Protein AF-0000000085043118 (afdb_homodimer)

Sequence (1194 aa):
MKPLWRLNKYLFKYKLYLLLGIVFTFISNFFVIIPARLVGIAIDYVVESFSYYQLYDEGEVVRKIARSEFLMYIFIFGILILAMALLRGLFLFLIRQTIIAMSRLIEYDIKNEIYAHYQSLPLSFFRQNSTGDLMARITEDVSKVRMYLGPALMYGINLIVLFPMVIGYMLTVNVPLTLYSLLPLPVLSISIYLVNNMINKRSEKIQRSLSGLSTFVQEAFSGIRVIKSFVREKDSANQFQKASEDYKTKSISLTKVQSLFFPLIMALIGLSTIITVYVGGIQVIEGAIGYGVIAEFILYVNMLTWPVTSLGWVTSIVQRAAASQARINEFLDEKNDILSTENLVKDIEGHIKVENLTFVYPDSGIKALNHISFEIKAGKSLAIIGTTGSGKSTVANLLMRLYDADEGQILLDGLNIKRYDIACLREQIGYVPQDVFLFSDSISNNIGFGLGKSLDMEQIKQAAKDADVYENIIEFPQGFETRLGERGITLSGGQKQRVSIARAIVKSPKILLLDDCLSAVDTKTENAILNALEKIMKNRTSIIISHRVSSAKLADQILVLDDGEIVEQGKHADLMASKGTYAALYEKQTQQAGEVEMKPLWRLNKYLFKYKLYLLLGIVFTFISNFFVIIPARLVGIAIDYVVESFSYYQLYDEGEVVRKIARSEFLMYIFIFGILILAMALLRGLFLFLIRQTIIAMSRLIEYDIKNEIYAHYQSLPLSFFRQNSTGDLMARITEDVSKVRMYLGPALMYGINLIVLFPMVIGYMLTVNVPLTLYSLLPLPVLSISIYLVNNMINKRSEKIQRSLSGLST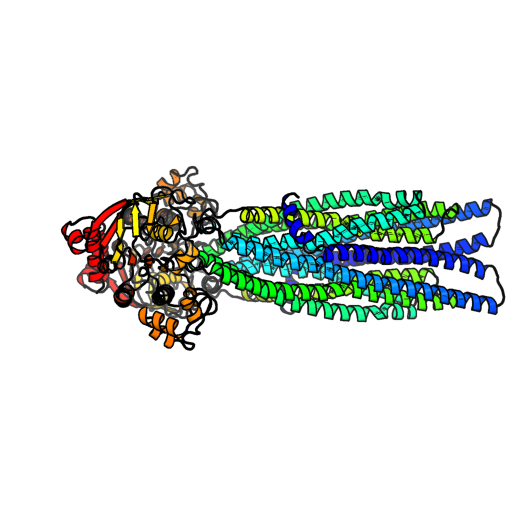FVQEAFSGIRVIKSFVREKDSANQFQKASEDYKTKSISLTKVQSLFFPLIMALIGLSTIITVYVGGIQVIEGAIGYGVIAEFILYVNMLTWPVTSLGWVTSIVQRAAASQARINEFLDEKNDILSTENLVKDIEGHIKVENLTFVYPDSGIKALNHISFEIKAGKSLAIIGTTGSGKSTVANLLMRLYDADEGQILLDGLNIKRYDIACLREQIGYVPQDVFLFSDSISNNIGFGLGKSLDMEQIKQAAKDADVYENIIEFPQGFETRLGERGITLSGGQKQRVSIARAIVKSPKILLLDDCLSAVDTKTENAILNALEKIMKNRTSIIISHRVSSAKLADQILVLDDGEIVEQGKHADLMASKGTYAALYEK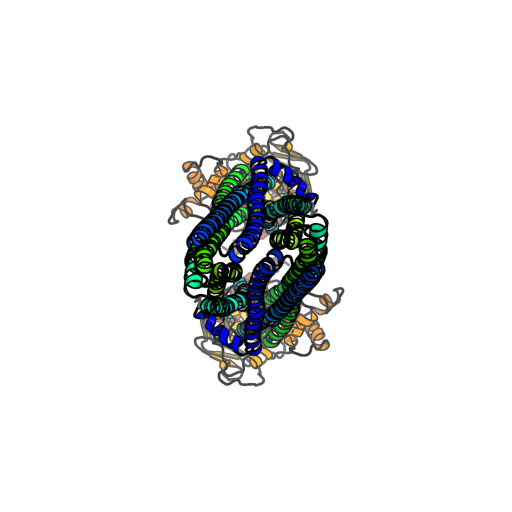QTQQAGEVE

Radius of gyration: 40.59 Å; Cα contacts (8 Å, |Δi|>4): 1882; chains: 2; bounding box: 84×132×80 Å

Nearest PDB structures (foldseek):
  6rak-assembly1_B  TM=8.593E-01  e=6.960E-42  Thermus thermophilus
  6bl6-assembly1_A  TM=7.418E-01  e=2.899E-33  Salmonella enterica subsp. enterica serovar Typhimurium str. LT2
  8tsr-assembly1_B  TM=7.140E-01  e=2.659E-34  Escherichia coli
  3b5z-assembly2_C  TM=7.440E-01  e=5.712E-31  Salmonella enterica subsp. enterica serovar Typhimurium
  7mew-assembly1_B  TM=7.785E-01  e=5.426E-30  Escherichia coli

Secondary structure (DSSP, 8-state):
-GGGGGGHHHHHHTHHHHHHHHHHHHHHHHHHHHHHHHHHHHHHHHHHHHHHHHH----HHHHHHHHHHHHHHHHHHHHHHHHHHHHHHHHHHHHIIIIIHHHHHHHHHHHHHHHHHHHHS-HHHHHHS-HHHHHHIIIIIHHHHHHIIIIIHHHHHHHHHHHHHHHHHHHHH-HHHHHHHHTHHHHHHHHHHHHHHHHHHHHHHHHHHHHHHHHHHHHHHHTHHHHHHTT-HHHHHHHHHHHHHHHHHHHHHHHHHHTTHHHHHHHHHHHHHHHHHHHHHHHHHTTSS-HHHHHHHHHHHHHHHHHHHHHHHHHHHHHHHHHHHHHHHHHHT-------SS-B-------EEEEEEEEE-TTT--EEEEEEEEEE-TT-EEEEEE-TTSSHHHHHHHHTTSS--SEEEEEETTEEGGGB-HHHHHHTEEEE-SS----SSBHHHHHHTTT-SS--HHHHHHHHHHTT-HHHHHHSTTGGG-BBSTTSBPPPHHHHHHHHHHHHHTT--SEEEEESTTTTS-HHHHHHHHHHHHHHTTTSEEEEEES-HHHHTTSSEEEEEETTEEEEEE-HHHHHHHTSHHHHHHHHHHHHHTTT-/-GGGGGGHHHHHHTHHHHHHHHHHHHHHHHHHHHHHHHHHHHHHHHHHHHHHHHH----HHHHHHHHHHHHHHHHHHHHHHHHHHHHHHHHHHHHIIIIIHHHHHHHHHHHHHHHHHHHHS-HHHHHHS-HHHHHHIIIIIHHHHHHIIIIIHHHHHHHHHHHHHHHHHHHHH-HHHHHHHHTHHHHHHHHHHHHHHHHHHHHHHHHHHHHHHHHHHHHHHHTHHHHHHTT-HHHHHHHHHHHHHHHHHHHHHHHHHHTTHHHHHHHHHHHHHHHHHHHHHHHHHTTSS-HHHHHHHHHHHHHHHHHHHHHHHHHHHHHHHHHHHHHHHHHHT-------SS-B-------EEEEEEEEE-TTT--EEEEEEEEEE-TT-EEEEEE-TTSSHHHHHHHHTTSS--SEEEEEETTEEGGGB-HHHHHHTEEEE-SS----SSBHHHHHHTTT-S---HHHHHHHHHHTT-HHHHHHSTTGGG-BBSTTSB---HHHHHHHHHHHHHTT--SEEEEESTTTT--HHHHHHHHHHHHHHTTTSEEEEEES-HHHHTTSSEEEEEETTEEEEEE-HHHHHHHTSHHHHHHHHHHHHHTTT-

pLDDT: mean 86.97, std 10.79, range [31.03, 97.75]

Foldseek 3Di:
DVLCVVLVVLCVVLVVLVVLLLVLLLLLLVLLQVLLVLQLVLVLVVVVLVVVPVPPPPDPVVNVVSVVVNVVSVVVSVVSNVVSVVSSVVSVVSSCVRQLVSLVVSLVVLLVLLVVLVVQAFPLVPVLDDPVLSVCLSPVLSVLLSCLSHVLSSLVSNLVNNVCVLLVVLCVAPPVLSCQLCVLLVVLLVVLQVLLVVLVVLVVVLVVLVVVLVVLVVVCVVCVVVCVVVVPPVVSVVVSVVSVVVSVVSVVVSVVSVVVNVVSLVVSLVSSLVRLCVVVVVCVVVVNHPPSSSSSSSSSSVVNSVSSNCVNVSVVSVVSSSVSSVSSVVSSVDDHPQAAPAADQDDFQAKKWWAQFWAASPSPRAGLAGGATDIDGFQFEEEEAEDPSLNLVVVVCCQLPSDDTDDTFMDTVRHTPSNHRNVNSNLQEFEQAPDQDADQFFLQCRLCVSVPPDRDVVLLLVLLVLLVLQVVQCPDPVRRRFTDDPVGDDDDLLNSLSSSSSSRPSSPHQEYEAAASCVRPDPVSSVVNLVSCLVSSGSHYYYHYHNDVVNRLSGQKYFYGGNNYTDDIDHPVVVCVVCPPSVVSHVVVVVVVVVVD/DVLCVVLVVLCVVLVVLVVLLLVLLLLLLVLLQVLLVLQLVLVLVVVVLVVVCVPPPPDPVVNVVSVVVNVVSVVVSVVSNVVSVVSSVVSVVSSCVRQLVSLVVSLVVLLVLLVVLVVQAFPLVPVLDDPVLSVCLSPVLSVLLSCLSHVLSSLVSNLVNNVCVLLVVLCVAPPVLSCQLCVLLVVLLVVLQVLLVVLVVLVVVLVVLVVVLVVLVVVCVVCVVVCVVVVPPVVSVVVSVVSVVVSVVSVVVSVVSVVVNVVSLVVSLVSSLVRLCVVVVVCVVVVNHGPSSSSSSSSSSVVNSVSSNCVNVSVVSVVSSSVSSVSSVVSSVDDHPQAAPAADQDDFQAKKWWAQFWAASPSPRATLAGGATDIDGFQFEEEEAEDPSLNLVVVVCCQLPSDDTDDTFMDTVRHTPSNHRNVNSNLQEFEQAPDQDADQFFLQCRLCVSVPPDRDVVLLLVLLVLLPLQVVQCPDPVRRRFTDDPPGDDDQLLNSLSSSSSSRPSSPHQEYEAAASCVRPDPVSSVVRLVSCLVSSGSHYYYHYHNDVVNRLSGQKYFYGGNNYTDDIDHPVVVCVVCPPSVVSHVVVVVVVVVVD

Organism: Cyclobacterium marinum (strain ATCC 25205 / DSM 745 / LMG 13164 / NCIMB 1802) (NCBI:txid880070)

Structure (mmCIF, N/CA/C/O backbone):
data_AF-0000000085043118-model_v1
#
loop_
_entity.id
_entity.type
_entity.pdbx_description
1 polymer 'ABC transporter related protein'
#
loop_
_atom_site.group_PDB
_atom_site.id
_atom_site.type_symbol
_atom_site.label_atom_id
_atom_site.label_alt_id
_atom_site.label_comp_id
_atom_site.label_asym_id
_atom_site.label_entity_id
_atom_site.label_seq_id
_atom_site.pdbx_PDB_ins_code
_atom_site.Cartn_x
_atom_site.Cartn_y
_atom_site.Cartn_z
_atom_site.occupancy
_atom_site.B_iso_or_equiv
_atom_site.auth_seq_id
_atom_site.auth_comp_id
_atom_site.auth_asym_id
_atom_site.auth_atom_id
_atom_site.pdbx_PDB_model_num
ATOM 1 N N . MET A 1 1 ? 13.156 -1.758 -23.672 1 65.5 1 MET A N 1
ATOM 2 C CA . MET A 1 1 ? 13.984 -2.547 -22.766 1 65.5 1 MET A CA 1
ATOM 3 C C . MET A 1 1 ? 15.305 -1.846 -22.5 1 65.5 1 MET A C 1
ATOM 5 O O . MET A 1 1 ? 16.156 -2.375 -21.781 1 65.5 1 MET A O 1
ATOM 9 N N . LYS A 1 2 ? 15.32 -0.708 -22.969 1 75.12 2 LYS A N 1
ATOM 10 C CA . LYS A 1 2 ? 16.516 0.133 -22.969 1 75.12 2 LYS A CA 1
ATOM 11 C C . LYS A 1 2 ? 16.906 0.528 -21.531 1 75.12 2 LYS A C 1
ATOM 13 O O . LYS A 1 2 ? 18.062 0.435 -21.156 1 75.12 2 LYS A O 1
ATOM 18 N N . PRO A 1 3 ? 15.883 0.703 -20.75 1 85.56 3 PRO A N 1
ATOM 19 C CA . PRO A 1 3 ? 16.281 1.128 -19.406 1 85.56 3 PRO A CA 1
ATOM 20 C C . PRO A 1 3 ? 16.938 0.008 -18.609 1 85.56 3 PRO A C 1
ATOM 22 O O . PRO A 1 3 ? 17.672 0.278 -17.656 1 85.56 3 PRO A O 1
ATOM 25 N N . LEU A 1 4 ? 16.766 -1.176 -19.094 1 91.88 4 LEU A N 1
ATOM 26 C CA . LEU A 1 4 ? 17.266 -2.311 -18.312 1 91.88 4 LEU A CA 1
ATOM 27 C C . LEU A 1 4 ? 18.75 -2.543 -18.578 1 91.88 4 LEU A C 1
ATOM 29 O O . LEU A 1 4 ? 19.406 -3.297 -17.859 1 91.88 4 LEU A O 1
ATOM 33 N N . TRP A 1 5 ? 19.312 -1.858 -19.516 1 90.75 5 TRP A N 1
ATOM 34 C CA . TRP A 1 5 ? 20.703 -2.039 -19.891 1 90.75 5 TRP A CA 1
ATOM 35 C C . TRP A 1 5 ? 21.625 -1.582 -18.766 1 90.75 5 TRP A C 1
ATOM 37 O O . TRP A 1 5 ? 22.75 -2.07 -18.641 1 90.75 5 TRP A O 1
ATOM 47 N N . ARG A 1 6 ? 21.203 -0.679 -17.969 1 91.69 6 ARG A N 1
ATOM 48 C CA . ARG A 1 6 ? 22 -0.165 -16.859 1 91.69 6 ARG A CA 1
ATOM 49 C C . ARG A 1 6 ? 22.25 -1.25 -15.82 1 91.69 6 ARG A C 1
ATOM 51 O O . ARG A 1 6 ? 23.188 -1.144 -15.016 1 91.69 6 ARG A O 1
ATOM 58 N N . LEU A 1 7 ? 21.453 -2.283 -15.898 1 94.12 7 LEU A N 1
ATOM 59 C CA . LEU A 1 7 ? 21.562 -3.357 -14.914 1 94.12 7 LEU A CA 1
ATOM 60 C C . LEU A 1 7 ? 22.688 -4.324 -15.289 1 94.12 7 LEU A C 1
ATOM 62 O O . LEU A 1 7 ? 23.094 -5.152 -14.469 1 94.12 7 LEU A O 1
ATOM 66 N N . ASN A 1 8 ? 23.234 -4.188 -16.5 1 93.81 8 ASN A N 1
ATOM 67 C CA . ASN A 1 8 ? 24.266 -5.098 -16.984 1 93.81 8 ASN A CA 1
ATOM 68 C C . ASN A 1 8 ? 25.531 -5.016 -16.141 1 93.81 8 ASN A C 1
ATOM 70 O O . ASN A 1 8 ? 26.266 -6 -16 1 93.81 8 ASN A O 1
ATOM 74 N N . LYS A 1 9 ? 25.797 -3.836 -15.547 1 93.94 9 LYS A N 1
ATOM 75 C CA . LYS A 1 9 ? 26.969 -3.688 -14.695 1 93.94 9 LYS A CA 1
ATOM 76 C C . LYS A 1 9 ? 26.891 -4.605 -13.477 1 93.94 9 LYS A C 1
ATOM 78 O O . LYS A 1 9 ? 27.906 -5.168 -13.047 1 93.94 9 LYS A O 1
ATOM 83 N N . TYR A 1 10 ? 25.703 -4.828 -13 1 95.31 10 TYR A N 1
ATOM 84 C CA . TYR A 1 10 ? 25.531 -5.695 -11.844 1 95.31 10 TYR A CA 1
ATOM 85 C C . TYR A 1 10 ? 25.594 -7.164 -12.242 1 95.31 10 TYR A C 1
ATOM 87 O O . TYR A 1 10 ? 26.141 -7.992 -11.508 1 95.31 10 TYR A O 1
ATOM 95 N N . LEU A 1 11 ? 25.016 -7.484 -13.406 1 95 11 LEU A N 1
ATOM 96 C CA . LEU A 1 11 ? 25.078 -8.852 -13.906 1 95 11 LEU A CA 1
ATOM 97 C C . LEU A 1 11 ? 26.516 -9.281 -14.148 1 95 11 LEU A C 1
ATOM 99 O O . LEU A 1 11 ? 26.875 -10.445 -13.93 1 95 11 LEU A O 1
ATOM 103 N N . PHE A 1 12 ? 27.328 -8.297 -14.539 1 94.56 12 PHE A N 1
ATOM 104 C CA . PHE A 1 12 ? 28.734 -8.578 -14.766 1 94.56 12 PHE A CA 1
ATOM 105 C C . PHE A 1 12 ? 29.469 -8.766 -13.438 1 94.56 12 PHE A C 1
ATOM 107 O O . PHE A 1 12 ? 30.375 -9.586 -13.336 1 94.56 12 PHE A O 1
ATOM 114 N N . LYS A 1 13 ? 29.094 -8.023 -12.484 1 95.75 13 LYS A N 1
ATOM 115 C CA . LYS A 1 13 ? 29.703 -8.156 -11.156 1 95.75 13 LYS A CA 1
ATOM 116 C C . LYS A 1 13 ? 29.453 -9.547 -10.578 1 95.75 13 LYS A C 1
ATOM 118 O O . LYS A 1 13 ? 30.344 -10.148 -9.977 1 95.75 13 LYS A O 1
ATOM 123 N N . TYR A 1 14 ? 28.266 -10.031 -10.828 1 96.81 14 TYR A N 1
ATOM 124 C CA . TYR A 1 14 ? 27.891 -11.344 -10.312 1 96.81 14 TYR A CA 1
ATOM 125 C C . TYR A 1 14 ? 27.812 -12.367 -11.438 1 96.81 14 TYR A C 1
ATOM 127 O O . TYR A 1 14 ? 26.922 -13.219 -11.445 1 96.81 14 TYR A O 1
ATOM 135 N N . LYS A 1 15 ? 28.703 -12.336 -12.352 1 96.19 15 LYS A N 1
ATOM 136 C CA . LYS A 1 15 ? 28.703 -13.18 -13.539 1 96.19 15 LYS A CA 1
ATOM 137 C C . LYS A 1 15 ? 28.859 -14.648 -13.164 1 96.19 15 LYS A C 1
ATOM 139 O O . LYS A 1 15 ? 28.312 -15.531 -13.836 1 96.19 15 LYS A O 1
ATOM 144 N N . LEU A 1 16 ? 29.547 -14.891 -12.07 1 96.38 16 LEU A N 1
ATOM 145 C CA . LEU A 1 16 ? 29.75 -16.281 -11.656 1 96.38 16 LEU A CA 1
ATOM 146 C C . LEU A 1 16 ? 28.422 -16.922 -11.242 1 96.38 16 LEU A C 1
ATOM 148 O O . LEU A 1 16 ? 28.156 -18.078 -11.57 1 96.38 16 LEU A O 1
ATOM 152 N N . TYR A 1 17 ? 27.625 -16.141 -10.523 1 96.81 17 TYR A N 1
ATOM 153 C CA . TYR A 1 17 ? 26.297 -16.625 -10.133 1 96.81 17 TYR A CA 1
ATOM 154 C C . TYR A 1 17 ? 25.438 -16.922 -11.359 1 96.81 17 TYR A C 1
ATOM 156 O O . TYR A 1 17 ? 24.766 -17.953 -11.422 1 96.81 17 TYR A O 1
ATOM 164 N N . LEU A 1 18 ? 25.516 -16.016 -12.258 1 96.5 18 LEU A N 1
ATOM 165 C CA . LEU A 1 18 ? 24.719 -16.156 -13.477 1 96.5 18 LEU A CA 1
ATOM 166 C C . LEU A 1 18 ? 25.188 -17.344 -14.305 1 96.5 18 LEU A C 1
ATOM 168 O O . LEU A 1 18 ? 24.375 -18.141 -14.766 1 96.5 18 LEU A O 1
ATOM 172 N N . LEU A 1 19 ? 26.453 -17.5 -14.469 1 97 19 LEU A N 1
ATOM 173 C CA . LEU A 1 19 ? 27.016 -18.609 -15.258 1 97 19 LEU A CA 1
ATOM 174 C C . LEU A 1 19 ? 26.719 -19.953 -14.602 1 97 19 LEU A C 1
ATOM 176 O O . LEU A 1 19 ? 26.328 -20.906 -15.273 1 97 19 LEU A O 1
ATOM 180 N N . LEU A 1 20 ? 26.906 -19.953 -13.328 1 97.06 20 LEU A N 1
ATOM 181 C CA . LEU A 1 20 ? 26.594 -21.188 -12.609 1 97.06 20 LEU A CA 1
ATOM 182 C C . LEU A 1 20 ? 25.109 -21.516 -12.727 1 97.06 20 LEU A C 1
ATOM 184 O O . LEU A 1 20 ? 24.75 -22.688 -12.859 1 97.06 20 LEU A O 1
ATOM 188 N N . GLY A 1 21 ? 24.344 -20.484 -12.617 1 96.69 21 GLY A N 1
ATOM 189 C CA . GLY A 1 21 ? 22.922 -20.703 -12.781 1 96.69 21 GLY A CA 1
ATOM 190 C C . GLY A 1 21 ? 22.547 -21.281 -14.133 1 96.69 21 GLY A C 1
ATOM 191 O O . GLY A 1 21 ? 21.719 -22.172 -14.234 1 96.69 21 GLY A O 1
ATOM 192 N N . ILE A 1 22 ? 23.156 -20.812 -15.141 1 96.75 22 ILE A N 1
ATOM 193 C CA . ILE A 1 22 ? 22.906 -21.297 -16.5 1 96.75 22 ILE A CA 1
ATOM 194 C C . ILE A 1 22 ? 23.359 -22.75 -16.625 1 96.75 22 ILE A C 1
ATOM 196 O O . ILE A 1 22 ? 22.641 -23.578 -17.172 1 96.75 22 ILE A O 1
ATOM 200 N N . VAL A 1 23 ? 24.484 -23.062 -16.047 1 97.38 23 VAL A N 1
ATOM 201 C CA . VAL A 1 23 ? 25.016 -24.406 -16.094 1 97.38 23 VAL A CA 1
ATOM 202 C C . VAL A 1 23 ? 24.109 -25.359 -15.328 1 97.38 23 VAL A C 1
ATOM 204 O O . VAL A 1 23 ? 23.781 -26.453 -15.82 1 97.38 23 VAL A O 1
ATOM 207 N N . PHE A 1 24 ? 23.719 -24.922 -14.172 1 97.25 24 PHE A N 1
ATOM 208 C CA . PHE A 1 24 ? 22.828 -25.766 -13.375 1 97.25 24 PHE A CA 1
ATOM 209 C C . PHE A 1 24 ? 21.5 -25.969 -14.086 1 97.25 24 PHE A C 1
ATOM 211 O O . PHE A 1 24 ? 20.891 -27.031 -13.969 1 97.25 24 PHE A O 1
ATOM 218 N N . THR A 1 25 ? 21.078 -24.922 -14.805 1 95.81 25 THR A N 1
ATOM 219 C CA . THR A 1 25 ? 19.844 -25.062 -15.555 1 95.81 25 THR A CA 1
ATOM 220 C C . THR A 1 25 ? 20 -26.094 -16.672 1 95.81 25 THR A C 1
ATOM 222 O O . THR A 1 25 ? 19.109 -26.922 -16.891 1 95.81 25 THR A O 1
ATOM 225 N N . PHE A 1 26 ? 21.078 -26.141 -17.312 1 95.81 26 PHE A N 1
ATOM 226 C CA . PHE A 1 26 ? 21.375 -27.109 -18.359 1 95.81 26 PHE A CA 1
ATOM 227 C C . PHE A 1 26 ? 21.375 -28.531 -17.797 1 95.81 26 PHE A C 1
ATOM 229 O O . PHE A 1 26 ? 20.766 -29.438 -18.375 1 95.81 26 PHE A O 1
ATOM 236 N N . ILE A 1 27 ? 21.969 -28.656 -16.719 1 96.25 27 ILE A N 1
ATOM 237 C CA . ILE A 1 27 ? 22.094 -29.969 -16.094 1 96.25 27 ILE A CA 1
ATOM 238 C C . ILE A 1 27 ? 20.734 -30.438 -15.602 1 96.25 27 ILE A C 1
ATOM 240 O O . ILE A 1 27 ? 20.375 -31.609 -15.781 1 96.25 27 ILE A O 1
ATOM 244 N N . SER A 1 28 ? 20.094 -29.5 -15 1 93.44 28 SER A N 1
ATOM 245 C CA . SER A 1 28 ? 18.766 -29.859 -14.484 1 93.44 28 SER A CA 1
ATOM 246 C C . SER A 1 28 ? 17.844 -30.312 -15.609 1 93.44 28 SER A C 1
ATOM 248 O O . SER A 1 28 ? 17.094 -31.281 -15.445 1 93.44 28 SER A O 1
ATOM 250 N N . ASN A 1 29 ? 17.875 -29.578 -16.703 1 93.38 29 ASN A N 1
ATOM 251 C CA . ASN A 1 29 ? 17.031 -29.938 -17.828 1 93.38 29 ASN A CA 1
ATOM 252 C C . ASN A 1 29 ? 17.438 -31.281 -18.453 1 93.38 29 ASN A C 1
ATOM 254 O O . ASN A 1 29 ? 16.594 -32.031 -18.953 1 93.38 29 ASN A O 1
ATOM 258 N N . PHE A 1 30 ? 18.656 -31.609 -18.359 1 92.5 30 PHE A N 1
ATOM 259 C CA . PHE A 1 30 ? 19.125 -32.906 -18.812 1 92.5 30 PHE A CA 1
ATOM 260 C C . PHE A 1 30 ? 18.484 -34.031 -18.016 1 92.5 30 PHE A C 1
ATOM 262 O O . PHE A 1 30 ? 18.078 -35.062 -18.578 1 92.5 30 PHE A O 1
ATOM 269 N N . PHE A 1 31 ? 18.328 -33.812 -16.781 1 90.25 31 PHE A N 1
ATOM 270 C CA . PHE A 1 31 ? 17.812 -34.844 -15.883 1 90.25 31 PHE A CA 1
ATOM 271 C C . PHE A 1 31 ? 16.297 -34.938 -15.992 1 90.25 31 PHE A C 1
ATOM 273 O O . PHE A 1 31 ? 15.68 -35.875 -15.469 1 90.25 31 PHE A O 1
ATOM 280 N N . VAL A 1 32 ? 15.719 -34.062 -16.672 1 85.19 32 VAL A N 1
ATOM 281 C CA . VAL A 1 32 ? 14.273 -34.188 -16.875 1 85.19 32 VAL A CA 1
ATOM 282 C C . VAL A 1 32 ? 13.992 -34.812 -18.234 1 85.19 32 VAL A C 1
ATOM 284 O O . VAL A 1 32 ? 12.961 -35.438 -18.422 1 85.19 32 VAL A O 1
ATOM 287 N N . ILE A 1 33 ? 14.883 -34.719 -19.141 1 88.25 33 ILE A N 1
ATOM 288 C CA . ILE A 1 33 ? 14.703 -35.219 -20.5 1 88.25 33 ILE A CA 1
ATOM 289 C C . ILE A 1 33 ? 15.008 -36.719 -20.547 1 88.25 33 ILE A C 1
ATOM 291 O O . ILE A 1 33 ? 14.266 -37.469 -21.172 1 88.25 33 ILE A O 1
ATOM 295 N N . ILE A 1 34 ? 15.938 -37.188 -19.781 1 86.44 34 ILE A N 1
ATOM 296 C CA . ILE A 1 34 ? 16.438 -38.562 -19.844 1 86.44 34 ILE A CA 1
ATOM 297 C C . ILE A 1 34 ? 15.359 -39.531 -19.344 1 86.44 34 ILE A C 1
ATOM 299 O O . ILE A 1 34 ? 15.141 -40.562 -19.953 1 86.44 34 ILE A O 1
ATOM 303 N N . PRO A 1 35 ? 14.742 -39.125 -18.312 1 81.62 35 PRO A N 1
ATOM 304 C CA . PRO A 1 35 ? 13.703 -40.031 -17.828 1 81.62 35 PRO A CA 1
ATOM 305 C C . PRO A 1 35 ? 12.625 -40.312 -18.891 1 81.62 35 PRO A C 1
ATOM 307 O O . PRO A 1 35 ? 12.078 -41.406 -18.938 1 81.62 35 PRO A O 1
ATOM 310 N N . ALA A 1 36 ? 12.297 -39.344 -19.672 1 79.88 36 ALA A N 1
ATOM 311 C CA . ALA A 1 36 ? 11.328 -39.531 -20.734 1 79.88 36 ALA A CA 1
ATOM 312 C C . ALA A 1 36 ? 11.812 -40.625 -21.703 1 79.88 36 ALA A C 1
ATOM 314 O O . ALA A 1 36 ? 11.023 -41.469 -22.156 1 79.88 36 ALA A O 1
ATOM 315 N N . ARG A 1 37 ? 13.039 -40.656 -21.938 1 81 37 ARG A N 1
ATOM 316 C CA . ARG A 1 37 ? 13.625 -41.688 -22.812 1 81 37 ARG A CA 1
ATOM 317 C C . ARG A 1 37 ? 13.609 -43.062 -22.141 1 81 37 ARG A C 1
ATOM 319 O O . ARG A 1 37 ? 13.328 -44.062 -22.781 1 81 37 ARG A O 1
ATOM 326 N N . LEU A 1 38 ? 13.93 -43 -20.906 1 77.75 38 LEU A N 1
ATOM 327 C CA . LEU A 1 38 ? 13.953 -44.25 -20.156 1 77.75 38 LEU A CA 1
ATOM 328 C C . LEU A 1 38 ? 12.57 -44.906 -20.109 1 77.75 38 LEU A C 1
ATOM 330 O O . LEU A 1 38 ? 12.438 -46.125 -20.172 1 77.75 38 LEU A O 1
ATOM 334 N N . VAL A 1 39 ? 11.625 -44.062 -19.984 1 73.25 39 VAL A N 1
ATOM 335 C CA . VAL A 1 39 ? 10.25 -44.531 -20 1 73.25 39 VAL A CA 1
ATOM 336 C C . VAL A 1 39 ? 9.938 -45.188 -21.344 1 73.25 39 VAL A C 1
ATOM 338 O O . VAL A 1 39 ? 9.312 -46.25 -21.406 1 73.25 39 VAL A O 1
ATOM 341 N N . GLY A 1 40 ? 10.375 -44.594 -22.422 1 72.5 40 GLY A N 1
ATOM 342 C CA . GLY A 1 40 ? 10.203 -45.188 -23.75 1 72.5 40 GLY A CA 1
ATOM 343 C C . GLY A 1 40 ? 10.859 -46.531 -23.906 1 72.5 40 GLY A C 1
ATOM 344 O O . GLY A 1 40 ? 10.242 -47.469 -24.406 1 72.5 40 GLY A O 1
ATOM 345 N N . ILE A 1 41 ? 12 -46.656 -23.375 1 74.62 41 ILE A N 1
ATOM 346 C CA . ILE A 1 41 ? 12.758 -47.906 -23.469 1 74.62 41 ILE A CA 1
ATOM 347 C C . ILE A 1 41 ? 12.078 -48.969 -22.625 1 74.62 41 ILE A C 1
ATOM 349 O O . ILE A 1 41 ? 11.984 -50.125 -23.047 1 74.62 41 ILE A O 1
ATOM 353 N N . ALA A 1 42 ? 11.672 -48.531 -21.5 1 70.62 42 ALA A N 1
ATOM 354 C CA . ALA A 1 42 ? 11 -49.469 -20.625 1 70.62 42 ALA A CA 1
ATOM 355 C C . ALA A 1 42 ? 9.742 -50.031 -21.281 1 70.62 42 ALA A C 1
ATOM 357 O O . ALA A 1 42 ? 9.477 -51.25 -21.203 1 70.62 42 ALA A O 1
ATOM 358 N N . ILE A 1 43 ? 9.039 -49.219 -21.922 1 68.12 43 ILE A N 1
ATOM 359 C CA . ILE A 1 43 ? 7.816 -49.625 -22.594 1 68.12 43 ILE A CA 1
ATOM 360 C C . ILE A 1 43 ? 8.148 -50.594 -23.734 1 68.12 43 ILE A C 1
ATOM 362 O O . ILE A 1 43 ? 7.504 -51.625 -23.906 1 68.12 43 ILE A O 1
ATOM 366 N N . ASP A 1 44 ? 9.188 -50.312 -24.453 1 70.19 44 ASP A N 1
ATOM 367 C CA . ASP A 1 44 ? 9.609 -51.188 -25.547 1 70.19 44 ASP A CA 1
ATOM 368 C C . ASP A 1 44 ? 10.047 -52.562 -25.031 1 70.19 44 ASP A C 1
ATOM 370 O O . ASP A 1 44 ? 9.734 -53.594 -25.641 1 70.19 44 ASP A O 1
ATOM 374 N N . TYR A 1 45 ? 10.742 -52.469 -23.906 1 67.44 45 TYR A N 1
ATOM 375 C CA . TYR A 1 45 ? 11.234 -53.719 -23.328 1 67.44 45 TYR A CA 1
ATOM 376 C C . TYR A 1 45 ? 10.078 -54.562 -22.812 1 67.44 45 TYR A C 1
ATOM 378 O O . TYR A 1 45 ? 10.102 -55.781 -22.953 1 67.44 45 TYR A O 1
ATOM 386 N N . VAL A 1 46 ? 9.18 -54 -22.234 1 64.56 46 VAL A N 1
ATOM 387 C CA . VAL A 1 46 ? 8.016 -54.719 -21.703 1 64.56 46 VAL A CA 1
ATOM 388 C C . VAL A 1 46 ? 7.246 -55.344 -22.859 1 64.56 46 VAL A C 1
ATOM 390 O O . VAL A 1 46 ? 6.836 -56.5 -22.781 1 64.56 46 VAL A O 1
ATOM 393 N N . VAL A 1 47 ? 7.129 -54.656 -23.891 1 62.97 47 VAL A N 1
ATOM 394 C CA . VAL A 1 47 ? 6.383 -55.156 -25.047 1 62.97 47 VAL A CA 1
ATOM 395 C C . VAL A 1 47 ? 7.133 -56.312 -25.688 1 62.97 47 VAL A C 1
ATOM 397 O O . VAL A 1 47 ? 6.527 -57.312 -26.047 1 62.97 47 VAL A O 1
ATOM 400 N N . GLU A 1 48 ? 8.398 -56.156 -25.75 1 64.38 48 GLU A N 1
ATOM 401 C CA . GLU A 1 48 ? 9.203 -57.188 -26.375 1 64.38 48 GLU A CA 1
ATOM 402 C C . GLU A 1 48 ? 9.242 -58.469 -25.516 1 64.38 48 GLU A C 1
ATOM 404 O O . GLU A 1 48 ? 9.18 -59.562 -26.047 1 64.38 48 GLU A O 1
ATOM 409 N N . SER A 1 49 ? 9.406 -58.219 -24.234 1 63.06 49 SER A N 1
ATOM 410 C CA . SER A 1 49 ? 9.484 -59.375 -23.328 1 63.06 49 SER A CA 1
ATOM 411 C C . SER A 1 49 ? 8.164 -60.125 -23.297 1 63.06 49 SER A C 1
ATOM 413 O O . SER A 1 49 ? 8.156 -61.375 -23.203 1 63.06 49 SER A O 1
ATOM 415 N N . PHE A 1 50 ? 7.188 -59.438 -23.297 1 58.38 50 PHE A N 1
ATOM 416 C CA . PHE A 1 50 ? 5.879 -60.094 -23.312 1 58.38 50 PHE A CA 1
ATOM 417 C C . PHE A 1 50 ? 5.688 -60.906 -24.578 1 58.38 50 PHE A C 1
ATOM 419 O O . PHE A 1 50 ? 5.109 -62 -24.547 1 58.38 50 PHE A O 1
ATOM 426 N N . SER A 1 51 ? 6.156 -60.344 -25.562 1 56.5 51 SER A N 1
ATOM 427 C CA . SER A 1 51 ? 6.059 -61.062 -26.828 1 56.5 51 SER A CA 1
ATOM 428 C C . SER A 1 51 ? 6.867 -62.344 -26.781 1 56.5 51 SER A C 1
ATOM 430 O O . SER A 1 51 ? 6.434 -63.375 -27.312 1 56.5 51 SER A O 1
ATOM 432 N N . TYR A 1 52 ? 7.914 -62.188 -26.203 1 54.28 52 TYR A N 1
ATOM 433 C CA . TYR A 1 52 ? 8.789 -63.344 -26.141 1 54.28 52 TYR A CA 1
ATOM 434 C C . TYR A 1 52 ? 8.219 -64.375 -25.203 1 54.28 52 TYR A C 1
ATOM 436 O O . TYR A 1 52 ? 8.234 -65.625 -25.531 1 54.28 52 TYR A O 1
ATOM 444 N N . TYR A 1 53 ? 7.727 -64 -24.094 1 53.97 53 TYR A N 1
ATOM 445 C CA . TYR A 1 53 ? 7.328 -65 -23.094 1 53.97 53 TYR A CA 1
ATOM 446 C C . TYR A 1 53 ? 5.98 -65.625 -23.438 1 53.97 53 TYR A C 1
ATOM 448 O O . TYR A 1 53 ? 5.707 -66.75 -23.062 1 53.97 53 TYR A O 1
ATOM 456 N N . GLN A 1 54 ? 5.102 -64.938 -23.875 1 50.72 54 GLN A N 1
ATOM 457 C CA . GLN A 1 54 ? 3.846 -65.562 -24.266 1 50.72 54 GLN A CA 1
ATOM 458 C C . GLN A 1 54 ? 4.059 -66.562 -25.422 1 50.72 54 GLN A C 1
ATOM 460 O O . GLN A 1 54 ? 3.338 -67.562 -25.531 1 50.72 54 GLN A O 1
ATOM 465 N N . LEU A 1 55 ? 4.953 -66.312 -26.297 1 47.78 55 LEU A N 1
ATOM 466 C CA . LEU A 1 55 ? 5.145 -67.188 -27.453 1 47.78 55 LEU A CA 1
ATOM 467 C C . LEU A 1 55 ? 5.883 -68.438 -27.062 1 47.78 55 LEU A C 1
ATOM 469 O O . LEU A 1 55 ? 5.645 -69.5 -27.641 1 47.78 55 LEU A O 1
ATOM 473 N N . TYR A 1 56 ? 6.898 -68.312 -26.234 1 47.16 56 TYR A N 1
ATOM 474 C CA . TYR A 1 56 ? 7.645 -69.562 -25.984 1 47.16 56 TYR A CA 1
ATOM 475 C C . TYR A 1 56 ? 7.195 -70.188 -24.688 1 47.16 56 TYR A C 1
ATOM 477 O O . TYR A 1 56 ? 7.285 -69.562 -23.609 1 47.16 56 TYR A O 1
ATOM 485 N N . ASP A 1 57 ? 6.066 -70.812 -24.703 1 46.94 57 ASP A N 1
ATOM 486 C CA . ASP A 1 57 ? 5.641 -71.75 -23.672 1 46.94 57 ASP A CA 1
ATOM 487 C C . ASP A 1 57 ? 6.84 -72.438 -23.031 1 46.94 57 ASP A C 1
ATOM 489 O O . ASP A 1 57 ? 7.066 -73.625 -23.25 1 46.94 57 ASP A O 1
ATOM 493 N N . GLU A 1 58 ? 7.992 -71.812 -23.109 1 51.22 58 GLU A N 1
ATOM 494 C CA . GLU A 1 58 ? 9.031 -72.688 -22.547 1 51.22 58 GLU A CA 1
ATOM 495 C C . GLU A 1 58 ? 8.953 -72.688 -21.031 1 51.22 58 GLU A C 1
ATOM 497 O O . GLU A 1 58 ? 8.555 -71.75 -20.391 1 51.22 58 GLU A O 1
ATOM 502 N N . GLY A 1 59 ? 9.109 -74 -20.453 1 57.59 59 GLY A N 1
ATOM 503 C CA . GLY A 1 59 ? 9.07 -74.625 -19.141 1 57.59 59 GLY A CA 1
ATOM 504 C C . GLY A 1 59 ? 8.977 -73.562 -18.016 1 57.59 59 GLY A C 1
ATOM 505 O O . GLY A 1 59 ? 9.266 -72.375 -18.203 1 57.59 59 GLY A O 1
ATOM 506 N N . GLU A 1 60 ? 8.102 -73.875 -17.062 1 57.56 60 GLU A N 1
ATOM 507 C CA . GLU A 1 60 ? 7.836 -73.062 -15.836 1 57.56 60 GLU A CA 1
ATOM 508 C C . GLU A 1 60 ? 9.086 -72.375 -15.359 1 57.56 60 GLU A C 1
ATOM 510 O O . GLU A 1 60 ? 9.016 -71.25 -14.891 1 57.56 60 GLU A O 1
ATOM 515 N N . VAL A 1 61 ? 10.195 -73 -15.547 1 55.91 61 VAL A N 1
ATOM 516 C CA . VAL A 1 61 ? 11.445 -72.5 -15.008 1 55.91 61 VAL A CA 1
ATOM 517 C C . VAL A 1 61 ? 11.891 -71.25 -15.828 1 55.91 61 VAL A C 1
ATOM 519 O O . VAL A 1 61 ? 12.328 -70.25 -15.266 1 55.91 61 VAL A O 1
ATOM 522 N N . VAL A 1 62 ? 11.727 -71.312 -17.125 1 55.91 62 VAL A N 1
ATOM 523 C CA . VAL A 1 62 ? 12.18 -70.25 -18.016 1 55.91 62 VAL A CA 1
ATOM 524 C C . VAL A 1 62 ? 11.305 -69 -17.828 1 55.91 62 VAL A C 1
ATOM 526 O O . VAL A 1 62 ? 11.805 -67.875 -17.844 1 55.91 62 VAL A O 1
ATOM 529 N N . ARG A 1 63 ? 10.133 -69.25 -17.547 1 63.66 63 ARG A N 1
ATOM 530 C CA . ARG A 1 63 ? 9.188 -68.188 -17.266 1 63.66 63 ARG A CA 1
ATOM 531 C C . ARG A 1 63 ? 9.578 -67.438 -16 1 63.66 63 ARG A C 1
ATOM 533 O O . ARG A 1 63 ? 9.477 -66.188 -15.938 1 63.66 63 ARG A O 1
ATOM 540 N N . LYS A 1 64 ? 9.93 -68.25 -15.07 1 61.47 64 LYS A N 1
ATOM 541 C CA . LYS A 1 64 ? 10.297 -67.625 -13.797 1 61.47 64 LYS A CA 1
ATOM 542 C C . LYS A 1 64 ? 11.562 -66.812 -13.93 1 61.47 64 LYS A C 1
ATOM 544 O O . LYS A 1 64 ? 11.656 -65.75 -13.352 1 61.47 64 LYS A O 1
ATOM 549 N N . ILE A 1 65 ? 12.539 -67.188 -14.672 1 57.78 65 ILE A N 1
ATOM 550 C CA . ILE A 1 65 ? 13.797 -66.5 -14.867 1 57.78 65 ILE A CA 1
ATOM 551 C C . ILE A 1 65 ? 13.547 -65.25 -15.688 1 57.78 65 ILE A C 1
ATOM 553 O O . ILE A 1 65 ? 14.078 -64.188 -15.367 1 57.78 65 ILE A O 1
ATOM 557 N N . ALA A 1 66 ? 12.781 -65.375 -16.656 1 61.78 66 ALA A N 1
ATOM 558 C CA . ALA A 1 66 ? 12.453 -64.25 -17.516 1 61.78 66 ALA A CA 1
ATOM 559 C C . ALA A 1 66 ? 11.695 -63.156 -16.734 1 61.78 66 ALA A C 1
ATOM 561 O O . ALA A 1 66 ? 11.938 -61.969 -16.906 1 61.78 66 ALA A O 1
ATOM 562 N N . ARG A 1 67 ? 10.953 -63.719 -15.906 1 64.69 67 ARG A N 1
ATOM 563 C CA . ARG A 1 67 ? 10.188 -62.812 -15.07 1 64.69 67 ARG A CA 1
ATOM 564 C C . ARG A 1 67 ? 11.094 -62.062 -14.086 1 64.69 67 ARG A C 1
ATOM 566 O O . ARG A 1 67 ? 10.906 -60.875 -13.836 1 64.69 67 ARG A O 1
ATOM 573 N N . SER A 1 68 ? 11.969 -62.875 -13.578 1 65 68 SER A N 1
ATOM 574 C CA . SER A 1 68 ? 12.898 -62.281 -12.633 1 65 68 SER A CA 1
ATOM 575 C C . SER A 1 68 ? 13.789 -61.25 -13.305 1 65 68 SER A C 1
ATOM 577 O O . SER A 1 68 ? 14.07 -60.188 -12.727 1 65 68 SER A O 1
ATOM 579 N N . GLU A 1 69 ? 14.203 -61.469 -14.469 1 67.88 69 GLU A N 1
ATOM 580 C CA . GLU A 1 69 ? 15.031 -60.531 -15.211 1 67.88 69 GLU A CA 1
ATOM 581 C C . GLU A 1 69 ? 14.242 -59.281 -15.586 1 67.88 69 GLU A C 1
ATOM 583 O O . GLU A 1 69 ? 14.766 -58.188 -15.523 1 67.88 69 GLU A O 1
ATOM 588 N N . PHE A 1 70 ? 13.07 -59.5 -15.852 1 67.06 70 PHE A N 1
ATOM 589 C CA . PHE A 1 70 ? 12.18 -58.406 -16.172 1 67.06 70 PHE A CA 1
ATOM 590 C C . PHE A 1 70 ? 12 -57.469 -14.969 1 67.06 70 PHE A C 1
ATOM 592 O O . PHE A 1 70 ? 12.094 -56.25 -15.094 1 67.06 70 PHE A O 1
ATOM 599 N N . LEU A 1 71 ? 11.82 -58.062 -13.898 1 67.69 71 LEU A N 1
ATOM 600 C CA . LEU A 1 71 ? 11.625 -57.281 -12.68 1 67.69 71 LEU A CA 1
ATOM 601 C C . LEU A 1 71 ? 12.891 -56.531 -12.297 1 67.69 71 LEU A C 1
ATOM 603 O O . LEU A 1 71 ? 12.82 -55.406 -11.812 1 67.69 71 LEU A O 1
ATOM 607 N N . MET A 1 72 ? 13.922 -57.219 -12.57 1 73.88 72 MET A N 1
ATOM 608 C CA . MET A 1 72 ? 15.188 -56.562 -12.258 1 73.88 72 MET A CA 1
ATOM 609 C C . MET A 1 72 ? 15.414 -55.344 -13.164 1 73.88 72 MET A C 1
ATOM 611 O O . MET A 1 72 ? 15.875 -54.312 -12.711 1 73.88 72 MET A O 1
ATOM 615 N N . TYR A 1 73 ? 15.016 -55.406 -14.367 1 71.94 73 TYR A N 1
ATOM 616 C CA . TYR A 1 73 ? 15.18 -54.281 -15.305 1 71.94 73 TYR A CA 1
ATOM 617 C C . TYR A 1 73 ? 14.25 -53.125 -14.953 1 71.94 73 TYR A C 1
ATOM 619 O O . TYR A 1 73 ? 14.664 -51.969 -14.969 1 71.94 73 TYR A O 1
ATOM 627 N N . ILE A 1 74 ? 13.164 -53.469 -14.625 1 70.81 74 ILE A N 1
ATOM 628 C CA . ILE A 1 74 ? 12.195 -52.438 -14.273 1 70.81 74 ILE A CA 1
ATOM 629 C C . ILE A 1 74 ? 12.633 -51.75 -12.992 1 70.81 74 ILE A C 1
ATOM 631 O O . ILE A 1 74 ? 12.492 -50.531 -12.859 1 70.81 74 ILE A O 1
ATOM 635 N N . PHE A 1 75 ? 13.133 -52.562 -12.141 1 73.19 75 PHE A N 1
ATOM 636 C CA . PHE A 1 75 ? 13.617 -52.031 -10.883 1 73.19 75 PHE A CA 1
ATOM 637 C C . PHE A 1 75 ? 14.797 -51.094 -11.109 1 73.19 75 PHE A C 1
ATOM 639 O O . PHE A 1 75 ? 14.867 -50 -10.531 1 73.19 75 PHE A O 1
ATOM 646 N N . ILE A 1 76 ? 15.625 -51.5 -12 1 78.06 76 ILE A N 1
ATOM 647 C CA . ILE A 1 76 ? 16.812 -50.688 -12.289 1 78.06 76 ILE A CA 1
ATOM 648 C C . ILE A 1 76 ? 16.391 -49.406 -12.977 1 78.06 76 ILE A C 1
ATOM 650 O O . ILE A 1 76 ? 16.906 -48.312 -12.648 1 78.06 76 ILE A O 1
ATOM 654 N N . PHE A 1 77 ? 15.445 -49.438 -13.844 1 75.62 77 PHE A N 1
ATOM 655 C CA . PHE A 1 77 ? 14.953 -48.219 -14.523 1 75.62 77 PHE A CA 1
ATOM 656 C C . PHE A 1 77 ? 14.234 -47.312 -13.555 1 75.62 77 PHE A C 1
ATOM 658 O O . PHE A 1 77 ? 14.359 -46.094 -13.633 1 75.62 77 PHE A O 1
ATOM 665 N N . GLY A 1 78 ? 13.516 -47.906 -12.648 1 74.12 78 GLY A N 1
ATOM 666 C CA . GLY A 1 78 ? 12.844 -47.125 -11.625 1 74.12 78 GLY A CA 1
ATOM 667 C C . GLY A 1 78 ? 13.805 -46.375 -10.727 1 74.12 78 GLY A C 1
ATOM 668 O O . GLY A 1 78 ? 13.602 -45.188 -10.445 1 74.12 78 GLY A O 1
ATOM 669 N N . ILE A 1 79 ? 14.812 -47.031 -10.352 1 80.12 79 ILE A N 1
ATOM 670 C CA . ILE A 1 79 ? 15.82 -46.406 -9.484 1 80.12 79 ILE A CA 1
ATOM 671 C C . ILE A 1 79 ? 16.547 -45.312 -10.242 1 80.12 79 ILE A C 1
ATOM 673 O O . ILE A 1 79 ? 16.891 -44.281 -9.672 1 80.12 79 ILE A O 1
ATOM 677 N N . LEU A 1 80 ? 16.766 -45.594 -11.492 1 83.5 80 LEU A N 1
ATOM 678 C CA . LEU A 1 80 ? 17.453 -44.625 -12.312 1 83.5 80 LEU A CA 1
ATOM 679 C C . LEU A 1 80 ? 16.609 -43.375 -12.484 1 83.5 80 LEU A C 1
ATOM 681 O O . LEU A 1 80 ? 17.125 -42.25 -12.43 1 83.5 80 LEU A O 1
ATOM 685 N N . ILE A 1 81 ? 15.352 -43.531 -12.703 1 80.12 81 ILE A N 1
ATOM 686 C CA . ILE A 1 81 ? 14.438 -42.406 -12.859 1 80.12 81 ILE A CA 1
ATOM 687 C C . ILE A 1 81 ? 14.367 -41.625 -11.555 1 80.12 81 ILE A C 1
ATOM 689 O O . ILE A 1 81 ? 14.383 -40.375 -11.57 1 80.12 81 ILE A O 1
ATOM 693 N N . LEU A 1 82 ? 14.328 -42.312 -10.461 1 80.94 82 LEU A N 1
ATOM 694 C CA . LEU A 1 82 ? 14.289 -41.656 -9.156 1 80.94 82 LEU A CA 1
ATOM 695 C C . LEU A 1 82 ? 15.578 -40.875 -8.898 1 80.94 82 LEU A C 1
ATOM 697 O O . LEU A 1 82 ? 15.539 -39.75 -8.375 1 80.94 82 LEU A O 1
ATOM 701 N N . ALA A 1 83 ? 16.656 -41.531 -9.18 1 86.31 83 ALA A N 1
ATOM 702 C CA . ALA A 1 83 ? 17.938 -40.875 -9.008 1 86.31 83 ALA A CA 1
ATOM 703 C C . ALA A 1 83 ? 18.016 -39.594 -9.844 1 86.31 83 ALA A C 1
ATOM 705 O O . ALA A 1 83 ? 18.516 -38.562 -9.383 1 86.31 83 ALA A O 1
ATOM 706 N N . MET A 1 84 ? 17.484 -39.656 -11.016 1 87.25 84 MET A N 1
ATOM 707 C CA . MET A 1 84 ? 17.5 -38.5 -11.898 1 87.25 84 MET A CA 1
ATOM 708 C C . MET A 1 84 ? 16.562 -37.406 -11.383 1 87.25 84 MET A C 1
ATOM 710 O O . MET A 1 84 ? 16.859 -36.219 -11.5 1 87.25 84 MET A O 1
ATOM 714 N N . ALA A 1 85 ? 15.5 -37.844 -10.883 1 84 85 ALA A N 1
ATOM 715 C CA . ALA A 1 85 ? 14.562 -36.875 -10.297 1 84 85 ALA A CA 1
ATOM 716 C C . ALA A 1 85 ? 15.188 -36.156 -9.109 1 84 85 ALA A C 1
ATOM 718 O O . ALA A 1 85 ? 15.039 -34.969 -8.953 1 84 85 ALA A O 1
ATOM 719 N N . LEU A 1 86 ? 15.844 -36.906 -8.266 1 87.62 86 LEU A N 1
ATOM 720 C CA . LEU A 1 86 ? 16.5 -36.312 -7.102 1 87.62 86 LEU A CA 1
ATOM 721 C C . LEU A 1 86 ? 17.625 -35.375 -7.523 1 87.62 86 LEU A C 1
ATOM 723 O O . LEU A 1 86 ? 17.797 -34.312 -6.922 1 87.62 86 LEU A O 1
ATOM 727 N N . LEU A 1 87 ? 18.328 -35.844 -8.523 1 91.06 87 LEU A N 1
ATOM 728 C CA . LEU A 1 87 ? 19.391 -34.969 -9.031 1 91.06 87 LEU A CA 1
ATOM 729 C C . LEU A 1 87 ? 18.797 -33.719 -9.641 1 91.06 87 LEU A C 1
ATOM 731 O O . LEU A 1 87 ? 19.359 -32.625 -9.477 1 91.06 87 LEU A O 1
ATOM 735 N N . ARG A 1 88 ? 17.734 -33.844 -10.312 1 90.44 88 ARG A N 1
ATOM 736 C CA . ARG A 1 88 ? 17.062 -32.688 -10.852 1 90.44 88 ARG A CA 1
ATOM 737 C C . ARG A 1 88 ? 16.641 -31.719 -9.734 1 90.44 88 ARG A C 1
ATOM 739 O O . ARG A 1 88 ? 16.812 -30.5 -9.852 1 90.44 88 ARG A O 1
ATOM 746 N N . GLY A 1 89 ? 16.094 -32.312 -8.688 1 89.19 89 GLY A N 1
ATOM 747 C CA . GLY A 1 89 ? 15.711 -31.516 -7.539 1 89.19 89 GLY A CA 1
ATOM 748 C C . GLY A 1 89 ? 16.875 -30.766 -6.922 1 89.19 89 GLY A C 1
ATOM 749 O O . GLY A 1 89 ? 16.734 -29.594 -6.555 1 89.19 89 GLY A O 1
ATOM 750 N N . LEU A 1 90 ? 17.922 -31.406 -6.84 1 91.88 90 LEU A N 1
ATOM 751 C CA . LEU A 1 90 ? 19.125 -30.781 -6.297 1 91.88 90 LEU A CA 1
ATOM 752 C C . LEU A 1 90 ? 19.562 -29.609 -7.156 1 91.88 90 LEU A C 1
ATOM 754 O O . LEU A 1 90 ? 19.875 -28.531 -6.637 1 91.88 90 LEU A O 1
ATOM 758 N N . PHE A 1 91 ? 19.531 -29.797 -8.406 1 94.06 91 PHE A N 1
ATOM 759 C CA . PHE A 1 91 ? 20 -28.734 -9.289 1 94.06 91 PHE A CA 1
ATOM 760 C C . PHE A 1 91 ? 18.984 -27.609 -9.367 1 94.06 91 PHE A C 1
ATOM 762 O O . PHE A 1 91 ? 19.359 -26.453 -9.531 1 94.06 91 PHE A O 1
ATOM 769 N N . LEU A 1 92 ? 17.75 -27.938 -9.219 1 92.38 92 LEU A N 1
ATOM 770 C CA . LEU A 1 92 ? 16.75 -26.891 -9.125 1 92.38 92 LEU A CA 1
ATOM 771 C C . LEU A 1 92 ? 16.984 -26.016 -7.891 1 92.38 92 LEU A C 1
ATOM 773 O O . LEU A 1 92 ? 16.828 -24.797 -7.949 1 92.38 92 LEU A O 1
ATOM 777 N N . PHE A 1 93 ? 17.344 -26.719 -6.883 1 92.5 93 PHE A N 1
ATOM 778 C CA . PHE A 1 93 ? 17.703 -26.016 -5.656 1 92.5 93 PHE A CA 1
ATOM 779 C C . PHE A 1 93 ? 18.906 -25.094 -5.891 1 92.5 93 PHE A C 1
ATOM 781 O O . PHE A 1 93 ? 18.891 -23.938 -5.477 1 92.5 93 PHE A O 1
ATOM 788 N N . LEU A 1 94 ? 19.797 -25.594 -6.566 1 95.31 94 LEU A N 1
ATOM 789 C CA . LEU A 1 94 ? 21.016 -24.844 -6.809 1 95.31 94 LEU A CA 1
ATOM 790 C C . LEU A 1 94 ? 20.75 -23.672 -7.75 1 95.31 94 LEU A C 1
ATOM 792 O O . LEU A 1 94 ? 21.375 -22.609 -7.625 1 95.31 94 LEU A O 1
ATOM 796 N N . ILE A 1 95 ? 19.891 -23.828 -8.656 1 95.31 95 ILE A N 1
ATOM 797 C CA . ILE A 1 95 ? 19.531 -22.734 -9.555 1 95.31 95 ILE A CA 1
ATOM 798 C C . ILE A 1 95 ? 18.984 -21.562 -8.75 1 95.31 95 ILE A C 1
ATOM 800 O O . ILE A 1 95 ? 19.359 -20.422 -8.977 1 95.31 95 ILE A O 1
ATOM 804 N N . ARG A 1 96 ? 18.188 -21.875 -7.812 1 93.75 96 ARG A N 1
ATOM 805 C CA . ARG A 1 96 ? 17.594 -20.812 -6.996 1 93.75 96 ARG A CA 1
ATOM 806 C C . ARG A 1 96 ? 18.641 -20.172 -6.098 1 93.75 96 ARG A C 1
ATOM 808 O O . ARG A 1 96 ? 18.594 -18.953 -5.84 1 93.75 96 ARG A O 1
ATOM 815 N N . GLN A 1 97 ? 19.609 -21.016 -5.691 1 94.12 97 GLN A N 1
ATOM 816 C CA . GLN A 1 97 ? 20.656 -20.5 -4.816 1 94.12 97 GLN A CA 1
ATOM 817 C C . GLN A 1 97 ? 21.656 -19.656 -5.598 1 94.12 97 GLN A C 1
ATOM 819 O O . GLN A 1 97 ? 22.484 -18.953 -5.004 1 94.12 97 GLN A O 1
ATOM 824 N N . THR A 1 98 ? 21.531 -19.703 -6.844 1 96.31 98 THR A N 1
ATOM 825 C CA . THR A 1 98 ? 22.453 -18.891 -7.648 1 96.31 98 THR A CA 1
ATOM 826 C C . THR A 1 98 ? 21.719 -17.719 -8.281 1 96.31 98 THR A C 1
ATOM 828 O O . THR A 1 98 ? 21.906 -16.562 -7.863 1 96.31 98 THR A O 1
ATOM 831 N N . ILE A 1 99 ? 20.672 -18.031 -9.047 1 96.31 99 ILE A N 1
ATOM 832 C CA . ILE A 1 99 ? 20 -16.984 -9.812 1 96.31 99 ILE A CA 1
ATOM 833 C C . ILE A 1 99 ? 19.172 -16.109 -8.875 1 96.31 99 ILE A C 1
ATOM 835 O O . ILE A 1 99 ? 19.25 -14.875 -8.93 1 96.31 99 ILE A O 1
ATOM 839 N N . ILE A 1 100 ? 18.422 -16.641 -7.992 1 95.62 100 ILE A N 1
ATOM 840 C CA . ILE A 1 100 ? 17.562 -15.867 -7.09 1 95.62 100 ILE A CA 1
ATOM 841 C C . ILE A 1 100 ? 18.422 -15.156 -6.051 1 95.62 100 ILE A C 1
ATOM 843 O O . ILE A 1 100 ? 18.156 -14.008 -5.695 1 95.62 100 ILE A O 1
ATOM 847 N N . ALA A 1 101 ? 19.438 -15.875 -5.609 1 94.69 101 ALA A N 1
ATOM 848 C CA . ALA A 1 101 ? 20.359 -15.234 -4.672 1 94.69 101 ALA A CA 1
ATOM 849 C C . ALA A 1 101 ? 21.047 -14.047 -5.32 1 94.69 101 ALA A C 1
ATOM 851 O O . ALA A 1 101 ? 21.25 -13.008 -4.684 1 94.69 101 ALA A O 1
ATOM 852 N N . MET A 1 102 ? 21.422 -14.266 -6.516 1 96.38 102 MET A N 1
ATOM 853 C CA . MET A 1 102 ? 22.047 -13.172 -7.262 1 96.38 102 MET A CA 1
ATOM 854 C C . MET A 1 102 ? 21.109 -11.961 -7.316 1 96.38 102 MET A C 1
ATOM 856 O O . MET A 1 102 ? 21.562 -10.82 -7.133 1 96.38 102 MET A O 1
ATOM 860 N N . SER A 1 103 ? 19.812 -12.188 -7.566 1 96.81 103 SER A N 1
ATOM 861 C CA . SER A 1 103 ? 18.844 -11.094 -7.652 1 96.81 103 SER A CA 1
ATOM 862 C C . SER A 1 103 ? 18.766 -10.336 -6.332 1 96.81 103 SER A C 1
ATOM 864 O O . SER A 1 103 ? 18.609 -9.109 -6.328 1 96.81 103 SER A O 1
ATOM 866 N N . ARG A 1 104 ? 18.969 -11.047 -5.25 1 95.25 104 ARG A N 1
ATOM 867 C CA . ARG A 1 104 ? 18.922 -10.406 -3.938 1 95.25 104 ARG A CA 1
ATOM 868 C C . ARG A 1 104 ? 20.188 -9.586 -3.682 1 95.25 104 ARG A C 1
ATOM 870 O O . ARG A 1 104 ? 20.109 -8.516 -3.078 1 95.25 104 ARG A O 1
ATOM 877 N N . LEU A 1 105 ? 21.25 -10.094 -4.102 1 96.5 105 LEU A N 1
ATOM 878 C CA . LEU A 1 105 ? 22.5 -9.359 -3.971 1 96.5 105 LEU A CA 1
ATOM 879 C C . LEU A 1 105 ? 22.469 -8.078 -4.797 1 96.5 105 LEU A C 1
ATOM 881 O O . LEU A 1 105 ? 22.906 -7.023 -4.332 1 96.5 105 LEU A O 1
ATOM 885 N N . ILE A 1 106 ? 21.938 -8.211 -5.91 1 97.25 106 ILE A N 1
ATOM 886 C CA . ILE A 1 106 ? 21.844 -7.043 -6.781 1 97.25 106 ILE A CA 1
ATOM 887 C C . ILE A 1 106 ? 20.859 -6.035 -6.195 1 97.25 106 ILE A C 1
ATOM 889 O O . ILE A 1 106 ? 21.078 -4.824 -6.281 1 97.25 106 ILE A O 1
ATOM 893 N N . GLU A 1 107 ? 19.75 -6.574 -5.699 1 96.38 107 GLU A N 1
ATOM 894 C CA . GLU A 1 107 ? 18.797 -5.703 -5.02 1 96.38 107 GLU A CA 1
ATOM 895 C C . GLU A 1 107 ? 19.484 -4.875 -3.934 1 96.38 107 GLU A C 1
ATOM 897 O O . GLU A 1 107 ? 19.219 -3.68 -3.799 1 96.38 107 GLU A O 1
ATOM 902 N N . TYR A 1 108 ? 20.328 -5.477 -3.207 1 95.56 108 TYR A N 1
ATOM 903 C CA . TYR A 1 108 ? 21.109 -4.828 -2.162 1 95.56 108 TYR A CA 1
ATOM 904 C C . TYR A 1 108 ? 21.984 -3.732 -2.744 1 95.56 108 TYR A C 1
ATOM 906 O O . TYR A 1 108 ? 22.031 -2.615 -2.221 1 95.56 108 TYR A O 1
ATOM 914 N N . ASP A 1 109 ? 22.609 -4.023 -3.785 1 96.25 109 ASP A N 1
ATOM 915 C CA . ASP A 1 109 ? 23.516 -3.066 -4.414 1 96.25 109 ASP A CA 1
ATOM 916 C C . ASP A 1 109 ? 22.734 -1.873 -4.977 1 96.25 109 ASP A C 1
ATOM 918 O O . ASP A 1 109 ? 23.172 -0.727 -4.836 1 96.25 109 ASP A O 1
ATOM 922 N N . ILE A 1 110 ? 21.656 -2.168 -5.57 1 96.38 110 ILE A N 1
ATOM 923 C CA . ILE A 1 110 ? 20.859 -1.111 -6.195 1 96.38 110 ILE A CA 1
ATOM 924 C C . ILE A 1 110 ? 20.328 -0.168 -5.121 1 96.38 110 ILE A C 1
ATOM 926 O O . ILE A 1 110 ? 20.375 1.055 -5.273 1 96.38 110 ILE A O 1
ATOM 930 N N . LYS A 1 111 ? 19.797 -0.748 -4.086 1 95.69 111 LYS A N 1
ATOM 931 C CA . LYS A 1 111 ? 19.281 0.079 -3.002 1 95.69 111 LYS A CA 1
ATOM 932 C C . LYS A 1 111 ? 20.359 0.985 -2.428 1 95.69 111 LYS A C 1
ATOM 934 O O . LYS A 1 111 ? 20.125 2.174 -2.203 1 95.69 111 LYS A O 1
ATOM 939 N N . ASN A 1 112 ? 21.531 0.459 -2.242 1 94.88 112 ASN A N 1
ATOM 940 C CA . ASN A 1 112 ? 22.625 1.235 -1.688 1 94.88 112 ASN A CA 1
ATOM 941 C C . ASN A 1 112 ? 23.109 2.314 -2.658 1 94.88 112 ASN A C 1
ATOM 943 O O . ASN A 1 112 ? 23.422 3.428 -2.244 1 94.88 112 ASN A O 1
ATOM 947 N N . GLU A 1 113 ? 23.125 1.954 -3.855 1 94.69 113 GLU A N 1
ATOM 948 C CA . GLU A 1 113 ? 23.547 2.92 -4.867 1 94.69 113 GLU A CA 1
ATOM 949 C C . GLU A 1 113 ? 22.562 4.082 -4.961 1 94.69 113 GLU A C 1
ATOM 951 O O . GLU A 1 113 ? 22.969 5.242 -5.035 1 94.69 113 GLU A O 1
ATOM 956 N N . ILE A 1 114 ? 21.297 3.754 -4.988 1 95 114 ILE A N 1
ATOM 957 C CA . ILE A 1 114 ? 20.266 4.773 -5.078 1 95 114 ILE A CA 1
ATOM 958 C C . ILE A 1 114 ? 20.328 5.691 -3.857 1 95 114 ILE A C 1
ATOM 960 O O . ILE A 1 114 ? 20.328 6.918 -3.992 1 95 114 ILE A O 1
ATOM 964 N N . TYR A 1 115 ? 20.469 5.082 -2.746 1 94.81 115 TYR A N 1
ATOM 965 C CA . TYR A 1 115 ? 20.5 5.875 -1.522 1 94.81 115 TYR A CA 1
ATOM 966 C C . TYR A 1 115 ? 21.734 6.777 -1.489 1 94.81 115 TYR A C 1
ATOM 968 O O . TYR A 1 115 ? 21.641 7.953 -1.13 1 94.81 115 TYR A O 1
ATOM 976 N N . ALA A 1 116 ? 22.828 6.262 -1.793 1 93.12 116 ALA A N 1
ATOM 977 C CA . ALA A 1 116 ? 24.062 7.043 -1.814 1 93.12 116 ALA A CA 1
ATOM 978 C C . ALA A 1 116 ? 23.969 8.195 -2.809 1 93.12 116 ALA A C 1
ATOM 980 O O . ALA A 1 116 ? 24.422 9.305 -2.525 1 93.12 116 ALA A O 1
ATOM 981 N N . HIS A 1 117 ? 23.391 7.867 -3.902 1 93.81 117 HIS A N 1
ATOM 982 C CA . HIS A 1 117 ? 23.234 8.914 -4.902 1 93.81 117 HIS A CA 1
ATOM 983 C C . HIS A 1 117 ? 22.281 10 -4.414 1 93.81 117 HIS A C 1
ATOM 985 O O . HIS A 1 117 ? 22.531 11.188 -4.602 1 93.81 117 HIS A O 1
ATOM 991 N N . TYR A 1 118 ? 21.188 9.609 -3.809 1 93.5 118 TYR A N 1
ATOM 992 C CA . TYR A 1 118 ? 20.234 10.57 -3.258 1 93.5 118 TYR A CA 1
ATOM 993 C C . TYR A 1 118 ? 20.906 11.5 -2.262 1 93.5 118 TYR A C 1
ATOM 995 O O . TYR A 1 118 ? 20.656 12.711 -2.266 1 93.5 118 TYR A O 1
ATOM 1003 N N . GLN A 1 119 ? 21.797 10.961 -1.521 1 90.31 119 GLN A N 1
ATOM 1004 C CA . GLN A 1 119 ? 22.484 11.75 -0.506 1 90.31 119 GLN A CA 1
ATOM 1005 C C . GLN A 1 119 ? 23.406 12.789 -1.146 1 90.31 119 GLN A C 1
ATOM 1007 O O . GLN A 1 119 ? 23.672 13.836 -0.552 1 90.31 119 GLN A O 1
ATOM 1012 N N . SER A 1 120 ? 23.781 12.531 -2.338 1 91.06 120 SER A N 1
ATOM 1013 C CA . SER A 1 120 ? 24.719 13.43 -3.006 1 91.06 120 SER A CA 1
ATOM 1014 C C . SER A 1 120 ? 24 14.555 -3.734 1 91.06 120 SER A C 1
ATOM 1016 O O . SER A 1 120 ? 24.609 15.555 -4.109 1 91.06 120 SER A O 1
ATOM 1018 N N . LEU A 1 121 ? 22.719 14.484 -3.826 1 92.44 121 LEU A N 1
ATOM 1019 C CA . LEU A 1 121 ? 21.953 15.461 -4.594 1 92.44 121 LEU A CA 1
ATOM 1020 C C . LEU A 1 121 ? 21.688 16.719 -3.766 1 92.44 121 LEU A C 1
ATOM 1022 O O . LEU A 1 121 ? 21.734 16.672 -2.533 1 92.44 121 LEU A O 1
ATOM 1026 N N . PRO A 1 122 ? 21.484 17.812 -4.465 1 91.25 122 PRO A N 1
ATOM 1027 C CA . PRO A 1 122 ? 21.266 19.062 -3.75 1 91.25 122 PRO A CA 1
ATOM 1028 C C . PRO A 1 122 ? 19.891 19.156 -3.104 1 91.25 122 PRO A C 1
ATOM 1030 O O . PRO A 1 122 ? 18.984 18.391 -3.461 1 91.25 122 PRO A O 1
ATOM 1033 N N . LEU A 1 123 ? 19.766 20.047 -2.209 1 88.56 123 LEU A N 1
ATOM 1034 C CA . LEU A 1 123 ? 18.516 20.25 -1.469 1 88.56 123 LEU A CA 1
ATOM 1035 C C . LEU A 1 123 ? 17.375 20.578 -2.412 1 88.56 123 LEU A C 1
ATOM 1037 O O . LEU A 1 123 ? 16.219 20.219 -2.152 1 88.56 123 LEU A O 1
ATOM 1041 N N . SER A 1 124 ? 17.656 21.297 -3.482 1 88 124 SER A N 1
ATOM 1042 C CA . SER A 1 124 ? 16.641 21.672 -4.453 1 88 124 SER A CA 1
ATOM 1043 C C . SER A 1 124 ? 15.914 20.453 -5 1 88 124 SER A C 1
ATOM 1045 O O . SER A 1 124 ? 14.711 20.5 -5.242 1 88 124 SER A O 1
ATOM 1047 N N . PHE A 1 125 ? 16.641 19.391 -5.082 1 90.75 125 PHE A N 1
ATOM 1048 C CA . PHE A 1 125 ? 16.078 18.156 -5.574 1 90.75 125 PHE A CA 1
ATOM 1049 C C . PHE A 1 125 ? 14.992 17.641 -4.625 1 90.75 125 PHE A C 1
ATOM 1051 O O . PHE A 1 125 ? 13.93 17.203 -5.066 1 90.75 125 PHE A O 1
ATOM 1058 N N . PHE A 1 126 ? 15.211 17.688 -3.387 1 89.06 126 PHE A N 1
ATOM 1059 C CA . PHE A 1 126 ? 14.312 17.141 -2.377 1 89.06 126 PHE A CA 1
ATOM 1060 C C . PHE A 1 126 ? 13.094 18.031 -2.201 1 89.06 126 PHE A C 1
ATOM 1062 O O . PHE A 1 126 ? 12.047 17.578 -1.737 1 89.06 126 PHE A O 1
ATOM 1069 N N . ARG A 1 127 ? 13.227 19.25 -2.514 1 84.56 127 ARG A N 1
ATOM 1070 C CA . ARG A 1 127 ? 12.094 20.172 -2.461 1 84.56 127 ARG A CA 1
ATOM 1071 C C . ARG A 1 127 ? 11.172 19.969 -3.66 1 84.56 127 ARG A C 1
ATOM 1073 O O . ARG A 1 127 ? 9.969 20.188 -3.568 1 84.56 127 ARG A O 1
ATOM 1080 N N . GLN A 1 128 ? 11.805 19.578 -4.711 1 86.12 128 GLN A N 1
ATOM 1081 C CA . GLN A 1 128 ? 11.055 19.406 -5.949 1 86.12 128 GLN A CA 1
ATOM 1082 C C . GLN A 1 128 ? 10.367 18.047 -5.992 1 86.12 128 GLN A C 1
ATOM 1084 O O . GLN A 1 128 ? 9.422 17.844 -6.762 1 86.12 128 GLN A O 1
ATOM 1089 N N . ASN A 1 129 ? 10.914 17.125 -5.219 1 88.19 129 ASN A N 1
ATOM 1090 C CA . ASN A 1 129 ? 10.383 15.773 -5.238 1 88.19 129 ASN A CA 1
ATOM 1091 C C . ASN A 1 129 ? 9.812 15.375 -3.879 1 88.19 129 ASN A C 1
ATOM 1093 O O . ASN A 1 129 ? 10.391 15.695 -2.84 1 88.19 129 ASN A O 1
ATOM 1097 N N . SER A 1 130 ? 8.727 14.688 -3.914 1 86.44 130 SER A N 1
ATOM 1098 C CA . SER A 1 130 ? 8.078 14.281 -2.67 1 86.44 130 SER A CA 1
ATOM 1099 C C . SER A 1 130 ? 8.82 13.125 -2.014 1 86.44 130 SER A C 1
ATOM 1101 O O . SER A 1 130 ? 9.398 12.281 -2.703 1 86.44 130 SER A O 1
ATOM 1103 N N . THR A 1 131 ? 8.773 13.133 -0.686 1 86.44 131 THR A N 1
ATOM 1104 C CA . THR A 1 131 ? 9.406 12.062 0.081 1 86.44 131 THR A CA 1
ATOM 1105 C C . THR A 1 131 ? 8.797 10.711 -0.283 1 86.44 131 THR A C 1
ATOM 1107 O O . THR A 1 131 ? 9.508 9.711 -0.369 1 86.44 131 THR A O 1
ATOM 1110 N N . GLY A 1 132 ? 7.539 10.711 -0.547 1 81.88 132 GLY A N 1
ATOM 1111 C CA . GLY A 1 132 ? 6.871 9.484 -0.944 1 81.88 132 GLY A CA 1
ATOM 1112 C C . GLY A 1 132 ? 7.426 8.891 -2.227 1 81.88 132 GLY A C 1
ATOM 1113 O O . GLY A 1 132 ? 7.605 7.676 -2.328 1 81.88 132 GLY A O 1
ATOM 1114 N N . ASP A 1 133 ? 7.641 9.711 -3.123 1 86.5 133 ASP A N 1
ATOM 1115 C CA . ASP A 1 133 ? 8.164 9.25 -4.406 1 86.5 133 ASP A CA 1
ATOM 1116 C C . ASP A 1 133 ? 9.578 8.695 -4.262 1 86.5 133 ASP A C 1
ATOM 1118 O O . ASP A 1 133 ? 9.914 7.68 -4.867 1 86.5 133 ASP A O 1
ATOM 1122 N N . LEU A 1 134 ? 10.344 9.391 -3.502 1 90.81 134 LEU A N 1
ATOM 1123 C CA . LEU A 1 134 ? 11.711 8.93 -3.256 1 90.81 134 LEU A CA 1
ATOM 1124 C C . LEU A 1 134 ? 11.711 7.559 -2.59 1 90.81 134 LEU A C 1
ATOM 1126 O O . LEU A 1 134 ? 12.469 6.672 -2.986 1 90.81 134 LEU A O 1
ATOM 1130 N N . MET A 1 135 ? 10.844 7.438 -1.699 1 89.62 135 MET A N 1
ATOM 1131 C CA . MET A 1 135 ? 10.742 6.172 -0.979 1 89.62 135 MET A CA 1
ATOM 1132 C C . MET A 1 135 ? 10.242 5.062 -1.898 1 89.62 135 MET A C 1
ATOM 1134 O O . MET A 1 135 ? 10.758 3.941 -1.863 1 89.62 135 MET A O 1
ATOM 1138 N N . ALA A 1 136 ? 9.297 5.289 -2.693 1 86.81 136 ALA A N 1
ATOM 1139 C CA . ALA A 1 136 ? 8.711 4.293 -3.592 1 86.81 136 ALA A CA 1
ATOM 1140 C C . ALA A 1 136 ? 9.75 3.746 -4.559 1 86.81 136 ALA A C 1
ATOM 1142 O O . ALA A 1 136 ? 9.742 2.557 -4.883 1 86.81 136 ALA A O 1
ATOM 1143 N N . ARG A 1 137 ? 10.57 4.547 -4.996 1 89.62 137 ARG A N 1
ATOM 1144 C CA . ARG A 1 137 ? 11.578 4.129 -5.965 1 89.62 137 ARG A CA 1
ATOM 1145 C C . ARG A 1 137 ? 12.594 3.182 -5.328 1 89.62 137 ARG A C 1
ATOM 1147 O O . ARG A 1 137 ? 13.008 2.203 -5.953 1 89.62 137 ARG A O 1
ATOM 1154 N N . ILE A 1 138 ? 12.898 3.422 -4.098 1 90.75 138 ILE A N 1
ATOM 1155 C CA . ILE A 1 138 ? 13.906 2.607 -3.428 1 90.75 138 ILE A CA 1
ATOM 1156 C C . ILE A 1 138 ? 13.289 1.285 -2.979 1 90.75 138 ILE A C 1
ATOM 1158 O O . ILE A 1 138 ? 13.961 0.25 -2.969 1 90.75 138 ILE A O 1
ATOM 1162 N N . THR A 1 139 ? 12.047 1.281 -2.67 1 87.19 139 THR A N 1
ATOM 1163 C CA . THR A 1 139 ? 11.438 0.087 -2.094 1 87.19 139 THR A CA 1
ATOM 1164 C C . THR A 1 139 ? 10.641 -0.676 -3.146 1 87.19 139 THR A C 1
ATOM 1166 O O . THR A 1 139 ? 11.031 -1.766 -3.564 1 87.19 139 THR A O 1
ATOM 1169 N N . GLU A 1 140 ? 9.68 -0.019 -3.781 1 88 140 GLU A N 1
ATOM 1170 C CA . GLU A 1 140 ? 8.766 -0.699 -4.688 1 88 140 GLU A CA 1
ATOM 1171 C C . GLU A 1 140 ? 9.398 -0.928 -6.055 1 88 140 GLU A C 1
ATOM 1173 O O . GLU A 1 140 ? 9.375 -2.043 -6.582 1 88 140 GLU A O 1
ATOM 1178 N N . ASP A 1 141 ? 9.93 0.074 -6.59 1 92.81 141 ASP A N 1
ATOM 1179 C CA . ASP A 1 141 ? 10.492 -0.027 -7.934 1 92.81 141 ASP A CA 1
ATOM 1180 C C . ASP A 1 141 ? 11.664 -1 -7.969 1 92.81 141 ASP A C 1
ATOM 1182 O O . ASP A 1 141 ? 11.797 -1.79 -8.906 1 92.81 141 ASP A O 1
ATOM 1186 N N . VAL A 1 142 ? 12.5 -0.91 -6.965 1 95.5 142 VAL A N 1
ATOM 1187 C CA . VAL A 1 142 ? 13.648 -1.816 -6.914 1 95.5 142 VAL A CA 1
ATOM 1188 C C . VAL A 1 142 ? 13.156 -3.258 -6.797 1 95.5 142 VAL A C 1
ATOM 1190 O O . VAL A 1 142 ? 13.766 -4.172 -7.359 1 95.5 142 VAL A O 1
ATOM 1193 N N . SER A 1 143 ? 12.109 -3.441 -6.148 1 94 143 SER A N 1
ATOM 1194 C CA . SER A 1 143 ? 11.539 -4.777 -6.016 1 94 143 SER A CA 1
ATOM 1195 C C . SER A 1 143 ? 11.062 -5.309 -7.363 1 94 143 SER A C 1
ATOM 1197 O O . SER A 1 143 ? 11.242 -6.488 -7.672 1 94 143 SER A O 1
ATOM 1199 N N . LYS A 1 144 ? 10.43 -4.504 -8.133 1 94.19 144 LYS A N 1
ATOM 1200 C CA . LYS A 1 144 ? 10 -4.898 -9.469 1 94.19 144 LYS A CA 1
ATOM 1201 C C . LYS A 1 144 ? 11.188 -5.25 -10.352 1 94.19 144 LYS A C 1
ATOM 1203 O O . LYS A 1 144 ? 11.125 -6.195 -11.141 1 94.19 144 LYS A O 1
ATOM 1208 N N . VAL A 1 145 ? 12.211 -4.492 -10.203 1 96.12 145 VAL A N 1
ATOM 1209 C CA . VAL A 1 145 ? 13.43 -4.762 -10.961 1 96.12 145 VAL A CA 1
ATOM 1210 C C . VAL A 1 145 ? 14.031 -6.086 -10.508 1 96.12 145 VAL A C 1
ATOM 1212 O O . VAL A 1 145 ? 14.555 -6.848 -11.328 1 96.12 145 VAL A O 1
ATOM 1215 N N . ARG A 1 146 ? 13.953 -6.301 -9.234 1 95.56 146 ARG A N 1
ATOM 1216 C CA . ARG A 1 146 ? 14.461 -7.562 -8.703 1 95.56 146 ARG A CA 1
ATOM 1217 C C . ARG A 1 146 ? 13.711 -8.75 -9.305 1 95.56 146 ARG A C 1
ATOM 1219 O O . ARG A 1 146 ? 14.312 -9.789 -9.578 1 95.56 146 ARG A O 1
ATOM 1226 N N . MET A 1 147 ? 12.5 -8.633 -9.562 1 95.38 147 MET A N 1
ATOM 1227 C CA . MET A 1 147 ? 11.711 -9.703 -10.156 1 95.38 147 MET A CA 1
ATOM 1228 C C . MET A 1 147 ? 12.219 -10.031 -11.562 1 95.38 147 MET A C 1
ATOM 1230 O O . MET A 1 147 ? 12.148 -11.18 -12 1 95.38 147 MET A O 1
ATOM 1234 N N . TYR A 1 148 ? 12.68 -9.07 -12.234 1 95.19 148 TYR A N 1
ATOM 1235 C CA . TYR A 1 148 ? 13.281 -9.266 -13.547 1 95.19 148 TYR A CA 1
ATOM 1236 C C . TYR A 1 148 ? 14.602 -10.023 -13.43 1 95.19 148 TYR A C 1
ATOM 1238 O O . TYR A 1 148 ? 14.844 -10.984 -14.164 1 95.19 148 TYR A O 1
ATOM 1246 N N . LEU A 1 149 ? 15.367 -9.68 -12.43 1 95.81 149 LEU A N 1
ATOM 1247 C CA . LEU A 1 149 ? 16.719 -10.219 -12.266 1 95.81 149 LEU A CA 1
ATOM 1248 C C . LEU A 1 149 ? 16.672 -11.625 -11.68 1 95.81 149 LEU A C 1
ATOM 1250 O O . LEU A 1 149 ? 17.641 -12.375 -11.789 1 95.81 149 LEU A O 1
ATOM 1254 N N . GLY A 1 150 ? 15.578 -11.875 -11.086 1 95.19 150 GLY A N 1
ATOM 1255 C CA . GLY A 1 150 ? 15.461 -13.188 -10.469 1 95.19 150 GLY A CA 1
ATOM 1256 C C . GLY A 1 150 ? 14.539 -14.117 -11.227 1 95.19 150 GLY A C 1
ATOM 1257 O O . GLY A 1 150 ? 14.977 -14.852 -12.109 1 95.19 150 GLY A O 1
ATOM 1258 N N . PRO A 1 151 ? 13.258 -14.031 -10.945 1 93.44 151 PRO A N 1
ATOM 1259 C CA . PRO A 1 151 ? 12.312 -14.969 -11.547 1 93.44 151 PRO A CA 1
ATOM 1260 C C . PRO A 1 151 ? 12.25 -14.859 -13.07 1 93.44 151 PRO A C 1
ATOM 1262 O O . PRO A 1 151 ? 12.242 -15.875 -13.766 1 93.44 151 PRO A O 1
ATOM 1265 N N . ALA A 1 152 ? 12.203 -13.703 -13.625 1 94.5 152 ALA A N 1
ATOM 1266 C CA . ALA A 1 152 ? 12.102 -13.547 -15.07 1 94.5 152 ALA A CA 1
ATOM 1267 C C . ALA A 1 152 ? 13.328 -14.133 -15.773 1 94.5 152 ALA A C 1
ATOM 1269 O O . ALA A 1 152 ? 13.195 -14.805 -16.797 1 94.5 152 ALA A O 1
ATOM 1270 N N . LEU A 1 153 ? 14.445 -13.906 -15.234 1 94.88 153 LEU A N 1
ATOM 1271 C CA . LEU A 1 153 ? 15.664 -14.469 -15.805 1 94.88 153 LEU A CA 1
ATOM 1272 C C . LEU A 1 153 ? 15.68 -15.984 -15.656 1 94.88 153 LEU A C 1
ATOM 1274 O O . LEU A 1 153 ? 16.125 -16.703 -16.562 1 94.88 153 LEU A O 1
ATOM 1278 N N . MET A 1 154 ? 15.281 -16.391 -14.5 1 94.38 154 MET A N 1
ATOM 1279 C CA . MET A 1 154 ? 15.273 -17.828 -14.242 1 94.38 154 MET A CA 1
ATOM 1280 C C . MET A 1 154 ? 14.375 -18.562 -15.234 1 94.38 154 MET A C 1
ATOM 1282 O O . MET A 1 154 ? 14.797 -19.516 -15.875 1 94.38 154 MET A O 1
ATOM 1286 N N . TYR A 1 155 ? 13.156 -18.125 -15.438 1 93.06 155 TYR A N 1
ATOM 1287 C CA . TYR A 1 155 ? 12.211 -18.766 -16.344 1 93.06 155 TYR A CA 1
ATOM 1288 C C . TYR A 1 155 ? 12.609 -18.547 -17.797 1 93.06 155 TYR A C 1
ATOM 1290 O O . TYR A 1 155 ? 12.43 -19.422 -18.641 1 93.06 155 TYR A O 1
ATOM 1298 N N . GLY A 1 156 ? 13.172 -17.422 -18.078 1 92.75 156 GLY A N 1
ATOM 1299 C CA . GLY A 1 156 ? 13.664 -17.156 -19.422 1 92.75 156 GLY A CA 1
ATOM 1300 C C . GLY A 1 156 ? 14.812 -18.062 -19.828 1 92.75 156 GLY A C 1
ATOM 1301 O O . GLY A 1 156 ? 14.797 -18.625 -20.922 1 92.75 156 GLY A O 1
ATOM 1302 N N . ILE A 1 157 ? 15.758 -18.219 -18.953 1 94.88 157 ILE A N 1
ATOM 1303 C CA . ILE A 1 157 ? 16.891 -19.094 -19.203 1 94.88 157 ILE A CA 1
ATOM 1304 C C . ILE A 1 157 ? 16.406 -20.531 -19.375 1 94.88 157 ILE A C 1
ATOM 1306 O O . ILE A 1 157 ? 16.875 -21.25 -20.266 1 94.88 157 ILE A O 1
ATOM 1310 N N . ASN A 1 158 ? 15.516 -20.859 -18.562 1 94.12 158 ASN A N 1
ATOM 1311 C CA . ASN A 1 158 ? 14.977 -22.219 -18.672 1 94.12 158 ASN A CA 1
ATOM 1312 C C . ASN A 1 158 ? 14.32 -22.453 -20.031 1 94.12 158 ASN A C 1
ATOM 1314 O O . ASN A 1 158 ? 14.484 -23.516 -20.641 1 94.12 158 ASN A O 1
ATOM 1318 N N . LEU A 1 159 ? 13.609 -21.531 -20.484 1 92.5 159 LEU A N 1
ATOM 1319 C CA . LEU A 1 159 ? 12.961 -21.641 -21.797 1 92.5 159 LEU A CA 1
ATOM 1320 C C . LEU A 1 159 ? 14 -21.766 -22.906 1 92.5 159 LEU A C 1
ATOM 1322 O O . LEU A 1 159 ? 13.891 -22.641 -23.766 1 92.5 159 LEU A O 1
ATOM 1326 N N . ILE A 1 160 ? 14.992 -21.016 -22.891 1 93.5 160 ILE A N 1
ATOM 1327 C CA . ILE A 1 160 ? 16 -20.953 -23.938 1 93.5 160 ILE A CA 1
ATOM 1328 C C . ILE A 1 160 ? 16.844 -22.219 -23.938 1 93.5 160 ILE A C 1
ATOM 1330 O O . ILE A 1 160 ? 17.266 -22.688 -25 1 93.5 160 ILE A O 1
ATOM 1334 N N . VAL A 1 161 ? 17 -22.797 -22.797 1 94.62 161 VAL A N 1
ATOM 1335 C CA . VAL A 1 161 ? 17.812 -24 -22.688 1 94.62 161 VAL A CA 1
ATOM 1336 C C . VAL A 1 161 ? 16.969 -25.234 -22.984 1 94.62 161 VAL A C 1
ATOM 1338 O O . VAL A 1 161 ? 17.391 -26.109 -23.734 1 94.62 161 VAL A O 1
ATOM 1341 N N . LEU A 1 162 ? 15.805 -25.266 -22.406 1 94.25 162 LEU A N 1
ATOM 1342 C CA . LEU A 1 162 ? 14.961 -26.453 -22.484 1 94.25 162 LEU A CA 1
ATOM 1343 C C . LEU A 1 162 ? 14.469 -26.672 -23.922 1 94.25 162 LEU A C 1
ATOM 1345 O O . LEU A 1 162 ? 14.461 -27.812 -24.406 1 94.25 162 LEU A O 1
ATOM 1349 N N . PHE A 1 163 ? 14.125 -25.672 -24.609 1 93.44 163 PHE A N 1
ATOM 1350 C CA . PHE A 1 163 ? 13.523 -25.781 -25.938 1 93.44 163 PHE A CA 1
ATOM 1351 C C . PHE A 1 163 ? 14.484 -26.438 -26.922 1 93.44 163 PHE A C 1
ATOM 1353 O O . PHE A 1 163 ? 14.164 -27.469 -27.531 1 93.44 163 PHE A O 1
ATOM 1360 N N . PRO A 1 164 ? 15.656 -25.859 -27.047 1 94.19 164 PRO A N 1
ATOM 1361 C CA . PRO A 1 164 ? 16.578 -26.5 -28 1 94.19 164 PRO A CA 1
ATOM 1362 C C . PRO A 1 164 ? 16.969 -27.906 -27.578 1 94.19 164 PRO A C 1
ATOM 1364 O O . PRO A 1 164 ? 17.172 -28.781 -28.422 1 94.19 164 PRO A O 1
ATOM 1367 N N . MET A 1 165 ? 17.047 -28.172 -26.328 1 94.88 165 MET A N 1
ATOM 1368 C CA . MET A 1 165 ? 17.453 -29.484 -25.859 1 94.88 165 MET A CA 1
ATOM 1369 C C . MET A 1 165 ? 16.375 -30.516 -26.156 1 94.88 165 MET A C 1
ATOM 1371 O O . MET A 1 165 ? 16.656 -31.578 -26.719 1 94.88 165 MET A O 1
ATOM 1375 N N . VAL A 1 166 ? 15.148 -30.219 -25.797 1 94.44 166 VAL A N 1
ATOM 1376 C CA . VAL A 1 166 ? 14.047 -31.156 -25.984 1 94.44 166 VAL A CA 1
ATOM 1377 C C . VAL A 1 166 ? 13.734 -31.312 -27.469 1 94.44 166 VAL A C 1
ATOM 1379 O O . VAL A 1 166 ? 13.602 -32.438 -27.969 1 94.44 166 VAL A O 1
ATOM 1382 N N . ILE A 1 167 ? 13.641 -30.234 -28.172 1 94.44 167 ILE A N 1
ATOM 1383 C CA . ILE A 1 167 ? 13.336 -30.281 -29.594 1 94.44 167 ILE A CA 1
ATOM 1384 C C . ILE A 1 167 ? 14.484 -30.953 -30.344 1 94.44 167 ILE A C 1
ATOM 1386 O O . ILE A 1 167 ? 14.25 -31.734 -31.266 1 94.44 167 ILE A O 1
ATOM 1390 N N . GLY A 1 168 ? 15.711 -30.625 -30 1 94.06 168 GLY A N 1
ATOM 1391 C CA . GLY A 1 168 ? 16.859 -31.281 -30.594 1 94.06 168 GLY A CA 1
ATOM 1392 C C . GLY A 1 168 ? 16.812 -32.812 -30.438 1 94.06 168 GLY A C 1
ATOM 1393 O O . GLY A 1 168 ? 17.047 -33.531 -31.406 1 94.06 168 GLY A O 1
ATOM 1394 N N . TYR A 1 169 ? 16.469 -33.219 -29.281 1 92.31 169 TYR A N 1
ATOM 1395 C CA . TYR A 1 169 ? 16.375 -34.656 -29.016 1 92.31 169 TYR A CA 1
ATOM 1396 C C . TYR A 1 169 ? 15.227 -35.281 -29.797 1 92.31 169 TYR A C 1
ATOM 1398 O O . TYR A 1 169 ? 15.367 -36.375 -30.359 1 92.31 169 TYR A O 1
ATOM 1406 N N . MET A 1 170 ? 14.133 -34.656 -29.828 1 94.06 170 MET A N 1
ATOM 1407 C CA . MET A 1 170 ? 12.969 -35.156 -30.562 1 94.06 170 MET A CA 1
ATOM 1408 C C . MET A 1 170 ? 13.289 -35.312 -32.031 1 94.06 170 MET A C 1
ATOM 1410 O O . MET A 1 170 ? 12.883 -36.281 -32.656 1 94.06 170 MET A O 1
ATOM 1414 N N . LEU A 1 171 ? 14.062 -34.438 -32.594 1 94.69 171 LEU A N 1
ATOM 1415 C CA . LEU A 1 171 ? 14.414 -34.469 -34 1 94.69 171 LEU A CA 1
ATOM 1416 C C . LEU A 1 171 ? 15.359 -35.625 -34.312 1 94.69 171 LEU A C 1
ATOM 1418 O O . LEU A 1 171 ? 15.344 -36.188 -35.406 1 94.69 171 LEU A O 1
ATOM 1422 N N . THR A 1 172 ? 16.188 -36.062 -33.344 1 92.69 172 THR A N 1
ATOM 1423 C CA . THR A 1 172 ? 17.094 -37.188 -33.562 1 92.69 172 THR A CA 1
ATOM 1424 C C . THR A 1 172 ? 16.328 -38.531 -33.562 1 92.69 172 THR A C 1
ATOM 1426 O O . THR A 1 172 ? 16.766 -39.5 -34.188 1 92.69 172 THR A O 1
ATOM 1429 N N . VAL A 1 173 ? 15.227 -38.5 -32.875 1 90.5 173 VAL A N 1
ATOM 1430 C CA . VAL A 1 173 ? 14.438 -39.719 -32.812 1 90.5 173 VAL A CA 1
ATOM 1431 C C . VAL A 1 173 ? 13.586 -39.875 -34.062 1 90.5 173 VAL A C 1
ATOM 1433 O O . VAL A 1 173 ? 13.672 -40.906 -34.75 1 90.5 173 VAL A O 1
ATOM 1436 N N . ASN A 1 174 ? 12.695 -38.875 -34.375 1 93.88 174 ASN A N 1
ATOM 1437 C CA . ASN A 1 174 ? 11.852 -38.875 -35.562 1 93.88 174 ASN A CA 1
ATOM 1438 C C . ASN A 1 174 ? 11.43 -37.469 -35.969 1 93.88 174 ASN A C 1
ATOM 1440 O O . ASN A 1 174 ? 10.664 -36.812 -35.25 1 93.88 174 ASN A O 1
ATOM 1444 N N . VAL A 1 175 ? 11.797 -37 -37.062 1 94.06 175 VAL A N 1
ATOM 1445 C CA . VAL A 1 175 ? 11.617 -35.625 -37.531 1 94.06 175 VAL A CA 1
ATOM 1446 C C . VAL A 1 175 ? 10.148 -35.375 -37.812 1 94.06 175 VAL A C 1
ATOM 1448 O O . VAL A 1 175 ? 9.562 -34.406 -37.312 1 94.06 175 VAL A O 1
ATOM 1451 N N . PRO A 1 176 ? 9.438 -36.25 -38.594 1 93.88 176 PRO A N 1
ATOM 1452 C CA . PRO A 1 176 ? 8.031 -35.969 -38.875 1 93.88 176 PRO A CA 1
ATOM 1453 C C . PRO A 1 176 ? 7.156 -35.969 -37.625 1 93.88 176 PRO A C 1
ATOM 1455 O O . PRO A 1 176 ? 6.293 -35.094 -37.469 1 93.88 176 PRO A O 1
ATOM 1458 N N . LEU A 1 177 ? 7.445 -36.844 -36.719 1 93.62 177 LEU A N 1
ATOM 1459 C CA . LEU A 1 177 ? 6.664 -36.906 -35.469 1 93.62 177 LEU A CA 1
ATOM 1460 C C . LEU A 1 177 ? 6.883 -35.656 -34.625 1 93.62 177 LEU A C 1
ATOM 1462 O O . LEU A 1 177 ? 5.953 -35.188 -34 1 93.62 177 LEU A O 1
ATOM 1466 N N . THR A 1 178 ? 8.094 -35.219 -34.688 1 95.12 178 THR A N 1
ATOM 1467 C CA . THR A 1 178 ? 8.43 -34.031 -33.938 1 95.12 178 THR A CA 1
ATOM 1468 C C . THR A 1 178 ? 7.66 -32.812 -34.469 1 95.12 178 THR A C 1
ATOM 1470 O O . THR A 1 178 ? 7.062 -32.062 -33.719 1 95.12 178 THR A O 1
ATOM 1473 N N . LEU A 1 179 ? 7.594 -32.594 -35.719 1 94.75 179 LEU A N 1
ATOM 1474 C CA . LEU A 1 179 ? 6.938 -31.469 -36.344 1 94.75 179 LEU A CA 1
ATOM 1475 C C . LEU A 1 179 ? 5.434 -31.5 -36.094 1 94.75 179 LEU A C 1
ATOM 1477 O O . LEU A 1 179 ? 4.832 -30.469 -35.75 1 94.75 179 LEU A O 1
ATOM 1481 N N . TYR A 1 180 ? 4.871 -32.656 -36.156 1 92 180 TYR A N 1
ATOM 1482 C CA . TYR A 1 180 ? 3.43 -32.781 -35.969 1 92 180 TYR A CA 1
ATOM 1483 C C . TYR A 1 180 ? 3.061 -32.594 -34.5 1 92 180 TYR A C 1
ATOM 1485 O O . TYR A 1 180 ? 2.057 -31.953 -34.188 1 92 180 TYR A O 1
ATOM 1493 N N . SER A 1 181 ? 3.898 -33.125 -33.625 1 92.12 181 SER A N 1
ATOM 1494 C CA . SER A 1 181 ? 3.596 -33.062 -32.219 1 92.12 181 SER A CA 1
ATOM 1495 C C . SER A 1 181 ? 3.736 -31.625 -31.688 1 92.12 181 SER A C 1
ATOM 1497 O O . SER A 1 181 ? 3.061 -31.234 -30.734 1 92.12 181 SER A O 1
ATOM 1499 N N . LEU A 1 182 ? 4.57 -30.828 -32.312 1 93.56 182 LEU A N 1
ATOM 1500 C CA . LEU A 1 182 ? 4.867 -29.484 -31.812 1 93.56 182 LEU A CA 1
ATOM 1501 C C . LEU A 1 182 ? 4.023 -28.438 -32.531 1 93.56 182 LEU A C 1
ATOM 1503 O O . LEU A 1 182 ? 4.02 -27.266 -32.125 1 93.56 182 LEU A O 1
ATOM 1507 N N . LEU A 1 183 ? 3.234 -28.766 -33.406 1 91.75 183 LEU A N 1
ATOM 1508 C CA . LEU A 1 183 ? 2.436 -27.859 -34.219 1 91.75 183 LEU A CA 1
ATOM 1509 C C . LEU A 1 183 ? 1.473 -27.047 -33.344 1 91.75 183 LEU A C 1
ATOM 1511 O O . LEU A 1 183 ? 1.283 -25.844 -33.562 1 91.75 183 LEU A O 1
ATOM 1515 N N . PRO A 1 184 ? 0.924 -27.625 -32.281 1 90.12 184 PRO A N 1
ATOM 1516 C CA . PRO A 1 184 ? -0.029 -26.875 -31.469 1 90.12 184 PRO A CA 1
ATOM 1517 C C . PRO A 1 184 ? 0.651 -25.859 -30.562 1 90.12 184 PRO A C 1
ATOM 1519 O O . PRO A 1 184 ? -0.009 -24.953 -30.047 1 90.12 184 PRO A O 1
ATOM 1522 N N . LEU A 1 185 ? 1.896 -26 -30.422 1 88.56 185 LEU A N 1
ATOM 1523 C CA . LEU A 1 185 ? 2.592 -25.172 -29.422 1 88.56 185 LEU A CA 1
ATOM 1524 C C . LEU A 1 185 ? 2.613 -23.719 -29.844 1 88.56 185 LEU A C 1
ATOM 1526 O O . LEU A 1 185 ? 2.348 -22.828 -29.031 1 88.56 185 LEU A O 1
ATOM 1530 N N . PRO A 1 186 ? 2.926 -23.391 -31.078 1 87.69 186 PRO A N 1
ATOM 1531 C CA . PRO A 1 186 ? 2.857 -21.984 -31.484 1 87.69 186 PRO A CA 1
ATOM 1532 C C . PRO A 1 186 ? 1.455 -21.391 -31.344 1 87.69 186 PRO A C 1
ATOM 1534 O O . PRO A 1 186 ? 1.305 -20.219 -31.016 1 87.69 186 PRO A O 1
ATOM 1537 N N . VAL A 1 187 ? 0.463 -22.172 -31.562 1 88.81 187 VAL A N 1
ATOM 1538 C CA . VAL A 1 187 ? -0.919 -21.734 -31.391 1 88.81 187 VAL A CA 1
ATOM 1539 C C . VAL A 1 187 ? -1.202 -21.453 -29.922 1 88.81 187 VAL A C 1
ATOM 1541 O O . VAL A 1 187 ? -1.876 -20.469 -29.594 1 88.81 187 VAL A O 1
ATOM 1544 N N . LEU A 1 188 ? -0.636 -22.281 -29.172 1 86.75 188 LEU A N 1
ATOM 1545 C CA . LEU A 1 188 ? -0.78 -22.094 -27.719 1 86.75 188 LEU A CA 1
ATOM 1546 C C . LEU A 1 188 ? -0.115 -20.781 -27.297 1 86.75 188 LEU A C 1
ATOM 1548 O O . LEU A 1 188 ? -0.693 -20.016 -26.516 1 86.75 188 LEU A O 1
ATOM 1552 N N . SER A 1 189 ? 1.025 -20.562 -27.828 1 86.88 189 SER A N 1
ATOM 1553 C CA . SER A 1 189 ? 1.789 -19.375 -27.453 1 86.88 189 SER A CA 1
ATOM 1554 C C . SER A 1 189 ? 1.049 -18.094 -27.828 1 86.88 189 SER A C 1
ATOM 1556 O O . SER A 1 189 ? 0.968 -17.156 -27.031 1 86.88 189 SER A O 1
ATOM 1558 N N . ILE A 1 190 ? 0.477 -18.062 -28.922 1 88.06 190 ILE A N 1
ATOM 1559 C CA . ILE A 1 190 ? -0.247 -16.906 -29.406 1 88.06 190 ILE A CA 1
ATOM 1560 C C . ILE A 1 190 ? -1.545 -16.734 -28.609 1 88.06 190 ILE A C 1
ATOM 1562 O O . ILE A 1 190 ? -1.911 -15.617 -28.234 1 88.06 190 ILE A O 1
ATOM 1566 N N . SER A 1 191 ? -2.223 -17.828 -28.344 1 88.94 191 SER A N 1
ATOM 1567 C CA . SER A 1 191 ? -3.471 -17.797 -27.594 1 88.94 191 SER A CA 1
ATOM 1568 C C . SER A 1 191 ? -3.242 -17.281 -26.172 1 88.94 191 SER A C 1
ATOM 1570 O O . SER A 1 191 ? -4.008 -16.453 -25.672 1 88.94 191 SER A O 1
ATOM 1572 N N . ILE A 1 192 ? -2.189 -17.703 -25.625 1 85.69 192 ILE A N 1
ATOM 1573 C CA . ILE A 1 192 ? -1.878 -17.297 -24.266 1 85.69 192 ILE A CA 1
ATOM 1574 C C . ILE A 1 192 ? -1.492 -15.828 -24.234 1 85.69 192 ILE A C 1
ATOM 1576 O O . ILE A 1 192 ? -1.851 -15.102 -23.312 1 85.69 192 ILE A O 1
ATOM 1580 N N . TYR A 1 193 ? -0.83 -15.477 -25.25 1 84.5 193 TYR A N 1
ATOM 1581 C CA . TYR A 1 193 ? -0.435 -14.07 -25.344 1 84.5 193 TYR A CA 1
ATOM 1582 C C . TYR A 1 193 ? -1.657 -13.164 -25.453 1 84.5 193 TYR A C 1
ATOM 1584 O O . TYR A 1 193 ? -1.729 -12.133 -24.781 1 84.5 193 TYR A O 1
ATOM 1592 N N . LEU A 1 194 ? -2.586 -13.531 -26.156 1 88.75 194 LEU A N 1
ATOM 1593 C CA . LEU A 1 194 ? -3.801 -12.742 -26.344 1 88.75 194 LEU A CA 1
ATOM 1594 C C . LEU A 1 194 ? -4.617 -12.695 -25.062 1 88.75 194 LEU A C 1
ATOM 1596 O O . LEU A 1 194 ? -5.105 -11.633 -24.656 1 88.75 194 LEU A O 1
ATOM 1600 N N . VAL A 1 195 ? -4.727 -13.758 -24.469 1 88.75 195 VAL A N 1
ATOM 1601 C CA . VAL A 1 195 ? -5.5 -13.836 -23.234 1 88.75 195 VAL A CA 1
ATOM 1602 C C . VAL A 1 195 ? -4.816 -13.023 -22.141 1 88.75 195 VAL A C 1
ATOM 1604 O O . VAL A 1 195 ? -5.477 -12.312 -21.375 1 88.75 195 VAL A O 1
ATOM 1607 N N . ASN A 1 196 ? -3.576 -13.125 -22.078 1 86.81 196 ASN A N 1
ATOM 1608 C CA . ASN A 1 196 ? -2.83 -12.375 -21.062 1 86.81 196 ASN A CA 1
ATOM 1609 C C . ASN A 1 196 ? -2.967 -10.875 -21.281 1 86.81 196 ASN A C 1
ATOM 1611 O O . ASN A 1 196 ? -3.049 -10.109 -20.312 1 86.81 196 ASN A O 1
ATOM 1615 N N . ASN A 1 197 ? -2.982 -10.484 -22.5 1 86.44 197 ASN A N 1
ATOM 1616 C CA . ASN A 1 197 ? -3.182 -9.07 -22.797 1 86.44 197 ASN A CA 1
ATOM 1617 C C . ASN A 1 197 ? -4.57 -8.602 -22.375 1 86.44 197 ASN A C 1
ATOM 1619 O O . ASN A 1 197 ? -4.73 -7.488 -21.875 1 86.44 197 ASN A O 1
ATOM 1623 N N . MET A 1 198 ? -5.477 -9.445 -22.578 1 90.5 198 MET A N 1
ATOM 1624 C CA . MET A 1 198 ? -6.84 -9.133 -22.156 1 90.5 198 MET A CA 1
ATOM 1625 C C . MET A 1 198 ? -6.934 -9.062 -20.625 1 90.5 198 MET A C 1
ATOM 1627 O O . MET A 1 198 ? -7.621 -8.195 -20.094 1 90.5 198 MET A O 1
ATOM 1631 N N . ILE A 1 199 ? -6.273 -9.883 -20.031 1 89.62 199 ILE A N 1
ATOM 1632 C CA . ILE A 1 199 ? -6.254 -9.914 -18.562 1 89.62 199 ILE A CA 1
ATOM 1633 C C . ILE A 1 199 ? -5.633 -8.625 -18.031 1 89.62 199 ILE A C 1
ATOM 1635 O O . ILE A 1 199 ? -6.18 -7.992 -17.125 1 89.62 199 ILE A O 1
ATOM 1639 N N . ASN A 1 200 ? -4.621 -8.211 -18.656 1 86 200 ASN A N 1
ATOM 1640 C CA . ASN A 1 200 ? -3.928 -7.012 -18.203 1 86 200 ASN A CA 1
ATOM 1641 C C . ASN A 1 200 ? -4.797 -5.77 -18.375 1 86 200 ASN A C 1
ATOM 1643 O O . ASN A 1 200 ? -4.879 -4.938 -17.469 1 86 200 ASN A O 1
ATOM 1647 N N . LYS A 1 201 ? -5.453 -5.664 -19.438 1 90.12 201 LYS A N 1
ATOM 1648 C CA . LYS A 1 201 ? -6.32 -4.52 -19.703 1 90.12 201 LYS A CA 1
ATOM 1649 C C . LYS A 1 201 ? -7.484 -4.473 -18.719 1 90.12 201 LYS A C 1
ATOM 1651 O O . LYS A 1 201 ? -7.809 -3.406 -18.188 1 90.12 201 LYS A O 1
ATOM 1656 N N . ARG A 1 202 ? -8.047 -5.59 -18.5 1 91.5 202 ARG A N 1
ATOM 1657 C CA . ARG A 1 202 ? -9.18 -5.648 -17.578 1 91.5 202 ARG A CA 1
ATOM 1658 C C . ARG A 1 202 ? -8.719 -5.449 -16.125 1 91.5 202 ARG A C 1
ATOM 1660 O O . ARG A 1 202 ? -9.438 -4.867 -15.32 1 91.5 202 ARG A O 1
ATOM 1667 N N . SER A 1 203 ? -7.562 -5.875 -15.859 1 90 203 SER A N 1
ATOM 1668 C CA . SER A 1 203 ? -6.992 -5.672 -14.523 1 90 203 SER A CA 1
ATOM 1669 C C . SER A 1 203 ? -6.773 -4.188 -14.242 1 90 203 SER A C 1
ATOM 1671 O O . SER A 1 203 ? -7.02 -3.723 -13.125 1 90 203 SER A O 1
ATOM 1673 N N . GLU A 1 204 ? -6.395 -3.514 -15.211 1 88.62 204 GLU A N 1
ATOM 1674 C CA . GLU A 1 204 ? -6.188 -2.074 -15.07 1 88.62 204 GLU A CA 1
ATOM 1675 C C . GLU A 1 204 ? -7.504 -1.354 -14.797 1 88.62 204 GLU A C 1
ATOM 1677 O O . GLU A 1 204 ? -7.555 -0.423 -13.992 1 88.62 204 GLU A O 1
ATOM 1682 N N . LYS A 1 205 ? -8.5 -1.782 -15.406 1 91.88 205 LYS A N 1
ATOM 1683 C CA . LYS A 1 205 ? -9.82 -1.186 -15.211 1 91.88 205 LYS A CA 1
ATOM 1684 C C . LYS A 1 205 ? -10.32 -1.423 -13.789 1 91.88 205 LYS A C 1
ATOM 1686 O O . LYS A 1 205 ? -10.914 -0.531 -13.18 1 91.88 205 LYS A O 1
ATOM 1691 N N . ILE A 1 206 ? -10.102 -2.529 -13.281 1 91.31 206 ILE A N 1
ATOM 1692 C CA . ILE A 1 206 ? -10.516 -2.877 -11.922 1 91.31 206 ILE A CA 1
ATOM 1693 C C . ILE A 1 206 ? -9.734 -2.039 -10.914 1 91.31 206 ILE A C 1
ATOM 1695 O O . ILE A 1 206 ? -10.289 -1.573 -9.922 1 91.31 206 ILE A O 1
ATOM 1699 N N . GLN A 1 207 ? -8.5 -1.867 -11.25 1 87.19 207 GLN A N 1
ATOM 1700 C CA . GLN A 1 207 ? -7.668 -1.083 -10.352 1 87.19 207 GLN A CA 1
ATOM 1701 C C . GLN A 1 207 ? -8.133 0.37 -10.297 1 87.19 207 GLN A C 1
ATOM 1703 O O . GLN A 1 207 ? -8.164 0.978 -9.227 1 87.19 207 GLN A O 1
ATOM 1708 N N . ARG A 1 208 ? -8.523 0.89 -11.352 1 89.25 208 ARG A N 1
ATOM 1709 C CA . ARG A 1 208 ? -9.055 2.248 -11.398 1 89.25 208 ARG A CA 1
ATOM 1710 C C . ARG A 1 208 ? -10.359 2.352 -10.617 1 89.25 208 ARG A C 1
ATOM 1712 O O . ARG A 1 208 ? -10.594 3.334 -9.906 1 89.25 208 ARG A O 1
ATOM 1719 N N . SER A 1 209 ? -11.125 1.335 -10.773 1 91.19 209 SER A N 1
ATOM 1720 C CA . SER A 1 209 ? -12.391 1.314 -10.055 1 91.19 209 SER A CA 1
ATOM 1721 C C . SER A 1 209 ? -12.164 1.199 -8.555 1 91.19 209 SER A C 1
ATOM 1723 O O . SER A 1 209 ? -12.891 1.808 -7.762 1 91.19 209 SER A O 1
ATOM 1725 N N . LEU A 1 210 ? -11.219 0.46 -8.219 1 89.12 210 LEU A N 1
ATOM 1726 C CA . LEU A 1 210 ? -10.891 0.305 -6.809 1 89.12 210 LEU A CA 1
ATOM 1727 C C . LEU A 1 210 ? -10.352 1.609 -6.23 1 89.12 210 LEU A C 1
ATOM 1729 O O . LEU A 1 210 ? -10.68 1.968 -5.094 1 89.12 210 LEU A O 1
ATOM 1733 N N . SER A 1 211 ? -9.617 2.254 -6.984 1 85.62 211 SER A N 1
ATOM 1734 C CA . SER A 1 211 ? -9.109 3.559 -6.57 1 85.62 211 SER A CA 1
ATOM 1735 C C . SER A 1 211 ? -10.25 4.559 -6.387 1 85.62 211 SER A C 1
ATOM 1737 O O . SER A 1 211 ? -10.25 5.332 -5.426 1 85.62 211 SER A O 1
ATOM 1739 N N . GLY A 1 212 ? -11.102 4.543 -7.266 1 88.06 212 GLY A N 1
ATOM 1740 C CA . GLY A 1 212 ? -12.273 5.391 -7.137 1 88.06 212 GLY A CA 1
ATOM 1741 C C . GLY A 1 212 ? -13.094 5.086 -5.902 1 88.06 212 GLY A C 1
ATOM 1742 O O . GLY A 1 212 ? -13.539 6 -5.199 1 88.06 212 GLY A O 1
ATOM 1743 N N . LEU A 1 213 ? -13.234 3.863 -5.66 1 89 213 LEU A N 1
ATOM 1744 C CA . LEU A 1 213 ? -13.977 3.43 -4.477 1 89 213 LEU A CA 1
ATOM 1745 C C . LEU A 1 213 ? -13.266 3.865 -3.201 1 89 213 LEU A C 1
ATOM 1747 O O . LEU A 1 213 ? -13.906 4.328 -2.256 1 89 213 LEU A O 1
ATOM 1751 N N . SER A 1 214 ? -12.039 3.721 -3.227 1 86.94 214 SER A N 1
ATOM 1752 C CA . SER A 1 214 ? -11.242 4.113 -2.074 1 86.94 214 SER A CA 1
ATOM 1753 C C . SER A 1 214 ? -11.328 5.617 -1.828 1 86.94 214 SER A C 1
ATOM 1755 O O . SER A 1 214 ? -11.445 6.059 -0.684 1 86.94 214 SER A O 1
ATOM 1757 N N . THR A 1 215 ? -11.305 6.324 -2.822 1 86.62 215 THR A N 1
ATOM 1758 C CA . THR A 1 215 ? -11.422 7.777 -2.721 1 86.62 215 THR A CA 1
ATOM 1759 C C . THR A 1 215 ? -12.805 8.172 -2.197 1 86.62 215 THR A C 1
ATOM 1761 O O . THR A 1 215 ? -12.922 9.078 -1.367 1 86.62 215 THR A O 1
ATOM 1764 N N . PHE A 1 216 ? -13.734 7.551 -2.697 1 89.25 216 PHE A N 1
ATOM 1765 C CA . PHE A 1 216 ? -15.102 7.816 -2.26 1 89.25 216 PHE A CA 1
ATOM 1766 C C . PHE A 1 216 ? -15.25 7.562 -0.764 1 89.25 216 PHE A C 1
ATOM 1768 O O . PHE A 1 216 ? -15.82 8.383 -0.044 1 89.25 216 PHE A O 1
ATOM 1775 N N . VAL A 1 217 ? -14.781 6.504 -0.354 1 90 217 VAL A N 1
ATOM 1776 C CA . VAL A 1 217 ? -14.891 6.121 1.05 1 90 217 VAL A CA 1
ATOM 1777 C C . VAL A 1 217 ? -14.102 7.102 1.916 1 90 217 VAL A C 1
ATOM 1779 O O . VAL A 1 217 ? -14.57 7.516 2.98 1 90 217 VAL A O 1
ATOM 1782 N N . GLN A 1 218 ? -12.992 7.406 1.458 1 88.75 218 GLN A N 1
ATOM 1783 C CA . GLN A 1 218 ? -12.164 8.352 2.189 1 88.75 218 GLN A CA 1
ATOM 1784 C C . GLN A 1 218 ? -12.867 9.703 2.338 1 88.75 218 GLN A C 1
ATOM 1786 O O . GLN A 1 218 ? -12.883 10.281 3.424 1 88.75 218 GLN A O 1
ATOM 1791 N N . GLU A 1 219 ? -13.445 10.164 1.339 1 88.5 219 GLU A N 1
ATOM 1792 C CA . GLU A 1 219 ? -14.18 11.43 1.368 1 88.5 219 GLU A CA 1
ATOM 1793 C C . GLU A 1 219 ? -15.406 11.328 2.27 1 88.5 219 GLU A C 1
ATOM 1795 O O . GLU A 1 219 ? -15.703 12.266 3.018 1 88.5 219 GLU A O 1
ATOM 1800 N N . ALA A 1 220 ? -16.062 10.289 2.148 1 91.06 220 ALA A N 1
ATOM 1801 C CA . ALA A 1 220 ? -17.266 10.086 2.939 1 91.06 220 ALA A CA 1
ATOM 1802 C C . ALA A 1 220 ? -16.953 10.094 4.434 1 91.06 220 ALA A C 1
ATOM 1804 O O . ALA A 1 220 ? -17.688 10.695 5.227 1 91.06 220 ALA A O 1
ATOM 1805 N N . PHE A 1 221 ? -15.875 9.578 4.762 1 89.69 221 PHE A N 1
ATOM 1806 C CA . PHE A 1 221 ? -15.555 9.477 6.18 1 89.69 221 PHE A CA 1
ATOM 1807 C C . PHE A 1 221 ? -14.922 10.766 6.684 1 89.69 221 PHE A C 1
ATOM 1809 O O . PHE A 1 221 ? -15.117 11.148 7.836 1 89.69 221 PHE A O 1
ATOM 1816 N N . SER A 1 222 ? -14.25 11.375 5.789 1 87.5 222 SER A N 1
ATOM 1817 C CA . SER A 1 222 ? -13.742 12.703 6.148 1 87.5 222 SER A CA 1
ATOM 1818 C C . SER A 1 222 ? -14.891 13.695 6.34 1 87.5 222 SER A C 1
ATOM 1820 O O . SER A 1 222 ? -14.797 14.602 7.168 1 87.5 222 SER A O 1
ATOM 1822 N N . GLY A 1 223 ? -15.883 13.516 5.582 1 90.19 223 GLY A N 1
ATOM 1823 C CA . GLY A 1 223 ? -17.047 14.383 5.664 1 90.19 223 GLY A CA 1
ATOM 1824 C C . GLY A 1 223 ? -18.203 13.75 6.406 1 90.19 223 GLY A C 1
ATOM 1825 O O . GLY A 1 223 ? -19.375 14.086 6.164 1 90.19 223 GLY A O 1
ATOM 1826 N N . ILE A 1 224 ? -17.953 12.867 7.301 1 91.56 224 ILE A N 1
ATOM 1827 C CA . ILE A 1 224 ? -19 12.078 7.941 1 91.56 224 ILE A CA 1
ATOM 1828 C C . ILE A 1 224 ? -19.922 13 8.75 1 91.56 224 ILE A C 1
ATOM 1830 O O . ILE A 1 224 ? -21.125 12.766 8.836 1 91.56 224 ILE A O 1
ATOM 1834 N N . ARG A 1 225 ? -19.359 14.031 9.375 1 89 225 ARG A N 1
ATOM 1835 C CA . ARG A 1 225 ? -20.141 14.992 10.141 1 89 225 ARG A CA 1
ATOM 1836 C C . ARG A 1 225 ? -21.172 15.688 9.258 1 89 225 ARG A C 1
ATOM 1838 O O . ARG A 1 225 ? -22.312 15.898 9.672 1 89 225 ARG A O 1
ATOM 1845 N N . VAL A 1 226 ? -20.75 16.031 8.133 1 90.31 226 VAL A N 1
ATOM 1846 C CA . VAL A 1 226 ? -21.641 16.703 7.184 1 90.31 226 VAL A CA 1
ATOM 1847 C C . VAL A 1 226 ? -22.703 15.727 6.699 1 90.31 226 VAL A C 1
ATOM 1849 O O . VAL A 1 226 ? -23.891 16.078 6.633 1 90.31 226 VAL A O 1
ATOM 1852 N N . ILE A 1 227 ? -22.359 14.57 6.43 1 92.31 227 ILE A N 1
ATOM 1853 C CA . ILE A 1 227 ? -23.281 13.562 5.938 1 92.31 227 ILE A CA 1
ATOM 1854 C C . ILE A 1 227 ? -24.375 13.305 6.98 1 92.31 227 ILE A C 1
ATOM 1856 O O . ILE A 1 227 ? -25.562 13.234 6.648 1 92.31 227 ILE A O 1
ATOM 1860 N N . LYS A 1 228 ? -23.969 13.281 8.188 1 90.88 228 LYS A N 1
ATOM 1861 C CA . LYS A 1 228 ? -24.922 13 9.266 1 90.88 228 LYS A CA 1
ATOM 1862 C C . LYS A 1 228 ? -25.781 14.219 9.57 1 90.88 228 LYS A C 1
ATOM 1864 O O . LYS A 1 228 ? -26.984 14.094 9.805 1 90.88 228 LYS A O 1
ATOM 1869 N N . SER A 1 229 ? -25.156 15.336 9.562 1 90.44 229 SER A N 1
ATOM 1870 C CA . SER A 1 229 ? -25.875 16.562 9.906 1 90.44 229 SER A CA 1
ATOM 1871 C C . SER A 1 229 ? -26.938 16.891 8.859 1 90.44 229 SER A C 1
ATOM 1873 O O . SER A 1 229 ? -27.953 17.484 9.18 1 90.44 229 SER A O 1
ATOM 1875 N N . PHE A 1 230 ? -26.719 16.406 7.699 1 90.69 230 PHE A N 1
ATOM 1876 C CA . PHE A 1 230 ? -27.672 16.734 6.641 1 90.69 230 PHE A CA 1
ATOM 1877 C C . PHE A 1 230 ? -28.469 15.5 6.234 1 90.69 230 PHE A C 1
ATOM 1879 O O . PHE A 1 230 ? -29.188 15.523 5.227 1 90.69 230 PHE A O 1
ATOM 1886 N N . VAL A 1 231 ? -28.375 14.43 6.902 1 89.5 231 VAL A N 1
ATOM 1887 C CA . VAL A 1 231 ? -29.188 13.219 6.77 1 89.5 231 VAL A CA 1
ATOM 1888 C C . VAL A 1 231 ? -29.047 12.656 5.355 1 89.5 231 VAL A C 1
ATOM 1890 O O . VAL A 1 231 ? -30.047 12.414 4.676 1 89.5 231 VAL A O 1
ATOM 1893 N N . ARG A 1 232 ? -27.797 12.508 4.941 1 90.06 232 ARG A N 1
ATOM 1894 C CA . ARG A 1 232 ? -27.547 12.016 3.59 1 90.06 232 ARG A CA 1
ATOM 1895 C C . ARG A 1 232 ? -26.859 10.656 3.621 1 90.06 232 ARG A C 1
ATOM 1897 O O . ARG A 1 232 ? -26.141 10.297 2.688 1 90.06 232 ARG A O 1
ATOM 1904 N N . GLU A 1 233 ? -27.094 9.898 4.617 1 91.31 233 GLU A N 1
ATOM 1905 C CA . GLU A 1 233 ? -26.469 8.586 4.762 1 91.31 233 GLU A CA 1
ATOM 1906 C C . GLU A 1 233 ? -26.953 7.621 3.686 1 91.31 233 GLU A C 1
ATOM 1908 O O . GLU A 1 233 ? -26.156 6.891 3.098 1 91.31 233 GLU A O 1
ATOM 1913 N N . LYS A 1 234 ? -28.234 7.684 3.406 1 89.94 234 LYS A N 1
ATOM 1914 C CA . LYS A 1 234 ? -28.797 6.781 2.412 1 89.94 234 LYS A CA 1
ATOM 1915 C C . LYS A 1 234 ? -28.281 7.102 1.015 1 89.94 234 LYS A C 1
ATOM 1917 O O . LYS A 1 234 ? -28 6.199 0.227 1 89.94 234 LYS A O 1
ATOM 1922 N N . ASP A 1 235 ? -28.156 8.367 0.768 1 89.94 235 ASP A N 1
ATOM 1923 C CA . ASP A 1 235 ? -27.625 8.781 -0.526 1 89.94 235 ASP A CA 1
ATOM 1924 C C . ASP A 1 235 ? -26.172 8.336 -0.68 1 89.94 235 ASP A C 1
ATOM 1926 O O . ASP A 1 235 ? -25.766 7.871 -1.75 1 89.94 235 ASP A O 1
ATOM 1930 N N . SER A 1 236 ? -25.469 8.562 0.35 1 92.06 236 SER A N 1
ATOM 1931 C CA . SER A 1 236 ? -24.078 8.141 0.345 1 92.06 236 SER A CA 1
ATOM 1932 C C . SER A 1 236 ? -23.969 6.629 0.162 1 92.06 236 SER A C 1
ATOM 1934 O O . SER A 1 236 ? -23.125 6.156 -0.601 1 92.06 236 SER A O 1
ATOM 1936 N N . ALA A 1 237 ? -24.828 5.926 0.783 1 92.88 237 ALA A N 1
ATOM 1937 C CA . ALA A 1 237 ? -24.844 4.469 0.665 1 92.88 237 ALA A CA 1
ATOM 1938 C C . ALA A 1 237 ? -25.203 4.039 -0.753 1 92.88 237 ALA A C 1
ATOM 1940 O O . ALA A 1 237 ? -24.625 3.088 -1.287 1 92.88 237 ALA A O 1
ATOM 1941 N N . ASN A 1 238 ? -26.125 4.711 -1.318 1 92.56 238 ASN A N 1
ATOM 1942 C CA . ASN A 1 238 ? -26.531 4.395 -2.682 1 92.56 238 ASN A CA 1
ATOM 1943 C C . ASN A 1 238 ? -25.422 4.676 -3.686 1 92.56 238 ASN A C 1
ATOM 1945 O O . ASN A 1 238 ? -25.234 3.916 -4.637 1 92.56 238 ASN A O 1
ATOM 1949 N N . GLN A 1 239 ? -24.766 5.754 -3.463 1 91.5 239 GLN A N 1
ATOM 1950 C CA . GLN A 1 239 ? -23.656 6.074 -4.348 1 91.5 239 GLN A CA 1
ATOM 1951 C C . GLN A 1 239 ? -22.547 5.043 -4.223 1 91.5 239 GLN A C 1
ATOM 1953 O O . GLN A 1 239 ? -21.906 4.68 -5.219 1 91.5 239 GLN A O 1
ATOM 1958 N N . PHE A 1 240 ? -22.359 4.598 -3.043 1 93.81 240 PHE A N 1
ATOM 1959 C CA . PHE A 1 240 ? -21.359 3.557 -2.832 1 93.81 240 PHE A CA 1
ATOM 1960 C C . PHE A 1 240 ? -21.766 2.262 -3.521 1 93.81 240 PHE A C 1
ATOM 1962 O O . PHE A 1 240 ? -20.938 1.576 -4.121 1 93.81 240 PHE A O 1
ATOM 1969 N N . GLN A 1 241 ? -22.984 1.994 -3.357 1 94.38 241 GLN A N 1
ATOM 1970 C CA . GLN A 1 241 ? -23.5 0.783 -3.984 1 94.38 241 GLN A CA 1
ATOM 1971 C C . GLN A 1 241 ? -23.312 0.825 -5.5 1 94.38 241 GLN A C 1
ATOM 1973 O O . GLN A 1 241 ? -22.969 -0.183 -6.117 1 94.38 241 GLN A O 1
ATOM 1978 N N . LYS A 1 242 ? -23.547 1.935 -6.023 1 93.56 242 LYS A N 1
ATOM 1979 C CA . LYS A 1 242 ? -23.359 2.086 -7.465 1 93.56 242 LYS A CA 1
ATOM 1980 C C . LYS A 1 242 ? -21.891 1.91 -7.859 1 93.56 242 LYS A C 1
ATOM 1982 O O . LYS A 1 242 ? -21.594 1.231 -8.844 1 93.56 242 LYS A O 1
ATOM 1987 N N . ALA A 1 243 ? -21.047 2.512 -7.129 1 92.69 243 ALA A N 1
ATOM 1988 C CA . ALA A 1 243 ? -19.609 2.373 -7.387 1 92.69 243 ALA A CA 1
ATOM 1989 C C . ALA A 1 243 ? -19.156 0.93 -7.195 1 92.69 243 ALA A C 1
ATOM 1991 O O . ALA A 1 243 ? -18.344 0.422 -7.973 1 92.69 243 ALA A O 1
ATOM 1992 N N . SER A 1 244 ? -19.688 0.332 -6.23 1 94.38 244 SER A N 1
ATOM 1993 C CA . SER A 1 244 ? -19.344 -1.059 -5.941 1 94.38 244 SER A CA 1
ATOM 1994 C C . SER A 1 244 ? -19.875 -1.991 -7.027 1 94.38 244 SER A C 1
ATOM 1996 O O . SER A 1 244 ? -19.266 -3.023 -7.316 1 94.38 244 SER A O 1
ATOM 1998 N N . GLU A 1 245 ? -21.016 -1.657 -7.582 1 95.31 245 GLU A N 1
ATOM 1999 C CA . GLU A 1 245 ? -21.578 -2.451 -8.664 1 95.31 245 GLU A CA 1
ATOM 2000 C C . GLU A 1 245 ? -20.688 -2.416 -9.898 1 95.31 245 GLU A C 1
ATOM 2002 O O . GLU A 1 245 ? -20.5 -3.438 -10.562 1 95.31 245 GLU A O 1
ATOM 2007 N N . ASP A 1 246 ? -20.188 -1.309 -10.148 1 94.12 246 ASP A N 1
ATOM 2008 C CA . ASP A 1 246 ? -19.266 -1.172 -11.266 1 94.12 246 ASP A CA 1
ATOM 2009 C C . ASP A 1 246 ? -18.016 -2.02 -11.039 1 94.12 246 ASP A C 1
ATOM 2011 O O . ASP A 1 246 ? -17.547 -2.707 -11.953 1 94.12 246 ASP A O 1
ATOM 2015 N N . TYR A 1 247 ? -17.469 -1.968 -9.898 1 94.25 247 TYR A N 1
ATOM 2016 C CA . TYR A 1 247 ? -16.312 -2.779 -9.531 1 94.25 247 TYR A CA 1
ATOM 2017 C C . TYR A 1 247 ? -16.625 -4.266 -9.68 1 94.25 247 TYR A C 1
ATOM 2019 O O . TYR A 1 247 ? -15.812 -5.016 -10.234 1 94.25 247 TYR A O 1
ATOM 2027 N N . LYS A 1 248 ? -17.781 -4.617 -9.203 1 94.62 248 LYS A N 1
ATOM 2028 C CA . LYS A 1 248 ? -18.219 -6.008 -9.281 1 94.62 248 LYS A CA 1
ATOM 2029 C C . LYS A 1 248 ? -18.297 -6.473 -10.734 1 94.62 248 LYS A C 1
ATOM 2031 O O . LYS A 1 248 ? -17.766 -7.531 -11.086 1 94.62 248 LYS A O 1
ATOM 2036 N N . THR A 1 249 ? -18.922 -5.734 -11.562 1 95.62 249 THR A N 1
ATOM 2037 C CA . THR A 1 249 ? -19.109 -6.105 -12.961 1 95.62 249 THR A CA 1
ATOM 2038 C C . THR A 1 249 ? -17.766 -6.258 -13.672 1 95.62 249 THR A C 1
ATOM 2040 O O . THR A 1 249 ? -17.562 -7.211 -14.43 1 95.62 249 THR A O 1
ATOM 2043 N N . LYS A 1 250 ? -16.906 -5.363 -13.398 1 94.81 250 LYS A N 1
ATOM 2044 C CA . LYS A 1 250 ? -15.578 -5.434 -14 1 94.81 250 LYS A CA 1
ATOM 2045 C C . LYS A 1 250 ? -14.789 -6.621 -13.453 1 94.81 250 LYS A C 1
ATOM 2047 O O . LYS A 1 250 ? -14.055 -7.277 -14.195 1 94.81 250 LYS A O 1
ATOM 2052 N N . SER A 1 251 ? -14.93 -6.914 -12.219 1 94.12 251 SER A N 1
ATOM 2053 C CA . SER A 1 251 ? -14.25 -8.047 -11.594 1 94.12 251 SER A CA 1
ATOM 2054 C C . SER A 1 251 ? -14.742 -9.367 -12.172 1 94.12 251 SER A C 1
ATOM 2056 O O . SER A 1 251 ? -13.945 -10.281 -12.414 1 94.12 251 SER A O 1
ATOM 2058 N N . ILE A 1 252 ? -16.047 -9.43 -12.375 1 93.81 252 ILE A N 1
ATOM 2059 C CA . ILE A 1 252 ? -16.625 -10.648 -12.938 1 93.81 252 ILE A CA 1
ATOM 2060 C C . ILE A 1 252 ? -16.172 -10.812 -14.391 1 93.81 252 ILE A C 1
ATOM 2062 O O . ILE A 1 252 ? -15.891 -11.938 -14.828 1 93.81 252 ILE A O 1
ATOM 2066 N N . SER A 1 253 ? -16.016 -9.734 -15.078 1 93.75 253 SER A N 1
ATOM 2067 C CA . SER A 1 253 ? -15.531 -9.789 -16.453 1 93.75 253 SER A CA 1
ATOM 2068 C C . SER A 1 253 ? -14.102 -10.312 -16.516 1 93.75 253 SER A C 1
ATOM 2070 O O . SER A 1 253 ? -13.75 -11.055 -17.438 1 93.75 253 SER A O 1
ATOM 2072 N N . LEU A 1 254 ? -13.305 -9.914 -15.57 1 91.88 254 LEU A N 1
ATOM 2073 C CA . LEU A 1 254 ? -11.938 -10.406 -15.492 1 91.88 254 LEU A CA 1
ATOM 2074 C C . LEU A 1 254 ? -11.914 -11.906 -15.227 1 91.88 254 LEU A C 1
ATOM 2076 O O . LEU A 1 254 ? -11.117 -12.641 -15.828 1 91.88 254 LEU A O 1
ATOM 2080 N N . THR A 1 255 ? -12.828 -12.312 -14.406 1 90.69 255 THR A N 1
ATOM 2081 C CA . THR A 1 255 ? -12.883 -13.727 -14.062 1 90.69 255 THR A CA 1
ATOM 2082 C C . THR A 1 255 ? -13.234 -14.57 -15.281 1 90.69 255 THR A C 1
ATOM 2084 O O . THR A 1 255 ? -12.711 -15.68 -15.453 1 90.69 255 THR A O 1
ATOM 2087 N N . LYS A 1 256 ? -14.008 -14.086 -16.125 1 92.88 256 LYS A N 1
ATOM 2088 C CA . LYS A 1 256 ? -14.398 -14.797 -17.344 1 92.88 256 LYS A CA 1
ATOM 2089 C C . LYS A 1 256 ? -13.195 -15.023 -18.25 1 92.88 256 LYS A C 1
ATOM 2091 O O . LYS A 1 256 ? -13.008 -16.125 -18.766 1 92.88 256 LYS A O 1
ATOM 2096 N N . VAL A 1 257 ? -12.406 -14.016 -18.328 1 90.94 257 VAL A N 1
ATOM 2097 C CA . VAL A 1 257 ? -11.25 -14.102 -19.203 1 90.94 257 VAL A CA 1
ATOM 2098 C C . VAL A 1 257 ? -10.188 -15 -18.562 1 90.94 257 VAL A C 1
ATOM 2100 O O . VAL A 1 257 ? -9.555 -15.812 -19.25 1 90.94 257 VAL A O 1
ATOM 2103 N N . GLN A 1 258 ? -10 -14.922 -17.297 1 89.81 258 GLN A N 1
ATOM 2104 C CA . GLN A 1 258 ? -9.016 -15.719 -16.578 1 89.81 258 GLN A CA 1
ATOM 2105 C C . GLN A 1 258 ? -9.359 -17.203 -16.641 1 89.81 258 GLN A C 1
ATOM 2107 O O . GLN A 1 258 ? -8.469 -18.062 -16.641 1 89.81 258 GLN A O 1
ATOM 2112 N N . SER A 1 259 ? -10.656 -17.453 -16.719 1 89.94 259 SER A N 1
ATOM 2113 C CA . SER A 1 259 ? -11.117 -18.844 -16.688 1 89.94 259 SER A CA 1
ATOM 2114 C C . SER A 1 259 ? -10.789 -19.562 -17.984 1 89.94 259 SER A C 1
ATOM 2116 O O . SER A 1 259 ? -10.828 -20.797 -18.062 1 89.94 259 SER A O 1
ATOM 2118 N N . LEU A 1 260 ? -10.328 -18.812 -18.922 1 88.06 260 LEU A N 1
ATOM 2119 C CA . LEU A 1 260 ? -10.039 -19.391 -20.234 1 88.06 260 LEU A CA 1
ATOM 2120 C C . LEU A 1 260 ? -8.617 -19.953 -20.281 1 88.06 260 LEU A C 1
ATOM 2122 O O . LEU A 1 260 ? -8.289 -20.75 -21.156 1 88.06 260 LEU A O 1
ATOM 2126 N N . PHE A 1 261 ? -7.812 -19.625 -19.375 1 84.5 261 PHE A N 1
ATOM 2127 C CA . PHE A 1 261 ? -6.383 -19.922 -19.422 1 84.5 261 PHE A CA 1
ATOM 2128 C C . PHE A 1 261 ? -6.137 -21.422 -19.375 1 84.5 261 PHE A C 1
ATOM 2130 O O . PHE A 1 261 ? -5.539 -21.984 -20.297 1 84.5 261 PHE A O 1
ATOM 2137 N N . PHE A 1 262 ? -6.645 -22.094 -18.438 1 82.62 262 PHE A N 1
ATOM 2138 C CA . PHE A 1 262 ? -6.348 -23.516 -18.219 1 82.62 262 PHE A CA 1
ATOM 2139 C C . PHE A 1 262 ? -7.02 -24.375 -19.281 1 82.62 262 PHE A C 1
ATOM 2141 O O . PHE A 1 262 ? -6.395 -25.281 -19.828 1 82.62 262 PHE A O 1
ATOM 2148 N N . PRO A 1 263 ? -8.281 -24.047 -19.609 1 82.31 263 PRO A N 1
ATOM 2149 C CA . PRO A 1 263 ? -8.906 -24.828 -20.688 1 82.31 263 PRO A CA 1
ATOM 2150 C C . PRO A 1 263 ? -8.148 -24.75 -22 1 82.31 263 PRO A C 1
ATOM 2152 O O . PRO A 1 263 ? -8.062 -25.75 -22.734 1 82.31 263 PRO A O 1
ATOM 2155 N N . LEU A 1 264 ? -7.609 -23.641 -22.219 1 84.62 264 LEU A N 1
ATOM 2156 C CA . 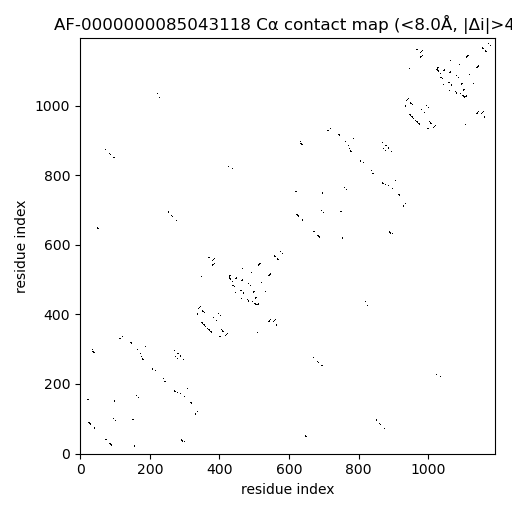LEU A 1 264 ? -6.852 -23.469 -23.453 1 84.62 264 LEU A CA 1
ATOM 2157 C C . LEU A 1 264 ? -5.578 -24.312 -23.438 1 84.62 264 LEU A C 1
ATOM 2159 O O . LEU A 1 264 ? -5.223 -24.938 -24.438 1 84.62 264 LEU A O 1
ATOM 2163 N N . ILE A 1 265 ? -4.949 -24.391 -22.344 1 85.62 265 ILE A N 1
ATOM 2164 C CA . ILE A 1 265 ? -3.732 -25.188 -22.188 1 85.62 265 ILE A CA 1
ATOM 2165 C C . ILE A 1 265 ? -4.059 -26.672 -22.328 1 85.62 265 ILE A C 1
ATOM 2167 O O . ILE A 1 265 ? -3.385 -27.391 -23.078 1 85.62 265 ILE A O 1
ATOM 2171 N N . MET A 1 266 ? -5.105 -27.078 -21.766 1 82.12 266 MET A N 1
ATOM 2172 C CA . MET A 1 266 ? -5.508 -28.469 -21.812 1 82.12 266 MET A CA 1
ATOM 2173 C C . MET A 1 266 ? -5.902 -28.875 -23.234 1 82.12 266 MET A C 1
ATOM 2175 O O . MET A 1 266 ? -5.566 -29.969 -23.688 1 82.12 266 MET A O 1
ATOM 2179 N N . ALA A 1 267 ? -6.613 -27.969 -23.875 1 82.62 267 ALA A N 1
ATOM 2180 C CA . ALA A 1 267 ? -7.051 -28.234 -25.234 1 82.62 267 ALA A CA 1
ATOM 2181 C C . ALA A 1 267 ? -5.855 -28.406 -26.172 1 82.62 267 ALA A C 1
ATOM 2183 O O . ALA A 1 267 ? -5.832 -29.328 -26.984 1 82.62 267 ALA A O 1
ATOM 2184 N N . LEU A 1 268 ? -4.922 -27.656 -25.984 1 84.06 268 LEU A N 1
ATOM 2185 C CA . LEU A 1 268 ? -3.783 -27.688 -26.891 1 84.06 268 LEU A CA 1
ATOM 2186 C C . LEU A 1 268 ? -2.879 -28.875 -26.578 1 84.06 268 LEU A C 1
ATOM 2188 O O . LEU A 1 268 ? -2.338 -29.516 -27.484 1 84.06 268 LEU A O 1
ATOM 2192 N N . ILE A 1 269 ? -2.695 -29.203 -25.312 1 83.38 269 ILE A N 1
ATOM 2193 C CA . ILE A 1 269 ? -1.951 -30.406 -24.922 1 83.38 269 ILE A CA 1
ATOM 2194 C C . ILE A 1 269 ? -2.67 -31.641 -25.422 1 83.38 269 ILE A C 1
ATOM 2196 O O . ILE A 1 269 ? -2.037 -32.562 -25.953 1 83.38 269 ILE A O 1
ATOM 2200 N N . GLY A 1 270 ? -3.996 -31.578 -25.281 1 78.38 270 GLY A N 1
ATOM 2201 C CA . GLY A 1 270 ? -4.789 -32.688 -25.812 1 78.38 270 GLY A CA 1
ATOM 2202 C C . GLY A 1 270 ? -4.641 -32.875 -27.297 1 78.38 270 GLY A C 1
ATOM 2203 O O . GLY A 1 270 ? -4.461 -34 -27.781 1 78.38 270 GLY A O 1
ATOM 2204 N N . LEU A 1 271 ? -4.672 -31.797 -27.922 1 83.25 271 LEU A N 1
ATOM 2205 C CA . LEU A 1 271 ? -4.527 -31.844 -29.375 1 83.25 271 LEU A CA 1
ATOM 2206 C C . LEU A 1 271 ? -3.156 -32.375 -29.766 1 83.25 271 LEU A C 1
ATOM 2208 O O . LEU A 1 271 ? -3.045 -33.188 -30.688 1 83.25 271 LEU A O 1
ATOM 2212 N N . SER A 1 272 ? -2.15 -31.953 -29.109 1 87.25 272 SER A N 1
ATOM 2213 C CA . SER A 1 272 ? -0.803 -32.438 -29.375 1 87.25 272 SER A CA 1
ATOM 2214 C C . SER A 1 272 ? -0.69 -33.938 -29.109 1 87.25 272 SER A C 1
ATOM 2216 O O . SER A 1 272 ? -0.017 -34.656 -29.844 1 87.25 272 SER A O 1
ATOM 2218 N N . THR A 1 273 ? -1.308 -34.312 -28.094 1 79.62 273 THR A N 1
ATOM 2219 C CA . THR A 1 273 ? -1.286 -35.719 -27.719 1 79.62 273 THR A CA 1
ATOM 2220 C C . THR A 1 273 ? -1.986 -36.594 -28.781 1 79.62 273 THR A C 1
ATOM 2222 O O . THR A 1 273 ? -1.476 -37.625 -29.188 1 79.62 273 THR A O 1
ATOM 2225 N N . ILE A 1 274 ? -3.09 -36.094 -29.25 1 77.12 274 ILE A N 1
ATOM 2226 C CA . ILE A 1 274 ? -3.85 -36.812 -30.266 1 77.12 274 ILE A CA 1
ATOM 2227 C C . ILE A 1 274 ? -3.025 -36.938 -31.547 1 77.12 274 ILE A C 1
ATOM 2229 O O . ILE A 1 274 ? -2.961 -38 -32.156 1 77.12 274 ILE A O 1
ATOM 2233 N N . ILE A 1 275 ? -2.436 -35.906 -31.859 1 84.12 275 ILE A N 1
ATOM 2234 C CA . ILE A 1 275 ? -1.634 -35.875 -33.094 1 84.12 275 ILE A CA 1
ATOM 2235 C C . ILE A 1 275 ? -0.437 -36.812 -32.938 1 84.12 275 ILE A C 1
ATOM 2237 O O . ILE A 1 275 ? -0.107 -37.562 -33.844 1 84.12 275 ILE A O 1
ATOM 2241 N N . THR A 1 276 ? 0.161 -36.844 -31.797 1 85.38 276 THR A N 1
ATOM 2242 C CA . THR A 1 276 ? 1.332 -37.656 -31.531 1 85.38 276 THR A CA 1
ATOM 2243 C C . THR A 1 276 ? 0.963 -39.156 -31.578 1 85.38 276 THR A C 1
ATOM 2245 O O . THR A 1 276 ? 1.688 -39.969 -32.156 1 85.38 276 THR A O 1
ATOM 2248 N N . VAL A 1 277 ? -0.113 -39.406 -30.984 1 76.19 277 VAL A N 1
ATOM 2249 C CA . VAL A 1 277 ? -0.542 -40.812 -30.938 1 76.19 277 VAL A CA 1
ATOM 2250 C C . VAL A 1 277 ? -0.939 -41.281 -32.344 1 76.19 277 VAL A C 1
ATOM 2252 O O . VAL A 1 277 ? -0.611 -42.406 -32.719 1 76.19 277 VAL A O 1
ATOM 2255 N N . TYR A 1 278 ? -1.653 -40.406 -33.031 1 76.62 278 TYR A N 1
ATOM 2256 C CA . TYR A 1 278 ? -2.111 -40.781 -34.375 1 76.62 278 TYR A CA 1
ATOM 2257 C C . TYR A 1 278 ? -0.935 -40.938 -35.312 1 76.62 278 TYR A C 1
ATOM 2259 O O . TYR A 1 278 ? -0.776 -42 -35.938 1 76.62 278 TYR A O 1
ATOM 2267 N N . VAL A 1 279 ? -0.147 -40 -35.406 1 83.81 279 VAL A N 1
ATOM 2268 C CA . VAL A 1 279 ? 0.987 -40.031 -36.312 1 83.81 279 VAL A CA 1
ATOM 2269 C C . VAL A 1 279 ? 2.01 -41.062 -35.844 1 83.81 279 VAL A C 1
ATOM 2271 O O . VAL A 1 279 ? 2.584 -41.781 -36.625 1 83.81 279 VAL A O 1
ATOM 2274 N N . GLY A 1 280 ? 2.273 -41.031 -34.531 1 82.38 280 GLY A N 1
ATOM 2275 C CA . GLY A 1 280 ? 3.172 -42.031 -33.969 1 82.38 280 GLY A CA 1
ATOM 2276 C C . GLY A 1 280 ? 2.693 -43.438 -34.188 1 82.38 280 GLY A C 1
ATOM 2277 O O . GLY A 1 280 ? 3.496 -44.344 -34.469 1 82.38 280 GLY A O 1
ATOM 2278 N N . GLY A 1 281 ? 1.4 -43.625 -34.062 1 75.56 281 GLY A N 1
ATOM 2279 C CA . GLY A 1 281 ? 0.83 -44.938 -34.344 1 75.56 281 GLY A CA 1
ATOM 2280 C C . GLY A 1 281 ? 1.062 -45.438 -35.75 1 75.56 281 GLY A C 1
ATOM 2281 O O . GLY A 1 281 ? 1.398 -46.594 -35.969 1 75.56 281 GLY A O 1
ATOM 2282 N N . ILE A 1 282 ? 0.902 -44.594 -36.688 1 77.62 282 ILE A N 1
ATOM 2283 C CA . ILE A 1 282 ? 1.132 -44.938 -38.062 1 77.62 282 ILE A CA 1
ATOM 2284 C C . ILE A 1 282 ? 2.596 -45.312 -38.281 1 77.62 282 ILE A C 1
ATOM 2286 O O . ILE A 1 282 ? 2.898 -46.281 -38.969 1 77.62 282 ILE A O 1
ATOM 2290 N N . GLN A 1 283 ? 3.432 -44.625 -37.625 1 85 283 GLN A N 1
ATOM 2291 C CA . GLN A 1 283 ? 4.859 -44.875 -37.781 1 85 283 GLN A CA 1
ATOM 2292 C C . GLN A 1 283 ? 5.262 -46.188 -37.094 1 85 283 GLN A C 1
ATOM 2294 O O . GLN A 1 283 ? 6.176 -46.875 -37.531 1 85 283 GLN A O 1
ATOM 2299 N N . VAL A 1 284 ? 4.641 -46.469 -36.062 1 76.81 284 VAL A N 1
ATOM 2300 C CA . VAL A 1 284 ? 4.902 -47.719 -35.375 1 76.81 284 VAL A CA 1
ATOM 2301 C C . VAL A 1 284 ? 4.488 -48.906 -36.281 1 76.81 284 VAL A C 1
ATOM 2303 O O . VAL A 1 284 ? 5.207 -49.906 -36.375 1 76.81 284 VAL A O 1
ATOM 2306 N N . ILE A 1 285 ? 3.367 -48.75 -36.938 1 72.75 285 ILE A N 1
ATOM 2307 C CA . ILE A 1 285 ? 2.852 -49.812 -37.844 1 72.75 285 ILE A CA 1
ATOM 2308 C C . ILE A 1 285 ? 3.793 -49.969 -39.031 1 72.75 285 ILE A C 1
ATOM 2310 O O . ILE A 1 285 ? 4.02 -51.094 -39.469 1 72.75 285 ILE A O 1
ATOM 2314 N N . GLU A 1 286 ? 4.262 -48.906 -39.375 1 77.69 286 GLU A N 1
ATOM 2315 C CA . GLU A 1 286 ? 5.199 -48.969 -40.5 1 77.69 286 GLU A CA 1
ATOM 2316 C C . GLU A 1 286 ? 6.57 -49.469 -40.031 1 77.69 286 GLU A C 1
ATOM 2318 O O . GLU A 1 286 ? 7.434 -49.75 -40.875 1 77.69 286 GLU A O 1
ATOM 2323 N N . GLY A 1 287 ? 6.789 -49.656 -38.719 1 76.5 287 GLY A N 1
ATOM 2324 C CA . GLY A 1 287 ? 8.031 -50.156 -38.188 1 76.5 287 GLY A CA 1
ATOM 2325 C C . GLY A 1 287 ? 9.117 -49.094 -38.062 1 76.5 287 GLY A C 1
ATOM 2326 O O . GLY A 1 287 ? 10.281 -49.438 -37.844 1 76.5 287 GLY A O 1
ATOM 2327 N N . ALA A 1 288 ? 8.711 -47.969 -38.219 1 81 288 ALA A N 1
ATOM 2328 C CA . ALA A 1 288 ? 9.688 -46.875 -38.219 1 81 288 ALA A CA 1
ATOM 2329 C C . ALA A 1 288 ? 10.109 -46.531 -36.812 1 81 288 ALA A C 1
ATOM 2331 O O . ALA A 1 288 ? 11.234 -46.094 -36.594 1 81 288 ALA A O 1
ATOM 2332 N N . ILE A 1 289 ? 9.18 -46.594 -35.844 1 84.19 289 ILE A N 1
ATOM 2333 C CA . ILE A 1 289 ? 9.492 -46.25 -34.469 1 84.19 289 ILE A CA 1
ATOM 2334 C C . ILE A 1 289 ? 8.875 -47.281 -33.531 1 84.19 289 ILE A C 1
ATOM 2336 O O . ILE A 1 289 ? 8.023 -48.094 -33.938 1 84.19 289 ILE A O 1
ATOM 2340 N N . GLY A 1 290 ? 9.477 -47.25 -32.344 1 75.62 290 GLY A N 1
ATOM 2341 C CA . GLY A 1 290 ? 8.914 -48.125 -31.328 1 75.62 290 GLY A CA 1
ATOM 2342 C C . GLY A 1 290 ? 7.734 -47.5 -30.609 1 75.62 290 GLY A C 1
ATOM 2343 O O . GLY A 1 290 ? 7.477 -46.312 -30.734 1 75.62 290 GLY A O 1
ATOM 2344 N N . TYR A 1 291 ? 6.973 -48.312 -29.891 1 70.44 291 TYR A N 1
ATOM 2345 C CA . TYR A 1 291 ? 5.832 -47.844 -29.109 1 70.44 291 TYR A CA 1
ATOM 2346 C C . TYR A 1 291 ? 6.273 -46.875 -28.031 1 70.44 291 TYR A C 1
ATOM 2348 O O . TYR A 1 291 ? 5.559 -45.906 -27.734 1 70.44 291 TYR A O 1
ATOM 2356 N N . GLY A 1 292 ? 7.379 -47.062 -27.547 1 76 292 GLY A N 1
ATOM 2357 C CA . GLY A 1 292 ? 7.895 -46.219 -26.484 1 76 292 GLY A CA 1
ATOM 2358 C C . GLY A 1 292 ? 8.156 -44.781 -26.922 1 76 292 GLY A C 1
ATOM 2359 O O . GLY A 1 292 ? 8.102 -43.844 -26.094 1 76 292 GLY A O 1
ATOM 2360 N N . VAL A 1 293 ? 8.297 -44.656 -28.203 1 85.38 293 VAL A N 1
ATOM 2361 C CA . VAL A 1 293 ? 8.586 -43.344 -28.75 1 85.38 293 VAL A CA 1
ATOM 2362 C C . VAL A 1 293 ? 7.355 -42.438 -28.625 1 85.38 293 VAL A C 1
ATOM 2364 O O . VAL A 1 293 ? 7.473 -41.219 -28.406 1 85.38 293 VAL A O 1
ATOM 2367 N N . ILE A 1 294 ? 6.223 -42.969 -28.719 1 80.88 294 ILE A N 1
ATOM 2368 C CA . ILE A 1 294 ? 4.988 -42.219 -28.594 1 80.88 294 ILE A CA 1
ATOM 2369 C C . ILE A 1 294 ? 4.875 -41.656 -27.172 1 80.88 294 ILE A C 1
ATOM 2371 O O . ILE A 1 294 ? 4.59 -40.469 -26.984 1 80.88 294 ILE A O 1
ATOM 2375 N N . ALA A 1 295 ? 5.133 -42.5 -26.188 1 75.94 295 ALA A N 1
ATOM 2376 C CA . ALA A 1 295 ? 5.086 -42.094 -24.797 1 75.94 295 ALA A CA 1
ATOM 2377 C C . ALA A 1 295 ? 6.133 -41 -24.516 1 75.94 295 ALA A C 1
ATOM 2379 O O . ALA A 1 295 ? 5.859 -40.031 -23.812 1 75.94 295 ALA A O 1
ATOM 2380 N N . GLU A 1 296 ? 7.199 -41.219 -25.109 1 84.88 296 GLU A N 1
ATOM 2381 C CA . GLU A 1 296 ? 8.289 -40.25 -24.953 1 84.88 296 GLU A CA 1
ATOM 2382 C C . GLU A 1 296 ? 7.898 -38.875 -25.5 1 84.88 296 GLU A C 1
ATOM 2384 O O . GLU A 1 296 ? 8.156 -37.875 -24.859 1 84.88 296 GLU A O 1
ATOM 2389 N N . PHE A 1 297 ? 7.312 -38.875 -26.578 1 87.69 297 PHE A N 1
ATOM 2390 C CA . PHE A 1 297 ? 6.965 -37.625 -27.234 1 87.69 297 PHE A CA 1
ATOM 2391 C C . PHE A 1 297 ? 5.855 -36.906 -26.484 1 87.69 297 PHE A C 1
ATOM 2393 O O . PHE A 1 297 ? 5.844 -35.656 -26.406 1 87.69 297 PHE A O 1
ATOM 2400 N N . ILE A 1 298 ? 4.961 -37.625 -25.906 1 82.94 298 ILE A N 1
ATOM 2401 C CA . ILE A 1 298 ? 3.904 -37 -25.094 1 82.94 298 ILE A CA 1
ATOM 2402 C C . ILE A 1 298 ? 4.516 -36.312 -23.875 1 82.94 298 ILE A C 1
ATOM 2404 O O . ILE A 1 298 ? 4.125 -35.188 -23.531 1 82.94 298 ILE A O 1
ATOM 2408 N N . LEU A 1 299 ? 5.438 -36.938 -23.266 1 85 299 LEU A N 1
ATOM 2409 C CA . LEU A 1 299 ? 6.109 -36.375 -22.109 1 85 299 LEU A CA 1
ATOM 2410 C C . LEU A 1 299 ? 6.887 -35.125 -22.484 1 85 299 LEU A C 1
ATOM 2412 O O . LEU A 1 299 ? 6.902 -34.156 -21.734 1 85 299 LEU A O 1
ATOM 2416 N N . TYR A 1 300 ? 7.488 -35.188 -23.688 1 89.62 300 TYR A N 1
ATOM 2417 C CA . TYR A 1 300 ? 8.25 -34.031 -24.156 1 89.62 300 TYR A CA 1
ATOM 2418 C C . TYR A 1 300 ? 7.332 -32.844 -24.391 1 89.62 300 TYR A C 1
ATOM 2420 O O . TYR A 1 300 ? 7.668 -31.703 -24.031 1 89.62 300 TYR A O 1
ATOM 2428 N N . VAL A 1 301 ? 6.246 -33.094 -24.969 1 87.75 301 VAL A N 1
ATOM 2429 C CA . VAL A 1 301 ? 5.297 -32.031 -25.234 1 87.75 301 VAL A CA 1
ATOM 2430 C C . VAL A 1 301 ? 4.84 -31.391 -23.922 1 87.75 301 VAL A C 1
ATOM 2432 O O . VAL A 1 301 ? 4.727 -30.172 -23.812 1 87.75 301 VAL A O 1
ATOM 2435 N N . ASN A 1 302 ? 4.598 -32.188 -22.922 1 84.38 302 ASN A N 1
ATOM 2436 C CA . ASN A 1 302 ? 4.188 -31.688 -21.609 1 84.38 302 ASN A CA 1
ATOM 2437 C C . ASN A 1 302 ? 5.273 -30.844 -20.953 1 84.38 302 ASN A C 1
ATOM 2439 O O . ASN A 1 302 ? 4.973 -29.844 -20.297 1 84.38 302 ASN A O 1
ATOM 2443 N N . MET A 1 303 ? 6.438 -31.25 -21.156 1 88.06 303 MET A N 1
ATOM 2444 C CA . MET A 1 303 ? 7.574 -30.531 -20.594 1 88.06 303 MET A CA 1
ATOM 2445 C C . MET A 1 303 ? 7.688 -29.141 -21.203 1 88.06 303 MET A C 1
ATOM 2447 O O . MET A 1 303 ? 8.156 -28.203 -20.547 1 88.06 303 MET A O 1
ATOM 2451 N N . LEU A 1 304 ? 7.242 -28.984 -22.422 1 89.69 304 LEU A N 1
ATOM 2452 C CA . LEU A 1 304 ? 7.414 -27.734 -23.156 1 89.69 304 LEU A CA 1
ATOM 2453 C C . LEU A 1 304 ? 6.23 -26.797 -22.922 1 89.69 304 LEU A C 1
ATOM 2455 O O . LEU A 1 304 ? 6.301 -25.609 -23.234 1 89.69 304 LEU A O 1
ATOM 2459 N N . THR A 1 305 ? 5.215 -27.266 -22.328 1 86.19 305 THR A N 1
ATOM 2460 C CA . THR A 1 305 ? 3.982 -26.516 -22.188 1 86.19 305 THR A CA 1
ATOM 2461 C C . THR A 1 305 ? 4.168 -25.359 -21.203 1 86.19 305 THR A C 1
ATOM 2463 O O . THR A 1 305 ? 3.805 -24.219 -21.5 1 86.19 305 THR A O 1
ATOM 2466 N N . TRP A 1 306 ? 4.766 -25.609 -20.094 1 83.5 306 TRP A N 1
ATOM 2467 C CA . TRP A 1 306 ? 4.895 -24.578 -19.062 1 83.5 306 TRP A CA 1
ATOM 2468 C C . TRP A 1 306 ? 5.828 -23.469 -19.516 1 83.5 306 TRP A C 1
ATOM 2470 O O . TRP A 1 306 ? 5.492 -22.281 -19.406 1 83.5 306 TRP A O 1
ATOM 2480 N N . PRO A 1 307 ? 6.945 -23.781 -20.047 1 86.5 307 PRO A N 1
ATOM 2481 C CA . PRO A 1 307 ? 7.824 -22.719 -20.531 1 86.5 307 PRO A CA 1
ATOM 2482 C C . PRO A 1 307 ? 7.137 -21.797 -21.531 1 86.5 307 PRO A C 1
ATOM 2484 O O . PRO A 1 307 ? 7.371 -20.594 -21.531 1 86.5 307 PRO A O 1
ATOM 2487 N N . VAL A 1 308 ? 6.285 -22.359 -22.281 1 83.69 308 VAL A N 1
ATOM 2488 C CA . VAL A 1 308 ? 5.586 -21.562 -23.281 1 83.69 308 VAL A CA 1
ATOM 2489 C C . VAL A 1 308 ? 4.52 -20.703 -22.609 1 83.69 308 VAL A C 1
ATOM 2491 O O . VAL A 1 308 ? 4.352 -19.531 -22.938 1 83.69 308 VAL A O 1
ATOM 2494 N N . THR A 1 309 ? 3.867 -21.234 -21.641 1 84.19 309 THR A N 1
ATOM 2495 C CA . THR A 1 309 ? 2.789 -20.531 -20.969 1 84.19 309 THR A CA 1
ATOM 2496 C C . THR A 1 309 ? 3.348 -19.422 -20.078 1 84.19 309 THR A C 1
ATOM 2498 O O . THR A 1 309 ? 2.715 -18.375 -19.891 1 84.19 309 THR A O 1
ATOM 2501 N N . SER A 1 310 ? 4.508 -19.641 -19.562 1 86.38 310 SER A N 1
ATOM 2502 C CA . SER A 1 310 ? 5.102 -18.672 -18.641 1 86.38 310 SER A CA 1
ATOM 2503 C C . SER A 1 310 ? 5.598 -17.438 -19.375 1 86.38 310 SER A C 1
ATOM 2505 O O . SER A 1 310 ? 5.871 -16.406 -18.766 1 86.38 310 SER A O 1
ATOM 2507 N N . LEU A 1 311 ? 5.664 -17.547 -20.656 1 83.31 311 LEU A N 1
ATOM 2508 C CA . LEU A 1 311 ? 6.188 -16.453 -21.453 1 83.31 311 LEU A CA 1
ATOM 2509 C C . LEU A 1 311 ? 5.344 -15.195 -21.281 1 83.31 311 LEU A C 1
ATOM 2511 O O . LEU A 1 311 ? 5.875 -14.086 -21.25 1 83.31 311 LEU A O 1
ATOM 2515 N N . GLY A 1 312 ? 4.102 -15.375 -21.188 1 77.44 312 GLY A N 1
ATOM 2516 C CA . GLY A 1 312 ? 3.234 -14.227 -20.969 1 77.44 312 GLY A CA 1
ATOM 2517 C C . GLY A 1 312 ? 3.518 -13.492 -19.672 1 77.44 312 GLY A C 1
ATOM 2518 O O . GLY A 1 312 ? 3.605 -12.266 -19.656 1 77.44 312 GLY A O 1
ATOM 2519 N N . TRP A 1 313 ? 3.682 -14.211 -18.688 1 82.44 313 TRP A N 1
ATOM 2520 C CA . TRP A 1 313 ? 3.943 -13.648 -17.375 1 82.44 313 TRP A CA 1
ATOM 2521 C C . TRP A 1 313 ? 5.332 -13.023 -17.312 1 82.44 313 TRP A C 1
ATOM 2523 O O . TRP A 1 313 ? 5.516 -11.953 -16.734 1 82.44 313 TRP A O 1
ATOM 2533 N N . VAL A 1 314 ? 6.293 -13.648 -17.922 1 88.75 314 VAL A N 1
ATOM 2534 C CA . VAL A 1 314 ? 7.664 -13.148 -17.953 1 88.75 314 VAL A CA 1
ATOM 2535 C C . VAL A 1 314 ? 7.703 -11.805 -18.688 1 88.75 314 VAL A C 1
ATOM 2537 O O . VAL A 1 314 ? 8.375 -10.867 -18.25 1 88.75 314 VAL A O 1
ATOM 2540 N N . THR A 1 315 ? 6.953 -11.727 -19.719 1 86.12 315 THR A N 1
ATOM 2541 C CA . THR A 1 315 ? 6.91 -10.477 -20.484 1 86.12 315 THR A CA 1
ATOM 2542 C C . THR A 1 315 ? 6.34 -9.344 -19.625 1 86.12 315 THR A C 1
ATOM 2544 O O . THR A 1 315 ? 6.824 -8.219 -19.688 1 86.12 315 THR A O 1
ATOM 2547 N N . SER A 1 316 ? 5.395 -9.672 -18.859 1 83.62 316 SER A N 1
ATOM 2548 C CA . SER A 1 316 ? 4.797 -8.664 -17.984 1 83.62 316 SER A CA 1
ATOM 2549 C C . SER A 1 316 ? 5.785 -8.195 -16.922 1 83.62 316 SER A C 1
ATOM 2551 O O . SER A 1 316 ? 5.867 -7 -16.625 1 83.62 316 SER A O 1
ATOM 2553 N N . ILE A 1 317 ? 6.527 -9.094 -16.406 1 90.69 317 ILE A N 1
ATOM 2554 C CA . ILE A 1 317 ? 7.527 -8.758 -15.398 1 90.69 317 ILE A CA 1
ATOM 2555 C C . ILE A 1 317 ? 8.586 -7.844 -16.016 1 90.69 317 ILE A C 1
ATOM 2557 O O . ILE A 1 317 ? 8.969 -6.836 -15.414 1 90.69 317 ILE A O 1
ATOM 2561 N N . VAL A 1 318 ? 8.93 -8.141 -17.219 1 92.31 318 VAL A N 1
ATOM 2562 C CA . VAL A 1 318 ? 9.977 -7.379 -17.891 1 92.31 318 VAL A CA 1
ATOM 2563 C C . VAL A 1 318 ? 9.477 -5.969 -18.188 1 92.31 318 VAL A C 1
ATOM 2565 O O . VAL A 1 318 ? 10.203 -4.992 -18 1 92.31 318 VAL A O 1
ATOM 2568 N N . GLN A 1 319 ? 8.336 -5.902 -18.594 1 87.5 319 GLN A N 1
ATOM 2569 C CA . GLN A 1 319 ? 7.77 -4.598 -18.922 1 87.5 319 GLN A CA 1
ATOM 2570 C C . GLN A 1 319 ? 7.648 -3.729 -17.672 1 87.5 319 GLN A C 1
ATOM 2572 O O . GLN A 1 319 ? 8 -2.547 -17.688 1 87.5 319 GLN A O 1
ATOM 2577 N N . ARG A 1 320 ? 7.223 -4.328 -16.641 1 87.94 320 ARG A N 1
ATOM 2578 C CA . ARG A 1 320 ? 7.094 -3.59 -15.391 1 87.94 320 ARG A CA 1
ATOM 2579 C C . ARG A 1 320 ? 8.461 -3.174 -14.859 1 87.94 320 ARG A C 1
ATOM 2581 O O . ARG A 1 320 ? 8.625 -2.059 -14.352 1 87.94 320 ARG A O 1
ATOM 2588 N N . ALA A 1 321 ? 9.352 -4.043 -14.969 1 94.38 321 ALA A N 1
ATOM 2589 C CA . ALA A 1 321 ? 10.711 -3.746 -14.523 1 94.38 321 ALA A CA 1
ATOM 2590 C C . ALA A 1 321 ? 11.328 -2.627 -15.359 1 94.38 321 ALA A C 1
ATOM 2592 O O . ALA A 1 321 ? 12.047 -1.776 -14.836 1 94.38 321 ALA A O 1
ATOM 2593 N N . ALA A 1 322 ? 11.023 -2.66 -16.625 1 94.62 322 ALA A N 1
ATOM 2594 C CA . ALA A 1 322 ? 11.539 -1.621 -17.516 1 94.62 322 ALA A CA 1
ATOM 2595 C C . ALA A 1 322 ? 10.969 -0.253 -17.141 1 94.62 322 ALA A C 1
ATOM 2597 O O . ALA A 1 322 ? 11.695 0.745 -17.125 1 94.62 322 ALA A O 1
ATOM 2598 N N . ALA A 1 323 ? 9.789 -0.22 -16.875 1 91.62 323 ALA A N 1
ATOM 2599 C CA . ALA A 1 323 ? 9.156 1.029 -16.469 1 91.62 323 ALA A CA 1
ATOM 2600 C C . ALA A 1 323 ? 9.734 1.531 -15.148 1 91.62 323 ALA A C 1
ATOM 2602 O O . ALA A 1 323 ? 10.039 2.719 -15.008 1 91.62 323 ALA A O 1
ATOM 2603 N N . SER A 1 324 ? 9.867 0.645 -14.203 1 94.5 324 SER A N 1
ATOM 2604 C CA . SER A 1 324 ? 10.422 1.004 -12.906 1 94.5 324 SER A CA 1
ATOM 2605 C C . SER A 1 324 ? 11.875 1.439 -13.023 1 94.5 324 SER A C 1
ATOM 2607 O O . SER A 1 324 ? 12.297 2.391 -12.359 1 94.5 324 SER A O 1
ATOM 2609 N N . GLN A 1 325 ? 12.562 0.762 -13.828 1 95.31 325 GLN A N 1
ATOM 2610 C CA . GLN A 1 325 ? 13.969 1.114 -14.023 1 95.31 325 GLN A CA 1
ATOM 2611 C C . GLN A 1 325 ? 14.102 2.486 -14.672 1 95.31 325 GLN A C 1
ATOM 2613 O O . GLN A 1 325 ? 15.047 3.225 -14.383 1 95.31 325 GLN A O 1
ATOM 2618 N N . ALA A 1 326 ? 13.227 2.768 -15.531 1 94.62 326 ALA A N 1
ATOM 2619 C CA . ALA A 1 326 ? 13.234 4.09 -16.156 1 94.62 326 ALA A CA 1
ATOM 2620 C C . ALA A 1 326 ? 13.07 5.188 -15.102 1 94.62 326 ALA A C 1
ATOM 2622 O O . ALA A 1 326 ? 13.742 6.223 -15.172 1 94.62 326 ALA A O 1
ATOM 2623 N N . ARG A 1 327 ? 12.25 4.922 -14.164 1 92.62 327 ARG A N 1
ATOM 2624 C CA . ARG A 1 327 ? 12.039 5.875 -13.078 1 92.62 327 ARG A CA 1
ATOM 2625 C C . ARG A 1 327 ? 13.281 5.992 -12.203 1 92.62 327 ARG A C 1
ATOM 2627 O O . ARG A 1 327 ? 13.672 7.094 -11.812 1 92.62 327 ARG A O 1
ATOM 2634 N N . ILE A 1 328 ? 13.828 4.945 -11.953 1 94.88 328 ILE A N 1
ATOM 2635 C CA . ILE A 1 328 ? 15.047 4.918 -11.148 1 94.88 328 ILE A CA 1
ATOM 2636 C C . ILE A 1 328 ? 16.156 5.66 -11.875 1 94.88 328 ILE A C 1
ATOM 2638 O O . ILE A 1 328 ? 16.875 6.469 -11.273 1 94.88 328 ILE A O 1
ATOM 2642 N N . ASN A 1 329 ? 16.25 5.441 -13.203 1 94.94 329 ASN A N 1
ATOM 2643 C CA . ASN A 1 329 ? 17.297 6.074 -14.008 1 94.94 329 ASN A CA 1
ATOM 2644 C C . ASN A 1 329 ? 17.141 7.594 -14.031 1 94.94 329 ASN A C 1
ATOM 2646 O O . ASN A 1 329 ? 18.125 8.32 -14.055 1 94.94 329 ASN A O 1
ATOM 2650 N N . GLU A 1 330 ? 15.945 7.992 -14.008 1 92.94 330 GLU A N 1
ATOM 2651 C CA . GLU A 1 330 ? 15.672 9.43 -14.016 1 92.94 330 GLU A CA 1
ATOM 2652 C C . GLU A 1 330 ? 16.359 10.125 -12.844 1 92.94 330 GLU A C 1
ATOM 2654 O O . GLU A 1 330 ? 17.031 11.141 -13.023 1 92.94 330 GLU A O 1
ATOM 2659 N N . PHE A 1 331 ? 16.266 9.523 -11.719 1 91.25 331 PHE A N 1
ATOM 2660 C CA . PHE A 1 331 ? 16.844 10.133 -10.523 1 91.25 331 PHE A CA 1
ATOM 2661 C C . PHE A 1 331 ? 18.344 9.867 -10.453 1 91.25 331 PHE A C 1
ATOM 2663 O O . PHE A 1 331 ? 19.109 10.695 -9.945 1 91.25 331 PHE A O 1
ATOM 2670 N N . LEU A 1 332 ? 18.797 8.742 -10.961 1 93 332 LEU A N 1
ATOM 2671 C CA . LEU A 1 332 ? 20.219 8.422 -10.945 1 93 332 LEU A CA 1
ATOM 2672 C C . LEU A 1 332 ? 20.984 9.305 -11.922 1 93 332 LEU A C 1
ATOM 2674 O O . LEU A 1 332 ? 22.188 9.516 -11.758 1 93 332 LEU A O 1
ATOM 2678 N N . ASP A 1 333 ? 20.281 9.836 -12.859 1 93 333 ASP A N 1
ATOM 2679 C CA . ASP A 1 333 ? 20.922 10.68 -13.859 1 93 333 ASP A CA 1
ATOM 2680 C C . ASP A 1 333 ? 20.953 12.141 -13.406 1 93 333 ASP A C 1
ATOM 2682 O O . ASP A 1 333 ? 21.625 12.977 -14.016 1 93 333 ASP A O 1
ATOM 2686 N N . GLU A 1 334 ? 20.234 12.359 -12.312 1 92.31 334 GLU A N 1
ATOM 2687 C CA . GLU A 1 334 ? 20.297 13.703 -11.75 1 92.31 334 GLU A CA 1
ATOM 2688 C C . GLU A 1 334 ? 21.688 14.023 -11.227 1 92.31 334 GLU A C 1
ATOM 2690 O O . GLU A 1 334 ? 22.344 13.172 -10.617 1 92.31 334 GLU A O 1
ATOM 2695 N N . LYS A 1 335 ? 22.125 15.242 -11.555 1 91.31 335 LYS A N 1
ATOM 2696 C CA . LYS A 1 335 ? 23.469 15.641 -11.133 1 91.31 335 LYS A CA 1
ATOM 2697 C C . LYS A 1 335 ? 23.406 16.734 -10.078 1 91.31 335 LYS A C 1
ATOM 2699 O O . LYS A 1 335 ? 22.406 17.453 -9.977 1 91.31 335 LYS A O 1
ATOM 2704 N N . ASN A 1 336 ? 24.391 16.703 -9.266 1 90.69 336 ASN A N 1
ATOM 2705 C CA . ASN A 1 336 ? 24.578 17.75 -8.281 1 90.69 336 ASN A CA 1
ATOM 2706 C C . ASN A 1 336 ? 25.328 18.953 -8.875 1 90.69 336 ASN A C 1
ATOM 2708 O O . ASN A 1 336 ? 26.484 18.812 -9.289 1 90.69 336 ASN A O 1
ATOM 2712 N N . ASP A 1 337 ? 24.688 20.094 -8.883 1 87.56 337 ASP A N 1
ATOM 2713 C CA . ASP A 1 337 ? 25.281 21.281 -9.484 1 87.56 337 ASP A CA 1
ATOM 2714 C C . ASP A 1 337 ? 26.078 22.094 -8.453 1 87.56 337 ASP A C 1
ATOM 2716 O O . ASP A 1 337 ? 26.734 23.062 -8.797 1 87.56 337 ASP A O 1
ATOM 2720 N N . ILE A 1 338 ? 26.031 21.703 -7.246 1 92.25 338 ILE A N 1
ATOM 2721 C CA . ILE A 1 338 ? 26.766 22.406 -6.199 1 92.25 338 ILE A CA 1
ATOM 2722 C C . ILE A 1 338 ? 28.156 21.766 -6.02 1 92.25 338 ILE A C 1
ATOM 2724 O O . ILE A 1 338 ? 28.297 20.812 -5.258 1 92.25 338 ILE A O 1
ATOM 2728 N N . LEU A 1 339 ? 29.109 22.359 -6.688 1 92 339 LEU A N 1
ATOM 2729 C CA . LEU A 1 339 ? 30.453 21.812 -6.652 1 92 339 LEU A CA 1
ATOM 2730 C C . LEU A 1 339 ? 31.453 22.875 -6.191 1 92 339 LEU A C 1
ATOM 2732 O O . LEU A 1 339 ? 31.266 24.062 -6.465 1 92 339 LEU A O 1
ATOM 2736 N N . SER A 1 340 ? 32.406 22.328 -5.488 1 93.56 340 SER A N 1
ATOM 2737 C CA . SER A 1 340 ? 33.5 23.219 -5.09 1 93.56 340 SER A CA 1
ATOM 2738 C C . SER A 1 340 ? 34.469 23.469 -6.242 1 93.56 340 SER A C 1
ATOM 2740 O O . SER A 1 340 ? 34.812 22.531 -6.988 1 93.56 340 SER A O 1
ATOM 2742 N N . THR A 1 341 ? 34.906 24.641 -6.426 1 92.19 341 THR A N 1
ATOM 2743 C CA . THR A 1 341 ? 35.812 24.984 -7.516 1 92.19 341 THR A CA 1
ATOM 2744 C C . THR A 1 341 ? 37.25 24.578 -7.18 1 92.19 341 THR A C 1
ATOM 2746 O O . THR A 1 341 ? 38 24.125 -8.055 1 92.19 341 THR A O 1
ATOM 2749 N N . GLU A 1 342 ? 37.625 24.719 -5.945 1 95.19 342 GLU A N 1
ATOM 2750 C CA . GLU A 1 342 ? 39 24.438 -5.574 1 95.19 342 GLU A CA 1
ATOM 2751 C C . GLU A 1 342 ? 39.062 23.453 -4.41 1 95.19 342 GLU A C 1
ATOM 2753 O O . GLU A 1 342 ? 40.156 22.953 -4.082 1 95.19 342 GLU A O 1
ATOM 2758 N N . ASN A 1 343 ? 38.094 23.125 -3.805 1 94.44 343 ASN A N 1
ATOM 2759 C CA . ASN A 1 343 ? 38.062 22.219 -2.66 1 94.44 343 ASN A CA 1
ATOM 2760 C C . ASN A 1 343 ? 39 22.656 -1.559 1 94.44 343 ASN A C 1
ATOM 2762 O O . ASN A 1 343 ? 39.781 21.844 -1.054 1 94.44 343 ASN A O 1
ATOM 2766 N N . LEU A 1 344 ? 38.938 23.859 -1.219 1 95.06 344 LEU A N 1
ATOM 2767 C CA . LEU A 1 344 ? 39.844 24.422 -0.218 1 95.06 344 LEU A CA 1
ATOM 2768 C C . LEU A 1 344 ? 39.438 24 1.187 1 95.06 344 LEU A C 1
ATOM 2770 O O . LEU A 1 344 ? 38.281 24.203 1.597 1 95.06 344 LEU A O 1
ATOM 2774 N N . VAL A 1 345 ? 40.438 23.375 1.874 1 95.38 345 VAL A N 1
ATOM 2775 C CA . VAL A 1 345 ? 40.25 23.016 3.275 1 95.38 345 VAL A CA 1
ATOM 2776 C C . VAL A 1 345 ? 41 23.984 4.172 1 95.38 345 VAL A C 1
ATOM 2778 O O . VAL A 1 345 ? 42.219 23.891 4.297 1 95.38 345 VAL A O 1
ATOM 2781 N N . LYS A 1 346 ? 40.25 24.953 4.656 1 93.44 346 LYS A N 1
ATOM 2782 C CA . LYS A 1 346 ? 40.875 26 5.477 1 93.44 346 LYS A CA 1
ATOM 2783 C C . LYS A 1 346 ? 39.969 26.359 6.652 1 93.44 346 LYS A C 1
ATOM 2785 O O . LYS A 1 346 ? 38.75 26.281 6.551 1 93.44 346 LYS A O 1
ATOM 2790 N N . ASP A 1 347 ? 40.625 26.703 7.777 1 94.19 347 ASP A N 1
ATOM 2791 C CA . ASP A 1 347 ? 39.875 27.203 8.922 1 94.19 347 ASP A CA 1
ATOM 2792 C C . ASP A 1 347 ? 39.312 28.594 8.648 1 94.19 347 ASP A C 1
ATOM 2794 O O . ASP A 1 347 ? 40 29.453 8.078 1 94.19 347 ASP A O 1
ATOM 2798 N N . ILE A 1 348 ? 38.125 28.734 9.047 1 94.12 348 ILE A N 1
ATOM 2799 C CA . ILE A 1 348 ? 37.438 30 8.781 1 94.12 348 ILE A CA 1
ATOM 2800 C C . ILE A 1 348 ? 37.562 30.922 9.992 1 94.12 348 ILE A C 1
ATOM 2802 O O . ILE A 1 348 ? 37.5 30.469 11.133 1 94.12 348 ILE A O 1
ATOM 2806 N N . GLU A 1 349 ? 37.688 32.188 9.727 1 94.19 349 GLU A N 1
ATOM 2807 C CA . GLU A 1 349 ? 37.75 33.188 10.789 1 94.19 349 GLU A CA 1
ATOM 2808 C C . GLU A 1 349 ? 36.344 33.75 11.07 1 94.19 349 GLU A C 1
ATOM 2810 O O . GLU A 1 349 ? 36.031 34.094 12.211 1 94.19 349 GLU A O 1
ATOM 2815 N N . GLY A 1 350 ? 35.531 33.812 10.055 1 95.56 350 GLY A N 1
ATOM 2816 C CA . GLY A 1 350 ? 34.156 34.188 10.289 1 95.56 350 GLY A CA 1
ATOM 2817 C C . GLY A 1 350 ? 33.781 35.531 9.664 1 95.56 350 GLY A C 1
ATOM 2818 O O . GLY A 1 350 ? 32.688 36.031 9.922 1 95.56 350 GLY A O 1
ATOM 2819 N N . HIS A 1 351 ? 34.656 36.156 8.875 1 97.19 351 HIS A N 1
ATOM 2820 C CA . HIS A 1 351 ? 34.344 37.375 8.156 1 97.19 351 HIS A CA 1
ATOM 2821 C C . HIS A 1 351 ? 33.5 37.094 6.922 1 97.19 351 HIS A C 1
ATOM 2823 O O . HIS A 1 351 ? 33.906 36.312 6.051 1 97.19 351 HIS A O 1
ATOM 2829 N N . ILE A 1 352 ? 32.281 37.656 6.812 1 97.62 352 ILE A N 1
ATOM 2830 C CA . ILE A 1 352 ? 31.344 37.406 5.711 1 97.62 352 ILE A CA 1
ATOM 2831 C C . ILE A 1 352 ? 31.062 38.688 4.969 1 97.62 352 ILE A C 1
ATOM 2833 O O . ILE A 1 352 ? 30.703 39.719 5.586 1 97.62 352 ILE A O 1
ATOM 2837 N N . LYS A 1 353 ? 31.203 38.688 3.754 1 97.75 353 LYS A N 1
ATOM 2838 C CA . LYS A 1 353 ? 30.875 39.844 2.896 1 97.75 353 LYS A CA 1
ATOM 2839 C C . LYS A 1 353 ? 30 39.406 1.729 1 97.75 353 LYS A C 1
ATOM 2841 O O . LYS A 1 353 ? 30.375 38.531 0.954 1 97.75 353 LYS A O 1
ATOM 2846 N N . VAL A 1 354 ? 28.828 39.938 1.629 1 97.44 354 VAL A N 1
ATOM 2847 C CA . VAL A 1 354 ? 27.875 39.688 0.549 1 97.44 354 VAL A CA 1
ATOM 2848 C C . VAL A 1 354 ? 27.828 40.875 -0.405 1 97.44 354 VAL A C 1
ATOM 2850 O O . VAL A 1 354 ? 27.594 42 0.02 1 97.44 354 VAL A O 1
ATOM 2853 N N . GLU A 1 355 ? 28.016 40.562 -1.665 1 97.25 355 GLU A N 1
ATOM 2854 C CA . GLU A 1 355 ? 28.094 41.625 -2.652 1 97.25 355 GLU A CA 1
ATOM 2855 C C . GLU A 1 355 ? 27.078 41.438 -3.77 1 97.25 355 GLU A C 1
ATOM 2857 O O . GLU A 1 355 ? 27.234 40.531 -4.609 1 97.25 355 GLU A O 1
ATOM 2862 N N . ASN A 1 356 ? 26.078 42.312 -3.846 1 96.38 356 ASN A N 1
ATOM 2863 C CA . ASN A 1 356 ? 25.078 42.375 -4.902 1 96.38 356 ASN A CA 1
ATOM 2864 C C . ASN A 1 356 ? 24.484 41 -5.199 1 96.38 356 ASN A C 1
ATOM 2866 O O . ASN A 1 356 ? 24.484 40.562 -6.348 1 96.38 356 ASN A O 1
ATOM 2870 N N . LEU A 1 357 ? 24.094 40.406 -4.207 1 96.06 357 LEU A N 1
ATOM 2871 C CA . LEU A 1 357 ? 23.641 39.031 -4.289 1 96.06 357 LEU A CA 1
ATOM 2872 C C . LEU A 1 357 ? 22.203 38.969 -4.77 1 96.06 357 LEU A C 1
ATOM 2874 O O . LEU A 1 357 ? 21.328 39.625 -4.227 1 96.06 357 LEU A O 1
ATOM 2878 N N . THR A 1 358 ? 21.938 38.188 -5.82 1 96.62 358 THR A N 1
ATOM 2879 C CA . THR A 1 358 ? 20.609 37.906 -6.34 1 96.62 358 THR A CA 1
ATOM 2880 C C . THR A 1 358 ? 20.391 36.406 -6.445 1 96.62 358 THR A C 1
ATOM 2882 O O . THR A 1 358 ? 21.297 35.656 -6.832 1 96.62 358 THR A O 1
ATOM 2885 N N . PHE A 1 359 ? 19.234 35.938 -6.016 1 95.38 359 PHE A N 1
ATOM 2886 C CA . PHE A 1 359 ? 18.953 34.5 -6.051 1 95.38 359 PHE A CA 1
ATOM 2887 C C . PHE A 1 359 ? 17.5 34.25 -6.406 1 95.38 359 PHE A C 1
ATOM 2889 O O . PHE A 1 359 ? 16.594 34.844 -5.809 1 95.38 359 PHE A O 1
ATOM 2896 N N . VAL A 1 360 ? 17.344 33.375 -7.355 1 93.75 360 VAL A N 1
ATOM 2897 C CA . VAL A 1 360 ? 16.031 32.906 -7.766 1 93.75 360 VAL A CA 1
ATOM 2898 C C . VAL A 1 360 ? 15.93 31.406 -7.508 1 93.75 360 VAL A C 1
ATOM 2900 O O . VAL A 1 360 ? 16.781 30.641 -7.953 1 93.75 360 VAL A O 1
ATOM 2903 N N . TYR A 1 361 ? 14.969 31.016 -6.699 1 89.62 361 TYR A N 1
ATOM 2904 C CA . TYR A 1 361 ? 14.766 29.594 -6.461 1 89.62 361 TYR A CA 1
ATOM 2905 C C . TYR A 1 361 ? 14.438 28.875 -7.758 1 89.62 361 TYR A C 1
ATOM 2907 O O . TYR A 1 361 ? 13.484 29.219 -8.453 1 89.62 361 TYR A O 1
ATOM 2915 N N . PRO A 1 362 ? 15.148 27.922 -8.039 1 83.5 362 PRO A N 1
ATOM 2916 C CA . PRO A 1 362 ? 14.938 27.234 -9.312 1 83.5 362 PRO A CA 1
ATOM 2917 C C . PRO A 1 362 ? 13.617 26.469 -9.367 1 83.5 362 PRO A C 1
ATOM 2919 O O . PRO A 1 362 ? 13.047 26.266 -10.445 1 83.5 362 PRO A O 1
ATOM 2922 N N . ASP A 1 363 ? 13.125 26 -8.297 1 76.31 363 ASP A N 1
ATOM 2923 C CA . ASP A 1 363 ? 11.922 25.188 -8.242 1 76.31 363 ASP A CA 1
ATOM 2924 C C . ASP A 1 363 ? 10.664 26.047 -8.367 1 76.31 363 ASP A C 1
ATOM 2926 O O . ASP A 1 363 ? 9.727 25.688 -9.086 1 76.31 363 ASP A O 1
ATOM 2930 N N . SER A 1 364 ? 10.688 27.234 -7.746 1 77.5 364 SER A N 1
ATOM 2931 C CA . SER A 1 364 ? 9.492 28.062 -7.723 1 77.5 364 SER A CA 1
ATOM 2932 C C . SER A 1 364 ? 9.617 29.25 -8.68 1 77.5 364 SER A C 1
ATOM 2934 O O . SER A 1 364 ? 8.617 29.812 -9.125 1 77.5 364 SER A O 1
ATOM 2936 N N . GLY A 1 365 ? 10.781 29.625 -9.016 1 84.06 365 GLY A N 1
ATOM 2937 C CA . GLY A 1 365 ? 11.016 30.797 -9.859 1 84.06 365 GLY A CA 1
ATOM 2938 C C . GLY A 1 365 ? 10.914 32.094 -9.102 1 84.06 365 GLY A C 1
ATOM 2939 O O . GLY A 1 365 ? 11.086 33.188 -9.68 1 84.06 365 GLY A O 1
ATOM 2940 N N . ILE A 1 366 ? 10.688 32.031 -7.855 1 86.81 366 ILE A N 1
ATOM 2941 C CA . ILE A 1 366 ? 10.547 33.219 -7.016 1 86.81 366 ILE A CA 1
ATOM 2942 C C . ILE A 1 366 ? 11.914 33.844 -6.785 1 86.81 366 ILE A C 1
ATOM 2944 O O . ILE A 1 366 ? 12.867 33.188 -6.391 1 86.81 366 ILE A O 1
ATOM 2948 N N . LYS A 1 367 ? 11.977 35.156 -7.188 1 92.38 367 LYS A N 1
ATOM 2949 C CA . LYS A 1 367 ? 13.18 35.938 -6.848 1 92.38 367 LYS A CA 1
ATOM 2950 C C . LYS A 1 367 ? 13.211 36.25 -5.359 1 92.38 367 LYS A C 1
ATOM 2952 O O . LYS A 1 367 ? 12.625 37.25 -4.926 1 92.38 367 LYS A O 1
ATOM 2957 N N . ALA A 1 368 ? 13.945 35.5 -4.574 1 92.75 368 ALA A N 1
ATOM 2958 C CA . ALA A 1 368 ? 13.938 35.594 -3.119 1 92.75 368 ALA A CA 1
ATOM 2959 C C . ALA A 1 368 ? 14.828 36.75 -2.654 1 92.75 368 ALA A C 1
ATOM 2961 O O . ALA A 1 368 ? 14.562 37.375 -1.622 1 92.75 368 ALA A O 1
ATOM 2962 N N . LEU A 1 369 ? 15.984 37 -3.326 1 95.38 369 LEU A N 1
ATOM 2963 C CA . LEU A 1 369 ? 16.906 38.062 -3.025 1 95.38 369 LEU A CA 1
ATOM 2964 C C . LEU A 1 369 ? 17.234 38.875 -4.281 1 95.38 369 LEU A C 1
ATOM 2966 O O . LEU A 1 369 ? 17.391 38.312 -5.363 1 95.38 369 LEU A O 1
ATOM 2970 N N . ASN A 1 370 ? 17.297 40.188 -4.07 1 95.69 370 ASN A N 1
ATOM 2971 C CA . ASN A 1 370 ? 17.547 41.094 -5.184 1 95.69 370 ASN A CA 1
ATOM 2972 C C . ASN A 1 370 ? 18.672 42.062 -4.859 1 95.69 370 ASN A C 1
ATOM 2974 O O . ASN A 1 370 ? 18.422 43.125 -4.273 1 95.69 370 ASN A O 1
ATOM 2978 N N . HIS A 1 371 ? 19.812 41.875 -5.328 1 94.75 371 HIS A N 1
ATOM 2979 C CA . HIS A 1 371 ? 21 42.719 -5.254 1 94.75 371 HIS A CA 1
ATOM 2980 C C . HIS A 1 371 ? 21.234 43.188 -3.828 1 94.75 371 HIS A C 1
ATOM 2982 O O . HIS A 1 371 ? 21.391 44.406 -3.592 1 94.75 371 HIS A O 1
ATOM 2988 N N . ILE A 1 372 ? 21.328 42.281 -2.932 1 95.31 372 ILE A N 1
ATOM 2989 C CA . ILE A 1 372 ? 21.547 42.656 -1.542 1 95.31 372 ILE A CA 1
ATOM 2990 C C . ILE A 1 372 ? 23.047 42.656 -1.243 1 95.31 372 ILE A C 1
ATOM 2992 O O . ILE A 1 372 ? 23.781 41.812 -1.758 1 95.31 372 ILE A O 1
ATOM 2996 N N . SER A 1 373 ? 23.484 43.656 -0.455 1 96.88 373 SER A N 1
ATOM 2997 C CA . SER A 1 373 ? 24.875 43.75 -0.033 1 96.88 373 SER A CA 1
ATOM 2998 C C . SER A 1 373 ? 24.984 44.062 1.453 1 96.88 373 SER A C 1
ATOM 3000 O O . SER A 1 373 ? 24.25 44.906 1.961 1 96.88 373 SER A O 1
ATOM 3002 N N . PHE A 1 374 ? 25.812 43.281 2.162 1 96.19 374 PHE A N 1
ATOM 3003 C CA . PHE A 1 374 ? 26.094 43.594 3.564 1 96.19 374 PHE A CA 1
ATOM 3004 C C . PHE A 1 374 ? 27.406 42.938 3.998 1 96.19 374 PHE A C 1
ATOM 3006 O O . PHE A 1 374 ? 27.984 42.125 3.254 1 96.19 374 PHE A O 1
ATOM 3013 N N . GLU A 1 375 ? 27.875 43.312 5.137 1 96.12 375 GLU A N 1
ATOM 3014 C CA . GLU A 1 375 ? 29.141 42.812 5.652 1 96.12 375 GLU A CA 1
ATOM 3015 C C . GLU A 1 375 ? 29.078 42.562 7.16 1 96.12 375 GLU A C 1
ATOM 3017 O O . GLU A 1 375 ? 28.469 43.375 7.883 1 96.12 375 GLU A O 1
ATOM 3022 N N . ILE A 1 376 ? 29.641 41.438 7.539 1 95.62 376 ILE A N 1
ATOM 3023 C CA . ILE A 1 376 ? 29.75 41.094 8.953 1 95.62 376 ILE A CA 1
ATOM 3024 C C . ILE A 1 376 ? 31.203 40.781 9.297 1 95.62 376 ILE A C 1
ATOM 3026 O O . ILE A 1 376 ? 31.812 39.906 8.68 1 95.62 376 ILE A O 1
ATOM 3030 N N . LYS A 1 377 ? 31.688 41.531 10.289 1 95.19 377 LYS A N 1
ATOM 3031 C CA . LYS A 1 377 ? 33.062 41.281 10.727 1 95.19 377 LYS A CA 1
ATOM 3032 C C . LYS A 1 377 ? 33.125 40.031 11.594 1 95.19 377 LYS A C 1
ATOM 3034 O O . LYS A 1 377 ? 32.156 39.625 12.195 1 95.19 377 LYS A O 1
ATOM 3039 N N . ALA A 1 378 ? 34.375 39.438 11.641 1 96.25 378 ALA A N 1
ATOM 3040 C CA . ALA A 1 378 ? 34.594 38.25 12.438 1 96.25 378 ALA A CA 1
ATOM 3041 C C . ALA A 1 378 ? 34.25 38.5 13.906 1 96.25 378 ALA A C 1
ATOM 3043 O O . ALA A 1 378 ? 34.688 39.5 14.477 1 96.25 378 ALA A O 1
ATOM 3044 N N . GLY A 1 379 ? 33.406 37.625 14.453 1 94.12 379 GLY A N 1
ATOM 3045 C CA . GLY A 1 379 ? 33.094 37.719 15.875 1 94.12 379 GLY A CA 1
ATOM 3046 C C . GLY A 1 379 ? 31.906 38.625 16.172 1 94.12 379 GLY A C 1
ATOM 3047 O O . GLY A 1 379 ? 31.469 38.719 17.328 1 94.12 379 GLY A O 1
ATOM 3048 N N . LYS A 1 380 ? 31.375 39.25 15.156 1 94.81 380 LYS A N 1
ATOM 3049 C CA . LYS A 1 380 ? 30.25 40.156 15.352 1 94.81 380 LYS A CA 1
ATOM 3050 C C . LYS A 1 380 ? 28.938 39.469 14.984 1 94.81 380 LYS A C 1
ATOM 3052 O O . LYS A 1 380 ? 28.938 38.375 14.391 1 94.81 380 LYS A O 1
ATOM 3057 N N . SER A 1 381 ? 27.875 40.031 15.422 1 94.88 381 SER A N 1
ATOM 3058 C CA . SER A 1 381 ? 26.562 39.469 15.195 1 94.88 381 SER A CA 1
ATOM 3059 C C . SER A 1 381 ? 25.703 40.344 14.32 1 94.88 381 SER A C 1
ATOM 3061 O O . SER A 1 381 ? 25.781 41.594 14.398 1 94.88 381 SER A O 1
ATOM 3063 N N . LEU A 1 382 ? 24.922 39.719 13.445 1 94.94 382 LEU A N 1
ATOM 3064 C CA . LEU A 1 382 ? 24 40.375 12.539 1 94.94 382 LEU A CA 1
ATOM 3065 C C . LEU A 1 382 ? 22.594 39.812 12.672 1 94.94 382 LEU A C 1
ATOM 3067 O O . LEU A 1 382 ? 22.406 38.594 12.672 1 94.94 382 LEU A O 1
ATOM 3071 N N . ALA A 1 383 ? 21.609 40.656 12.867 1 94.5 383 ALA A N 1
ATOM 3072 C CA . ALA A 1 383 ? 20.203 40.25 12.867 1 94.5 383 ALA A CA 1
ATOM 3073 C C . ALA A 1 383 ? 19.516 40.625 11.555 1 94.5 383 ALA A C 1
ATOM 3075 O O . ALA A 1 383 ? 19.672 41.75 11.07 1 94.5 383 ALA A O 1
ATOM 3076 N N . ILE A 1 384 ? 18.906 39.688 11.031 1 94.12 384 ILE A N 1
ATOM 3077 C CA . ILE A 1 384 ? 18.109 39.906 9.836 1 94.12 384 ILE A CA 1
ATOM 3078 C C . ILE A 1 384 ? 16.625 39.812 10.188 1 94.12 384 ILE A C 1
ATOM 3080 O O . ILE A 1 384 ? 16.156 38.75 10.594 1 94.12 384 ILE A O 1
ATOM 3084 N N . ILE A 1 385 ? 15.898 40.875 10.023 1 91 385 ILE A N 1
ATOM 3085 C CA . ILE A 1 385 ? 14.477 40.906 10.367 1 91 385 ILE A CA 1
ATOM 3086 C C . ILE A 1 385 ? 13.656 41.281 9.133 1 91 385 ILE A C 1
ATOM 3088 O O . ILE A 1 385 ? 14.164 41.938 8.219 1 91 385 ILE A O 1
ATOM 3092 N N . GLY A 1 386 ? 12.484 40.812 9.102 1 85.62 386 GLY A N 1
ATOM 3093 C CA . GLY A 1 386 ? 11.562 41.062 8.008 1 85.62 386 GLY A CA 1
ATOM 3094 C C . GLY A 1 386 ? 10.305 40.219 8.07 1 85.62 386 GLY A C 1
ATOM 3095 O O . GLY A 1 386 ? 10.172 39.375 8.945 1 85.62 386 GLY A O 1
ATOM 3096 N N . THR A 1 387 ? 9.453 40.5 7.176 1 78.25 387 THR A N 1
ATOM 3097 C CA . THR A 1 387 ? 8.203 39.781 7.117 1 78.25 387 THR A CA 1
ATOM 3098 C C . THR A 1 387 ? 8.43 38.375 6.539 1 78.25 387 THR A C 1
ATOM 3100 O O . THR A 1 387 ? 9.492 38.094 5.98 1 78.25 387 THR A O 1
ATOM 3103 N N . THR A 1 388 ? 7.496 37.531 6.766 1 75.12 388 THR A N 1
ATOM 3104 C CA . THR A 1 388 ? 7.57 36.188 6.203 1 75.12 388 THR A CA 1
ATOM 3105 C C . THR A 1 388 ? 7.645 36.25 4.68 1 75.12 388 THR A C 1
ATOM 3107 O O . THR A 1 388 ? 6.91 37 4.047 1 75.12 388 THR A O 1
ATOM 3110 N N . GLY A 1 389 ? 8.539 35.531 4.129 1 78.19 389 GLY A N 1
ATOM 3111 C CA . GLY A 1 389 ? 8.688 35.5 2.684 1 78.19 389 GLY A CA 1
ATOM 3112 C C . GLY A 1 389 ? 9.617 36.594 2.156 1 78.19 389 GLY A C 1
ATOM 3113 O O . GLY A 1 389 ? 9.773 36.719 0.944 1 78.19 389 GLY A O 1
ATOM 3114 N N . SER A 1 390 ? 10.219 37.281 3.057 1 83.56 390 SER A N 1
ATOM 3115 C CA . SER A 1 390 ? 11.047 38.406 2.627 1 83.56 390 SER A CA 1
ATOM 3116 C C . SER A 1 390 ? 12.422 37.938 2.176 1 83.56 390 SER A C 1
ATOM 3118 O O . SER A 1 390 ? 13.227 38.719 1.679 1 83.56 390 SER A O 1
ATOM 3120 N N . GLY A 1 391 ? 12.742 36.656 2.309 1 87.5 391 GLY A N 1
ATOM 3121 C CA . GLY A 1 391 ? 14 36.125 1.818 1 87.5 391 GLY A CA 1
ATOM 3122 C C . GLY A 1 391 ? 15.008 35.875 2.92 1 87.5 391 GLY A C 1
ATOM 3123 O O . GLY A 1 391 ? 16.172 35.531 2.645 1 87.5 391 GLY A O 1
ATOM 3124 N N . LYS A 1 392 ? 14.648 36 4.113 1 89.31 392 LYS A N 1
ATOM 3125 C CA . LYS A 1 392 ? 15.555 35.875 5.254 1 89.31 392 LYS A CA 1
ATOM 3126 C C . LYS A 1 392 ? 16.203 34.5 5.293 1 89.31 392 LYS A C 1
ATOM 3128 O O . LYS A 1 392 ? 17.438 34.406 5.375 1 89.31 392 LYS A O 1
ATOM 3133 N N . SER A 1 393 ? 15.43 33.438 5.141 1 90.5 393 SER A N 1
ATOM 3134 C CA . SER A 1 393 ? 15.938 32.094 5.223 1 90.5 393 SER A CA 1
ATOM 3135 C C . SER A 1 393 ? 16.812 31.75 4.027 1 90.5 393 SER A C 1
ATOM 3137 O O . SER A 1 393 ? 17.688 30.875 4.109 1 90.5 393 SER A O 1
ATOM 3139 N N . THR A 1 394 ? 16.625 32.469 2.953 1 93.31 394 THR A N 1
ATOM 3140 C CA . THR A 1 394 ? 17.422 32.25 1.744 1 93.31 394 THR A CA 1
ATOM 3141 C C . THR A 1 394 ? 18.875 32.594 1.992 1 93.31 394 THR A C 1
ATOM 3143 O O . THR A 1 394 ? 19.781 31.938 1.463 1 93.31 394 THR A O 1
ATOM 3146 N N . VAL A 1 395 ? 19.062 33.594 2.803 1 94.19 395 VAL A N 1
ATOM 3147 C CA . VAL A 1 395 ? 20.422 34 3.123 1 94.19 395 VAL A CA 1
ATOM 3148 C C . VAL A 1 395 ? 21.141 32.844 3.826 1 94.19 395 VAL A C 1
ATOM 3150 O O . VAL A 1 395 ? 22.297 32.531 3.494 1 94.19 395 VAL A O 1
ATOM 3153 N N . ALA A 1 396 ? 20.469 32.219 4.746 1 93.5 396 ALA A N 1
ATOM 3154 C CA . ALA A 1 396 ? 21.047 31.094 5.465 1 93.5 396 ALA A CA 1
ATOM 3155 C C . ALA A 1 396 ? 21.344 29.938 4.512 1 93.5 396 ALA A C 1
ATOM 3157 O O . ALA A 1 396 ? 22.406 29.312 4.605 1 93.5 396 ALA A O 1
ATOM 3158 N N . ASN A 1 397 ? 20.5 29.688 3.6 1 93.31 397 ASN A N 1
ATOM 3159 C CA . ASN A 1 397 ? 20.672 28.594 2.645 1 93.31 397 ASN A CA 1
ATOM 3160 C C . ASN A 1 397 ? 21.875 28.812 1.736 1 93.31 397 ASN A C 1
ATOM 3162 O O . ASN A 1 397 ? 22.578 27.859 1.38 1 93.31 397 ASN A O 1
ATOM 3166 N N . LEU A 1 398 ? 22.062 30.047 1.394 1 95.19 398 LEU A N 1
ATOM 3167 C CA . LEU A 1 398 ? 23.172 30.375 0.504 1 95.19 398 LEU A CA 1
ATOM 3168 C C . LEU A 1 398 ? 24.5 30.328 1.247 1 95.19 398 LEU A C 1
ATOM 3170 O O . LEU A 1 398 ? 25.516 29.906 0.686 1 95.19 398 LEU A O 1
ATOM 3174 N N . LEU A 1 399 ? 24.438 30.734 2.486 1 95.38 399 LEU A N 1
ATOM 3175 C CA . LEU A 1 399 ? 25.656 30.703 3.293 1 95.38 399 LEU A CA 1
ATOM 3176 C C . LEU A 1 399 ? 26.078 29.266 3.561 1 95.38 399 LEU A C 1
ATOM 3178 O O . LEU A 1 399 ? 27.281 28.984 3.658 1 95.38 399 LEU A O 1
ATOM 3182 N N . MET A 1 400 ? 25.109 28.391 3.613 1 94.56 400 MET A N 1
ATOM 3183 C CA . MET A 1 400 ? 25.375 26.969 3.832 1 94.56 400 MET A CA 1
ATOM 3184 C C . MET A 1 400 ? 25.641 26.25 2.512 1 94.56 400 MET A C 1
ATOM 3186 O O . MET A 1 400 ? 25.922 25.047 2.494 1 94.56 400 MET A O 1
ATOM 3190 N N . ARG A 1 401 ? 25.531 26.969 1.474 1 94.69 401 ARG A N 1
ATOM 3191 C CA . ARG A 1 401 ? 25.688 26.453 0.119 1 94.69 401 ARG A CA 1
ATOM 3192 C C . ARG A 1 401 ? 24.766 25.281 -0.138 1 94.69 401 ARG A C 1
ATOM 3194 O O . ARG A 1 401 ? 25.156 24.281 -0.729 1 94.69 401 ARG A O 1
ATOM 3201 N N . LEU A 1 402 ? 23.641 25.391 0.452 1 92.5 402 LEU A N 1
ATOM 3202 C CA . LEU A 1 402 ? 22.578 24.484 0.046 1 92.5 402 LEU A CA 1
ATOM 3203 C C . LEU A 1 402 ? 22.047 24.859 -1.337 1 92.5 402 LEU A C 1
ATOM 3205 O O . LEU A 1 402 ? 21.469 24.016 -2.029 1 92.5 402 LEU A O 1
ATOM 3209 N N . TYR A 1 403 ? 22.203 26.125 -1.617 1 92.44 403 TYR A N 1
ATOM 3210 C CA . TYR A 1 403 ? 22.016 26.719 -2.936 1 92.44 403 TYR A CA 1
ATOM 3211 C C . TYR A 1 403 ? 23.203 27.609 -3.311 1 92.44 403 TYR A C 1
ATOM 3213 O O . TYR A 1 403 ? 23.938 28.078 -2.438 1 92.44 403 TYR A O 1
ATOM 3221 N N . ASP A 1 404 ? 23.328 27.719 -4.566 1 93.69 404 ASP A N 1
ATOM 3222 C CA . ASP A 1 404 ? 24.297 28.688 -5.051 1 93.69 404 ASP A CA 1
ATOM 3223 C C . ASP A 1 404 ? 23.609 29.906 -5.676 1 93.69 404 ASP A C 1
ATOM 3225 O O . ASP A 1 404 ? 22.578 29.766 -6.348 1 93.69 404 ASP A O 1
ATOM 3229 N N . ALA A 1 405 ? 24.188 30.984 -5.383 1 92.88 405 ALA A N 1
ATOM 3230 C CA . ALA A 1 405 ? 23.609 32.219 -5.898 1 92.88 405 ALA A CA 1
ATOM 3231 C C . ALA A 1 405 ? 23.766 32.312 -7.414 1 92.88 405 ALA A C 1
ATOM 3233 O O . ALA A 1 405 ? 24.719 31.781 -7.98 1 92.88 405 ALA A O 1
ATOM 3234 N N . ASP A 1 406 ? 22.891 33.031 -8.07 1 90 406 ASP A N 1
ATOM 3235 C CA . ASP A 1 406 ? 22.891 33.219 -9.516 1 90 406 ASP A CA 1
ATOM 3236 C C . ASP A 1 406 ? 23.812 34.375 -9.914 1 90 406 ASP A C 1
ATOM 3238 O O . ASP A 1 406 ? 24.562 34.281 -10.898 1 90 406 ASP A O 1
ATOM 3242 N N . GLU A 1 407 ? 23.562 35.469 -9.234 1 94.12 407 GLU A N 1
ATOM 3243 C CA . GLU A 1 407 ? 24.344 36.688 -9.453 1 94.12 407 GLU A CA 1
ATOM 3244 C C . GLU A 1 407 ? 24.938 37.188 -8.141 1 94.12 407 GLU A C 1
ATOM 3246 O O . GLU A 1 407 ? 24.375 36.969 -7.07 1 94.12 407 GLU A O 1
ATOM 3251 N N . GLY A 1 408 ? 26.078 37.812 -8.297 1 95.5 408 GLY A N 1
ATOM 3252 C CA . GLY A 1 408 ? 26.766 38.312 -7.117 1 95.5 408 GLY A CA 1
ATOM 3253 C C . GLY A 1 408 ? 27.672 37.281 -6.48 1 95.5 408 GLY A C 1
ATOM 3254 O O . GLY A 1 408 ? 27.984 36.25 -7.09 1 95.5 408 GLY A O 1
ATOM 3255 N N . GLN A 1 409 ? 28.219 37.656 -5.309 1 96.38 409 GLN A N 1
ATOM 3256 C CA . GLN A 1 409 ? 29.141 36.688 -4.676 1 96.38 409 GLN A CA 1
ATOM 3257 C C . GLN A 1 409 ? 29.125 36.844 -3.158 1 96.38 409 GLN A C 1
ATOM 3259 O O . GLN A 1 409 ? 28.734 37.875 -2.635 1 96.38 409 GLN A O 1
ATOM 3264 N N . ILE A 1 410 ? 29.438 35.812 -2.535 1 97.19 410 ILE A N 1
ATOM 3265 C CA . ILE A 1 410 ? 29.656 35.75 -1.093 1 97.19 410 ILE A CA 1
ATOM 3266 C C . ILE A 1 410 ? 31.125 35.469 -0.802 1 97.19 410 ILE A C 1
ATOM 3268 O O . ILE A 1 410 ? 31.688 34.5 -1.311 1 97.19 410 ILE A O 1
ATOM 3272 N N . LEU A 1 411 ? 31.641 36.406 -0.057 1 97.5 411 LEU A N 1
ATOM 3273 C CA . LEU A 1 411 ? 33.031 36.219 0.344 1 97.5 411 LEU A CA 1
ATOM 3274 C C . LEU A 1 411 ? 33.125 35.844 1.816 1 97.5 411 LEU A C 1
ATOM 3276 O O . LEU A 1 411 ? 32.5 36.469 2.67 1 97.5 411 LEU A O 1
ATOM 3280 N N . LEU A 1 412 ? 33.875 34.812 2.08 1 97.06 412 LEU A N 1
ATOM 3281 C CA . LEU A 1 412 ? 34.188 34.375 3.434 1 97.06 412 LEU A CA 1
ATOM 3282 C C . LEU A 1 412 ? 35.688 34.531 3.719 1 97.06 412 LEU A C 1
ATOM 3284 O O . LEU A 1 412 ? 36.5 33.844 3.104 1 97.06 412 LEU A O 1
ATOM 3288 N N . ASP A 1 413 ? 36 35.406 4.609 1 96.75 413 ASP A N 1
ATOM 3289 C CA . ASP A 1 413 ? 37.406 35.719 4.922 1 96.75 413 ASP A CA 1
ATOM 3290 C C . ASP A 1 413 ? 38.156 36.125 3.668 1 96.75 413 ASP A C 1
ATOM 3292 O O . ASP A 1 413 ? 39.281 35.688 3.445 1 96.75 413 ASP A O 1
ATOM 3296 N N . GLY A 1 414 ? 37.438 36.75 2.834 1 95.25 414 GLY A N 1
ATOM 3297 C CA . GLY A 1 414 ? 38.031 37.344 1.658 1 95.25 414 GLY A CA 1
ATOM 3298 C C . GLY A 1 414 ? 38.031 36.438 0.448 1 95.25 414 GLY A C 1
ATOM 3299 O O . GLY A 1 414 ? 38.344 36.844 -0.662 1 95.25 414 GLY A O 1
ATOM 3300 N N . LEU A 1 415 ? 37.656 35.281 0.58 1 96.31 415 LEU A N 1
ATOM 3301 C CA . LEU A 1 415 ? 37.594 34.312 -0.52 1 96.31 415 LEU A CA 1
ATOM 3302 C C . LEU A 1 415 ? 36.156 34 -0.892 1 96.31 415 LEU A C 1
ATOM 3304 O O . LEU A 1 415 ? 35.281 33.938 -0.021 1 96.31 415 LEU A O 1
ATOM 3308 N N . ASN A 1 416 ? 36.062 33.719 -2.182 1 96.69 416 ASN A N 1
ATOM 3309 C CA . ASN A 1 416 ? 34.719 33.312 -2.627 1 96.69 416 ASN A CA 1
ATOM 3310 C C . ASN A 1 416 ? 34.312 32 -1.976 1 96.69 416 ASN A C 1
ATOM 3312 O O . ASN A 1 416 ? 35.094 31.047 -1.912 1 96.69 416 ASN A O 1
ATOM 3316 N N . ILE A 1 417 ? 33.094 31.938 -1.524 1 96.62 417 ILE A N 1
ATOM 3317 C CA . ILE A 1 417 ? 32.594 30.812 -0.749 1 96.62 417 ILE A CA 1
ATOM 3318 C C . ILE A 1 417 ? 32.594 29.547 -1.605 1 96.62 417 ILE A C 1
ATOM 3320 O O . ILE A 1 417 ? 32.688 28.438 -1.08 1 96.62 417 ILE A O 1
ATOM 3324 N N . LYS A 1 418 ? 32.531 29.641 -2.947 1 96 418 LYS A N 1
ATOM 3325 C CA . LYS A 1 418 ? 32.5 28.516 -3.877 1 96 418 LYS A CA 1
ATOM 3326 C C . LYS A 1 418 ? 33.844 27.812 -3.938 1 96 418 LYS A C 1
ATOM 3328 O O . LYS A 1 418 ? 33.969 26.688 -4.422 1 96 418 LYS A O 1
ATOM 3333 N N . ARG A 1 419 ? 34.844 28.469 -3.414 1 95.75 419 ARG A N 1
ATOM 3334 C CA . ARG A 1 419 ? 36.188 27.891 -3.445 1 95.75 419 ARG A CA 1
ATOM 3335 C C . ARG A 1 419 ? 36.375 26.875 -2.324 1 95.75 419 ARG A C 1
ATOM 3337 O O . ARG A 1 419 ? 37.188 25.969 -2.439 1 95.75 419 ARG A O 1
ATOM 3344 N N . TYR A 1 420 ? 35.656 26.969 -1.279 1 96.12 420 TYR A N 1
ATOM 3345 C CA . TYR A 1 420 ? 35.812 26.109 -0.116 1 96.12 420 TYR A CA 1
ATOM 3346 C C . TYR A 1 420 ? 35.219 24.719 -0.394 1 96.12 420 TYR A C 1
ATOM 3348 O O . TYR A 1 420 ? 34.281 24.578 -1.162 1 96.12 420 TYR A O 1
ATOM 3356 N N . ASP A 1 421 ? 35.906 23.797 0.197 1 95.81 421 ASP A N 1
ATOM 3357 C CA . ASP A 1 421 ? 35.281 22.484 0.242 1 95.81 421 ASP A CA 1
ATOM 3358 C C . ASP A 1 421 ? 33.969 22.531 1.007 1 95.81 421 ASP A C 1
ATOM 3360 O O . ASP A 1 421 ? 33.906 23.078 2.102 1 95.81 421 ASP A O 1
ATOM 3364 N N . ILE A 1 422 ? 33 21.938 0.46 1 94.06 422 ILE A N 1
ATOM 3365 C CA . ILE A 1 422 ? 31.641 22.078 0.983 1 94.06 422 ILE A CA 1
ATOM 3366 C C . ILE A 1 422 ? 31.562 21.469 2.375 1 94.06 422 ILE A C 1
ATOM 3368 O O . ILE A 1 422 ? 30.969 22.047 3.287 1 94.06 422 ILE A O 1
ATOM 3372 N N . ALA A 1 423 ? 32.094 20.312 2.543 1 91.88 423 ALA A N 1
ATOM 3373 C CA . ALA A 1 423 ? 32.062 19.641 3.836 1 91.88 423 ALA A CA 1
ATOM 3374 C C . ALA A 1 423 ? 32.812 20.438 4.898 1 91.88 423 ALA A C 1
ATOM 3376 O O . ALA A 1 423 ? 32.312 20.594 6.02 1 91.88 423 ALA A O 1
ATOM 3377 N N . CYS A 1 424 ? 33.906 20.922 4.473 1 92.88 424 CYS A N 1
ATOM 3378 C CA . CYS A 1 424 ? 34.75 21.703 5.387 1 92.88 424 CYS A CA 1
ATOM 3379 C C . CYS A 1 424 ? 34.031 22.984 5.793 1 92.88 424 CYS A C 1
ATOM 3381 O O . CYS A 1 424 ? 34.031 23.375 6.965 1 92.88 424 CYS A O 1
ATOM 3383 N N . LEU A 1 425 ? 33.438 23.578 4.871 1 94.88 425 LEU A N 1
ATOM 3384 C CA . LEU A 1 425 ? 32.688 24.797 5.125 1 94.88 425 LEU A CA 1
ATOM 3385 C C . LEU A 1 425 ? 31.562 24.547 6.109 1 94.88 425 LEU A C 1
ATOM 3387 O O . LEU A 1 425 ? 31.453 25.234 7.129 1 94.88 425 LEU A O 1
ATOM 3391 N N . ARG A 1 426 ? 30.781 23.547 5.875 1 93.56 426 ARG A N 1
ATOM 3392 C CA . ARG A 1 426 ? 29.578 23.266 6.664 1 93.56 426 ARG A CA 1
ATOM 3393 C C . ARG A 1 426 ? 29.953 22.766 8.062 1 93.56 426 ARG A C 1
ATOM 3395 O O . ARG A 1 426 ? 29.234 23.016 9.023 1 93.56 426 ARG A O 1
ATOM 3402 N N . GLU A 1 427 ? 31.047 22.156 8.18 1 91.56 427 GLU A N 1
ATOM 3403 C CA . GLU A 1 427 ? 31.516 21.672 9.477 1 91.56 427 GLU A CA 1
ATOM 3404 C C . GLU A 1 427 ? 31.828 22.812 10.43 1 91.56 427 GLU A C 1
ATOM 3406 O O . GLU A 1 427 ? 31.75 22.656 11.648 1 91.56 427 GLU A O 1
ATOM 3411 N N . GLN A 1 428 ? 32.062 23.906 9.875 1 93.19 428 GLN A N 1
ATOM 3412 C CA . GLN A 1 428 ? 32.469 25.031 10.688 1 93.19 428 GLN A CA 1
ATOM 3413 C C . GLN A 1 428 ? 31.328 26.016 10.898 1 93.19 428 GLN A C 1
ATOM 3415 O O . GLN A 1 428 ? 31.516 27.062 11.531 1 93.19 428 GLN A O 1
ATOM 3420 N N . ILE A 1 429 ? 30.25 25.625 10.383 1 94.75 429 ILE A N 1
ATOM 3421 C CA . ILE A 1 429 ? 29.062 26.469 10.539 1 94.75 429 ILE A CA 1
ATOM 3422 C C . ILE A 1 429 ? 28.016 25.719 11.352 1 94.75 429 ILE A C 1
ATOM 3424 O O . ILE A 1 429 ? 27.703 24.562 11.062 1 94.75 429 ILE A O 1
ATOM 3428 N N . GLY A 1 430 ? 27.547 26.25 12.438 1 93.38 430 GLY A N 1
ATOM 3429 C CA . GLY A 1 430 ? 26.391 25.75 13.164 1 93.38 430 GLY A CA 1
ATOM 3430 C C . GLY A 1 430 ? 25.078 26.312 12.648 1 93.38 430 GLY A C 1
ATOM 3431 O O . GLY A 1 430 ? 24.953 27.531 12.469 1 93.38 430 GLY A O 1
ATOM 3432 N N . TYR A 1 431 ? 24.141 25.438 12.367 1 93.19 431 TYR A N 1
ATOM 3433 C CA . TYR A 1 431 ? 22.906 25.875 11.734 1 93.19 431 TYR A CA 1
ATOM 3434 C C . TYR A 1 431 ? 21.688 25.375 12.508 1 93.19 431 TYR A C 1
ATOM 3436 O O . TYR A 1 431 ? 21.594 24.188 12.828 1 93.19 431 TYR A O 1
ATOM 3444 N N . VAL A 1 432 ? 20.797 26.266 12.859 1 92.12 432 VAL A N 1
ATOM 3445 C CA . VAL A 1 432 ? 19.5 25.953 13.438 1 92.12 432 VAL A CA 1
ATOM 3446 C C . VAL A 1 432 ? 18.375 26.391 12.484 1 92.12 432 VAL A C 1
ATOM 3448 O O . VAL A 1 432 ? 18.047 27.578 12.398 1 92.12 432 VAL A O 1
ATOM 3451 N N . PRO A 1 433 ? 17.75 25.422 11.883 1 90.06 433 PRO A N 1
ATOM 3452 C CA . PRO A 1 433 ? 16.719 25.766 10.891 1 90.06 433 PRO A CA 1
ATOM 3453 C C . PRO A 1 433 ? 15.406 26.203 11.531 1 90.06 433 PRO A C 1
ATOM 3455 O O . PRO A 1 433 ? 15.188 25.984 12.727 1 90.06 433 PRO A O 1
ATOM 3458 N N . GLN A 1 434 ? 14.656 26.828 10.625 1 84.38 434 GLN A N 1
ATOM 3459 C CA . GLN A 1 434 ? 13.336 27.281 11.047 1 84.38 434 GLN A CA 1
ATOM 3460 C C . GLN A 1 434 ? 12.445 26.109 11.422 1 84.38 434 GLN A C 1
ATOM 3462 O O . GLN A 1 434 ? 11.812 26.109 12.477 1 84.38 434 GLN A O 1
ATOM 3467 N N . ASP A 1 435 ? 12.453 25.094 10.539 1 83.12 435 ASP A N 1
ATOM 3468 C CA . ASP A 1 435 ? 11.734 23.859 10.82 1 83.12 435 ASP A CA 1
ATOM 3469 C C . ASP A 1 435 ? 12.648 22.844 11.492 1 83.12 435 ASP A C 1
ATOM 3471 O O . ASP A 1 435 ? 13.375 22.109 10.812 1 83.12 435 ASP A O 1
ATOM 3475 N N . VAL A 1 436 ? 12.406 22.812 12.836 1 86.81 436 VAL A N 1
ATOM 3476 C CA . VAL A 1 436 ? 13.305 21.969 13.609 1 86.81 436 VAL A CA 1
ATOM 3477 C C . VAL A 1 436 ? 12.961 20.5 13.375 1 86.81 436 VAL A C 1
ATOM 3479 O O . VAL A 1 436 ? 11.797 20.109 13.43 1 86.81 436 VAL A O 1
ATOM 3482 N N . PHE A 1 437 ? 13.977 19.797 13.062 1 89.19 437 PHE A N 1
ATOM 3483 C CA . PHE A 1 437 ? 13.836 18.359 12.852 1 89.19 437 PHE A CA 1
ATOM 3484 C C . PHE A 1 437 ? 14.781 17.578 13.766 1 89.19 437 PHE A C 1
ATOM 3486 O O . PHE A 1 437 ? 15.984 17.844 13.789 1 89.19 437 PHE A O 1
ATOM 3493 N N . LEU A 1 438 ? 14.18 16.688 14.508 1 90.56 438 LEU A N 1
ATOM 3494 C CA . LEU A 1 438 ? 14.977 15.773 15.32 1 90.56 438 LEU A CA 1
ATOM 3495 C C . LEU A 1 438 ? 14.781 14.328 14.875 1 90.56 438 LEU A C 1
ATOM 3497 O O . LEU A 1 438 ? 13.664 13.922 14.555 1 90.56 438 LEU A O 1
ATOM 3501 N N . PHE A 1 439 ? 15.844 13.609 14.828 1 90.38 439 PHE A N 1
ATOM 3502 C CA . PHE A 1 439 ? 15.789 12.219 14.406 1 90.38 439 PHE A CA 1
ATOM 3503 C C . PHE A 1 439 ? 15.203 11.336 15.5 1 90.38 439 PHE A C 1
ATOM 3505 O O . PHE A 1 439 ? 15.266 11.68 16.688 1 90.38 439 PHE A O 1
ATOM 3512 N N . SER A 1 440 ? 14.641 10.18 15.055 1 88.44 440 SER A N 1
ATOM 3513 C CA . SER A 1 440 ? 14.156 9.188 16.016 1 88.44 440 SER A CA 1
ATOM 3514 C C . SER A 1 440 ? 15.312 8.422 16.641 1 88.44 440 SER A C 1
ATOM 3516 O O . SER A 1 440 ? 15.555 7.266 16.297 1 88.44 440 SER A O 1
ATOM 3518 N N . ASP A 1 441 ? 15.891 9.055 17.516 1 89.31 441 ASP A N 1
ATOM 3519 C CA . ASP A 1 441 ? 17.078 8.547 18.203 1 89.31 441 ASP A CA 1
ATOM 3520 C C . ASP A 1 441 ? 17.203 9.156 19.609 1 89.31 441 ASP A C 1
ATOM 3522 O O . ASP A 1 441 ? 16.312 9.891 20.047 1 89.31 441 ASP A O 1
ATOM 3526 N N . SER A 1 442 ? 18.234 8.844 20.297 1 91.44 442 SER A N 1
ATOM 3527 C CA . SER A 1 442 ? 18.453 9.383 21.641 1 91.44 442 SER A CA 1
ATOM 3528 C C . SER A 1 442 ? 18.766 10.875 21.578 1 91.44 442 SER A C 1
ATOM 3530 O O . SER A 1 442 ? 19.203 11.391 20.547 1 91.44 442 SER A O 1
ATOM 3532 N N . ILE A 1 443 ? 18.531 11.523 22.703 1 93.62 443 ILE A N 1
ATOM 3533 C CA . ILE A 1 443 ? 18.828 12.945 22.797 1 93.62 443 ILE A CA 1
ATOM 3534 C C . ILE A 1 443 ? 20.328 13.172 22.609 1 93.62 443 ILE A C 1
ATOM 3536 O O . ILE A 1 443 ? 20.75 14.117 21.938 1 93.62 443 ILE A O 1
ATOM 3540 N N . SER A 1 444 ? 21.078 12.281 23.141 1 93.62 444 SER A N 1
ATOM 3541 C CA . SER A 1 444 ? 22.531 12.375 23.016 1 93.62 444 SER A CA 1
ATOM 3542 C C . SER A 1 444 ? 22.953 12.289 21.547 1 93.62 444 SER A C 1
ATOM 3544 O O . SER A 1 444 ? 23.812 13.062 21.094 1 93.62 444 SER A O 1
ATOM 3546 N N . ASN A 1 445 ? 22.359 11.422 20.828 1 91 445 ASN A N 1
ATOM 3547 C CA . ASN A 1 445 ? 22.703 11.266 19.422 1 91 445 ASN A CA 1
ATOM 3548 C C . ASN A 1 445 ? 22.234 12.453 18.594 1 91 445 ASN A C 1
ATOM 3550 O O . ASN A 1 445 ? 22.875 12.828 17.609 1 91 445 ASN A O 1
ATOM 3554 N N . ASN A 1 446 ? 21.125 12.977 18.969 1 92.88 446 ASN A N 1
ATOM 3555 C CA . ASN A 1 446 ? 20.625 14.156 18.281 1 92.88 446 ASN A CA 1
ATOM 3556 C C . ASN A 1 446 ? 21.531 15.367 18.484 1 92.88 446 ASN A C 1
ATOM 3558 O O . ASN A 1 446 ? 21.859 16.078 17.531 1 92.88 446 ASN A O 1
ATOM 3562 N N . ILE A 1 447 ? 21.953 15.508 19.703 1 93.38 447 ILE A N 1
ATOM 3563 C CA . ILE A 1 447 ? 22.859 16.609 20 1 93.38 447 ILE A CA 1
ATOM 3564 C C . ILE A 1 447 ? 24.234 16.344 19.391 1 93.38 447 ILE A C 1
ATOM 3566 O O . ILE A 1 447 ? 24.844 17.234 18.797 1 93.38 447 ILE A O 1
ATOM 3570 N N . GLY A 1 448 ? 24.625 15.133 19.5 1 91.06 448 GLY A N 1
ATOM 3571 C CA . GLY A 1 448 ? 25.938 14.742 19.031 1 91.06 448 GLY A CA 1
ATOM 3572 C C . GLY A 1 448 ? 26.016 14.594 17.531 1 91.06 448 GLY A C 1
ATOM 3573 O O . GLY A 1 448 ? 27.078 14.359 16.969 1 91.06 448 GLY A O 1
ATOM 3574 N N . PHE A 1 449 ? 24.953 14.734 16.906 1 85.25 449 PHE A N 1
ATOM 3575 C CA . PHE A 1 449 ? 24.891 14.617 15.453 1 85.25 449 PHE A CA 1
ATOM 3576 C C . PHE A 1 449 ? 25.891 15.555 14.789 1 85.25 449 PHE A C 1
ATOM 3578 O O . PHE A 1 449 ? 26.406 15.25 13.703 1 85.25 449 PHE A O 1
ATOM 3585 N N . GLY A 1 450 ? 26.234 16.578 15.453 1 77.75 450 GLY A N 1
ATOM 3586 C CA . GLY A 1 450 ? 27.156 17.578 14.953 1 77.75 450 GLY A CA 1
ATOM 3587 C C . GLY A 1 450 ? 28.609 17.141 15.047 1 77.75 450 GLY A C 1
ATOM 3588 O O . GLY A 1 450 ? 29.469 17.703 14.367 1 77.75 450 GLY A O 1
ATOM 3589 N N . LEU A 1 451 ? 28.984 16.281 15.938 1 77.25 451 LEU A N 1
ATOM 3590 C CA . LEU A 1 451 ? 30.375 15.93 16.234 1 77.25 451 LEU A CA 1
ATOM 3591 C C . LEU A 1 451 ? 30.875 14.867 15.258 1 77.25 451 LEU A C 1
ATOM 3593 O O . LEU A 1 451 ? 32.094 14.711 15.086 1 77.25 451 LEU A O 1
ATOM 3597 N N . GLY A 1 452 ? 30.047 14.359 14.383 1 62.84 452 GLY A N 1
ATOM 3598 C CA . GLY A 1 452 ? 30.469 13.336 13.438 1 62.84 452 GLY A CA 1
ATOM 3599 C C . GLY A 1 452 ? 30.656 11.977 14.078 1 62.84 452 GLY A C 1
ATOM 3600 O O . GLY A 1 452 ? 29.766 11.461 14.742 1 62.84 452 GLY A O 1
ATOM 3601 N N . LYS A 1 453 ? 32.062 11.406 14.203 1 62.44 453 LYS A N 1
ATOM 3602 C CA . LYS A 1 453 ? 32.406 10.008 14.445 1 62.44 453 LYS A CA 1
ATOM 3603 C C . LYS A 1 453 ? 32.344 9.68 15.938 1 62.44 453 LYS A C 1
ATOM 3605 O O . LYS A 1 453 ? 31.875 8.602 16.312 1 62.44 453 LYS A O 1
ATOM 3610 N N . SER A 1 454 ? 32.844 10.531 16.812 1 71.06 454 SER A N 1
ATOM 3611 C CA . SER A 1 454 ? 32.938 10.156 18.219 1 71.06 454 SER A CA 1
ATOM 3612 C C . SER A 1 454 ? 32.125 11.086 19.109 1 71.06 454 SER A C 1
ATOM 3614 O O . SER A 1 454 ? 32.312 12.305 19.078 1 71.06 454 SER A O 1
ATOM 3616 N N . LEU A 1 455 ? 31.188 10.406 19.703 1 75.19 455 LEU A N 1
ATOM 3617 C CA . LEU A 1 455 ? 30.344 11.148 20.641 1 75.19 455 LEU A CA 1
ATOM 3618 C C . LEU A 1 455 ? 31.125 11.461 21.922 1 75.19 455 LEU A C 1
ATOM 3620 O O . LEU A 1 455 ? 31.609 10.555 22.594 1 75.19 455 LEU A O 1
ATOM 3624 N N . ASP A 1 456 ? 31.359 12.648 22.141 1 87.25 456 ASP A N 1
ATOM 3625 C CA . ASP A 1 456 ? 31.906 13.102 23.422 1 87.25 456 ASP A CA 1
ATOM 3626 C C . ASP A 1 456 ? 30.797 13.578 24.344 1 87.25 456 ASP A C 1
ATOM 3628 O O . ASP A 1 456 ? 30.25 14.664 24.172 1 87.25 456 ASP A O 1
ATOM 3632 N N . MET A 1 457 ? 30.594 12.797 25.344 1 91.69 457 MET A N 1
ATOM 3633 C CA . MET A 1 457 ? 29.469 13.047 26.234 1 91.69 457 MET A CA 1
ATOM 3634 C C . MET A 1 457 ? 29.672 14.352 27.016 1 91.69 457 MET A C 1
ATOM 3636 O O . MET A 1 457 ? 28.703 15.039 27.344 1 91.69 457 MET A O 1
ATOM 3640 N N . GLU A 1 458 ? 30.844 14.656 27.25 1 91.81 458 GLU A N 1
ATOM 3641 C CA . GLU A 1 458 ? 31.109 15.898 27.969 1 91.81 458 GLU A CA 1
ATOM 3642 C C . GLU A 1 458 ? 30.75 17.109 27.125 1 91.81 458 GLU A C 1
ATOM 3644 O O . GLU A 1 458 ? 30.172 18.078 27.625 1 91.81 458 GLU A O 1
ATOM 3649 N N . GLN A 1 459 ? 31.094 17.031 25.922 1 92.31 459 GLN A N 1
ATOM 3650 C CA . GLN A 1 459 ? 30.75 18.125 25 1 92.31 459 GLN A CA 1
ATOM 3651 C C . GLN A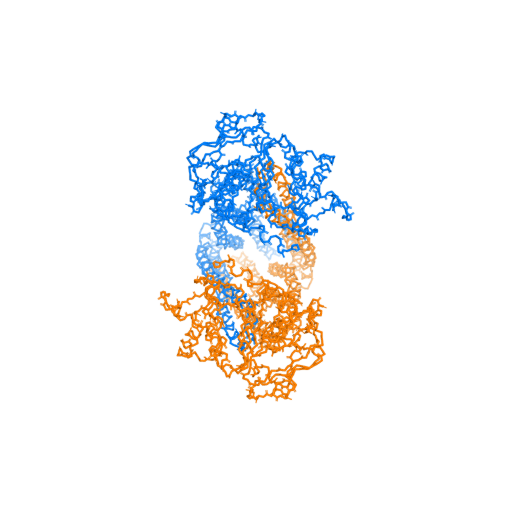 1 459 ? 29.25 18.234 24.812 1 92.31 459 GLN A C 1
ATOM 3653 O O . GLN A 1 459 ? 28.703 19.344 24.734 1 92.31 459 GLN A O 1
ATOM 3658 N N . ILE A 1 460 ? 28.641 17.094 24.797 1 94.69 460 ILE A N 1
ATOM 3659 C CA . ILE A 1 460 ? 27.188 17.047 24.625 1 94.69 460 ILE A CA 1
ATOM 3660 C C . ILE A 1 460 ? 26.5 17.656 25.844 1 94.69 460 ILE A C 1
ATOM 3662 O O . ILE A 1 460 ? 25.578 18.469 25.703 1 94.69 460 ILE A O 1
ATOM 3666 N N . LYS A 1 461 ? 26.984 17.328 27 1 95.06 461 LYS A N 1
ATOM 3667 C CA . LYS A 1 461 ? 26.406 17.875 28.219 1 95.06 461 LYS A CA 1
ATOM 3668 C C . LYS A 1 461 ? 26.609 19.375 28.312 1 95.06 461 LYS A C 1
ATOM 3670 O O . LYS A 1 461 ? 25.719 20.109 28.719 1 95.06 461 LYS A O 1
ATOM 3675 N N . GLN A 1 462 ? 27.75 19.797 27.891 1 93 462 GLN A N 1
ATOM 3676 C CA . GLN A 1 462 ? 28.031 21.234 27.922 1 93 462 GLN A CA 1
ATOM 3677 C C . GLN A 1 462 ? 27.141 21.984 26.938 1 93 462 GLN A C 1
ATOM 3679 O O . GLN A 1 462 ? 26.625 23.062 27.266 1 93 462 GLN A O 1
ATOM 3684 N N . ALA A 1 463 ? 27.047 21.422 25.75 1 92.81 463 ALA A N 1
ATOM 3685 C CA . ALA A 1 463 ? 26.172 22.062 24.766 1 92.81 463 ALA A CA 1
ATOM 3686 C C . ALA A 1 463 ? 24.75 22.141 25.281 1 92.81 463 ALA A C 1
ATOM 3688 O O . ALA A 1 463 ? 24.047 23.141 25.047 1 92.81 463 ALA A O 1
ATOM 3689 N N . ALA A 1 464 ? 24.297 21.125 26 1 94.56 464 ALA A N 1
ATOM 3690 C CA . ALA A 1 464 ? 22.953 21.109 26.562 1 94.56 464 ALA A CA 1
ATOM 3691 C C . ALA A 1 464 ? 22.797 22.172 27.641 1 94.56 464 ALA A C 1
ATOM 3693 O O . ALA A 1 464 ? 21.75 22.797 27.75 1 94.56 464 ALA A O 1
ATOM 3694 N N . LYS A 1 465 ? 23.797 22.328 28.391 1 93 465 LYS A N 1
ATOM 3695 C CA . LYS A 1 465 ? 23.797 23.375 29.422 1 93 465 LYS A CA 1
ATOM 3696 C C . LYS A 1 465 ? 23.75 24.766 28.781 1 93 465 LYS A C 1
ATOM 3698 O O . LYS A 1 465 ? 22.984 25.625 29.219 1 93 465 LYS A O 1
ATOM 3703 N N . ASP A 1 466 ? 24.531 24.906 27.781 1 89.62 466 ASP A N 1
ATOM 3704 C CA . ASP A 1 466 ? 24.609 26.203 27.094 1 89.62 466 ASP A CA 1
ATOM 3705 C C . ASP A 1 466 ? 23.266 26.547 26.438 1 89.62 466 ASP A C 1
ATOM 3707 O O . ASP A 1 466 ? 22.891 27.719 26.375 1 89.62 466 ASP A O 1
ATOM 3711 N N . ALA A 1 467 ? 22.641 25.562 25.953 1 90 467 ALA A N 1
ATOM 3712 C CA . ALA A 1 467 ? 21.359 25.766 25.266 1 90 467 ALA A CA 1
ATOM 3713 C C . ALA A 1 467 ? 20.203 25.734 26.25 1 90 467 ALA A C 1
ATOM 3715 O O . ALA A 1 467 ? 19.031 25.781 25.844 1 90 467 ALA A O 1
ATOM 3716 N N . ASP A 1 468 ? 20.453 25.562 27.516 1 88.44 468 ASP A N 1
ATOM 3717 C CA . ASP A 1 468 ? 19.484 25.594 28.609 1 88.44 468 ASP A CA 1
ATOM 3718 C C . ASP A 1 468 ? 18.469 24.469 28.484 1 88.44 468 ASP A C 1
ATOM 3720 O O . ASP A 1 468 ? 17.266 24.688 28.609 1 88.44 468 ASP A O 1
ATOM 3724 N N . VAL A 1 469 ? 18.906 23.312 28.109 1 90.75 469 VAL A N 1
ATOM 3725 C CA . VAL A 1 469 ? 17.984 22.188 28 1 90.75 469 VAL A CA 1
ATOM 3726 C C . VAL A 1 469 ? 18.469 21.031 28.859 1 90.75 469 VAL A C 1
ATOM 3728 O O . VAL A 1 469 ? 17.766 20.016 29.016 1 90.75 469 VAL A O 1
ATOM 3731 N N . TYR A 1 470 ? 19.562 21.203 29.547 1 93.31 470 TYR A N 1
ATOM 3732 C CA . TYR A 1 470 ? 20.188 20.141 30.344 1 93.31 470 TYR A CA 1
ATOM 3733 C C . TYR A 1 470 ? 19.234 19.656 31.438 1 93.31 470 TYR A C 1
ATOM 3735 O O . TYR A 1 470 ? 19.031 18.453 31.609 1 93.31 470 TYR A O 1
ATOM 3743 N N . GLU A 1 471 ? 18.719 20.578 32.125 1 91.5 471 GLU A N 1
ATOM 3744 C CA . GLU A 1 471 ? 17.844 20.219 33.25 1 91.5 471 GLU A CA 1
ATOM 3745 C C . GLU A 1 471 ? 16.625 19.453 32.781 1 91.5 471 GLU A C 1
ATOM 3747 O O . GLU A 1 471 ? 16.172 18.516 33.438 1 91.5 471 GLU A O 1
ATOM 3752 N N . ASN A 1 472 ? 16.078 19.859 31.688 1 90.19 472 ASN A N 1
ATOM 3753 C CA . ASN A 1 472 ? 14.93 19.141 31.125 1 90.19 472 ASN A CA 1
ATOM 3754 C C . ASN A 1 472 ? 15.297 17.703 30.781 1 90.19 472 ASN A C 1
ATOM 3756 O O . ASN A 1 472 ? 14.477 16.797 30.953 1 90.19 472 ASN A O 1
ATOM 3760 N N . ILE A 1 473 ? 16.5 17.5 30.281 1 93.56 473 ILE A N 1
ATOM 3761 C CA . ILE A 1 473 ? 16.953 16.203 29.812 1 93.56 473 ILE A CA 1
ATOM 3762 C C . ILE A 1 473 ? 17.156 15.266 31.016 1 93.56 473 ILE A C 1
ATOM 3764 O O . ILE A 1 473 ? 16.766 14.102 30.984 1 93.56 473 ILE A O 1
ATOM 3768 N N . ILE A 1 474 ? 17.703 15.828 32.031 1 92.75 474 ILE A N 1
ATOM 3769 C CA . ILE A 1 474 ? 18.016 15.023 33.219 1 92.75 474 ILE A CA 1
ATOM 3770 C C . ILE A 1 474 ? 16.734 14.594 33.906 1 92.75 474 ILE A C 1
ATOM 3772 O O . ILE A 1 474 ? 16.703 13.555 34.562 1 92.75 474 ILE A O 1
ATOM 3776 N N . GLU A 1 475 ? 15.711 15.32 33.719 1 91.12 475 GLU A N 1
ATOM 3777 C CA . GLU A 1 475 ? 14.43 15.016 34.344 1 91.12 475 GLU A CA 1
ATOM 3778 C C . GLU A 1 475 ? 13.734 13.844 33.656 1 91.12 475 GLU A C 1
ATOM 3780 O O . GLU A 1 475 ? 12.844 13.211 34.219 1 91.12 475 GLU A O 1
ATOM 3785 N N . PHE A 1 476 ? 14.117 13.602 32.5 1 91.88 476 PHE A N 1
ATOM 3786 C CA . PHE A 1 476 ? 13.562 12.43 31.828 1 91.88 476 PHE A CA 1
ATOM 3787 C C . PHE A 1 476 ? 14.062 11.141 32.469 1 91.88 476 PHE A C 1
ATOM 3789 O O . PHE A 1 476 ? 15.211 11.07 32.906 1 91.88 476 PHE A O 1
ATOM 3796 N N . PRO A 1 477 ? 13.344 10.125 32.438 1 89.25 477 PRO A N 1
ATOM 3797 C CA . PRO A 1 477 ? 13.734 8.867 33.094 1 89.25 477 PRO A CA 1
ATOM 3798 C C . PRO A 1 477 ? 15.039 8.297 32.531 1 89.25 477 PRO A C 1
ATOM 3800 O O . PRO A 1 477 ? 15.852 7.754 33.281 1 89.25 477 PRO A O 1
ATOM 3803 N N . GLN A 1 478 ? 15.328 8.461 31.312 1 92.38 478 GLN A N 1
ATOM 3804 C CA . GLN A 1 478 ? 16.516 7.895 30.688 1 92.38 478 GLN A CA 1
ATOM 3805 C C . GLN A 1 478 ? 17.531 8.984 30.359 1 92.38 478 GLN A C 1
ATOM 3807 O O . GLN A 1 478 ? 18.516 8.734 29.656 1 92.38 478 GLN A O 1
ATOM 3812 N N . GLY A 1 479 ? 17.172 10.164 30.797 1 93.12 479 GLY A N 1
ATOM 3813 C CA . GLY A 1 479 ? 18.109 11.266 30.594 1 93.12 479 GLY A CA 1
ATOM 3814 C C . GLY A 1 479 ? 18.484 11.453 29.141 1 93.12 479 GLY A C 1
ATOM 3815 O O . GLY A 1 479 ? 17.609 11.539 28.266 1 93.12 479 GLY A O 1
ATOM 3816 N N . PHE A 1 480 ? 19.812 11.375 28.922 1 93.19 480 PHE A N 1
ATOM 3817 C CA . PHE A 1 480 ? 20.344 11.617 27.578 1 93.19 480 PHE A CA 1
ATOM 3818 C C . PHE A 1 480 ? 20.078 10.43 26.672 1 93.19 480 PHE A C 1
ATOM 3820 O O . PHE A 1 480 ? 20.141 10.562 25.438 1 93.19 480 PHE A O 1
ATOM 3827 N N . GLU A 1 481 ? 19.719 9.406 27.219 1 91.75 481 GLU A N 1
ATOM 3828 C CA . GLU A 1 481 ? 19.453 8.203 26.438 1 91.75 481 GLU A CA 1
ATOM 3829 C C . GLU A 1 481 ? 17.984 8.109 26.047 1 91.75 481 GLU A C 1
ATOM 3831 O O . GLU A 1 481 ? 17.594 7.199 25.312 1 91.75 481 GLU A O 1
ATOM 3836 N N . THR A 1 482 ? 17.312 9.117 26.422 1 91.12 482 THR A N 1
ATOM 3837 C CA . THR A 1 482 ? 15.891 9.133 26.062 1 91.12 482 THR A CA 1
ATOM 3838 C C . THR A 1 482 ? 15.719 9.164 24.547 1 91.12 482 THR A C 1
ATOM 3840 O O . THR A 1 482 ? 16.328 9.977 23.859 1 91.12 482 THR A O 1
ATOM 3843 N N . ARG A 1 483 ? 14.906 8.32 24.031 1 90.12 483 ARG A N 1
ATOM 3844 C CA . ARG A 1 483 ? 14.656 8.242 22.594 1 90.12 483 ARG A CA 1
ATOM 3845 C C . ARG A 1 483 ? 13.531 9.188 22.188 1 90.12 483 ARG A C 1
ATOM 3847 O O . ARG A 1 483 ? 12.531 9.32 22.906 1 90.12 483 ARG A O 1
ATOM 3854 N N . LEU A 1 484 ? 13.734 9.82 21 1 87 484 LEU A N 1
ATOM 3855 C CA . LEU A 1 484 ? 12.75 10.75 20.453 1 87 484 LEU A CA 1
ATOM 3856 C C . LEU A 1 484 ? 12.016 10.125 19.281 1 87 484 LEU A C 1
ATOM 3858 O O . LEU A 1 484 ? 12.445 9.109 18.734 1 87 484 LEU A O 1
ATOM 3862 N N . GLY A 1 485 ? 10.82 10.734 18.844 1 72.94 485 GLY A N 1
ATOM 3863 C CA . GLY A 1 485 ? 10.117 10.367 17.625 1 72.94 485 GLY A CA 1
ATOM 3864 C C . GLY A 1 485 ? 9 9.367 17.859 1 72.94 485 GLY A C 1
ATOM 3865 O O . GLY A 1 485 ? 8.383 9.359 18.922 1 72.94 485 GLY A O 1
ATOM 3866 N N . GLU A 1 486 ? 8.602 8.688 16.766 1 59.81 486 GLU A N 1
ATOM 3867 C CA . GLU A 1 486 ? 7.414 7.836 16.766 1 59.81 486 GLU A CA 1
ATOM 3868 C C . GLU A 1 486 ? 7.438 6.836 17.906 1 59.81 486 GLU A C 1
ATOM 3870 O O . GLU A 1 486 ? 6.395 6.516 18.484 1 59.81 486 GLU A O 1
ATOM 3875 N N . ARG A 1 487 ? 8.695 6.402 18.234 1 54.31 487 ARG A N 1
ATOM 3876 C CA . ARG A 1 487 ? 8.773 5.387 19.281 1 54.31 487 ARG A CA 1
ATOM 3877 C C . ARG A 1 487 ? 9.242 6 20.609 1 54.31 487 ARG A C 1
ATOM 3879 O O . ARG A 1 487 ? 9.578 5.273 21.547 1 54.31 487 ARG A O 1
ATOM 3886 N N . GLY A 1 488 ? 9.336 7.32 20.641 1 62.81 488 GLY A N 1
ATOM 3887 C CA . GLY A 1 488 ? 9.82 7.945 21.859 1 62.81 488 GLY A CA 1
ATOM 3888 C C . GLY A 1 488 ? 8.93 9.07 22.344 1 62.81 488 GLY A C 1
ATOM 3889 O O . GLY A 1 488 ? 7.711 9.031 22.156 1 62.81 488 GLY A O 1
ATOM 3890 N N . ILE A 1 489 ? 9.531 9.82 23.141 1 67.06 489 ILE A N 1
ATOM 3891 C CA . ILE A 1 489 ? 8.781 10.938 23.688 1 67.06 489 ILE A CA 1
ATOM 3892 C C . ILE A 1 489 ? 8.789 12.109 22.703 1 67.06 489 ILE A C 1
ATOM 3894 O O . ILE A 1 489 ? 9.664 12.188 21.844 1 67.06 489 ILE A O 1
ATOM 3898 N N . THR A 1 490 ? 7.719 12.781 22.766 1 75.88 490 THR A N 1
ATOM 3899 C CA . THR A 1 490 ? 7.645 14.008 21.984 1 75.88 490 THR A CA 1
ATOM 3900 C C . THR A 1 490 ? 8.047 15.211 22.828 1 75.88 490 THR A C 1
ATOM 3902 O O . THR A 1 490 ? 7.531 15.398 23.938 1 75.88 490 THR A O 1
ATOM 3905 N N . LEU A 1 491 ? 9.117 15.883 22.469 1 83.06 491 LEU A N 1
ATOM 3906 C CA . LEU A 1 491 ? 9.547 17.109 23.141 1 83.06 491 LEU A CA 1
ATOM 3907 C C . LEU A 1 491 ? 8.586 18.25 22.844 1 83.06 491 LEU A C 1
ATOM 3909 O O . LEU A 1 491 ? 7.922 18.266 21.797 1 83.06 491 LEU A O 1
ATOM 3913 N N . SER A 1 492 ? 8.523 19.109 23.828 1 79.81 492 SER A N 1
ATOM 3914 C CA . SER A 1 492 ? 7.785 20.328 23.562 1 79.81 492 SER A CA 1
ATOM 3915 C C . SER A 1 492 ? 8.469 21.172 22.484 1 79.81 492 SER A C 1
ATOM 3917 O O . SER A 1 492 ? 9.633 20.922 22.141 1 79.81 492 SER A O 1
ATOM 3919 N N . GLY A 1 493 ? 7.723 22.047 21.859 1 78.56 493 GLY A N 1
ATOM 3920 C CA . GLY A 1 493 ? 8.297 22.922 20.844 1 78.56 493 GLY A CA 1
ATOM 3921 C C . GLY A 1 493 ? 9.562 23.625 21.297 1 78.56 493 GLY A C 1
ATOM 3922 O O . GLY A 1 493 ? 10.555 23.656 20.578 1 78.56 493 GLY A O 1
ATOM 3923 N N . GLY A 1 494 ? 9.508 24.125 22.484 1 81.5 494 GLY A N 1
ATOM 3924 C CA . GLY A 1 494 ? 10.656 24.828 23.047 1 81.5 494 GLY A CA 1
ATOM 3925 C C . GLY A 1 494 ? 11.836 23.906 23.312 1 81.5 494 GLY A C 1
ATOM 3926 O O . GLY A 1 494 ? 12.984 24.281 23.078 1 81.5 494 GLY A O 1
ATOM 3927 N N . GLN A 1 495 ? 11.539 22.75 23.859 1 86.31 495 GLN A N 1
ATOM 3928 C CA . GLN A 1 495 ? 12.594 21.766 24.109 1 86.31 495 GLN A CA 1
ATOM 3929 C C . GLN A 1 495 ? 13.25 21.328 22.812 1 86.31 495 GLN A C 1
ATOM 3931 O O . GLN A 1 495 ? 14.477 21.188 22.734 1 86.31 495 GLN A O 1
ATOM 3936 N N . LYS A 1 496 ? 12.461 21.141 21.781 1 89.31 496 LYS A N 1
ATOM 3937 C CA . LYS A 1 496 ? 12.969 20.75 20.469 1 89.31 496 LYS A CA 1
ATOM 3938 C C . LYS A 1 496 ? 13.93 21.797 19.922 1 89.31 496 LYS A C 1
ATOM 3940 O O . LYS A 1 496 ? 14.977 21.453 19.359 1 89.31 496 LYS A O 1
ATOM 3945 N N . GLN A 1 497 ? 13.562 23 20.125 1 88.75 497 GLN A N 1
ATOM 3946 C CA . GLN A 1 497 ? 14.391 24.094 19.641 1 88.75 497 GLN A CA 1
ATOM 3947 C C . GLN A 1 497 ? 15.719 24.156 20.391 1 88.75 497 GLN A C 1
ATOM 3949 O O . GLN A 1 497 ? 16.766 24.344 19.781 1 88.75 497 GLN A O 1
ATOM 3954 N N . ARG A 1 498 ? 15.625 24.016 21.641 1 90.31 498 ARG A N 1
ATOM 3955 C CA . ARG A 1 498 ? 16.828 24.094 22.469 1 90.31 498 ARG A CA 1
ATOM 3956 C C . ARG A 1 498 ? 17.766 22.922 22.188 1 90.31 498 ARG A C 1
ATOM 3958 O O . ARG A 1 498 ? 18.984 23.078 22.188 1 90.31 498 ARG A O 1
ATOM 3965 N N . VAL A 1 499 ? 17.203 21.797 21.938 1 92.06 499 VAL A N 1
ATOM 3966 C CA . VAL A 1 499 ? 18.016 20.641 21.547 1 92.06 499 VAL A CA 1
ATOM 3967 C C . VAL A 1 499 ? 18.672 20.906 20.203 1 92.06 499 VAL A C 1
ATOM 3969 O O . VAL A 1 499 ? 19.828 20.531 19.984 1 92.06 499 VAL A O 1
ATOM 3972 N N . SER A 1 500 ? 17.969 21.5 19.297 1 92.56 500 SER A N 1
ATOM 3973 C CA . SER A 1 500 ? 18.516 21.859 17.984 1 92.56 500 SER A CA 1
ATOM 3974 C C . SER A 1 500 ? 19.656 22.859 18.125 1 92.56 500 SER A C 1
ATOM 3976 O O . SER A 1 500 ? 20.641 22.781 17.391 1 92.56 500 SER A O 1
ATOM 3978 N N . ILE A 1 501 ? 19.453 23.766 19.031 1 91.75 501 ILE A N 1
ATOM 3979 C CA . ILE A 1 501 ? 20.5 24.734 19.297 1 91.75 501 ILE A CA 1
ATOM 3980 C C . ILE A 1 501 ? 21.734 24.031 19.859 1 91.75 501 ILE A C 1
ATOM 3982 O O . ILE A 1 501 ? 22.859 24.297 19.438 1 91.75 501 ILE A O 1
ATOM 3986 N N . ALA A 1 502 ? 21.469 23.141 20.812 1 93.19 502 ALA A N 1
ATOM 3987 C CA . ALA A 1 502 ? 22.562 22.359 21.375 1 93.19 502 ALA A CA 1
ATOM 3988 C C . ALA A 1 502 ? 23.328 21.609 20.281 1 93.19 502 ALA A C 1
ATOM 3990 O O . ALA A 1 502 ? 24.547 21.547 20.312 1 93.19 502 ALA A O 1
ATOM 3991 N N . ARG A 1 503 ? 22.625 21.062 19.359 1 93.56 503 ARG A N 1
ATOM 3992 C CA . ARG A 1 503 ? 23.219 20.344 18.234 1 93.56 503 ARG A CA 1
ATOM 3993 C C . ARG A 1 503 ? 24.109 21.266 17.422 1 93.56 503 ARG A C 1
ATOM 3995 O O . ARG A 1 503 ? 25.188 20.875 16.984 1 93.56 503 ARG A O 1
ATOM 4002 N N . ALA A 1 504 ? 23.672 22.453 17.203 1 92.81 504 ALA A N 1
ATOM 4003 C CA . ALA A 1 504 ? 24.391 23.406 16.375 1 92.81 504 ALA A CA 1
ATOM 4004 C C . ALA A 1 504 ? 25.688 23.859 17.047 1 92.81 504 ALA A C 1
ATOM 4006 O O . ALA A 1 504 ? 26.672 24.156 16.359 1 92.81 504 ALA A O 1
ATOM 4007 N N . ILE A 1 505 ? 25.766 23.891 18.359 1 92.44 505 ILE A N 1
ATOM 4008 C CA . ILE A 1 505 ? 26.891 24.531 19.016 1 92.44 505 ILE A CA 1
ATOM 4009 C C . ILE A 1 505 ? 27.859 23.453 19.531 1 92.44 505 ILE A C 1
ATOM 4011 O O . ILE A 1 505 ? 28.984 23.766 19.938 1 92.44 505 ILE A O 1
ATOM 4015 N N . VAL A 1 506 ? 27.406 22.266 19.547 1 92.31 506 VAL A N 1
ATOM 4016 C CA . VAL A 1 506 ? 28.203 21.188 20.141 1 92.31 506 VAL A CA 1
ATOM 4017 C C . VAL A 1 506 ? 29.562 21.125 19.453 1 92.31 506 VAL A C 1
ATOM 4019 O O . VAL A 1 506 ? 30.578 20.797 20.078 1 92.31 506 VAL A O 1
ATOM 4022 N N . LYS A 1 507 ? 29.672 21.438 18.203 1 88.56 507 LYS A N 1
ATOM 4023 C CA . LYS A 1 507 ? 30.922 21.375 17.469 1 88.56 507 LYS A CA 1
ATOM 4024 C C . LYS A 1 507 ? 31.703 22.672 17.594 1 88.56 507 LYS A C 1
ATOM 4026 O O . LYS A 1 507 ? 32.75 22.844 16.984 1 88.56 507 LYS A O 1
ATOM 4031 N N . SER A 1 508 ? 31.234 23.578 18.375 1 88.44 508 SER A N 1
ATOM 4032 C CA . SER A 1 508 ? 31.891 24.875 18.594 1 88.44 508 SER A CA 1
ATOM 4033 C C . SER A 1 508 ? 32.188 25.578 17.266 1 88.44 508 SER A C 1
ATOM 4035 O O . SER A 1 508 ? 33.344 25.875 16.969 1 88.44 508 SER A O 1
ATOM 4037 N N . PRO A 1 509 ? 31.203 25.891 16.516 1 92.94 509 PRO A N 1
ATOM 4038 C CA . PRO A 1 509 ? 31.375 26.5 15.195 1 92.94 509 PRO A CA 1
ATOM 4039 C C . PRO A 1 509 ? 31.906 27.938 15.281 1 92.94 509 PRO A C 1
ATOM 4041 O O . PRO A 1 509 ? 31.719 28.594 16.312 1 92.94 509 PRO A O 1
ATOM 4044 N N . LYS A 1 510 ? 32.5 28.391 14.203 1 93.75 510 LYS A N 1
ATOM 4045 C CA . LYS A 1 510 ? 32.969 29.766 14.109 1 93.75 510 LYS A CA 1
ATOM 4046 C C . LYS A 1 510 ? 31.859 30.703 13.664 1 93.75 510 LYS A C 1
ATOM 4048 O O . LYS A 1 510 ? 31.844 31.875 14.016 1 93.75 510 LYS A O 1
ATOM 4053 N N . ILE A 1 511 ? 31.016 30.109 12.93 1 96.12 511 ILE A N 1
ATOM 4054 C CA . ILE A 1 511 ? 29.859 30.859 12.453 1 96.12 511 ILE A CA 1
ATOM 4055 C C . ILE A 1 511 ? 28.578 30.188 12.93 1 96.12 511 ILE A C 1
ATOM 4057 O O . ILE A 1 511 ? 28.453 28.969 12.867 1 96.12 511 ILE A O 1
ATOM 4061 N N . LEU A 1 512 ? 27.672 30.938 13.445 1 95.38 512 LEU A N 1
ATOM 4062 C CA . LEU A 1 512 ? 26.391 30.438 13.93 1 95.38 512 LEU A CA 1
ATOM 4063 C C . LEU A 1 512 ? 25.234 31.062 13.164 1 95.38 512 LEU A C 1
ATOM 4065 O O . LEU A 1 512 ? 25.141 32.281 13.078 1 95.38 512 LEU A O 1
ATOM 4069 N N . LEU A 1 513 ? 24.453 30.219 12.555 1 95.31 513 LEU A N 1
ATOM 4070 C CA . LEU A 1 513 ? 23.266 30.656 11.828 1 95.31 513 LEU A CA 1
ATOM 4071 C C . LEU A 1 513 ? 22 30.219 12.539 1 95.31 513 LEU A C 1
ATOM 4073 O O . LEU A 1 513 ? 21.734 29.016 12.664 1 95.31 513 LEU A O 1
ATOM 4077 N N . LEU A 1 514 ? 21.188 31.156 13 1 93.06 514 LEU A N 1
ATOM 4078 C CA . LEU A 1 514 ? 19.922 30.891 13.703 1 93.06 514 LEU A CA 1
ATOM 4079 C C . LEU A 1 514 ? 18.734 31.375 12.875 1 93.06 514 LEU A C 1
ATOM 4081 O O . LEU A 1 514 ? 18.422 32.562 12.852 1 93.06 514 LEU A O 1
ATOM 4085 N N . ASP A 1 515 ? 18.062 30.453 12.305 1 91.44 515 ASP A N 1
ATOM 4086 C CA . ASP A 1 515 ? 16.969 30.781 11.391 1 91.44 515 ASP A CA 1
ATOM 4087 C C . ASP A 1 515 ? 15.617 30.641 12.094 1 91.44 515 ASP A C 1
ATOM 4089 O O . ASP A 1 515 ? 15.008 29.578 12.078 1 91.44 515 ASP A O 1
ATOM 4093 N N . ASP A 1 516 ? 15.07 31.719 12.594 1 85.75 516 ASP A N 1
ATOM 4094 C CA . ASP A 1 516 ? 13.789 31.844 13.266 1 85.75 516 ASP A CA 1
ATOM 4095 C C . ASP A 1 516 ? 13.617 30.766 14.344 1 85.75 516 ASP A C 1
ATOM 4097 O O . ASP A 1 516 ? 12.594 30.078 14.375 1 85.75 516 ASP A O 1
ATOM 4101 N N . CYS A 1 517 ? 14.562 30.672 15.156 1 77.69 517 CYS A N 1
ATOM 4102 C CA . CYS A 1 517 ? 14.617 29.547 16.078 1 77.69 517 CYS A CA 1
ATOM 4103 C C . CYS A 1 517 ? 13.773 29.797 17.312 1 77.69 517 CYS A C 1
ATOM 4105 O O . CYS A 1 517 ? 13.703 28.969 18.219 1 77.69 517 CYS A O 1
ATOM 4107 N N . LEU A 1 518 ? 13.102 30.938 17.391 1 74.25 518 LEU A N 1
ATOM 4108 C CA . LEU A 1 518 ? 12.281 31.234 18.562 1 74.25 518 LEU A CA 1
ATOM 4109 C C . LEU A 1 518 ? 10.805 31.312 18.188 1 74.25 518 LEU A C 1
ATOM 4111 O O . LEU A 1 518 ? 9.969 31.703 19 1 74.25 518 LEU A O 1
ATOM 4115 N N . SER A 1 519 ? 10.5 31 17 1 66.62 519 SER A N 1
ATOM 4116 C CA . SER A 1 519 ? 9.148 31.188 16.5 1 66.62 519 SER A CA 1
ATOM 4117 C C . SER A 1 519 ? 8.141 30.344 17.25 1 66.62 519 SER A C 1
ATOM 4119 O O . SER A 1 519 ? 6.992 30.75 17.438 1 66.62 519 SER A O 1
ATOM 4121 N N . ALA A 1 520 ? 8.5 29.219 17.766 1 62.91 520 ALA A N 1
ATOM 4122 C CA . ALA A 1 520 ? 7.523 28.312 18.344 1 62.91 520 ALA A CA 1
ATOM 4123 C C . ALA A 1 520 ? 7.66 28.266 19.875 1 62.91 520 ALA A C 1
ATOM 4125 O O . ALA A 1 520 ? 7.23 27.312 20.516 1 62.91 520 ALA A O 1
ATOM 4126 N N . VAL A 1 521 ? 8.219 29.328 20.406 1 68.12 521 VAL A N 1
ATOM 4127 C CA . VAL A 1 521 ? 8.484 29.281 21.828 1 68.12 521 VAL A CA 1
ATOM 4128 C C . VAL A 1 521 ? 7.66 30.359 22.547 1 68.12 521 VAL A C 1
ATOM 4130 O O . VAL A 1 521 ? 7.422 31.438 21.984 1 68.12 521 VAL A O 1
ATOM 4133 N N . ASP A 1 522 ? 7.199 29.984 23.625 1 63.72 522 ASP A N 1
ATOM 4134 C CA . ASP A 1 522 ? 6.473 30.938 24.453 1 63.72 522 ASP A CA 1
ATOM 4135 C C . ASP A 1 522 ? 7.402 32.031 25 1 63.72 522 ASP A C 1
ATOM 4137 O O . ASP A 1 522 ? 8.625 31.844 25 1 63.72 522 ASP A O 1
ATOM 4141 N N . THR A 1 523 ? 6.824 33.125 25.453 1 63.22 523 THR A N 1
ATOM 4142 C CA . THR A 1 523 ? 7.559 34.312 25.859 1 63.22 523 THR A CA 1
ATOM 4143 C C . THR A 1 523 ? 8.508 34.031 27 1 63.22 523 THR A C 1
ATOM 4145 O O . THR A 1 523 ? 9.648 34.5 27.016 1 63.22 523 THR A O 1
ATOM 4148 N N . LYS A 1 524 ? 8.016 33.25 27.906 1 64.19 524 LYS A N 1
ATOM 4149 C CA . LYS A 1 524 ? 8.875 32.938 29.047 1 64.19 524 LYS A CA 1
ATOM 4150 C C . LYS A 1 524 ? 10.102 32.156 28.625 1 64.19 524 LYS A C 1
ATOM 4152 O O . LYS A 1 524 ? 11.227 32.469 29.016 1 64.19 524 LYS A O 1
ATOM 4157 N N . THR A 1 525 ? 9.875 31.219 27.922 1 73.25 525 THR A N 1
ATOM 4158 C CA . THR A 1 525 ? 10.961 30.375 27.422 1 73.25 525 THR A CA 1
ATOM 4159 C C . THR A 1 525 ? 11.859 31.156 26.469 1 73.25 525 THR A C 1
ATOM 4161 O O . THR A 1 525 ? 13.062 30.906 26.391 1 73.25 525 THR A O 1
ATOM 4164 N N . GLU A 1 526 ? 11.219 32.094 25.859 1 77.38 526 GLU A N 1
ATOM 4165 C CA . GLU A 1 526 ? 11.969 32.906 24.922 1 77.38 526 GLU A CA 1
ATOM 4166 C C . GLU A 1 526 ? 13.094 33.656 25.625 1 77.38 526 GLU A C 1
ATOM 4168 O O . GLU A 1 526 ? 14.211 33.75 25.109 1 77.38 526 GLU A O 1
ATOM 4173 N N . ASN A 1 527 ? 12.773 34.219 26.734 1 76.06 527 ASN A N 1
ATOM 4174 C CA . ASN A 1 527 ? 13.773 35 27.469 1 76.06 527 ASN A CA 1
ATOM 4175 C C . ASN A 1 527 ? 14.945 34.125 27.891 1 76.06 527 ASN A C 1
ATOM 4177 O O . ASN A 1 527 ? 16.109 34.531 27.844 1 76.06 527 ASN A O 1
ATOM 4181 N N . ALA A 1 528 ? 14.641 32.969 28.297 1 76.06 528 ALA A N 1
ATOM 4182 C CA . ALA A 1 528 ? 15.695 32.031 28.688 1 76.06 528 ALA A CA 1
ATOM 4183 C C . ALA A 1 528 ? 16.594 31.688 27.5 1 76.06 528 ALA A C 1
ATOM 4185 O O . ALA A 1 528 ? 17.812 31.625 27.641 1 76.06 528 ALA A O 1
ATOM 4186 N N . ILE A 1 529 ? 16 31.5 26.422 1 80.75 529 ILE A N 1
ATOM 4187 C CA . ILE A 1 529 ? 16.75 31.125 25.234 1 80.75 529 ILE A CA 1
ATOM 4188 C C . ILE A 1 529 ? 17.578 32.312 24.75 1 80.75 529 ILE A C 1
ATOM 4190 O O . ILE A 1 529 ? 18.734 32.156 24.328 1 80.75 529 ILE A O 1
ATOM 4194 N N . LEU A 1 530 ? 16.953 33.469 24.875 1 83 530 LEU A N 1
ATOM 4195 C CA . LEU A 1 530 ? 17.656 34.688 24.453 1 83 530 LEU A CA 1
ATOM 4196 C C . LEU A 1 530 ? 18.906 34.906 25.297 1 83 530 LEU A C 1
ATOM 4198 O O . LEU A 1 530 ? 19.953 35.281 24.766 1 83 530 LEU A O 1
ATOM 4202 N N . ASN A 1 531 ? 18.75 34.656 26.516 1 81.62 531 ASN A N 1
ATOM 4203 C CA . ASN A 1 531 ? 19.906 34.781 27.406 1 81.62 531 ASN A CA 1
ATOM 4204 C C . ASN A 1 531 ? 21 33.781 27.062 1 81.62 531 ASN A C 1
ATOM 4206 O O . ASN A 1 531 ? 22.188 34.125 27.078 1 81.62 531 ASN A O 1
ATOM 4210 N N . ALA A 1 532 ? 20.609 32.656 26.828 1 83 532 ALA A N 1
ATOM 4211 C CA . ALA A 1 532 ? 21.547 31.609 26.438 1 83 532 ALA A CA 1
ATOM 4212 C C . ALA A 1 532 ? 22.234 31.953 25.109 1 83 532 ALA A C 1
ATOM 4214 O O . ALA A 1 532 ? 23.422 31.734 24.938 1 83 532 ALA A O 1
ATOM 4215 N N . LEU A 1 533 ? 21.5 32.5 24.234 1 86.25 533 LEU A N 1
ATOM 4216 C CA . LEU A 1 533 ? 22.016 32.875 22.922 1 86.25 533 LEU A CA 1
ATOM 4217 C C . LEU A 1 533 ? 23.078 33.969 23.047 1 86.25 533 LEU A C 1
ATOM 4219 O O . LEU A 1 533 ? 24.078 33.969 22.312 1 86.25 533 LEU A O 1
ATOM 4223 N N . GLU A 1 534 ? 22.781 34.875 23.938 1 87.06 534 GLU A N 1
ATOM 4224 C CA . GLU A 1 534 ? 23.734 35.938 24.156 1 87.06 534 GLU A CA 1
ATOM 4225 C C . GLU A 1 534 ? 25.109 35.375 24.531 1 87.06 534 GLU A C 1
ATOM 4227 O O . GLU A 1 534 ? 26.141 35.875 24.062 1 87.06 534 GLU A O 1
ATOM 4232 N N . LYS A 1 535 ? 25.047 34.344 25.312 1 87.12 535 LYS A N 1
ATOM 4233 C CA . LYS A 1 535 ? 26.281 33.719 25.766 1 87.12 535 LYS A CA 1
ATOM 4234 C C . LYS A 1 535 ? 26.938 32.938 24.641 1 87.12 535 LYS A C 1
ATOM 4236 O O . LYS A 1 535 ? 28.156 32.969 24.469 1 87.12 535 LYS A O 1
ATOM 4241 N N . ILE A 1 536 ? 26.172 32.219 23.891 1 88.94 536 ILE A N 1
ATOM 4242 C CA . ILE A 1 536 ? 26.672 31.312 22.875 1 88.94 536 ILE A CA 1
ATOM 4243 C C . ILE A 1 536 ? 27.234 32.094 21.688 1 88.94 536 ILE A C 1
ATOM 4245 O O . ILE A 1 536 ? 28.172 31.672 21.031 1 88.94 536 ILE A O 1
ATOM 4249 N N . MET A 1 537 ? 26.734 33.25 21.469 1 90.12 537 MET A N 1
ATOM 4250 C CA . MET A 1 537 ? 27.109 34.062 20.297 1 90.12 537 MET A CA 1
ATOM 4251 C C . MET A 1 537 ? 28.422 34.781 20.562 1 90.12 537 MET A C 1
ATOM 4253 O O . MET A 1 537 ? 29.047 35.281 19.625 1 90.12 537 MET A O 1
ATOM 4257 N N . LYS A 1 538 ? 28.797 34.812 21.812 1 87 538 LYS A N 1
ATOM 4258 C CA . LYS A 1 538 ? 30.016 35.562 22.141 1 87 538 LYS A CA 1
ATOM 4259 C C . LYS A 1 538 ? 31.234 34.969 21.422 1 87 538 LYS A C 1
ATOM 4261 O O . LYS A 1 538 ? 31.453 33.781 21.438 1 87 538 LYS A O 1
ATOM 4266 N N . ASN A 1 539 ? 32 35.812 20.75 1 87.19 539 ASN A N 1
ATOM 4267 C CA . ASN A 1 539 ? 33.219 35.5 20.031 1 87.19 539 ASN A CA 1
ATOM 4268 C C . ASN A 1 539 ? 32.969 34.625 18.812 1 87.19 539 ASN A C 1
ATOM 4270 O O . ASN A 1 539 ? 33.844 33.875 18.375 1 87.19 539 ASN A O 1
ATOM 4274 N N . ARG A 1 540 ? 31.75 34.531 18.312 1 93.06 540 ARG A N 1
ATOM 4275 C CA . ARG A 1 540 ? 31.359 33.844 17.094 1 93.06 540 ARG A CA 1
ATOM 4276 C C . ARG A 1 540 ? 30.641 34.812 16.141 1 93.06 540 ARG A C 1
ATOM 4278 O O . ARG A 1 540 ? 29.906 35.688 16.578 1 93.06 540 ARG A O 1
ATOM 4285 N N . THR A 1 541 ? 30.969 34.656 14.906 1 96.25 541 THR A N 1
ATOM 4286 C CA . THR A 1 541 ? 30.156 35.375 13.922 1 96.25 541 THR A CA 1
ATOM 4287 C C . THR A 1 541 ? 28.75 34.781 13.859 1 96.25 541 THR A C 1
ATOM 4289 O O . THR A 1 541 ? 28.578 33.625 13.539 1 96.25 541 THR A O 1
ATOM 4292 N N . SER A 1 542 ? 27.766 35.531 14.258 1 95.44 542 SER A N 1
ATOM 4293 C CA . SER A 1 542 ? 26.422 34.969 14.391 1 95.44 542 SER A CA 1
ATOM 4294 C C . SER A 1 542 ? 25.422 35.75 13.531 1 95.44 542 SER A C 1
ATOM 4296 O O . SER A 1 542 ? 25.469 37 13.477 1 95.44 542 SER A O 1
ATOM 4298 N N . ILE A 1 543 ? 24.625 35.031 12.82 1 95.12 543 ILE A N 1
ATOM 4299 C CA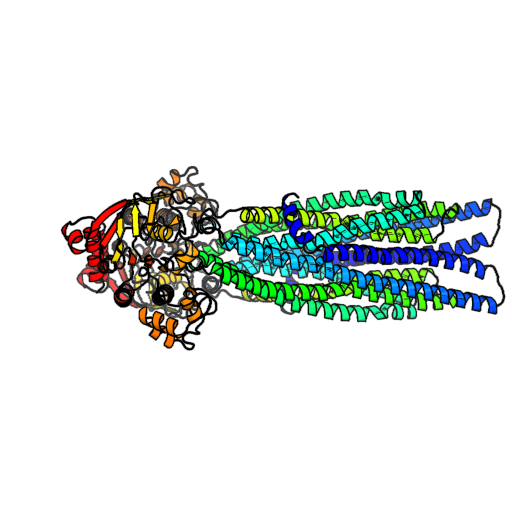 . ILE A 1 543 ? 23.516 35.594 12.055 1 95.12 543 ILE A CA 1
ATOM 4300 C C . ILE A 1 543 ? 22.188 35.094 12.617 1 95.12 543 ILE A C 1
ATOM 4302 O O . ILE A 1 543 ? 21.922 33.906 12.641 1 95.12 543 ILE A O 1
ATOM 4306 N N . ILE A 1 544 ? 21.359 36 13.062 1 93.31 544 ILE A N 1
ATOM 4307 C CA . ILE A 1 544 ? 20.047 35.688 13.633 1 93.31 544 ILE A CA 1
ATOM 4308 C C . ILE A 1 544 ? 18.938 36.156 12.703 1 93.31 544 ILE A C 1
ATOM 4310 O O . ILE A 1 544 ? 18.797 37.344 12.469 1 93.31 544 ILE A O 1
ATOM 4314 N N . ILE A 1 545 ? 18.328 35.219 12.172 1 92.25 545 ILE A N 1
ATOM 4315 C CA . ILE A 1 545 ? 17.156 35.531 11.352 1 92.25 545 ILE A CA 1
ATOM 4316 C C . ILE A 1 545 ? 15.891 35.406 12.188 1 92.25 545 ILE A C 1
ATOM 4318 O O . ILE A 1 545 ? 15.648 34.344 12.805 1 92.25 545 ILE A O 1
ATOM 4322 N N . SER A 1 546 ? 15.117 36.406 12.281 1 86 546 SER A N 1
ATOM 4323 C CA . SER A 1 546 ? 13.922 36.375 13.109 1 86 546 SER A CA 1
ATOM 4324 C C . SER A 1 546 ? 12.859 37.344 12.594 1 86 546 SER A C 1
ATOM 4326 O O . SER A 1 546 ? 13.18 38.25 11.844 1 86 546 SER A O 1
ATOM 4328 N N . HIS A 1 547 ? 11.727 37.094 12.945 1 79.12 547 HIS A N 1
ATOM 4329 C CA . HIS A 1 547 ? 10.664 38.031 12.711 1 79.12 547 HIS A CA 1
ATOM 4330 C C . HIS A 1 547 ? 10.359 38.844 13.977 1 79.12 547 HIS A C 1
ATOM 4332 O O . HIS A 1 547 ? 9.578 39.812 13.938 1 79.12 547 HIS A O 1
ATOM 4338 N N . ARG A 1 548 ? 11.039 38.5 15.016 1 76.06 548 ARG A N 1
ATOM 4339 C CA . ARG A 1 548 ? 10.812 39.156 16.297 1 76.06 548 ARG A CA 1
ATOM 4340 C C . ARG A 1 548 ? 11.906 40.188 16.594 1 76.06 548 ARG A C 1
ATOM 4342 O O . ARG A 1 548 ? 13.094 39.875 16.453 1 76.06 548 ARG A O 1
ATOM 4349 N N . VAL A 1 549 ? 11.5 41.281 17.094 1 79.06 549 VAL A N 1
ATOM 4350 C CA . VAL A 1 549 ? 12.422 42.375 17.344 1 79.06 549 VAL A CA 1
ATOM 4351 C C . VAL A 1 549 ? 13.234 42.094 18.609 1 79.06 549 VAL A C 1
ATOM 4353 O O . VAL A 1 549 ? 14.367 42.562 18.75 1 79.06 549 VAL A O 1
ATOM 4356 N N . SER A 1 550 ? 12.711 41.312 19.516 1 77.56 550 SER A N 1
ATOM 4357 C CA . SER A 1 550 ? 13.391 40.969 20.75 1 77.56 550 SER A CA 1
ATOM 4358 C C . SER A 1 550 ? 14.719 40.281 20.484 1 77.56 550 SER A C 1
ATOM 4360 O O . SER A 1 550 ? 15.703 40.5 21.188 1 77.56 550 SER A O 1
ATOM 4362 N N . SER A 1 551 ? 14.805 39.531 19.469 1 81.62 551 SER A N 1
ATOM 4363 C CA . SER A 1 551 ? 16.016 38.812 19.094 1 81.62 551 SER A CA 1
ATOM 4364 C C . SER A 1 551 ? 17 39.719 18.359 1 81.62 551 SER A C 1
ATOM 4366 O O . SER A 1 551 ? 18.219 39.531 18.453 1 81.62 551 SER A O 1
ATOM 4368 N N . ALA A 1 552 ? 16.453 40.625 17.703 1 82.56 552 ALA A N 1
ATOM 4369 C CA . ALA A 1 552 ? 17.266 41.531 16.922 1 82.56 552 ALA A CA 1
ATOM 4370 C C . ALA A 1 552 ? 18.109 42.438 17.812 1 82.56 552 ALA A C 1
ATOM 4372 O O . ALA A 1 552 ? 19.203 42.875 17.438 1 82.56 552 ALA A O 1
ATOM 4373 N N . LYS A 1 553 ? 17.609 42.656 19 1 81.88 553 LYS A N 1
ATOM 4374 C CA . LYS A 1 553 ? 18.281 43.562 19.938 1 81.88 553 LYS A CA 1
ATOM 4375 C C . LYS A 1 553 ? 19.625 42.969 20.391 1 81.88 553 LYS A C 1
ATOM 4377 O O . LYS A 1 553 ? 20.5 43.719 20.828 1 81.88 553 LYS A O 1
ATOM 4382 N N . LEU A 1 554 ? 19.812 41.75 20.234 1 84.19 554 LEU A N 1
ATOM 4383 C CA . LEU A 1 554 ? 21.016 41.062 20.688 1 84.19 554 LEU A CA 1
ATOM 4384 C C . LEU A 1 554 ? 22.156 41.281 19.703 1 84.19 554 LEU A C 1
ATOM 4386 O O . LEU A 1 554 ? 23.328 41.062 20.062 1 84.19 554 LEU A O 1
ATOM 4390 N N . ALA A 1 555 ? 21.906 41.719 18.531 1 91.12 555 ALA A N 1
ATOM 4391 C CA . ALA A 1 555 ? 22.922 41.781 17.484 1 91.12 555 ALA A CA 1
ATOM 4392 C C . ALA A 1 555 ? 23.625 43.125 17.438 1 91.12 555 ALA A C 1
ATOM 4394 O O . ALA A 1 555 ? 23.047 44.125 17.859 1 91.12 555 ALA A O 1
ATOM 4395 N N . ASP A 1 556 ? 24.812 43.125 16.875 1 92 556 ASP A N 1
ATOM 4396 C CA . ASP A 1 556 ? 25.594 44.344 16.688 1 92 556 ASP A CA 1
ATOM 4397 C C . ASP A 1 556 ? 25.031 45.188 15.562 1 92 556 ASP A C 1
ATOM 4399 O O . ASP A 1 556 ? 25.141 46.406 15.594 1 92 556 ASP A O 1
ATOM 4403 N N . GLN A 1 557 ? 24.547 44.5 14.609 1 93.75 557 GLN A N 1
ATOM 4404 C CA . GLN A 1 557 ? 23.953 45.156 13.445 1 93.75 557 GLN A CA 1
ATOM 4405 C C . GLN A 1 557 ? 22.625 44.5 13.078 1 93.75 557 GLN A C 1
ATOM 4407 O O . GLN A 1 557 ? 22.422 43.312 13.297 1 93.75 557 GLN A O 1
ATOM 4412 N N . ILE A 1 558 ? 21.766 45.344 12.547 1 94.94 558 ILE A N 1
ATOM 4413 C CA . ILE A 1 558 ? 20.438 44.844 12.164 1 94.94 558 ILE A CA 1
ATOM 4414 C C . ILE A 1 558 ? 20.172 45.188 10.695 1 94.94 558 ILE A C 1
ATOM 4416 O O . ILE A 1 558 ? 20.469 46.281 10.242 1 94.94 558 ILE A O 1
ATOM 4420 N N . LEU A 1 559 ? 19.719 44.188 10.008 1 94.44 559 LEU A N 1
ATOM 4421 C CA . LEU A 1 559 ? 19.281 44.344 8.625 1 94.44 559 LEU A CA 1
ATOM 4422 C C . LEU A 1 559 ? 17.797 44.094 8.484 1 94.44 559 LEU A C 1
ATOM 4424 O O . LEU A 1 559 ? 17.281 43.062 8.938 1 94.44 559 LEU A O 1
ATOM 4428 N N . VAL A 1 560 ? 17.094 45.031 7.906 1 94.06 560 VAL A N 1
ATOM 4429 C CA . VAL A 1 560 ? 15.672 44.875 7.652 1 94.06 560 VAL A CA 1
ATOM 4430 C C . VAL A 1 560 ? 15.445 44.5 6.184 1 94.06 560 VAL A C 1
ATOM 4432 O O . VAL A 1 560 ? 15.789 45.281 5.293 1 94.06 560 VAL A O 1
ATOM 4435 N N . LEU A 1 561 ? 14.938 43.312 6.035 1 93.19 561 LEU A N 1
ATOM 4436 C CA . LEU A 1 561 ? 14.68 42.844 4.688 1 93.19 561 LEU A CA 1
ATOM 4437 C C . LEU A 1 561 ? 13.195 42.938 4.352 1 93.19 561 LEU A C 1
ATOM 4439 O O . LEU A 1 561 ? 12.336 42.625 5.18 1 93.19 561 LEU A O 1
ATOM 4443 N N . ASP A 1 562 ? 12.898 43.438 3.203 1 90.44 562 ASP A N 1
ATOM 4444 C CA . ASP A 1 562 ? 11.539 43.531 2.68 1 90.44 562 ASP A CA 1
ATOM 4445 C C . ASP A 1 562 ? 11.492 43.156 1.197 1 90.44 562 ASP A C 1
ATOM 4447 O O . ASP A 1 562 ? 12.148 43.812 0.374 1 90.44 562 ASP A O 1
ATOM 4451 N N . ASP A 1 563 ? 10.75 42.156 0.875 1 90.38 563 ASP A N 1
ATOM 4452 C CA . ASP A 1 563 ? 10.547 41.688 -0.49 1 90.38 563 ASP A CA 1
ATOM 4453 C C . ASP A 1 563 ? 11.875 41.469 -1.203 1 90.38 563 ASP A C 1
ATOM 4455 O O . ASP A 1 563 ? 12.07 41.906 -2.328 1 90.38 563 ASP A O 1
ATOM 4459 N N . GLY A 1 564 ? 12.82 40.969 -0.506 1 92.31 564 GLY A N 1
ATOM 4460 C CA . GLY A 1 564 ? 14.078 40.531 -1.1 1 92.31 564 GLY A CA 1
ATOM 4461 C C . GLY A 1 564 ? 15.117 41.656 -1.147 1 92.31 564 GLY A C 1
ATOM 4462 O O . GLY A 1 564 ? 16.219 41.438 -1.658 1 92.31 564 GLY A O 1
ATOM 4463 N N . GLU A 1 565 ? 14.766 42.812 -0.652 1 94.38 565 GLU A N 1
ATOM 4464 C CA . GLU A 1 565 ? 15.695 43.938 -0.662 1 94.38 565 GLU A CA 1
ATOM 4465 C C . GLU A 1 565 ? 15.945 44.469 0.75 1 94.38 565 GLU A C 1
ATOM 4467 O O . GLU A 1 565 ? 15.094 44.344 1.626 1 94.38 565 GLU A O 1
ATOM 4472 N N . ILE A 1 566 ? 17.125 45.031 0.943 1 94.44 566 ILE A N 1
ATOM 4473 C CA . ILE A 1 566 ? 17.438 45.656 2.227 1 94.44 566 ILE A CA 1
ATOM 4474 C C . ILE A 1 566 ? 16.859 47.062 2.273 1 94.44 566 ILE A C 1
ATOM 4476 O O . ILE A 1 566 ? 17.25 47.938 1.488 1 94.44 566 ILE A O 1
ATOM 4480 N N . VAL A 1 567 ? 16.062 47.312 3.23 1 93.25 567 VAL A N 1
ATOM 4481 C CA . VAL A 1 567 ? 15.383 48.625 3.305 1 93.25 567 VAL A CA 1
ATOM 4482 C C . VAL A 1 567 ? 16.031 49.469 4.379 1 93.25 567 VAL A C 1
ATOM 4484 O O . VAL A 1 567 ? 15.938 50.719 4.336 1 93.25 567 VAL A O 1
ATOM 4487 N N . GLU A 1 568 ? 16.422 48.812 5.441 1 93.69 568 GLU A N 1
ATOM 4488 C CA . GLU A 1 568 ? 17.094 49.531 6.527 1 93.69 568 GLU A CA 1
ATOM 4489 C C . GLU A 1 568 ? 18.281 48.719 7.059 1 93.69 568 GLU A C 1
ATOM 4491 O O . GLU A 1 568 ? 18.281 47.5 7.004 1 93.69 568 GLU A O 1
ATOM 4496 N N . GLN A 1 569 ? 19.344 49.469 7.496 1 93.56 569 GLN A N 1
ATOM 4497 C CA . GLN A 1 569 ? 20.516 48.844 8.109 1 93.56 569 GLN A CA 1
ATOM 4498 C C . GLN A 1 569 ? 21.125 49.75 9.18 1 93.56 569 GLN A C 1
ATOM 4500 O O . GLN A 1 569 ? 21.219 50.969 8.992 1 93.56 569 GLN A O 1
ATOM 4505 N N . GLY A 1 570 ? 21.422 49.156 10.289 1 92.19 570 GLY A N 1
ATOM 4506 C CA . GLY A 1 570 ? 22.047 49.938 11.352 1 92.19 570 GLY A CA 1
ATOM 4507 C C . GLY A 1 570 ? 21.922 49.281 12.719 1 92.19 570 GLY A C 1
ATOM 4508 O O . GLY A 1 570 ? 21.703 48.094 12.82 1 92.19 570 GLY A O 1
ATOM 4509 N N . LYS A 1 571 ? 22.203 50.031 13.75 1 92.31 571 LYS A N 1
ATOM 4510 C CA . LYS A 1 571 ? 22.062 49.562 15.133 1 92.31 571 LYS A CA 1
ATOM 4511 C C . LYS A 1 571 ? 20.641 49.812 15.648 1 92.31 571 LYS A C 1
ATOM 4513 O O . LYS A 1 571 ? 19.891 50.594 15.07 1 92.31 571 LYS A O 1
ATOM 4518 N N . HIS A 1 572 ? 20.312 49.125 16.672 1 90.25 572 HIS A N 1
ATOM 4519 C CA . HIS A 1 572 ? 18.969 49.219 17.25 1 90.25 572 HIS A CA 1
ATOM 4520 C C . HIS A 1 572 ? 18.594 50.656 17.531 1 90.25 572 HIS A C 1
ATOM 4522 O O . HIS A 1 572 ? 17.547 51.125 17.094 1 90.25 572 HIS A O 1
ATOM 4528 N N . ALA A 1 573 ? 19.516 51.375 18.188 1 87.88 573 ALA A N 1
ATOM 4529 C CA . ALA A 1 573 ? 19.234 52.75 18.594 1 87.88 573 ALA A CA 1
ATOM 4530 C C . ALA A 1 573 ? 19.062 53.656 17.375 1 87.88 573 ALA A C 1
ATOM 4532 O O . ALA A 1 573 ? 18.156 54.5 17.359 1 87.88 573 ALA A O 1
ATOM 4533 N N . ASP A 1 574 ? 19.859 53.406 16.406 1 91.06 574 ASP A N 1
ATOM 4534 C CA . ASP A 1 574 ? 19.828 54.219 15.203 1 91.06 574 ASP A CA 1
ATOM 4535 C C . ASP A 1 574 ? 18.547 53.969 14.398 1 91.06 574 ASP A C 1
ATOM 4537 O O . ASP A 1 574 ? 17.953 54.906 13.867 1 91.06 574 ASP A O 1
ATOM 4541 N N . LEU A 1 575 ? 18.156 52.75 14.367 1 90.62 575 LEU A N 1
ATOM 4542 C CA . LEU A 1 575 ? 17 52.375 13.562 1 90.62 575 LEU A CA 1
ATOM 4543 C C . LEU A 1 575 ? 15.711 52.812 14.242 1 90.62 575 LEU A C 1
ATOM 4545 O O . LEU A 1 575 ? 14.734 53.156 13.578 1 90.62 575 LEU A O 1
ATOM 4549 N N . MET A 1 576 ? 15.734 52.844 15.547 1 89.25 576 MET A N 1
ATOM 4550 C CA . MET A 1 576 ? 14.578 53.344 16.281 1 89.25 576 MET A CA 1
ATOM 4551 C C . MET A 1 576 ? 14.406 54.844 16.094 1 89.25 576 MET A C 1
ATOM 4553 O O . MET A 1 576 ? 13.281 55.344 15.977 1 89.25 576 MET A O 1
ATOM 4557 N N . ALA A 1 577 ? 15.516 55.469 16 1 88.31 577 ALA A N 1
ATOM 4558 C CA . ALA A 1 577 ? 15.508 56.938 15.859 1 88.31 577 ALA A CA 1
ATOM 4559 C C . ALA A 1 577 ? 15.047 57.344 14.461 1 88.31 577 ALA A C 1
ATOM 4561 O O . ALA A 1 577 ? 14.43 58.375 14.281 1 88.31 577 ALA A O 1
ATOM 4562 N N . SER A 1 578 ? 15.297 56.531 13.57 1 89.56 578 SER A N 1
ATOM 4563 C CA . SER A 1 578 ? 14.977 56.844 12.18 1 89.56 578 SER A CA 1
ATOM 4564 C C . SER A 1 578 ? 13.5 56.625 11.898 1 89.56 578 SER A C 1
ATOM 4566 O O . SER A 1 578 ? 12.977 57.094 10.883 1 89.56 578 SER A O 1
ATOM 4568 N N . LYS A 1 579 ? 12.695 55.969 12.797 1 84.75 579 LYS A N 1
ATOM 4569 C CA . LYS A 1 579 ? 11.25 55.75 12.742 1 84.75 579 LYS A CA 1
ATOM 4570 C C . LYS A 1 579 ? 10.836 55.125 11.414 1 84.75 579 LYS A C 1
ATOM 4572 O O . LYS A 1 579 ? 9.859 55.562 10.805 1 84.75 579 LYS A O 1
ATOM 4577 N N . GLY A 1 580 ? 11.625 54.312 10.93 1 88.12 580 GLY A N 1
ATOM 4578 C CA . GLY A 1 580 ? 11.32 53.625 9.68 1 88.12 580 GLY A CA 1
ATOM 4579 C C . GLY A 1 580 ? 10.602 52.312 9.867 1 88.12 580 GLY A C 1
ATOM 4580 O O . GLY A 1 580 ? 9.75 52.188 10.75 1 88.12 580 GLY A O 1
ATOM 4581 N N . THR A 1 581 ? 10.891 51.344 8.961 1 86.69 581 THR A N 1
ATOM 4582 C CA . THR A 1 581 ? 10.219 50.062 8.945 1 86.69 581 THR A CA 1
ATOM 4583 C C . THR A 1 581 ? 10.516 49.281 10.234 1 86.69 581 THR A C 1
ATOM 4585 O O . THR A 1 581 ? 9.633 48.625 10.789 1 86.69 581 THR A O 1
ATOM 4588 N N . TYR A 1 582 ? 11.656 49.375 10.695 1 89.19 582 TYR A N 1
ATOM 4589 C CA . TYR A 1 582 ? 12.07 48.688 11.914 1 89.19 582 TYR A CA 1
ATOM 4590 C C . TYR A 1 582 ? 11.281 49.188 13.117 1 89.19 582 TYR A C 1
ATOM 4592 O O . TYR A 1 582 ? 10.797 48.406 13.922 1 89.19 582 TYR A O 1
ATOM 4600 N N . ALA A 1 583 ? 11.281 50.438 13.258 1 87.19 583 ALA A N 1
ATOM 4601 C CA . ALA A 1 583 ? 10.555 51.062 14.367 1 87.19 583 ALA A CA 1
ATOM 4602 C C . ALA A 1 583 ? 9.078 50.688 14.328 1 87.19 583 ALA A C 1
ATOM 4604 O O . ALA A 1 583 ? 8.461 50.438 15.375 1 87.19 583 ALA A O 1
ATOM 4605 N N . ALA A 1 584 ? 8.617 50.656 13.18 1 83.56 584 ALA A N 1
ATOM 4606 C CA . ALA A 1 584 ? 7.211 50.281 13.023 1 83.56 584 ALA A CA 1
ATOM 4607 C C . ALA A 1 584 ? 6.973 48.844 13.484 1 83.56 584 ALA A C 1
ATOM 4609 O O . ALA A 1 584 ? 5.969 48.531 14.133 1 83.56 584 ALA A O 1
ATOM 4610 N N . LEU A 1 585 ? 7.875 48.031 13.086 1 82.06 585 LEU A N 1
ATOM 4611 C CA . LEU A 1 585 ? 7.777 46.625 13.492 1 82.06 585 LEU A CA 1
ATOM 4612 C C . LEU A 1 585 ? 7.906 46.5 15 1 82.06 585 LEU A C 1
ATOM 4614 O O . LEU A 1 585 ? 7.203 45.688 15.617 1 82.06 585 LEU A O 1
ATOM 4618 N N . TYR A 1 586 ? 8.836 47.219 15.539 1 81 586 TYR A N 1
ATOM 4619 C CA . TYR A 1 586 ? 9.086 47.188 16.984 1 81 586 TYR A CA 1
ATOM 4620 C C . TYR A 1 586 ? 7.848 47.625 17.75 1 81 586 TYR A C 1
ATOM 4622 O O . TYR A 1 586 ? 7.473 47 18.75 1 81 586 TYR A O 1
ATOM 4630 N N . GLU A 1 587 ? 7.355 48.625 17.375 1 76.31 587 GLU A N 1
ATOM 4631 C CA . GLU A 1 587 ? 6.176 49.188 18.047 1 76.31 587 GLU A CA 1
ATOM 4632 C C . GLU A 1 587 ? 4.992 48.219 17.938 1 76.31 587 GLU A C 1
ATOM 4634 O O . GLU A 1 587 ? 4.25 48.031 18.906 1 76.31 587 GLU A O 1
ATOM 4639 N N . LYS A 1 588 ? 4.977 47.688 16.828 1 71.12 588 LYS A N 1
ATOM 4640 C CA . LYS A 1 588 ? 3.893 46.75 16.609 1 71.12 588 LYS A CA 1
ATOM 4641 C C . LYS A 1 588 ? 4.027 45.531 17.547 1 71.12 588 LYS A C 1
ATOM 4643 O O . LYS A 1 588 ? 3.033 45.062 18.094 1 71.12 588 LYS A O 1
ATOM 4648 N N . GLN A 1 589 ? 5.188 45.062 17.766 1 72.38 589 GLN A N 1
ATOM 4649 C CA . GLN A 1 589 ? 5.434 43.875 18.562 1 72.38 589 GLN A CA 1
ATOM 4650 C C . GLN A 1 589 ? 5.371 44.188 20.062 1 72.38 589 GLN A C 1
ATOM 4652 O O . GLN A 1 589 ? 4.973 43.344 20.859 1 72.38 589 GLN A O 1
ATOM 4657 N N . THR A 1 590 ? 5.988 45.281 20.547 1 62.22 590 THR A N 1
ATOM 4658 C CA . THR A 1 590 ? 5.945 45.688 21.953 1 62.22 590 THR A CA 1
ATOM 4659 C C . THR A 1 590 ? 4.512 45.969 22.391 1 62.22 590 THR A C 1
ATOM 4661 O O . THR A 1 590 ? 4.137 45.688 23.516 1 62.22 590 THR A O 1
ATOM 4664 N N . GLN A 1 591 ? 3.973 46.531 21.547 1 52.09 591 GLN A N 1
ATOM 4665 C CA . GLN A 1 591 ? 2.568 46.75 21.859 1 52.09 591 GLN A CA 1
ATOM 4666 C C . GLN A 1 591 ? 1.797 45.469 21.969 1 52.09 591 GLN A C 1
ATOM 4668 O O . GLN A 1 591 ? 0.888 45.344 22.797 1 52.09 591 GLN A O 1
ATOM 4673 N N . GLN A 1 592 ? 2.307 44.562 21.234 1 49.91 592 GLN A N 1
ATOM 4674 C CA . GLN A 1 592 ? 1.677 43.25 21.312 1 49.91 592 GLN A CA 1
ATOM 4675 C C . GLN A 1 592 ? 2.117 42.5 22.578 1 49.91 592 GLN A C 1
ATOM 4677 O O . GLN A 1 592 ? 1.327 41.781 23.188 1 49.91 592 GLN A O 1
ATOM 4682 N N . ALA A 1 593 ? 3.393 42.469 23.078 1 52.81 593 ALA A N 1
ATOM 4683 C CA . ALA A 1 593 ? 3.93 41.812 24.266 1 52.81 593 ALA A CA 1
ATOM 4684 C C . ALA A 1 593 ? 3.387 42.469 25.547 1 52.81 593 ALA A C 1
ATOM 4686 O O . ALA A 1 593 ? 3.172 41.812 26.547 1 52.81 593 ALA A O 1
ATOM 4687 N N . GLY A 1 594 ? 3.529 43.75 25.672 1 38.56 594 GLY A N 1
ATOM 4688 C CA . GLY A 1 594 ? 2.959 44.406 26.844 1 38.56 594 GLY A CA 1
ATOM 4689 C C . GLY A 1 594 ? 1.533 43.969 27.125 1 38.56 594 GLY A C 1
ATOM 4690 O O . GLY A 1 594 ? 1.048 44.125 28.25 1 38.56 594 GLY A O 1
ATOM 4691 N N . GLU A 1 595 ? 0.822 43.719 26.234 1 36.09 595 GLU A N 1
ATOM 4692 C CA . GLU A 1 595 ? -0.577 43.375 26.438 1 36.09 595 GLU A CA 1
ATOM 4693 C C . GLU A 1 595 ? -0.703 41.938 26.969 1 36.09 595 GLU A C 1
ATOM 4695 O O . GLU A 1 595 ? -1.753 41.562 27.5 1 36.09 595 GLU A O 1
ATOM 4700 N N . VAL A 1 596 ? 0.208 41.094 26.75 1 38.88 596 VAL A N 1
ATOM 4701 C CA . VAL A 1 596 ? 0.176 39.781 27.391 1 38.88 596 VAL A CA 1
ATOM 4702 C C . VAL A 1 596 ? 0.892 39.812 28.734 1 38.88 596 VAL A C 1
ATOM 4704 O O . VAL A 1 596 ? 0.896 38.844 29.484 1 38.88 596 VAL A O 1
ATOM 4707 N N . GLU A 1 597 ? 1.753 40.719 29.141 1 31.03 597 GLU A N 1
ATOM 4708 C CA . GLU A 1 597 ? 2.137 40.75 30.562 1 31.03 597 GLU A CA 1
ATOM 4709 C C . GLU A 1 597 ? 0.974 41.219 31.438 1 31.03 597 GLU A C 1
ATOM 4711 O O . GLU A 1 597 ? 0.287 42.188 31.094 1 31.03 597 GLU A O 1
ATOM 4716 N N . MET B 1 1 ? -11.297 -20.25 13.547 1 65.5 1 MET B N 1
ATOM 4717 C CA . MET B 1 1 ? -12.078 -20.156 12.32 1 65.5 1 MET B CA 1
ATOM 4718 C C . MET B 1 1 ? -13.477 -19.625 12.602 1 65.5 1 MET B C 1
ATOM 4720 O O . MET B 1 1 ? -14.297 -19.516 11.688 1 65.5 1 MET B O 1
ATOM 4724 N N . LYS B 1 2 ? -13.57 -19.234 13.773 1 75.19 2 LYS B N 1
ATOM 4725 C CA . LYS B 1 2 ? -14.844 -18.797 14.352 1 75.19 2 LYS B CA 1
ATOM 4726 C C . LYS B 1 2 ? -15.328 -17.516 13.688 1 75.19 2 LYS B C 1
ATOM 4728 O O . LYS B 1 2 ? -16.5 -17.406 13.32 1 75.19 2 LYS B O 1
ATOM 4733 N N . PRO B 1 3 ? -14.375 -16.719 13.344 1 85.44 3 PRO B N 1
ATOM 4734 C CA . PRO B 1 3 ? -14.867 -15.461 12.758 1 85.44 3 PRO B CA 1
ATOM 4735 C C . PRO B 1 3 ? -15.445 -15.656 11.359 1 85.44 3 PRO B C 1
ATOM 4737 O O . PRO B 1 3 ? -16.25 -14.836 10.898 1 85.44 3 PRO B O 1
ATOM 4740 N N . LEU B 1 4 ? -15.156 -16.766 10.781 1 91.69 4 LEU B N 1
ATOM 4741 C CA . LEU B 1 4 ? -15.562 -16.969 9.398 1 91.69 4 LEU B CA 1
ATOM 4742 C C . LEU B 1 4 ? -17 -17.484 9.328 1 91.69 4 LEU B C 1
ATOM 4744 O O . LEU B 1 4 ? -17.609 -17.5 8.258 1 91.69 4 LEU B O 1
ATOM 4748 N N . TRP B 1 5 ? -17.578 -17.797 10.445 1 90.62 5 TRP B N 1
ATOM 4749 C CA . TRP B 1 5 ? -18.922 -18.344 10.492 1 90.62 5 TRP B CA 1
ATOM 4750 C C . TRP B 1 5 ? -19.938 -17.281 10.055 1 90.62 5 TRP B C 1
ATOM 4752 O O . TRP B 1 5 ? -21.016 -17.625 9.555 1 90.62 5 TRP B O 1
ATOM 4762 N N . ARG B 1 6 ? -19.641 -16.062 10.234 1 91.69 6 ARG B N 1
ATOM 4763 C CA . ARG B 1 6 ? -20.531 -14.969 9.859 1 91.69 6 ARG B CA 1
ATOM 4764 C C . ARG B 1 6 ? -20.734 -14.914 8.344 1 91.69 6 ARG B C 1
ATOM 4766 O O . ARG B 1 6 ? -21.703 -14.336 7.859 1 91.69 6 ARG B O 1
ATOM 4773 N N . LEU B 1 7 ? -19.828 -15.562 7.648 1 94.06 7 LEU B N 1
ATOM 4774 C CA . LEU B 1 7 ? -19.875 -15.531 6.191 1 94.06 7 LEU B CA 1
ATOM 4775 C C . LEU B 1 7 ? -20.875 -16.562 5.66 1 94.06 7 LEU B C 1
ATOM 4777 O O . LEU B 1 7 ? -21.234 -16.516 4.48 1 94.06 7 LEU B O 1
ATOM 4781 N N . ASN B 1 8 ? -21.375 -17.438 6.527 1 93.81 8 ASN B N 1
ATOM 4782 C CA . ASN B 1 8 ? -22.281 -18.5 6.113 1 93.81 8 ASN B CA 1
ATOM 4783 C C . ASN B 1 8 ? -23.594 -17.938 5.562 1 93.81 8 ASN B C 1
ATOM 4785 O O . ASN B 1 8 ? -24.219 -18.547 4.695 1 93.81 8 ASN B O 1
ATOM 4789 N N . LYS B 1 9 ? -24 -16.75 6.051 1 93.94 9 LYS B N 1
ATOM 4790 C CA . LYS B 1 9 ? -25.219 -16.141 5.551 1 93.94 9 LYS B CA 1
ATOM 4791 C C . LYS B 1 9 ? -25.094 -15.812 4.062 1 93.94 9 LYS B C 1
ATOM 4793 O O . LYS B 1 9 ? -26.062 -15.961 3.312 1 93.94 9 LYS B O 1
ATOM 4798 N N . TYR B 1 10 ? -23.938 -15.469 3.629 1 95.31 10 TYR B N 1
ATOM 4799 C CA . TYR B 1 10 ? -23.719 -15.141 2.225 1 95.31 10 TYR B CA 1
ATOM 4800 C C . TYR B 1 10 ? -23.625 -16.406 1.381 1 95.31 10 TYR B C 1
ATOM 4802 O O . TYR B 1 10 ? -24.125 -16.453 0.251 1 95.31 10 TYR B O 1
ATOM 4810 N N . LEU B 1 11 ? -22.969 -17.422 1.938 1 94.94 11 LEU B N 1
ATOM 4811 C CA . LEU B 1 11 ? -22.859 -18.703 1.231 1 94.94 11 LEU B CA 1
ATOM 4812 C C . LEU B 1 11 ? -24.25 -19.297 1 1 94.94 11 LEU B C 1
ATOM 4814 O O . LEU B 1 11 ? -24.484 -19.938 -0.034 1 94.94 11 LEU B O 1
ATOM 4818 N N . PHE B 1 12 ? -25.109 -19.047 1.959 1 94.62 12 PHE B N 1
ATOM 4819 C CA . PHE B 1 12 ? -26.484 -19.547 1.83 1 94.62 12 PHE B CA 1
ATOM 4820 C C . PHE B 1 12 ? -27.25 -18.75 0.783 1 94.62 12 PHE B C 1
ATOM 4822 O O . PHE B 1 12 ? -28.078 -19.297 0.052 1 94.62 12 PHE B O 1
ATOM 4829 N N . LYS B 1 13 ? -27 -17.5 0.732 1 95.75 13 LYS B N 1
ATOM 4830 C CA . LYS B 1 13 ? -27.656 -16.656 -0.268 1 95.75 13 LYS B CA 1
ATOM 4831 C C . LYS B 1 13 ? -27.281 -17.094 -1.682 1 95.75 13 LYS B C 1
ATOM 4833 O O . LYS B 1 13 ? -28.141 -17.125 -2.568 1 95.75 13 LYS B O 1
ATOM 4838 N N . TYR B 1 14 ? -26.047 -17.469 -1.831 1 96.81 14 TYR B N 1
ATOM 4839 C CA . TYR B 1 14 ? -25.562 -17.891 -3.143 1 96.81 14 TYR B CA 1
ATOM 4840 C C . TYR B 1 14 ? -25.328 -19.406 -3.174 1 96.81 14 TYR B C 1
ATOM 4842 O O . TYR B 1 14 ? -24.359 -19.875 -3.768 1 96.81 14 TYR B O 1
ATOM 4850 N N . LYS B 1 15 ? -26.172 -20.156 -2.588 1 96.19 15 LYS B N 1
ATOM 4851 C CA . LYS B 1 15 ? -26.031 -21.609 -2.445 1 96.19 15 LYS B CA 1
ATOM 4852 C C . LYS B 1 15 ? -26.047 -22.297 -3.805 1 96.19 15 LYS B C 1
ATOM 4854 O O . LYS B 1 15 ? -25.375 -23.312 -3.998 1 96.19 15 LYS B O 1
ATOM 4859 N N . LEU B 1 16 ? -26.766 -21.703 -4.742 1 96.31 16 LEU B N 1
ATOM 4860 C CA . LEU B 1 16 ? -26.828 -22.312 -6.066 1 96.31 16 LEU B CA 1
ATOM 4861 C C . LEU B 1 16 ? -25.469 -22.281 -6.758 1 96.31 16 LEU B C 1
ATOM 4863 O O . LEU B 1 16 ? -25.078 -23.25 -7.402 1 96.31 16 LEU B O 1
ATOM 4867 N N . TYR B 1 17 ? -24.781 -21.156 -6.609 1 96.81 17 TYR B N 1
ATOM 4868 C CA . TYR B 1 17 ? -23.438 -21.047 -7.172 1 96.81 17 TYR B CA 1
ATOM 4869 C C . TYR B 1 17 ? -22.5 -22.078 -6.543 1 96.81 17 TYR B C 1
ATOM 4871 O O . TYR B 1 17 ? -21.734 -22.719 -7.242 1 96.81 17 TYR B O 1
ATOM 4879 N N . LEU B 1 18 ? -22.625 -22.172 -5.277 1 96.5 18 LEU B N 1
ATOM 4880 C CA . LEU B 1 18 ? -21.766 -23.094 -4.547 1 96.5 18 LEU B CA 1
ATOM 4881 C C . LEU B 1 18 ? -22.078 -24.547 -4.926 1 96.5 18 LEU B C 1
ATOM 4883 O O . LEU B 1 18 ? -21.172 -25.328 -5.184 1 96.5 18 LEU B O 1
ATOM 4887 N N . LEU B 1 19 ? -23.312 -24.891 -4.996 1 97 19 LEU B N 1
ATOM 4888 C CA . LEU B 1 19 ? -23.734 -26.25 -5.332 1 97 19 LEU B CA 1
ATOM 4889 C C . LEU B 1 19 ? -23.328 -26.609 -6.762 1 97 19 LEU B C 1
ATOM 4891 O O . LEU B 1 19 ? -22.812 -27.703 -7.02 1 97 19 LEU B O 1
ATOM 4895 N N . LEU B 1 20 ? -23.562 -25.672 -7.609 1 97.06 20 LEU B N 1
ATOM 4896 C CA . LEU B 1 20 ? -23.172 -25.906 -8.992 1 97.06 20 LEU B CA 1
ATOM 4897 C C . LEU B 1 20 ? -21.656 -26.062 -9.102 1 97.06 20 LEU B C 1
ATOM 4899 O O . LEU B 1 20 ? -21.156 -26.875 -9.875 1 97.06 20 LEU B O 1
ATOM 4903 N N . GLY B 1 21 ? -21 -25.219 -8.352 1 96.69 21 GLY B N 1
ATOM 4904 C CA . GLY B 1 21 ? -19.547 -25.344 -8.344 1 96.69 21 GLY B CA 1
ATOM 4905 C C . GLY B 1 21 ? -19.062 -26.703 -7.867 1 96.69 21 GLY B C 1
ATOM 4906 O O . GLY B 1 21 ? -18.141 -27.281 -8.445 1 96.69 21 GLY B O 1
ATOM 4907 N N . ILE B 1 22 ? -19.656 -27.219 -6.898 1 96.75 22 ILE B N 1
ATOM 4908 C CA . ILE B 1 22 ? -19.312 -28.531 -6.359 1 96.75 22 ILE B CA 1
ATOM 4909 C C . ILE B 1 22 ? -19.609 -29.609 -7.395 1 96.75 22 ILE B C 1
ATOM 4911 O O . ILE B 1 22 ? -18.781 -30.5 -7.629 1 96.75 22 ILE B O 1
ATOM 4915 N N . VAL B 1 23 ? -20.719 -29.5 -8.055 1 97.38 23 VAL B N 1
ATOM 4916 C CA . VAL B 1 23 ? -21.109 -30.469 -9.07 1 97.38 23 VAL B CA 1
ATOM 4917 C C . VAL B 1 23 ? -20.141 -30.422 -10.242 1 97.38 23 VAL B C 1
ATOM 4919 O O . VAL B 1 23 ? -19.688 -31.453 -10.727 1 97.38 23 VAL B O 1
ATOM 4922 N N . PHE B 1 24 ? -19.859 -29.219 -10.648 1 97.19 24 PHE B N 1
ATOM 4923 C CA . PHE B 1 24 ? -18.938 -29.078 -11.758 1 97.19 24 PHE B CA 1
ATOM 4924 C C . PHE B 1 24 ? -17.562 -29.609 -11.391 1 97.19 24 PHE B C 1
ATOM 4926 O O . PHE B 1 24 ? -16.844 -30.156 -12.242 1 97.19 24 PHE B O 1
ATOM 4933 N N . THR B 1 25 ? -17.203 -29.438 -10.117 1 95.81 25 THR B N 1
ATOM 4934 C CA . THR B 1 25 ? -15.922 -29.969 -9.672 1 95.81 25 THR B CA 1
ATOM 4935 C C . THR B 1 25 ? -15.93 -31.5 -9.719 1 95.81 25 THR B C 1
ATOM 4937 O O . THR B 1 25 ? -14.953 -32.094 -10.164 1 95.81 25 THR B O 1
ATOM 4940 N N . PHE B 1 26 ? -16.969 -32.125 -9.383 1 95.88 26 PHE B N 1
ATOM 4941 C CA . PHE B 1 26 ? -17.109 -33.562 -9.438 1 95.88 26 PHE B CA 1
ATOM 4942 C C . PHE B 1 26 ? -17 -34.062 -10.875 1 95.88 26 PHE B C 1
ATOM 4944 O O . PHE B 1 26 ? -16.266 -35 -11.148 1 95.88 26 PHE B O 1
ATOM 4951 N N . ILE B 1 27 ? -17.625 -33.375 -11.711 1 96.25 27 ILE B N 1
ATOM 4952 C CA . ILE B 1 27 ? -17.641 -33.781 -13.109 1 96.25 27 ILE B CA 1
ATOM 4953 C C . ILE B 1 27 ? -16.266 -33.562 -13.734 1 96.25 27 ILE B C 1
ATOM 4955 O O . ILE B 1 27 ? -15.773 -34.438 -14.469 1 96.25 27 ILE B O 1
ATOM 4959 N N . SER B 1 28 ? -15.742 -32.438 -13.391 1 93.44 28 SER B N 1
ATOM 4960 C CA . SER B 1 28 ? -14.414 -32.156 -13.922 1 93.44 28 SER B CA 1
ATOM 4961 C C . SER B 1 28 ? -13.398 -33.188 -13.492 1 93.44 28 SER B C 1
ATOM 4963 O O . SER B 1 28 ? -12.562 -33.625 -14.297 1 93.44 28 SER B O 1
ATOM 4965 N N . ASN B 1 29 ? -13.461 -33.562 -12.234 1 93.38 29 ASN B N 1
ATOM 4966 C CA . ASN B 1 29 ? -12.523 -34.562 -11.727 1 93.38 29 ASN B CA 1
ATOM 4967 C C . ASN B 1 29 ? -12.773 -35.938 -12.344 1 93.38 29 ASN B C 1
ATOM 4969 O O . ASN B 1 29 ? -11.836 -36.719 -12.539 1 93.38 29 ASN B O 1
ATOM 4973 N N . PHE B 1 30 ? -13.945 -36.188 -12.711 1 92.56 30 PHE B N 1
ATOM 4974 C CA . PHE B 1 30 ? -14.266 -37.438 -13.414 1 92.56 30 PHE B CA 1
ATOM 4975 C C . PHE B 1 30 ? -13.547 -37.5 -14.758 1 92.56 30 PHE B C 1
ATOM 4977 O O . PHE B 1 30 ? -13.016 -38.562 -15.133 1 92.56 30 PHE B O 1
ATOM 4984 N N . PHE B 1 31 ? -13.477 -36.438 -15.406 1 90.31 31 PHE B N 1
ATOM 4985 C CA . PHE B 1 31 ? -12.898 -36.375 -16.75 1 90.31 31 PHE B CA 1
ATOM 4986 C C . PHE B 1 31 ? -11.375 -36.375 -16.672 1 90.31 31 PHE B C 1
ATOM 4988 O O . PHE B 1 31 ? -10.695 -36.5 -17.688 1 90.31 31 PHE B O 1
ATOM 4995 N N . VAL B 1 32 ? -10.859 -36.25 -15.523 1 85.12 32 VAL B N 1
ATOM 4996 C CA . VAL B 1 32 ? -9.406 -36.312 -15.414 1 85.12 32 VAL B CA 1
ATOM 4997 C C . VAL B 1 32 ? -9.008 -37.719 -14.984 1 85.12 32 VAL B C 1
ATOM 4999 O O . VAL B 1 32 ? -7.902 -38.188 -15.297 1 85.12 32 VAL B O 1
ATOM 5002 N N . ILE B 1 33 ? -9.859 -38.438 -14.375 1 88.38 33 ILE B N 1
ATOM 5003 C CA . ILE B 1 33 ? -9.57 -39.781 -13.844 1 88.38 33 ILE B CA 1
ATOM 5004 C C . ILE B 1 33 ? -9.719 -40.812 -14.953 1 88.38 33 ILE B C 1
ATOM 5006 O O . ILE B 1 33 ? -8.883 -41.719 -15.094 1 88.38 33 ILE B O 1
ATOM 5010 N N . ILE B 1 34 ? -10.633 -40.625 -15.859 1 86.56 34 ILE B N 1
ATOM 5011 C CA . ILE B 1 34 ? -10.984 -41.625 -16.875 1 86.56 34 ILE B CA 1
ATOM 5012 C C . ILE B 1 34 ? -9.836 -41.75 -17.875 1 86.56 34 ILE B C 1
ATOM 5014 O O . ILE B 1 34 ? -9.484 -42.875 -18.266 1 86.56 34 ILE B O 1
ATOM 5018 N N . PRO B 1 35 ? -9.305 -40.656 -18.219 1 81.62 35 PRO B N 1
ATOM 5019 C CA . PRO B 1 35 ? -8.203 -40.781 -19.156 1 81.62 35 PRO B CA 1
ATOM 5020 C C . PRO B 1 35 ? -7.059 -41.656 -18.625 1 81.62 35 PRO B C 1
ATOM 5022 O O . PRO B 1 35 ? -6.395 -42.344 -19.391 1 81.62 35 PRO B O 1
ATOM 5025 N N . ALA B 1 36 ? -6.793 -41.562 -17.359 1 80 36 ALA B N 1
ATOM 5026 C CA . ALA B 1 36 ? -5.758 -42.406 -16.766 1 80 36 ALA B CA 1
ATOM 5027 C C . ALA B 1 36 ? -6.086 -43.906 -16.953 1 80 36 ALA B C 1
ATOM 5029 O O . ALA B 1 36 ? -5.199 -44.719 -17.25 1 80 36 ALA B O 1
ATOM 5030 N N . ARG B 1 37 ? -7.289 -44.219 -16.906 1 81.19 37 ARG B N 1
ATOM 5031 C CA . ARG B 1 37 ? -7.727 -45.594 -17.125 1 81.19 37 ARG B CA 1
ATOM 5032 C C . ARG B 1 37 ? -7.602 -46 -18.594 1 81.19 37 ARG B C 1
ATOM 5034 O O . ARG B 1 37 ? -7.191 -47.094 -18.922 1 81.19 37 ARG B O 1
ATOM 5041 N N . LEU B 1 38 ? -7.988 -45.062 -19.391 1 77.81 38 LEU B N 1
ATOM 5042 C CA . LEU B 1 38 ? -7.918 -45.312 -20.828 1 77.81 38 LEU B CA 1
ATOM 5043 C C . LEU B 1 38 ? -6.477 -45.562 -21.266 1 77.81 38 LEU B C 1
ATOM 5045 O O . LEU B 1 38 ? -6.219 -46.406 -22.141 1 77.81 38 LEU B O 1
ATOM 5049 N N . VAL B 1 39 ? -5.629 -44.812 -20.656 1 73.44 39 VAL B N 1
ATOM 5050 C CA . VAL B 1 39 ? -4.215 -45 -20.953 1 73.44 39 VAL B CA 1
ATOM 5051 C C . VAL B 1 39 ? -3.775 -46.406 -20.531 1 73.44 39 VAL B C 1
ATOM 5053 O O . VAL B 1 39 ? -3.047 -47.094 -21.266 1 73.44 39 VAL B O 1
ATOM 5056 N N . GLY B 1 40 ? -4.23 -46.906 -19.422 1 72.5 40 GLY B N 1
ATOM 5057 C CA . GLY B 1 40 ? -3.936 -48.25 -18.969 1 72.5 40 GLY B CA 1
ATOM 5058 C C . GLY B 1 40 ? -4.441 -49.312 -19.922 1 72.5 40 GLY B C 1
ATOM 5059 O O . GLY B 1 40 ? -3.707 -50.25 -20.266 1 72.5 40 GLY B O 1
ATOM 5060 N N . ILE B 1 41 ? -5.59 -49.094 -20.406 1 74.88 41 ILE B N 1
ATOM 5061 C CA . ILE B 1 41 ? -6.203 -50.062 -21.312 1 74.88 41 ILE B CA 1
ATOM 5062 C C . ILE B 1 41 ? -5.461 -50.062 -22.641 1 74.88 41 ILE B C 1
ATOM 5064 O O . ILE B 1 41 ? -5.223 -51.125 -23.234 1 74.88 41 ILE B O 1
ATOM 5068 N N . ALA B 1 42 ? -5.156 -48.875 -23.031 1 70.62 42 ALA B N 1
ATOM 5069 C CA . ALA B 1 42 ? -4.426 -48.75 -24.297 1 70.62 42 ALA B CA 1
ATOM 5070 C C . ALA B 1 42 ? -3.09 -49.5 -24.234 1 70.62 42 ALA B C 1
ATOM 5072 O O . ALA B 1 42 ? -2.707 -50.188 -25.172 1 70.62 42 ALA B O 1
ATOM 5073 N N . ILE B 1 43 ? -2.449 -49.375 -23.156 1 68.06 43 ILE B N 1
ATOM 5074 C CA . ILE B 1 43 ? -1.157 -50.031 -22.984 1 68.06 43 ILE B CA 1
ATOM 5075 C C . ILE B 1 43 ? -1.342 -51.531 -22.953 1 68.06 43 ILE B C 1
ATOM 5077 O O . ILE B 1 43 ? -0.587 -52.281 -23.594 1 68.06 43 ILE B O 1
ATOM 5081 N N . ASP B 1 44 ? -2.359 -52 -22.344 1 70.12 44 ASP B N 1
ATOM 5082 C CA . ASP B 1 44 ? -2.635 -53.438 -22.281 1 70.12 44 ASP B CA 1
ATOM 5083 C C . ASP B 1 44 ? -2.957 -54 -23.672 1 70.12 44 ASP B C 1
ATOM 5085 O O . ASP B 1 44 ? -2.508 -55.094 -24.031 1 70.12 44 ASP B O 1
ATOM 5089 N N . TYR B 1 45 ? -3.705 -53.156 -24.375 1 67.5 45 TYR B N 1
ATOM 5090 C CA . TYR B 1 45 ? -4.094 -53.594 -25.719 1 67.5 45 TYR B CA 1
ATOM 5091 C C . TYR B 1 45 ? -2.883 -53.656 -26.641 1 67.5 45 TYR B C 1
ATOM 5093 O O . TYR B 1 45 ? -2.771 -54.562 -27.469 1 67.5 45 TYR B O 1
ATOM 5101 N N . VAL B 1 46 ? -2.076 -52.719 -26.562 1 64.56 46 VAL B N 1
ATOM 5102 C CA . VAL B 1 46 ? -0.875 -52.688 -27.391 1 64.56 46 VAL B CA 1
ATOM 5103 C C . VAL B 1 46 ? 0.01 -53.906 -27.078 1 64.56 46 VAL B C 1
ATOM 5105 O O . VAL B 1 46 ? 0.531 -54.531 -27.984 1 64.56 46 VAL B O 1
ATOM 5108 N N . VAL B 1 47 ? 0.106 -54.188 -25.875 1 63.06 47 VAL B N 1
ATOM 5109 C CA . VAL B 1 47 ? 0.948 -55.312 -25.453 1 63.06 47 VAL B CA 1
ATOM 5110 C C . VAL B 1 47 ? 0.353 -56.625 -25.938 1 63.06 47 VAL B C 1
ATOM 5112 O O . VAL B 1 47 ? 1.073 -57.5 -26.438 1 63.06 47 VAL B O 1
ATOM 5115 N N . GLU B 1 48 ? -0.912 -56.688 -25.859 1 64.62 48 GLU B N 1
ATOM 5116 C CA . GLU B 1 48 ? -1.581 -57.938 -26.266 1 64.62 48 GLU B CA 1
ATOM 5117 C C . GLU B 1 48 ? -1.53 -58.094 -27.781 1 64.62 48 GLU B C 1
ATOM 5119 O O . GLU B 1 48 ? -1.336 -59.219 -28.266 1 64.62 48 GLU B O 1
ATOM 5124 N N . SER B 1 49 ? -1.779 -57 -28.453 1 63.06 49 SER B N 1
ATOM 5125 C CA . SER B 1 49 ? -1.78 -57.062 -29.906 1 63.06 49 SER B CA 1
ATOM 5126 C C . SER B 1 49 ? -0.394 -57.406 -30.453 1 63.06 49 SER B C 1
ATOM 5128 O O . SER B 1 49 ? -0.264 -58.125 -31.438 1 63.06 49 SER B O 1
ATOM 5130 N N . PHE B 1 50 ? 0.5 -56.844 -29.875 1 58.44 50 PHE B N 1
ATOM 5131 C CA . PHE B 1 50 ? 1.868 -57.125 -30.297 1 58.44 50 PHE B CA 1
ATOM 5132 C C . PHE B 1 50 ? 2.201 -58.594 -30.078 1 58.44 50 PHE B C 1
ATOM 5134 O O . PHE B 1 50 ? 2.883 -59.219 -30.906 1 58.44 50 PHE B O 1
ATOM 5141 N N . SER B 1 51 ? 1.729 -59.031 -29.031 1 56.53 51 SER B N 1
ATOM 5142 C CA . SER B 1 51 ? 1.962 -60.438 -28.75 1 56.53 51 SER B CA 1
ATOM 5143 C C . SER B 1 51 ? 1.287 -61.344 -29.797 1 56.53 51 SER B C 1
ATOM 5145 O O . SER B 1 51 ? 1.848 -62.344 -30.203 1 56.53 51 SER B O 1
ATOM 5147 N N . TYR B 1 52 ? 0.202 -60.906 -30.078 1 54.41 52 TYR B N 1
ATOM 5148 C CA . TYR B 1 52 ? -0.553 -61.688 -31.031 1 54.41 52 TYR B CA 1
ATOM 5149 C C . TYR B 1 52 ? 0.078 -61.625 -32.406 1 54.41 52 TYR B C 1
ATOM 5151 O O . TYR B 1 52 ? 0.198 -62.656 -33.094 1 54.41 52 TYR B O 1
ATOM 5159 N N . TYR B 1 53 ? 0.474 -60.5 -32.844 1 53.97 53 TYR B N 1
ATOM 5160 C CA . TYR B 1 53 ? 0.922 -60.344 -34.219 1 53.97 53 TYR B CA 1
ATOM 5161 C C . TYR B 1 53 ? 2.34 -60.875 -34.406 1 53.97 53 TYR B C 1
ATOM 5163 O O . TYR B 1 53 ? 2.709 -61.312 -35.469 1 53.97 53 TYR B O 1
ATOM 5171 N N . GLN B 1 54 ? 3.176 -60.656 -33.562 1 50.81 54 GLN B N 1
ATOM 5172 C CA . GLN B 1 54 ? 4.504 -61.25 -33.719 1 50.81 54 GLN B CA 1
ATOM 5173 C C . GLN B 1 54 ? 4.438 -62.781 -33.719 1 50.81 54 GLN B C 1
ATOM 5175 O O . GLN B 1 54 ? 5.254 -63.438 -34.344 1 50.81 54 GLN B O 1
ATOM 5180 N N . LEU B 1 55 ? 3.555 -63.344 -32.969 1 47.75 55 LEU B N 1
ATOM 5181 C CA . LEU B 1 55 ? 3.504 -64.812 -32.875 1 47.75 55 LEU B CA 1
ATOM 5182 C C . LEU B 1 55 ? 2.879 -65.438 -34.094 1 47.75 55 LEU B C 1
ATOM 5184 O O . LEU B 1 55 ? 3.232 -66.5 -34.5 1 47.75 55 LEU B O 1
ATOM 5188 N N . TYR B 1 56 ? 1.841 -64.812 -34.594 1 47.19 56 TYR B N 1
ATOM 5189 C CA . TYR B 1 56 ? 1.206 -65.5 -35.719 1 47.19 56 TYR B CA 1
ATOM 5190 C C . TYR B 1 56 ? 1.65 -64.938 -37.062 1 47.19 56 TYR B C 1
ATOM 5192 O O . TYR B 1 56 ? 1.438 -63.719 -37.312 1 47.19 56 TYR B O 1
ATOM 5200 N N . ASP B 1 57 ? 2.828 -65.25 -37.469 1 46.78 57 ASP B N 1
ATOM 5201 C CA . ASP B 1 57 ? 3.291 -65 -38.844 1 46.78 57 ASP B CA 1
ATOM 5202 C C . ASP B 1 57 ? 2.133 -65.125 -39.844 1 46.78 57 ASP B C 1
ATOM 5204 O O . ASP B 1 57 ? 2.02 -66.062 -40.562 1 46.78 57 ASP B O 1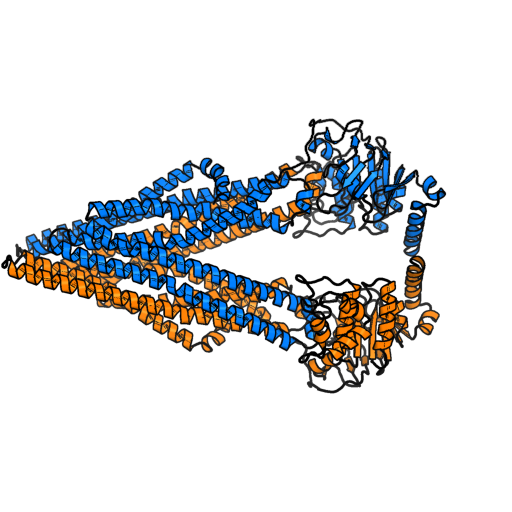
ATOM 5208 N N . GLU B 1 58 ? 0.928 -64.875 -39.312 1 50.34 58 GLU B N 1
ATOM 5209 C CA . GLU B 1 58 ? -0.054 -65.125 -40.375 1 50.34 58 GLU B CA 1
ATOM 5210 C C . GLU B 1 58 ? -0.074 -64 -41.406 1 50.34 58 GLU B C 1
ATOM 5212 O O . GLU B 1 58 ? -0.011 -62.844 -41.031 1 50.34 58 GLU B O 1
ATOM 5217 N N . GLY B 1 59 ? 0.012 -64.375 -42.719 1 57.72 59 GLY B N 1
ATOM 5218 C CA . GLY B 1 59 ? 0.034 -63.812 -44.031 1 57.72 59 GLY B CA 1
ATOM 5219 C C . GLY B 1 59 ? -0.034 -62.281 -44.031 1 57.72 59 GLY B C 1
ATOM 5220 O O . GLY B 1 59 ? -0.447 -61.688 -43.031 1 57.72 59 GLY B O 1
ATOM 5221 N N . GLU B 1 60 ? 0.801 -61.625 -44.812 1 57.72 60 GLU B N 1
ATOM 5222 C CA . GLU B 1 60 ? 0.931 -60.188 -45.031 1 57.72 60 GLU B CA 1
ATOM 5223 C C . GLU B 1 60 ? -0.41 -59.469 -44.844 1 57.72 60 GLU B C 1
ATOM 5225 O O . GLU B 1 60 ? -0.47 -58.375 -44.312 1 57.72 60 GLU B O 1
ATOM 5230 N N . VAL B 1 61 ? -1.437 -60.156 -45.281 1 56.06 61 VAL B N 1
ATOM 5231 C CA . VAL B 1 61 ? -2.758 -59.531 -45.312 1 56.06 61 VAL B CA 1
ATOM 5232 C C . VAL B 1 61 ? -3.287 -59.406 -43.875 1 56.06 61 VAL B C 1
ATOM 5234 O O . VAL B 1 61 ? -3.852 -58.375 -43.5 1 56.06 61 VAL B O 1
ATOM 5237 N N . VAL B 1 62 ? -3.07 -60.406 -43.062 1 55.62 62 VAL B N 1
ATOM 5238 C CA . VAL B 1 62 ? -3.592 -60.406 -41.688 1 55.62 62 VAL B CA 1
ATOM 5239 C C . VAL B 1 62 ? -2.855 -59.375 -40.844 1 55.62 62 VAL B C 1
ATOM 5241 O O . VAL B 1 62 ? -3.465 -58.719 -40 1 55.62 62 VAL B O 1
ATOM 5244 N N . ARG B 1 63 ? -1.685 -59.188 -41.125 1 63.62 63 ARG B N 1
ATOM 5245 C CA . ARG B 1 63 ? -0.872 -58.188 -40.438 1 63.62 63 ARG B CA 1
ATOM 5246 C C . ARG B 1 63 ? -1.39 -56.781 -40.75 1 63.62 63 ARG B C 1
ATOM 5248 O O . ARG B 1 63 ? -1.416 -55.938 -39.844 1 63.62 63 ARG B O 1
ATOM 5255 N N . LYS B 1 64 ? -1.697 -56.688 -42.031 1 61.22 64 LYS B N 1
ATOM 5256 C CA . LYS B 1 64 ? -2.184 -55.375 -42.406 1 61.22 64 LYS B CA 1
ATOM 5257 C C . LYS B 1 64 ? -3.52 -55.062 -41.75 1 61.22 64 LYS B C 1
ATOM 5259 O O . LYS B 1 64 ? -3.75 -53.938 -41.312 1 61.22 64 LYS B O 1
ATOM 5264 N N . ILE B 1 65 ? -4.414 -55.969 -41.625 1 57.34 65 ILE B N 1
ATOM 5265 C CA . ILE B 1 65 ? -5.727 -55.781 -41 1 57.34 65 ILE B CA 1
ATOM 5266 C C . ILE B 1 65 ? -5.57 -55.531 -39.5 1 57.34 65 ILE B C 1
ATOM 5268 O O . ILE B 1 65 ? -6.219 -54.656 -38.938 1 57.34 65 ILE B O 1
ATOM 5272 N N . ALA B 1 66 ? -4.773 -56.312 -38.938 1 61.75 66 ALA B N 1
ATOM 5273 C CA . ALA B 1 66 ? -4.523 -56.156 -37.5 1 61.75 66 ALA B CA 1
ATOM 5274 C C . ALA B 1 66 ? -3.904 -54.812 -37.188 1 61.75 66 ALA B C 1
ATOM 5276 O O . ALA B 1 66 ? -4.254 -54.188 -36.188 1 61.75 66 ALA B O 1
ATOM 5277 N N . ARG B 1 67 ? -3.145 -54.469 -38.125 1 64.62 67 ARG B N 1
ATOM 5278 C CA . ARG B 1 67 ? -2.508 -53.188 -37.938 1 64.62 67 ARG B CA 1
ATOM 5279 C C . ARG B 1 67 ? -3.527 -52.062 -38.062 1 64.62 67 ARG B C 1
ATOM 5281 O O . ARG B 1 67 ? -3.471 -51.062 -37.344 1 64.62 67 ARG B O 1
ATOM 5288 N N . SER B 1 68 ? -4.348 -52.281 -39.062 1 64.94 68 SER B N 1
ATOM 5289 C CA . SER B 1 68 ? -5.379 -51.25 -39.25 1 64.94 68 SER B CA 1
ATOM 5290 C C . SER B 1 68 ? -6.332 -51.188 -38.062 1 64.94 68 SER B C 1
ATOM 5292 O O . SER B 1 68 ? -6.746 -50.094 -37.688 1 64.94 68 SER B O 1
ATOM 5294 N N . GLU B 1 69 ? -6.66 -52.25 -37.531 1 67.81 69 GLU B N 1
ATOM 5295 C CA . GLU B 1 69 ? -7.543 -52.281 -36.344 1 67.81 69 GLU B CA 1
ATOM 5296 C C . GLU B 1 69 ? -6.867 -51.656 -35.125 1 67.81 69 GLU B C 1
ATOM 5298 O O . GLU B 1 69 ? -7.504 -50.969 -34.344 1 67.81 69 GLU B O 1
ATOM 5303 N N . PHE B 1 70 ? -5.672 -51.906 -35.062 1 67 70 PHE B N 1
ATOM 5304 C CA . PHE B 1 70 ? -4.887 -51.344 -33.969 1 67 70 PHE B CA 1
ATOM 5305 C C . PHE B 1 70 ? -4.848 -49.812 -34.062 1 67 70 PHE B C 1
ATOM 5307 O O . PHE B 1 70 ? -5.055 -49.125 -33.062 1 67 70 PHE B O 1
ATOM 5314 N N . LEU B 1 71 ? -4.664 -49.375 -35.219 1 67.62 71 LEU B N 1
ATOM 5315 C CA . LEU B 1 71 ? -4.598 -47.938 -35.438 1 67.62 71 LEU B CA 1
ATOM 5316 C C . LEU B 1 71 ? -5.949 -47.281 -35.156 1 67.62 71 LEU B C 1
ATOM 5318 O O . LEU B 1 71 ? -6.016 -46.156 -34.625 1 67.62 71 LEU B O 1
ATOM 5322 N N . MET B 1 72 ? -6.891 -48.031 -35.531 1 73.81 72 MET B N 1
ATOM 5323 C CA . MET B 1 72 ? -8.234 -47.5 -35.312 1 73.81 72 MET B CA 1
ATOM 5324 C C . MET B 1 72 ? -8.539 -47.406 -33.812 1 73.81 72 MET B C 1
ATOM 5326 O O . MET B 1 72 ? -9.117 -46.438 -33.344 1 73.81 72 MET B O 1
ATOM 5330 N N . TYR B 1 73 ? -8.078 -48.312 -33.031 1 71.88 73 TYR B N 1
ATOM 5331 C CA . TYR B 1 73 ? -8.305 -48.312 -31.609 1 71.88 73 TYR B CA 1
ATOM 5332 C C . TYR B 1 73 ? -7.523 -47.188 -30.922 1 71.88 73 TYR B C 1
ATOM 5334 O O . TYR B 1 73 ? -8.055 -46.5 -30.062 1 71.88 73 TYR B O 1
ATOM 5342 N N . ILE B 1 74 ? -6.414 -47.062 -31.328 1 70.69 74 ILE B N 1
ATOM 5343 C CA . ILE B 1 74 ? -5.578 -46.031 -30.734 1 70.69 74 ILE B CA 1
ATOM 5344 C C . ILE B 1 74 ? -6.141 -44.656 -31.078 1 70.69 74 ILE B C 1
ATOM 5346 O O . ILE B 1 74 ? -6.129 -43.75 -30.25 1 70.69 74 ILE B O 1
ATOM 5350 N N . PHE B 1 75 ? -6.598 -44.594 -32.281 1 73.12 75 PHE B N 1
ATOM 5351 C CA . PHE B 1 75 ? -7.188 -43.344 -32.75 1 73.12 75 PHE B CA 1
ATOM 5352 C C . PHE B 1 75 ? -8.445 -43.031 -31.938 1 73.12 75 PHE B C 1
ATOM 5354 O O . PHE B 1 75 ? -8.648 -41.906 -31.516 1 73.12 75 PHE B O 1
ATOM 5361 N N . ILE B 1 76 ? -9.188 -44.031 -31.703 1 78.06 76 ILE B N 1
ATOM 5362 C CA . ILE B 1 76 ? -10.43 -43.844 -30.969 1 78.06 76 ILE B CA 1
ATOM 5363 C C . ILE B 1 76 ? -10.117 -43.5 -29.516 1 78.06 76 ILE B C 1
ATOM 5365 O O . ILE B 1 76 ? -10.75 -42.594 -28.938 1 78.06 76 ILE B O 1
ATOM 5369 N N . PHE B 1 77 ? -9.133 -44.062 -28.906 1 75.62 77 PHE B N 1
ATOM 5370 C CA . PHE B 1 77 ? -8.742 -43.75 -27.547 1 75.62 77 PHE B CA 1
ATOM 5371 C C . PHE B 1 77 ? -8.164 -42.344 -27.453 1 75.62 77 PHE B C 1
ATOM 5373 O O . PHE B 1 77 ? -8.414 -41.625 -26.484 1 75.62 77 PHE B O 1
ATOM 5380 N N . GLY B 1 78 ? -7.43 -42 -28.469 1 73.94 78 GLY B N 1
ATOM 5381 C CA . GLY B 1 78 ? -6.887 -40.656 -28.516 1 73.94 78 GLY B CA 1
ATOM 5382 C C . GLY B 1 78 ? -7.961 -39.594 -28.594 1 73.94 78 GLY B C 1
ATOM 5383 O O . GLY B 1 78 ? -7.895 -38.594 -27.875 1 73.94 78 GLY B O 1
ATOM 5384 N N . ILE B 1 79 ? -8.914 -39.812 -29.391 1 79.88 79 ILE B N 1
ATOM 5385 C CA . ILE B 1 79 ? -10.016 -38.875 -29.531 1 79.88 79 ILE B CA 1
ATOM 5386 C C . ILE B 1 79 ? -10.82 -38.812 -28.25 1 79.88 79 ILE B C 1
ATOM 5388 O O . ILE B 1 79 ? -11.289 -37.719 -27.844 1 79.88 79 ILE B O 1
ATOM 5392 N N . LEU B 1 80 ? -10.945 -39.938 -27.656 1 83.5 80 LEU B N 1
ATOM 5393 C CA . LEU B 1 80 ? -11.695 -40 -26.406 1 83.5 80 LEU B CA 1
ATOM 5394 C C . LEU B 1 80 ? -10.977 -39.219 -25.312 1 83.5 80 LEU B C 1
ATOM 5396 O O . LEU B 1 80 ? -11.609 -38.5 -24.531 1 83.5 80 LEU B O 1
ATOM 5400 N N . ILE B 1 81 ? -9.703 -39.375 -25.234 1 80 81 ILE B N 1
ATOM 5401 C CA . ILE B 1 81 ? -8.906 -38.656 -24.25 1 80 81 ILE B CA 1
ATOM 5402 C C . ILE B 1 81 ? -8.977 -37.156 -24.5 1 80 81 ILE B C 1
ATOM 5404 O O . ILE B 1 81 ? -9.117 -36.375 -23.562 1 80 81 ILE B O 1
ATOM 5408 N N . LEU B 1 82 ? -8.922 -36.781 -25.734 1 80.75 82 LEU B N 1
ATOM 5409 C CA . LEU B 1 82 ? -9.008 -35.375 -26.094 1 80.75 82 LEU B CA 1
ATOM 5410 C C . LEU B 1 82 ? -10.383 -34.781 -25.734 1 80.75 82 LEU B C 1
ATOM 5412 O O . LEU B 1 82 ? -10.484 -33.688 -25.234 1 80.75 82 LEU B O 1
ATOM 5416 N N . ALA B 1 83 ? -11.359 -35.562 -26.109 1 86.25 83 ALA B N 1
ATOM 5417 C CA . ALA B 1 83 ? -12.719 -35.125 -25.781 1 86.25 83 ALA B CA 1
ATOM 5418 C C . ALA B 1 83 ? -12.883 -34.938 -24.281 1 86.25 83 ALA B C 1
ATOM 5420 O O . ALA B 1 83 ? -13.508 -33.969 -23.828 1 86.25 83 ALA B O 1
ATOM 5421 N N . MET B 1 84 ? -12.305 -35.812 -23.531 1 87.31 84 MET B N 1
ATOM 5422 C CA . MET B 1 84 ? -12.398 -35.719 -22.078 1 87.31 84 MET B CA 1
ATOM 5423 C C . MET B 1 84 ? -11.602 -34.5 -21.562 1 87.31 84 MET B C 1
ATOM 5425 O O . MET B 1 84 ? -12.016 -33.844 -20.594 1 87.31 84 MET B O 1
ATOM 5429 N N . ALA B 1 85 ? -10.516 -34.312 -22.172 1 84.12 85 ALA B N 1
ATOM 5430 C CA . ALA B 1 85 ? -9.719 -33.156 -21.781 1 84.12 85 ALA B CA 1
ATOM 5431 C C . ALA B 1 85 ? -10.469 -31.859 -22.062 1 84.12 85 ALA B C 1
ATOM 5433 O O . ALA B 1 85 ? -10.453 -30.938 -21.234 1 84.12 85 ALA B O 1
ATOM 5434 N N . LEU B 1 86 ? -11.094 -31.766 -23.188 1 87.56 86 LEU B N 1
ATOM 5435 C CA . LEU B 1 86 ? -11.859 -30.578 -23.547 1 87.56 86 LEU B CA 1
ATOM 5436 C C . LEU B 1 86 ? -13.047 -30.391 -22.609 1 87.56 86 LEU B C 1
ATOM 5438 O O . LEU B 1 86 ? -13.359 -29.266 -22.203 1 87.56 86 LEU B O 1
ATOM 5442 N N . LEU B 1 87 ? -13.648 -31.516 -22.328 1 91.06 87 LEU B N 1
ATOM 5443 C CA . LEU B 1 87 ? -14.766 -31.438 -21.391 1 91.06 87 LEU B CA 1
ATOM 5444 C C . LEU B 1 87 ? -14.289 -31.016 -20.016 1 91.06 87 LEU B C 1
ATOM 5446 O O . LEU B 1 87 ? -14.961 -30.25 -19.328 1 91.06 87 LEU B O 1
ATOM 5450 N N . ARG B 1 88 ? -13.172 -31.516 -19.641 1 90.5 88 ARG B N 1
ATOM 5451 C CA . ARG B 1 88 ? -12.602 -31.078 -18.359 1 90.5 88 ARG B CA 1
ATOM 5452 C C . ARG B 1 88 ? -12.328 -29.578 -18.359 1 90.5 88 ARG B C 1
ATOM 5454 O O . ARG B 1 88 ? -12.617 -28.891 -17.375 1 90.5 88 ARG B O 1
ATOM 5461 N N . GLY B 1 89 ? -11.773 -29.125 -19.484 1 89.19 89 GLY B N 1
ATOM 5462 C CA . GLY B 1 89 ? -11.523 -27.703 -19.609 1 89.19 89 GLY B CA 1
ATOM 5463 C C . GLY B 1 89 ? -12.789 -26.859 -19.5 1 89.19 89 GLY B C 1
ATOM 5464 O O . GLY B 1 89 ? -12.789 -25.812 -18.844 1 89.19 89 GLY B O 1
ATOM 5465 N N . LEU B 1 90 ? -13.773 -27.328 -20.078 1 91.81 90 LEU B N 1
ATOM 5466 C CA . LEU B 1 90 ? -15.055 -26.641 -20.016 1 91.81 90 LEU B CA 1
ATOM 5467 C C . LEU B 1 90 ? -15.57 -26.562 -18.594 1 91.81 90 LEU B C 1
ATOM 5469 O O . LEU B 1 90 ? -16.016 -25.5 -18.141 1 91.81 90 LEU B O 1
ATOM 5473 N N . PHE B 1 91 ? -15.469 -27.625 -17.906 1 94.06 91 PHE B N 1
ATOM 5474 C CA . PHE B 1 91 ? -16 -27.641 -16.562 1 94.06 91 PHE B CA 1
ATOM 5475 C C . PHE B 1 91 ? -15.102 -26.859 -15.609 1 94.06 91 PHE B C 1
ATOM 5477 O O . PHE B 1 91 ? -15.57 -26.266 -14.641 1 94.06 91 PHE B O 1
ATOM 5484 N N . LEU B 1 92 ? -13.844 -26.844 -15.891 1 92.31 92 LEU B N 1
ATOM 5485 C CA . LEU B 1 92 ? -12.961 -25.984 -15.117 1 92.31 92 LEU B CA 1
ATOM 5486 C C . LEU B 1 92 ? -13.344 -24.516 -15.281 1 92.31 92 LEU B C 1
ATOM 5488 O O . LEU B 1 92 ? -13.305 -23.75 -14.312 1 92.31 92 LEU B O 1
ATOM 5492 N N . PHE B 1 93 ? -13.68 -24.25 -16.484 1 92.5 93 PHE B N 1
ATOM 5493 C CA . PHE B 1 93 ? -14.164 -22.906 -16.766 1 92.5 93 PHE B CA 1
ATOM 5494 C C . PHE B 1 93 ? -15.438 -22.609 -15.984 1 92.5 93 PHE B C 1
ATOM 5496 O O . PHE B 1 93 ? -15.555 -21.531 -15.375 1 92.5 93 PHE B O 1
ATOM 5503 N N . LEU B 1 94 ? -16.234 -23.531 -15.961 1 95.31 94 LEU B N 1
ATOM 5504 C CA . LEU B 1 94 ? -17.516 -23.344 -15.289 1 95.31 94 LEU B CA 1
ATOM 5505 C C . LEU B 1 94 ? -17.328 -23.266 -13.781 1 95.31 94 LEU B C 1
ATOM 5507 O O . LEU B 1 94 ? -18.062 -22.547 -13.094 1 95.31 94 LEU B O 1
ATOM 5511 N N . ILE B 1 95 ? -16.422 -23.953 -13.266 1 95.38 95 ILE B N 1
ATOM 5512 C CA . ILE B 1 95 ? -16.125 -23.891 -11.836 1 95.38 95 ILE B CA 1
ATOM 5513 C C . ILE B 1 95 ? -15.742 -22.469 -11.453 1 95.38 95 ILE B C 1
ATOM 5515 O O . ILE B 1 95 ? -16.219 -21.922 -10.453 1 95.38 95 ILE B O 1
ATOM 5519 N N . ARG B 1 96 ? -14.969 -21.875 -12.258 1 93.75 96 ARG B N 1
ATOM 5520 C CA . ARG B 1 96 ? -14.523 -20.516 -11.969 1 93.75 96 ARG B CA 1
ATOM 5521 C C . ARG B 1 96 ? -15.672 -19.531 -12.117 1 93.75 96 ARG B C 1
ATOM 5523 O O . ARG B 1 96 ? -15.758 -18.547 -11.375 1 93.75 96 ARG B O 1
ATOM 5530 N N . GLN B 1 97 ? -16.562 -19.875 -13.07 1 94.19 97 GLN B N 1
ATOM 5531 C CA . GLN B 1 97 ? -17.703 -18.984 -13.312 1 94.19 97 GLN B CA 1
ATOM 5532 C C . GLN B 1 97 ? -18.75 -19.125 -12.211 1 94.19 97 GLN B C 1
ATOM 5534 O O . GLN B 1 97 ? -19.656 -18.297 -12.094 1 94.19 97 GLN B O 1
ATOM 5539 N N . THR B 1 98 ? -18.562 -20.078 -11.422 1 96.38 98 THR B N 1
ATOM 5540 C CA . THR B 1 98 ? -19.516 -20.25 -10.328 1 96.38 98 THR B CA 1
ATOM 5541 C C . THR B 1 98 ? -18.875 -19.891 -8.992 1 96.38 98 THR B C 1
ATOM 5543 O O . THR B 1 98 ? -19.203 -18.844 -8.406 1 96.38 98 THR B O 1
ATOM 5546 N N . ILE B 1 99 ? -17.766 -20.547 -8.672 1 96.38 99 ILE B N 1
ATOM 5547 C CA . ILE B 1 99 ? -17.172 -20.375 -7.352 1 96.38 99 ILE B CA 1
ATOM 5548 C C . ILE B 1 99 ? -16.469 -19.016 -7.27 1 96.38 99 ILE B C 1
ATOM 5550 O O . ILE B 1 99 ? -16.688 -18.266 -6.312 1 96.38 99 ILE B O 1
ATOM 5554 N N . ILE B 1 100 ? -15.719 -18.641 -8.219 1 95.69 100 ILE B N 1
ATOM 5555 C CA . ILE B 1 100 ? -14.992 -17.375 -8.188 1 95.69 100 ILE B CA 1
ATOM 5556 C C . ILE B 1 100 ? -15.969 -16.203 -8.375 1 95.69 100 ILE B C 1
ATOM 5558 O O . ILE B 1 100 ? -15.828 -15.172 -7.727 1 95.69 100 ILE B O 1
ATOM 5562 N N . ALA B 1 101 ? -16.922 -16.438 -9.25 1 94.75 101 ALA B N 1
ATOM 5563 C CA . ALA B 1 101 ? -17.938 -15.414 -9.422 1 94.75 101 ALA B CA 1
ATOM 5564 C C . ALA B 1 101 ? -18.719 -15.203 -8.133 1 94.75 101 ALA B C 1
ATOM 5566 O O . ALA B 1 101 ? -19.062 -14.07 -7.777 1 94.75 101 ALA B O 1
ATOM 5567 N N . MET B 1 102 ? -19.016 -16.281 -7.527 1 96.38 102 MET B N 1
ATOM 5568 C CA . MET B 1 102 ? -19.703 -16.203 -6.238 1 96.38 102 MET B CA 1
ATOM 5569 C C . MET B 1 102 ? -18.906 -15.367 -5.25 1 96.38 102 MET B C 1
ATOM 5571 O O . MET B 1 102 ? -19.453 -14.531 -4.535 1 96.38 102 MET B O 1
ATOM 5575 N N . SER B 1 103 ? -17.578 -15.562 -5.199 1 96.81 103 SER B N 1
ATOM 5576 C CA . SER B 1 103 ? -16.719 -14.82 -4.277 1 96.81 103 SER B CA 1
ATOM 5577 C C . SER B 1 103 ? -16.781 -13.32 -4.562 1 96.81 103 SER B C 1
ATOM 5579 O O . SER B 1 103 ? -16.75 -12.508 -3.639 1 96.81 103 SER B O 1
ATOM 5581 N N . ARG B 1 104 ? -16.953 -13 -5.824 1 95.25 104 ARG B N 1
ATOM 5582 C CA . ARG B 1 104 ? -17.031 -11.594 -6.199 1 95.25 104 ARG B CA 1
ATOM 5583 C C . ARG B 1 104 ? -18.391 -10.992 -5.805 1 95.25 104 ARG B C 1
ATOM 5585 O O . ARG B 1 104 ? -18.453 -9.836 -5.387 1 95.25 104 ARG B O 1
ATOM 5592 N N . LEU B 1 105 ? -19.375 -11.75 -5.961 1 96.56 105 LEU B N 1
ATOM 5593 C CA . LEU B 1 105 ? -20.703 -11.297 -5.555 1 96.56 105 LEU B CA 1
ATOM 5594 C C . LEU B 1 105 ? -20.766 -11.086 -4.047 1 96.56 105 LEU B C 1
ATOM 5596 O O . LEU B 1 105 ? -21.344 -10.102 -3.576 1 96.56 105 LEU B O 1
ATOM 5600 N N . ILE B 1 106 ? -20.172 -11.953 -3.387 1 97.25 106 ILE B N 1
ATOM 5601 C CA . ILE B 1 106 ? -20.156 -11.844 -1.932 1 97.25 106 ILE B CA 1
ATOM 5602 C C . ILE B 1 106 ? -19.312 -10.641 -1.511 1 97.25 106 ILE B C 1
ATOM 5604 O O . ILE B 1 106 ? -19.641 -9.938 -0.554 1 97.25 106 ILE B O 1
ATOM 5608 N N . GLU B 1 107 ? -18.188 -10.508 -2.189 1 96.38 107 GLU B N 1
ATOM 5609 C CA . GLU B 1 107 ? -17.359 -9.328 -1.935 1 96.38 107 GLU B CA 1
ATOM 5610 C C . GLU B 1 107 ? -18.172 -8.047 -2.061 1 96.38 107 GLU B C 1
ATOM 5612 O O . GLU B 1 107 ? -18.031 -7.137 -1.238 1 96.38 107 GLU B O 1
ATOM 5617 N N . TYR B 1 108 ? -18.984 -7.98 -3.035 1 95.62 108 TYR B N 1
ATOM 5618 C CA . TYR B 1 108 ? -19.875 -6.852 -3.27 1 95.62 108 TYR B CA 1
ATOM 5619 C C . TYR B 1 108 ? -20.828 -6.664 -2.102 1 95.62 108 TYR B C 1
ATOM 5621 O O . TYR B 1 108 ? -21.016 -5.551 -1.606 1 95.62 108 TYR B O 1
ATOM 5629 N N . ASP B 1 109 ? -21.359 -7.703 -1.659 1 96.31 109 ASP B N 1
ATOM 5630 C CA . ASP B 1 109 ? -22.328 -7.645 -0.562 1 96.31 109 ASP B CA 1
ATOM 5631 C C . ASP B 1 109 ? -21.656 -7.211 0.737 1 96.31 109 ASP B C 1
ATOM 5633 O O . ASP B 1 109 ? -22.203 -6.402 1.488 1 96.31 109 ASP B O 1
ATOM 5637 N N . ILE B 1 110 ? -20.516 -7.738 0.958 1 96.38 110 ILE B N 1
ATOM 5638 C CA . ILE B 1 110 ? -19.797 -7.441 2.195 1 96.38 110 ILE B CA 1
ATOM 5639 C C . ILE B 1 110 ? -19.422 -5.965 2.227 1 96.38 110 ILE B C 1
ATOM 5641 O O . ILE B 1 110 ? -19.594 -5.293 3.244 1 96.38 110 ILE B O 1
ATOM 5645 N N . LYS B 1 111 ? -18.891 -5.508 1.138 1 95.69 111 LYS B N 1
ATOM 5646 C CA . LYS B 1 111 ? -18.5 -4.102 1.073 1 95.69 111 LYS B CA 1
ATOM 5647 C C . LYS B 1 111 ? -19.703 -3.191 1.328 1 95.69 111 LYS B C 1
ATOM 5649 O O . LYS B 1 111 ? -19.609 -2.225 2.088 1 95.69 111 LYS B O 1
ATOM 5654 N N . ASN B 1 112 ? -20.812 -3.514 0.749 1 94.81 112 ASN B N 1
ATOM 5655 C CA . ASN B 1 112 ? -22.016 -2.703 0.92 1 94.81 112 ASN B CA 1
ATOM 5656 C C . ASN B 1 112 ? -22.547 -2.783 2.35 1 94.81 112 ASN B C 1
ATOM 5658 O O . ASN B 1 112 ? -23 -1.781 2.902 1 94.81 112 ASN B O 1
ATOM 5662 N N . GLU B 1 113 ? -22.484 -3.924 2.869 1 94.69 113 GLU B N 1
ATOM 5663 C CA . GLU B 1 113 ? -22.938 -4.102 4.242 1 94.69 113 GLU B CA 1
ATOM 5664 C C . GLU B 1 113 ? -22.078 -3.316 5.223 1 94.69 113 GLU B C 1
ATOM 5666 O O . GLU B 1 113 ? -22.594 -2.658 6.129 1 94.69 113 GLU B O 1
ATOM 5671 N N . ILE B 1 114 ? -20.781 -3.418 5.047 1 95 114 ILE B N 1
ATOM 5672 C CA . ILE B 1 114 ? -19.844 -2.717 5.922 1 95 114 ILE B CA 1
ATOM 5673 C C . ILE B 1 114 ? -20.078 -1.21 5.809 1 95 114 ILE B C 1
ATOM 5675 O O . ILE B 1 114 ? -20.172 -0.515 6.82 1 95 114 ILE B O 1
ATOM 5679 N N . TYR B 1 115 ? -20.203 -0.782 4.609 1 94.75 115 TYR B N 1
ATOM 5680 C CA . TYR B 1 115 ? -20.375 0.652 4.402 1 94.75 115 TYR B CA 1
ATOM 5681 C C . TYR B 1 115 ? -21.688 1.138 5.008 1 94.75 115 TYR B C 1
ATOM 5683 O O . TYR B 1 115 ? -21.719 2.182 5.664 1 94.75 115 TYR B O 1
ATOM 5691 N N . ALA B 1 116 ? -22.719 0.463 4.777 1 93.06 116 ALA B N 1
ATOM 5692 C CA . ALA B 1 116 ? -24.031 0.828 5.328 1 93.06 116 ALA B CA 1
ATOM 5693 C C . ALA B 1 116 ? -24 0.838 6.852 1 93.06 116 ALA B C 1
ATOM 5695 O O . ALA B 1 116 ? -24.578 1.726 7.484 1 93.06 116 ALA B O 1
ATOM 5696 N N . HIS B 1 117 ? -23.328 -0.138 7.34 1 93.81 117 HIS B N 1
ATOM 5697 C CA . HIS B 1 117 ? -23.219 -0.198 8.797 1 93.81 117 HIS B CA 1
ATOM 5698 C C . HIS B 1 117 ? -22.406 0.974 9.336 1 93.81 117 HIS B C 1
ATOM 5700 O O . HIS B 1 117 ? -22.781 1.578 10.344 1 93.81 117 HIS B O 1
ATOM 5706 N N . TYR B 1 118 ? -21.312 1.284 8.703 1 93.5 118 TYR B N 1
ATOM 5707 C CA . TYR B 1 118 ? -20.5 2.416 9.109 1 93.5 118 TYR B CA 1
ATOM 5708 C C . TYR B 1 118 ? -21.297 3.705 9.125 1 93.5 118 TYR B C 1
ATOM 5710 O O . TYR B 1 118 ? -21.188 4.512 10.055 1 93.5 118 TYR B O 1
ATOM 5718 N N . GLN B 1 119 ? -22.172 3.824 8.18 1 90.19 119 GLN B N 1
ATOM 5719 C CA . GLN B 1 119 ? -22.984 5.031 8.078 1 90.19 119 GLN B CA 1
ATOM 5720 C C . GLN B 1 119 ? -23.969 5.133 9.242 1 90.19 119 GLN B C 1
ATOM 5722 O O . GLN B 1 119 ? -24.375 6.234 9.625 1 90.19 119 GLN B O 1
ATOM 5727 N N . SER B 1 120 ? -24.266 4.035 9.82 1 91.06 120 SER B N 1
ATOM 5728 C CA . SER B 1 120 ? -25.266 4.02 10.891 1 91.06 120 SER B CA 1
ATOM 5729 C C . SER B 1 120 ? -24.609 4.273 12.242 1 91.06 120 SER B C 1
ATOM 5731 O O . SER B 1 120 ? -25.297 4.574 13.219 1 91.06 120 SER B O 1
ATOM 5733 N N . LEU B 1 121 ? -23.328 4.285 12.312 1 92.38 121 LEU B N 1
ATOM 5734 C CA . LEU B 1 121 ? -22.625 4.422 13.586 1 92.38 121 LEU B CA 1
ATOM 5735 C C . LEU B 1 121 ? -22.531 5.887 13.992 1 92.38 121 LEU B C 1
ATOM 5737 O O . LEU B 1 121 ? -22.625 6.777 13.148 1 92.38 121 LEU B O 1
ATOM 5741 N N . PRO B 1 122 ? -22.391 6.09 15.281 1 91.12 122 PRO B N 1
ATOM 5742 C CA . PRO B 1 122 ? -22.344 7.469 15.773 1 91.12 122 PRO B CA 1
ATOM 5743 C C . PRO B 1 122 ? -21.016 8.148 15.484 1 91.12 122 PRO B C 1
ATOM 5745 O O . PRO B 1 122 ? -20.016 7.473 15.188 1 91.12 122 PRO B O 1
ATOM 5748 N N . LEU B 1 123 ? -21.016 9.422 15.578 1 88.5 123 LEU B N 1
ATOM 5749 C CA . LEU B 1 123 ? -19.828 10.227 15.297 1 88.5 123 LEU B CA 1
ATOM 5750 C C . LEU B 1 123 ? -18.688 9.852 16.219 1 88.5 123 LEU B C 1
ATOM 5752 O O . LEU B 1 123 ? -17.516 9.922 15.836 1 88.5 123 LEU B O 1
ATOM 5756 N N . SER B 1 124 ? -19 9.469 17.453 1 88 124 SER B N 1
ATOM 5757 C CA . SER B 1 124 ? -17.984 9.086 18.422 1 88 124 SER B CA 1
ATOM 5758 C C . SER B 1 124 ? -17.109 7.953 17.891 1 88 124 SER B C 1
ATOM 5760 O O . SER B 1 124 ? -15.906 7.922 18.156 1 88 124 SER B O 1
ATOM 5762 N N . PHE B 1 125 ? -17.734 7.133 17.109 1 90.81 125 PHE B N 1
ATOM 5763 C CA . PHE B 1 125 ? -17.016 6.012 16.516 1 90.81 125 PHE B CA 1
ATOM 5764 C C . PHE B 1 125 ? -15.93 6.508 15.57 1 90.81 125 PHE B C 1
ATOM 5766 O O . PHE B 1 125 ? -14.805 5.996 15.57 1 90.81 125 PHE B O 1
ATOM 5773 N N . PHE B 1 126 ? -16.219 7.445 14.766 1 89.12 126 PHE B N 1
ATOM 5774 C CA . PHE B 1 126 ? -15.312 7.945 13.734 1 89.12 126 PHE B CA 1
ATOM 5775 C C . PHE B 1 126 ? -14.195 8.781 14.352 1 89.12 126 PHE B C 1
ATOM 5777 O O . PHE B 1 126 ? -13.133 8.945 13.758 1 89.12 126 PHE B O 1
ATOM 5784 N N . ARG B 1 127 ? -14.438 9.328 15.477 1 84.81 127 ARG B N 1
ATOM 5785 C CA . ARG B 1 127 ? -13.406 10.078 16.188 1 84.81 127 ARG B CA 1
ATOM 5786 C C . ARG B 1 127 ? -12.414 9.133 16.859 1 84.81 127 ARG B C 1
ATOM 5788 O O . ARG B 1 127 ? -11.242 9.477 17.031 1 84.81 127 ARG B O 1
ATOM 5795 N N . GLN B 1 128 ? -12.953 8.023 17.219 1 86.06 128 GLN B N 1
ATOM 5796 C CA . GLN B 1 128 ? -12.133 7.055 17.938 1 86.06 128 GLN B CA 1
ATOM 5797 C C . GLN B 1 128 ? -11.312 6.207 16.969 1 86.06 128 GLN B C 1
ATOM 5799 O O . GLN B 1 128 ? -10.32 5.59 17.359 1 86.06 128 GLN B O 1
ATOM 5804 N N . ASN B 1 129 ? -11.789 6.148 15.75 1 88.25 129 ASN B N 1
ATOM 5805 C CA . ASN B 1 129 ? -11.125 5.305 14.766 1 88.25 129 ASN B CA 1
ATOM 5806 C C . ASN B 1 129 ? -10.578 6.129 13.602 1 88.25 129 ASN B C 1
ATOM 5808 O O . ASN B 1 129 ? -11.234 7.066 13.141 1 88.25 129 ASN B O 1
ATOM 5812 N N . SER B 1 130 ? -9.43 5.762 13.156 1 86.56 130 SER B N 1
ATOM 5813 C CA . SER B 1 130 ? -8.805 6.5 12.07 1 86.56 130 SER B CA 1
ATOM 5814 C C . SER B 1 130 ? -9.453 6.168 10.727 1 86.56 130 SER B C 1
ATOM 5816 O O . SER B 1 130 ? -9.914 5.043 10.523 1 86.56 130 SER B O 1
ATOM 5818 N N . THR B 1 131 ? -9.469 7.18 9.875 1 86.5 131 THR B N 1
ATOM 5819 C CA . THR B 1 131 ? -10.023 7 8.531 1 86.5 131 THR B CA 1
ATOM 5820 C C . THR B 1 131 ? -9.266 5.91 7.781 1 86.5 131 THR B C 1
ATOM 5822 O O . THR B 1 131 ? -9.875 5.121 7.051 1 86.5 131 THR B O 1
ATOM 5825 N N . GLY B 1 132 ? -8.008 5.844 8.008 1 81.88 132 GLY B N 1
ATOM 5826 C CA . GLY B 1 132 ? -7.203 4.812 7.371 1 81.88 132 GLY B CA 1
ATOM 5827 C C . GLY B 1 132 ? -7.633 3.404 7.742 1 81.88 132 GLY B C 1
ATOM 5828 O O . GLY B 1 132 ? -7.688 2.52 6.887 1 81.88 132 GLY B O 1
ATOM 5829 N N . ASP B 1 133 ? -7.887 3.244 8.938 1 86.69 133 ASP B N 1
ATOM 5830 C CA . ASP B 1 133 ? -8.297 1.928 9.414 1 86.69 133 ASP B CA 1
ATOM 5831 C C . ASP B 1 133 ? -9.656 1.535 8.836 1 86.69 133 ASP B C 1
ATOM 5833 O O . ASP B 1 133 ? -9.859 0.385 8.445 1 86.69 133 ASP B O 1
ATOM 5837 N N . LEU B 1 134 ? -10.523 2.475 8.828 1 90.88 134 LEU B N 1
ATOM 5838 C CA . LEU B 1 134 ? -11.844 2.227 8.266 1 90.88 134 LEU B CA 1
ATOM 5839 C C . LEU B 1 134 ? -11.742 1.836 6.793 1 90.88 134 LEU B C 1
ATOM 5841 O O . LEU B 1 134 ? -12.391 0.884 6.352 1 90.88 134 LEU B O 1
ATOM 5845 N N . MET B 1 135 ? -10.914 2.52 6.148 1 89.75 135 MET B N 1
ATOM 5846 C CA . MET B 1 135 ? -10.719 2.252 4.727 1 89.75 135 MET B CA 1
ATOM 5847 C C . MET B 1 135 ? -10.07 0.888 4.516 1 89.75 135 MET B C 1
ATOM 5849 O O . MET B 1 135 ? -10.477 0.136 3.627 1 89.75 135 MET B O 1
ATOM 5853 N N . ALA B 1 136 ? -9.117 0.525 5.246 1 87 136 ALA B N 1
ATOM 5854 C CA . ALA B 1 136 ? -8.398 -0.738 5.109 1 87 136 ALA B CA 1
ATOM 5855 C C . ALA B 1 136 ? -9.336 -1.927 5.285 1 87 136 ALA B C 1
ATOM 5857 O O . ALA B 1 136 ? -9.195 -2.941 4.598 1 87 136 ALA B O 1
ATOM 5858 N N . ARG B 1 137 ? -10.211 -1.81 6.141 1 89.75 137 ARG B N 1
ATOM 5859 C CA . ARG B 1 137 ? -11.125 -2.912 6.418 1 89.75 137 ARG B CA 1
ATOM 5860 C C . ARG B 1 137 ? -12.062 -3.15 5.246 1 89.75 137 ARG B C 1
ATOM 5862 O O . ARG B 1 137 ? -12.359 -4.297 4.898 1 89.75 137 ARG B O 1
ATOM 5869 N N . ILE B 1 138 ? -12.445 -2.107 4.598 1 90.88 138 ILE B N 1
ATOM 5870 C CA . ILE B 1 138 ? -13.398 -2.234 3.5 1 90.88 138 ILE B CA 1
ATOM 5871 C C . ILE B 1 138 ? -12.68 -2.695 2.238 1 90.88 138 ILE B C 1
ATOM 5873 O O . ILE B 1 138 ? -13.242 -3.424 1.42 1 90.88 138 ILE B O 1
ATOM 5877 N N . THR B 1 139 ? -11.445 -2.344 2.092 1 87.44 139 THR B N 1
ATOM 5878 C CA . THR B 1 139 ? -10.75 -2.629 0.844 1 87.44 139 THR B CA 1
ATOM 5879 C C . THR B 1 139 ? -9.828 -3.84 1 1 87.44 139 THR B C 1
ATOM 5881 O O . THR B 1 139 ? -10.109 -4.91 0.453 1 87.44 139 THR B O 1
ATOM 5884 N N . GLU B 1 140 ? -8.906 -3.789 1.942 1 88.19 140 GLU B N 1
ATOM 5885 C CA . GLU B 1 140 ? -7.887 -4.82 2.068 1 88.19 140 GLU B CA 1
ATOM 5886 C C . GLU B 1 140 ? -8.438 -6.062 2.766 1 88.19 140 GLU B C 1
ATOM 5888 O O . GLU B 1 140 ? -8.273 -7.18 2.275 1 88.19 140 GLU B O 1
ATOM 5893 N N . ASP B 1 141 ? -9.039 -5.867 3.84 1 92.94 141 ASP B N 1
ATOM 5894 C CA . ASP B 1 141 ? -9.523 -6.996 4.621 1 92.94 141 ASP B CA 1
ATOM 5895 C C . ASP B 1 141 ? -10.594 -7.773 3.857 1 92.94 141 ASP B C 1
ATOM 5897 O O . ASP B 1 141 ? -10.602 -9.008 3.871 1 92.94 141 ASP B O 1
ATOM 5901 N N . VAL B 1 142 ? -11.477 -7.047 3.229 1 95.5 142 VAL B N 1
ATOM 5902 C CA . VAL B 1 142 ? -12.523 -7.715 2.463 1 95.5 142 VAL B CA 1
ATOM 5903 C C . VAL B 1 142 ? -11.898 -8.516 1.321 1 95.5 142 VAL B C 1
ATOM 5905 O O . VAL B 1 142 ? -12.383 -9.594 0.977 1 95.5 142 VAL B O 1
ATOM 5908 N N . SER B 1 143 ? -10.867 -8.039 0.804 1 94.19 143 SER B N 1
ATOM 5909 C CA . SER B 1 143 ? -10.18 -8.75 -0.263 1 94.19 143 SER B CA 1
ATOM 5910 C C . SER B 1 143 ? -9.586 -10.062 0.243 1 94.19 143 SER B C 1
ATOM 5912 O O . SER B 1 143 ? -9.633 -11.078 -0.451 1 94.19 143 SER B O 1
ATOM 5914 N N . LYS B 1 144 ? -9.008 -10.055 1.384 1 94.31 144 LYS B N 1
ATOM 5915 C CA . LYS B 1 144 ? -8.477 -11.273 1.984 1 94.31 144 LYS B CA 1
ATOM 5916 C C . LYS B 1 144 ? -9.586 -12.289 2.24 1 94.31 144 LYS B C 1
ATOM 5918 O O . LYS B 1 144 ? -9.391 -13.492 2.049 1 94.31 144 LYS B O 1
ATOM 5923 N N . VAL B 1 145 ? -10.68 -11.781 2.668 1 96.12 145 VAL B N 1
ATOM 5924 C CA . VAL B 1 145 ? -11.828 -12.648 2.908 1 96.12 145 VAL B CA 1
ATOM 5925 C C . VAL B 1 145 ? -12.312 -13.234 1.587 1 96.12 145 VAL B C 1
ATOM 5927 O O . VAL B 1 145 ? -12.719 -14.398 1.528 1 96.12 145 VAL B O 1
ATOM 5930 N N . ARG B 1 146 ? -12.273 -12.406 0.593 1 95.62 146 ARG B N 1
ATOM 5931 C CA . ARG B 1 146 ? -12.672 -12.875 -0.73 1 95.62 146 ARG B CA 1
ATOM 5932 C C . ARG B 1 146 ? -11.781 -14.031 -1.191 1 95.62 146 ARG B C 1
ATOM 5934 O O . ARG B 1 146 ? -12.266 -14.977 -1.82 1 95.62 146 ARG B O 1
ATOM 5941 N N . MET B 1 147 ? -10.578 -14.023 -0.874 1 95.5 147 MET B N 1
ATOM 5942 C CA . MET B 1 147 ? -9.656 -15.094 -1.254 1 95.5 147 MET B CA 1
ATOM 5943 C C . MET B 1 147 ? -10.055 -16.406 -0.595 1 95.5 147 MET B C 1
ATOM 5945 O O . MET B 1 147 ? -9.852 -17.484 -1.166 1 95.5 147 MET B O 1
ATOM 5949 N N . TYR B 1 148 ? -10.594 -16.328 0.54 1 95.31 148 TYR B N 1
ATOM 5950 C CA . TYR B 1 148 ? -11.109 -17.516 1.223 1 95.31 148 TYR B CA 1
ATOM 5951 C C . TYR B 1 148 ? -12.352 -18.047 0.515 1 95.31 148 TYR B C 1
ATOM 5953 O O . TYR B 1 148 ? -12.453 -19.25 0.263 1 95.31 148 TYR B O 1
ATOM 5961 N N . LEU B 1 149 ? -13.188 -17.156 0.084 1 95.75 149 LEU B N 1
ATOM 5962 C CA . LEU B 1 149 ? -14.484 -17.516 -0.489 1 95.75 149 LEU B CA 1
ATOM 5963 C C . LEU B 1 149 ? -14.32 -17.984 -1.932 1 95.75 149 LEU B C 1
ATOM 5965 O O . LEU B 1 149 ? -15.211 -18.656 -2.473 1 95.75 149 LEU B O 1
ATOM 5969 N N . GLY B 1 150 ? -13.234 -17.594 -2.457 1 95.19 150 GLY B N 1
ATOM 5970 C CA . GLY B 1 150 ? -13.016 -17.969 -3.844 1 95.19 150 GLY B CA 1
ATOM 5971 C C . GLY B 1 150 ? -11.961 -19.047 -4.008 1 95.19 150 GLY B C 1
ATOM 5972 O O . GLY B 1 150 ? -12.289 -20.234 -4.031 1 95.19 150 GLY B O 1
ATOM 5973 N N . PRO B 1 151 ? -10.719 -18.641 -4.062 1 93.5 151 PRO B N 1
ATOM 5974 C CA . PRO B 1 151 ? -9.656 -19.609 -4.332 1 93.5 151 PRO B CA 1
ATOM 5975 C C . PRO B 1 151 ? -9.539 -20.672 -3.246 1 93.5 151 PRO B C 1
ATOM 5977 O O . PRO B 1 151 ? -9.391 -21.859 -3.555 1 93.5 151 PRO B O 1
ATOM 5980 N N . ALA B 1 152 ? -9.578 -20.344 -2.023 1 94.5 152 ALA B N 1
ATOM 5981 C CA . ALA B 1 152 ? -9.43 -21.312 -0.948 1 94.5 152 ALA B CA 1
ATOM 5982 C C . ALA B 1 152 ? -10.555 -22.359 -0.989 1 94.5 152 ALA B C 1
ATOM 5984 O O . ALA B 1 152 ? -10.305 -23.547 -0.812 1 94.5 152 ALA B O 1
ATOM 5985 N N . LEU B 1 153 ? -11.711 -21.906 -1.22 1 94.88 153 LEU B N 1
ATOM 5986 C CA . LEU B 1 153 ? -12.844 -22.828 -1.329 1 94.88 153 LEU B CA 1
ATOM 5987 C C . LEU B 1 153 ? -12.711 -23.703 -2.568 1 94.88 153 LEU B C 1
ATOM 5989 O O . LEU B 1 153 ? -13.031 -24.891 -2.529 1 94.88 153 LEU B O 1
ATOM 5993 N N . MET B 1 154 ? -12.336 -23.062 -3.619 1 94.31 154 MET B N 1
ATOM 5994 C CA . MET B 1 154 ? -12.195 -23.797 -4.871 1 94.31 154 MET B CA 1
ATOM 5995 C C . MET B 1 154 ? -11.18 -24.938 -4.723 1 94.31 154 MET B C 1
ATOM 5997 O O . MET B 1 154 ? -11.469 -26.078 -5.051 1 94.31 154 MET B O 1
ATOM 6001 N N . TYR B 1 155 ? -9.992 -24.672 -4.203 1 93 155 TYR B N 1
ATOM 6002 C CA . TYR B 1 155 ? -8.953 -25.688 -4.051 1 93 155 TYR B CA 1
ATOM 6003 C C . TYR B 1 155 ? -9.305 -26.672 -2.949 1 93 155 TYR B C 1
ATOM 6005 O O . TYR B 1 155 ? -9 -27.875 -3.055 1 93 155 TYR B O 1
ATOM 6013 N N . GLY B 1 156 ? -9.969 -26.219 -1.941 1 92.81 156 GLY B N 1
ATOM 6014 C CA . GLY B 1 156 ? -10.43 -27.109 -0.885 1 92.81 156 GLY B CA 1
ATOM 6015 C C . GLY B 1 156 ? -11.453 -28.125 -1.359 1 92.81 156 GLY B C 1
ATOM 6016 O O . GLY B 1 156 ? -11.336 -29.312 -1.074 1 92.81 156 GLY B O 1
ATOM 6017 N N . ILE B 1 157 ? -12.414 -27.656 -2.096 1 94.88 157 ILE B N 1
ATOM 6018 C CA . ILE B 1 157 ? -13.445 -28.531 -2.643 1 94.88 157 ILE B CA 1
ATOM 6019 C C . ILE B 1 157 ? -12.812 -29.547 -3.59 1 94.88 157 ILE B C 1
ATOM 6021 O O . ILE B 1 157 ? -13.164 -30.734 -3.564 1 94.88 157 ILE B O 1
ATOM 6025 N N . ASN B 1 158 ? -11.922 -29.062 -4.328 1 94.12 158 ASN B N 1
ATOM 6026 C CA . ASN B 1 158 ? -11.242 -29.969 -5.25 1 94.12 158 ASN B CA 1
ATOM 6027 C C . ASN B 1 158 ? -10.508 -31.078 -4.5 1 94.12 158 ASN B C 1
ATOM 6029 O O . ASN B 1 158 ? -10.539 -32.25 -4.918 1 94.12 158 ASN B O 1
ATOM 6033 N N . LEU B 1 159 ? -9.875 -30.75 -3.482 1 92.56 159 LEU B N 1
ATOM 6034 C CA . LEU B 1 159 ? -9.164 -31.734 -2.668 1 92.56 159 LEU B CA 1
ATOM 6035 C C . LEU B 1 159 ? -10.133 -32.75 -2.086 1 92.56 159 LEU B C 1
ATOM 6037 O O . LEU B 1 159 ? -9.898 -33.969 -2.18 1 92.56 159 LEU B O 1
ATOM 6041 N N . ILE B 1 160 ? -11.195 -32.375 -1.591 1 93.5 160 ILE B N 1
ATOM 6042 C CA . ILE B 1 160 ? -12.156 -33.219 -0.893 1 93.5 160 ILE B CA 1
ATOM 6043 C C . ILE B 1 160 ? -12.852 -34.125 -1.891 1 93.5 160 ILE B C 1
ATOM 6045 O O . ILE B 1 160 ? -13.18 -35.281 -1.563 1 93.5 160 ILE B O 1
ATOM 6049 N N . VAL B 1 161 ? -13 -33.656 -3.078 1 94.62 161 VAL B N 1
ATOM 6050 C CA . VAL B 1 161 ? -13.703 -34.438 -4.09 1 94.62 161 VAL B CA 1
ATOM 6051 C C . VAL B 1 161 ? -12.727 -35.375 -4.793 1 94.62 161 VAL B C 1
ATOM 6053 O O . VAL B 1 161 ? -13.008 -36.562 -4.969 1 94.62 161 VAL B O 1
ATOM 6056 N N . LEU B 1 162 ? -11.594 -34.844 -5.137 1 94.25 162 LEU B N 1
ATOM 6057 C CA . LEU B 1 162 ? -10.625 -35.594 -5.938 1 94.25 162 LEU B CA 1
ATOM 6058 C C . LEU B 1 162 ? -10.047 -36.75 -5.145 1 94.25 162 LEU B C 1
ATOM 6060 O O . LEU B 1 162 ? -9.906 -37.875 -5.676 1 94.25 162 LEU B O 1
ATOM 6064 N N . PHE B 1 163 ? -9.773 -36.594 -3.914 1 93.44 163 PHE B N 1
ATOM 6065 C CA . PHE B 1 163 ? -9.102 -37.625 -3.098 1 93.44 163 PHE B CA 1
ATOM 6066 C C . PHE B 1 163 ? -9.953 -38.875 -2.99 1 93.44 163 PHE B C 1
ATOM 6068 O O . PHE B 1 163 ? -9.5 -39.969 -3.354 1 93.44 163 PHE B O 1
ATOM 6075 N N . PRO B 1 164 ? -11.172 -38.719 -2.525 1 94.25 164 PRO B N 1
ATOM 6076 C CA . PRO B 1 164 ? -11.984 -39.938 -2.428 1 94.25 164 PRO B CA 1
ATOM 6077 C C . PRO B 1 164 ? -12.25 -40.562 -3.787 1 94.25 164 PRO B C 1
ATOM 6079 O O . PRO B 1 164 ? -12.32 -41.812 -3.891 1 94.25 164 PRO B O 1
ATOM 6082 N N . MET B 1 165 ? -12.352 -39.812 -4.801 1 94.88 165 MET B N 1
ATOM 6083 C CA . MET B 1 165 ? -12.641 -40.344 -6.125 1 94.88 165 MET B CA 1
ATOM 6084 C C . MET B 1 165 ? -11.445 -41.156 -6.656 1 94.88 165 MET B C 1
ATOM 6086 O O . MET B 1 165 ? -11.602 -42.281 -7.09 1 94.88 165 MET B O 1
ATOM 6090 N N . VAL B 1 166 ? -10.281 -40.562 -6.602 1 94.44 166 VAL B N 1
ATOM 6091 C CA . VAL B 1 166 ? -9.086 -41.188 -7.141 1 94.44 166 VAL B CA 1
ATOM 6092 C C . VAL B 1 166 ? -8.688 -42.375 -6.262 1 94.44 166 VAL B C 1
ATOM 6094 O O . VAL B 1 166 ? -8.414 -43.469 -6.77 1 94.44 166 VAL B O 1
ATOM 6097 N N . ILE B 1 167 ? -8.672 -42.188 -4.984 1 94.5 167 ILE B N 1
ATOM 6098 C CA . ILE B 1 167 ? -8.297 -43.281 -4.07 1 94.5 167 ILE B CA 1
ATOM 6099 C C . ILE B 1 167 ? -9.336 -44.406 -4.141 1 94.5 167 ILE B C 1
ATOM 6101 O O . ILE B 1 167 ? -8.977 -45.562 -4.121 1 94.5 167 ILE B O 1
ATOM 6105 N N . GLY B 1 168 ? -10.609 -44.031 -4.184 1 94.06 168 GLY B N 1
ATOM 6106 C CA . GLY B 1 168 ? -11.656 -45.031 -4.344 1 94.06 168 GLY B CA 1
ATOM 6107 C C . GLY B 1 168 ? -11.469 -45.906 -5.582 1 94.06 168 GLY B C 1
ATOM 6108 O O . GLY B 1 168 ? -11.57 -47.125 -5.512 1 94.06 168 GLY B O 1
ATOM 6109 N N . TYR B 1 169 ? -11.133 -45.25 -6.648 1 92.38 169 TYR B N 1
ATOM 6110 C CA . TYR B 1 169 ? -10.906 -45.969 -7.895 1 92.38 169 TYR B CA 1
ATOM 6111 C C . TYR B 1 169 ? -9.664 -46.844 -7.797 1 92.38 169 TYR B C 1
ATOM 6113 O O . TYR B 1 169 ? -9.664 -48 -8.266 1 92.38 169 TYR B O 1
ATOM 6121 N N . MET B 1 170 ? -8.633 -46.375 -7.25 1 94.06 170 MET B N 1
ATOM 6122 C CA . MET B 1 170 ? -7.395 -47.125 -7.094 1 94.06 170 MET B CA 1
ATOM 6123 C C . MET B 1 170 ? -7.625 -48.375 -6.25 1 94.06 170 MET B C 1
ATOM 6125 O O . MET B 1 170 ? -7.098 -49.438 -6.559 1 94.06 170 MET B O 1
ATOM 6129 N N . LEU B 1 171 ? -8.461 -48.312 -5.293 1 94.69 171 LEU B N 1
ATOM 6130 C CA . LEU B 1 171 ? -8.742 -49.406 -4.398 1 94.69 171 LEU B CA 1
ATOM 6131 C C . LEU B 1 171 ? -9.547 -50.5 -5.117 1 94.69 171 LEU B C 1
ATOM 6133 O O . LEU B 1 171 ? -9.43 -51.688 -4.805 1 94.69 171 LEU B O 1
ATOM 6137 N N . THR B 1 172 ? -10.375 -50.156 -6.109 1 92.75 172 THR B N 1
ATOM 6138 C CA . THR B 1 172 ? -11.156 -51.125 -6.863 1 92.75 172 THR B CA 1
ATOM 6139 C C . THR B 1 172 ? -10.258 -51.906 -7.82 1 92.75 172 THR B C 1
ATOM 6141 O O . THR B 1 172 ? -10.562 -53.062 -8.164 1 92.75 172 THR B O 1
ATOM 6144 N N . VAL B 1 173 ? -9.195 -51.281 -8.195 1 90.56 173 VAL B N 1
ATOM 6145 C CA . VAL B 1 173 ? -8.289 -51.938 -9.133 1 90.56 173 VAL B CA 1
ATOM 6146 C C . VAL B 1 173 ? -7.371 -52.906 -8.383 1 90.56 173 VAL B C 1
ATOM 6148 O O . VAL B 1 173 ? -7.316 -54.094 -8.695 1 90.56 173 VAL B O 1
ATOM 6151 N N . ASN B 1 174 ? -6.582 -52.375 -7.383 1 93.88 174 ASN B N 1
ATOM 6152 C CA . ASN B 1 174 ? -5.68 -53.188 -6.574 1 93.88 174 ASN B CA 1
ATOM 6153 C C . ASN B 1 174 ? -5.391 -52.531 -5.227 1 93.88 174 ASN B C 1
ATOM 6155 O O . ASN B 1 174 ? -4.727 -51.5 -5.168 1 93.88 174 ASN B O 1
ATOM 6159 N N . VAL B 1 175 ? -5.754 -53.094 -4.168 1 94.06 175 VAL B N 1
ATOM 6160 C CA . VAL B 1 175 ? -5.699 -52.531 -2.826 1 94.06 175 VAL B CA 1
ATOM 6161 C C . VAL B 1 175 ? -4.246 -52.438 -2.363 1 94.06 175 VAL B C 1
ATOM 6163 O O . VAL B 1 175 ? -3.787 -51.375 -1.954 1 94.06 175 VAL B O 1
ATOM 6166 N N . PRO B 1 176 ? -3.416 -53.5 -2.484 1 93.94 176 PRO B N 1
ATOM 6167 C CA . PRO B 1 176 ? -2.029 -53.406 -2.02 1 93.94 176 PRO B CA 1
ATOM 6168 C C . PRO B 1 176 ? -1.218 -52.375 -2.799 1 93.94 176 PRO B C 1
ATOM 6170 O O . PRO B 1 176 ? -0.457 -51.594 -2.205 1 93.94 176 PRO B O 1
ATOM 6173 N N . LEU B 1 177 ? -1.457 -52.312 -4.09 1 93.56 177 LEU B N 1
ATOM 6174 C CA . LEU B 1 177 ? -0.731 -51.344 -4.906 1 93.56 177 LEU B CA 1
ATOM 6175 C C . LEU B 1 177 ? -1.113 -49.906 -4.527 1 93.56 177 LEU B C 1
ATOM 6177 O O . LEU B 1 177 ? -0.268 -49 -4.539 1 93.56 177 LEU B O 1
ATOM 6181 N N . THR B 1 178 ? -2.354 -49.781 -4.223 1 95.12 178 THR B N 1
ATOM 6182 C CA . THR B 1 178 ? -2.84 -48.469 -3.82 1 95.12 178 THR B CA 1
ATOM 6183 C C . THR B 1 178 ? -2.174 -48 -2.523 1 95.12 178 THR B C 1
ATOM 6185 O O . THR B 1 178 ? -1.686 -46.875 -2.428 1 95.12 178 THR B O 1
ATOM 6188 N N . LEU B 1 179 ? -2.084 -48.781 -1.555 1 94.75 179 LEU B N 1
ATOM 6189 C CA . LEU B 1 179 ? -1.521 -48.438 -0.252 1 94.75 179 LEU B CA 1
ATOM 6190 C C . LEU B 1 179 ? -0.034 -48.125 -0.369 1 94.75 179 LEU B C 1
ATOM 6192 O O . LEU B 1 179 ? 0.444 -47.156 0.215 1 94.75 179 LEU B O 1
ATOM 6196 N N . TYR B 1 180 ? 0.663 -48.875 -1.167 1 92.06 180 TYR B N 1
ATOM 6197 C CA . TYR B 1 180 ? 2.098 -48.688 -1.318 1 92.06 180 TYR B CA 1
ATOM 6198 C C . TYR B 1 180 ? 2.375 -47.406 -2.121 1 92.06 180 TYR B C 1
ATOM 6200 O O . TYR B 1 180 ? 3.295 -46.656 -1.801 1 92.06 180 TYR B O 1
ATOM 6208 N N . SER B 1 181 ? 1.552 -47.188 -3.141 1 92.19 181 SER B N 1
ATOM 6209 C CA . SER B 1 181 ? 1.777 -46.031 -4.004 1 92.19 181 SER B CA 1
ATOM 6210 C C . SER B 1 181 ? 1.472 -44.719 -3.273 1 92.19 181 SER B C 1
ATOM 6212 O O . SER B 1 181 ? 2.061 -43.688 -3.578 1 92.19 181 SER B O 1
ATOM 6214 N N . LEU B 1 182 ? 0.597 -44.75 -2.301 1 93.56 182 LEU B N 1
ATOM 6215 C CA . LEU B 1 182 ? 0.147 -43.531 -1.635 1 93.56 182 LEU B CA 1
ATOM 6216 C C . LEU B 1 182 ? 0.917 -43.312 -0.338 1 93.56 182 LEU B C 1
ATOM 6218 O O . LEU B 1 182 ? 0.789 -42.25 0.289 1 93.56 182 LEU B O 1
ATOM 6222 N N . LEU B 1 183 ? 1.771 -44.125 0.02 1 91.75 183 LEU B N 1
ATOM 6223 C CA . LEU B 1 183 ? 2.512 -44.062 1.274 1 91.75 183 LEU B CA 1
ATOM 6224 C C . LEU B 1 183 ? 3.344 -42.781 1.361 1 91.75 183 LEU B C 1
ATOM 6226 O O . LEU B 1 183 ? 3.422 -42.156 2.422 1 91.75 183 LEU B O 1
ATOM 6230 N N . PRO B 1 184 ? 3.902 -42.312 0.265 1 90.25 184 PRO B N 1
ATOM 6231 C CA . PRO B 1 184 ? 4.734 -41.094 0.341 1 90.25 184 PRO B CA 1
ATOM 6232 C C . PRO B 1 184 ? 3.912 -39.812 0.486 1 90.25 184 PRO B C 1
ATOM 6234 O O . PRO B 1 184 ? 4.449 -38.781 0.851 1 90.25 184 PRO B O 1
ATOM 6237 N N . LEU B 1 185 ? 2.678 -39.938 0.23 1 88.56 185 LEU B N 1
ATOM 6238 C CA . LEU B 1 185 ? 1.857 -38.719 0.16 1 88.56 185 LEU B CA 1
ATOM 6239 C C . LEU B 1 185 ? 1.708 -38.094 1.537 1 88.56 185 LEU B C 1
ATOM 6241 O O . LEU B 1 185 ? 1.847 -36.875 1.682 1 88.56 185 LEU B O 1
ATOM 6245 N N . PRO B 1 186 ? 1.426 -38.812 2.564 1 87.62 186 PRO B N 1
ATOM 6246 C CA . PRO B 1 186 ? 1.372 -38.219 3.893 1 87.62 186 PRO B CA 1
ATOM 6247 C C . PRO B 1 186 ? 2.701 -37.594 4.309 1 87.62 186 PRO B C 1
ATOM 6249 O O . PRO B 1 186 ? 2.715 -36.562 4.988 1 87.62 186 PRO B O 1
ATOM 6252 N N . VAL B 1 187 ? 3.771 -38.156 3.902 1 88.94 187 VAL B N 1
ATOM 6253 C CA . VAL B 1 187 ? 5.094 -37.625 4.188 1 88.94 187 VAL B CA 1
ATOM 6254 C C . VAL B 1 187 ? 5.277 -36.281 3.449 1 88.94 187 VAL B C 1
ATOM 6256 O O . VAL B 1 187 ? 5.832 -35.344 3.998 1 88.94 187 VAL B O 1
ATOM 6259 N N . LEU B 1 188 ? 4.754 -36.312 2.293 1 86.81 188 LEU B N 1
ATOM 6260 C CA . LEU B 1 188 ? 4.809 -35.094 1.504 1 86.81 188 LEU B CA 1
ATOM 6261 C C . LEU B 1 188 ? 3.998 -33.969 2.164 1 86.81 188 LEU B C 1
ATOM 6263 O O . LEU B 1 188 ? 4.461 -32.844 2.264 1 86.81 188 LEU B O 1
ATOM 6267 N N . SER B 1 189 ? 2.879 -34.344 2.646 1 87 189 SER B N 1
ATOM 6268 C CA . SER B 1 189 ? 1.983 -33.375 3.26 1 87 189 SER B CA 1
ATOM 6269 C C . SER B 1 189 ? 2.609 -32.75 4.508 1 87 189 SER B C 1
ATOM 6271 O O . SER B 1 189 ? 2.561 -31.547 4.695 1 87 189 SER B O 1
ATOM 6273 N N . ILE B 1 190 ? 3.217 -33.5 5.266 1 88.12 190 ILE B N 1
ATOM 6274 C CA . ILE B 1 190 ? 3.84 -33.031 6.496 1 88.12 190 ILE B CA 1
ATOM 6275 C C . ILE B 1 190 ? 5.078 -32.188 6.164 1 88.12 190 ILE B C 1
ATOM 6277 O O . ILE B 1 190 ? 5.309 -31.156 6.773 1 88.12 190 ILE B O 1
ATOM 6281 N N . SER B 1 191 ? 5.848 -32.656 5.195 1 88.94 191 SER B N 1
ATOM 6282 C CA . SER B 1 191 ? 7.051 -31.922 4.789 1 88.94 191 SER B CA 1
ATOM 6283 C C . SER B 1 191 ? 6.703 -30.547 4.238 1 88.94 191 SER B C 1
ATOM 6285 O O . SER B 1 191 ? 7.359 -29.547 4.57 1 88.94 191 SER B O 1
ATOM 6287 N N . ILE B 1 192 ? 5.672 -30.516 3.502 1 85.69 192 ILE B N 1
ATOM 6288 C CA . ILE B 1 192 ? 5.258 -29.266 2.896 1 85.69 192 ILE B CA 1
ATOM 6289 C C . ILE B 1 192 ? 4.723 -28.328 3.975 1 85.69 192 ILE B C 1
ATOM 6291 O O . ILE B 1 192 ? 4.961 -27.109 3.928 1 85.69 192 ILE B O 1
ATOM 6295 N N . TYR B 1 193 ? 4.082 -28.922 4.875 1 84.62 193 TYR B N 1
ATOM 6296 C CA . TYR B 1 193 ? 3.553 -28.125 5.977 1 84.62 193 TYR B CA 1
ATOM 6297 C C . TYR B 1 193 ? 4.68 -27.484 6.781 1 84.62 193 TYR B C 1
ATOM 6299 O O . TYR B 1 193 ? 4.617 -26.312 7.121 1 84.62 193 TYR B O 1
ATOM 6307 N N . LEU B 1 194 ? 5.668 -28.172 7.012 1 88.81 194 LEU B N 1
ATOM 6308 C CA . LEU B 1 194 ? 6.805 -27.672 7.781 1 88.81 194 LEU B CA 1
ATOM 6309 C C . LEU B 1 194 ? 7.551 -26.594 7.012 1 88.81 194 LEU B C 1
ATOM 6311 O O . LEU B 1 194 ? 7.91 -25.562 7.578 1 88.81 194 LEU B O 1
ATOM 6315 N N . VAL B 1 195 ? 7.738 -26.828 5.828 1 88.81 195 VAL B N 1
ATOM 6316 C CA . VAL B 1 195 ? 8.461 -25.875 4.992 1 88.81 195 VAL B CA 1
ATOM 6317 C C . VAL B 1 195 ? 7.645 -24.578 4.859 1 88.81 195 VAL B C 1
ATOM 6319 O O . VAL B 1 195 ? 8.195 -23.484 4.926 1 88.81 195 VAL B O 1
ATOM 6322 N N . ASN B 1 196 ? 6.418 -24.734 4.676 1 86.94 196 ASN B N 1
ATOM 6323 C CA . ASN B 1 196 ? 5.555 -23.562 4.547 1 86.94 196 ASN B CA 1
ATOM 6324 C C . ASN B 1 196 ? 5.547 -22.734 5.828 1 86.94 196 ASN B C 1
ATOM 6326 O O . ASN B 1 196 ? 5.504 -21.5 5.77 1 86.94 196 ASN B O 1
ATOM 6330 N N . ASN B 1 197 ? 5.578 -23.391 6.922 1 86.56 197 ASN B N 1
ATOM 6331 C CA . ASN B 1 197 ? 5.645 -22.672 8.188 1 86.56 197 ASN B CA 1
ATOM 6332 C C . ASN B 1 197 ? 6.957 -21.906 8.336 1 86.56 197 ASN B C 1
ATOM 6334 O O . ASN B 1 197 ? 6.977 -20.797 8.859 1 86.56 197 ASN B O 1
ATOM 6338 N N . MET B 1 198 ? 7.953 -22.516 7.883 1 90.62 198 MET B N 1
ATOM 6339 C CA . MET B 1 198 ? 9.258 -21.859 7.902 1 90.62 198 MET B CA 1
ATOM 6340 C C . MET B 1 198 ? 9.273 -20.656 6.965 1 90.62 198 MET B C 1
ATOM 6342 O O . MET B 1 198 ? 9.836 -19.609 7.293 1 90.62 198 MET B O 1
ATOM 6346 N N . ILE B 1 199 ? 8.672 -20.797 5.906 1 89.69 199 ILE B N 1
ATOM 6347 C CA . ILE B 1 199 ? 8.586 -19.719 4.926 1 89.69 199 ILE B CA 1
ATOM 6348 C C . ILE B 1 199 ? 7.809 -18.547 5.52 1 89.69 199 ILE B C 1
ATOM 6350 O O . ILE B 1 199 ? 8.25 -17.406 5.43 1 89.69 199 ILE B O 1
ATOM 6354 N N . ASN B 1 200 ? 6.797 -18.844 6.188 1 86 200 ASN B N 1
ATOM 6355 C CA . ASN B 1 200 ? 5.965 -17.812 6.773 1 86 200 ASN B CA 1
ATOM 6356 C C . ASN B 1 200 ? 6.711 -17.031 7.859 1 86 200 ASN B C 1
ATOM 6358 O O . ASN B 1 200 ? 6.664 -15.805 7.895 1 86 200 ASN B O 1
ATOM 6362 N N . LYS B 1 201 ? 7.402 -17.703 8.672 1 90.19 201 LYS B N 1
ATOM 6363 C CA . LYS B 1 201 ? 8.164 -17.078 9.742 1 90.19 201 LYS B CA 1
ATOM 6364 C C . LYS B 1 201 ? 9.266 -16.172 9.188 1 90.19 201 LYS B C 1
ATOM 6366 O O . LYS B 1 201 ? 9.453 -15.047 9.656 1 90.19 201 LYS B O 1
ATOM 6371 N N . ARG B 1 202 ? 9.93 -16.688 8.227 1 91.62 202 ARG B N 1
ATOM 6372 C CA . ARG B 1 202 ? 11.016 -15.906 7.629 1 91.62 202 ARG B CA 1
ATOM 6373 C C . ARG B 1 202 ? 10.469 -14.742 6.816 1 91.62 202 ARG B C 1
ATOM 6375 O O . ARG B 1 202 ? 11.086 -13.672 6.758 1 91.62 202 ARG B O 1
ATOM 6382 N N . SER B 1 203 ? 9.352 -14.93 6.254 1 90 203 SER B N 1
ATOM 6383 C CA . SER B 1 203 ? 8.703 -13.852 5.512 1 90 203 SER B CA 1
ATOM 6384 C C . SER B 1 203 ? 8.328 -12.695 6.434 1 90 203 SER B C 1
ATOM 6386 O O . SER B 1 203 ? 8.469 -11.531 6.066 1 90 203 SER B O 1
ATOM 6388 N N . GLU B 1 204 ? 7.918 -13.023 7.566 1 88.75 204 GLU B N 1
ATOM 6389 C CA . GLU B 1 204 ? 7.562 -12.008 8.547 1 88.75 204 GLU B CA 1
ATOM 6390 C C . GLU B 1 204 ? 8.789 -11.195 8.969 1 88.75 204 GLU B C 1
ATOM 6392 O O . GLU B 1 204 ? 8.703 -9.977 9.141 1 88.75 204 GLU B O 1
ATOM 6397 N N . LYS B 1 205 ? 9.844 -11.836 9.094 1 91.94 205 LYS B N 1
ATOM 6398 C CA . LYS B 1 205 ? 11.086 -11.164 9.477 1 91.94 205 LYS B CA 1
ATOM 6399 C C . LYS B 1 205 ? 11.547 -10.203 8.383 1 91.94 205 LYS B C 1
ATOM 6401 O O . LYS B 1 205 ? 12.016 -9.102 8.68 1 91.94 205 LYS B O 1
ATOM 6406 N N . ILE B 1 206 ? 11.414 -10.562 7.207 1 91.31 206 ILE B N 1
ATOM 6407 C CA . ILE B 1 206 ? 11.797 -9.727 6.074 1 91.31 206 ILE B CA 1
ATOM 6408 C C . ILE B 1 206 ? 10.883 -8.5 6.012 1 91.31 206 ILE B C 1
ATOM 6410 O O . ILE B 1 206 ? 11.352 -7.387 5.734 1 91.31 206 ILE B O 1
ATOM 6414 N N . GLN B 1 207 ? 9.656 -8.758 6.301 1 87.19 207 GLN B N 1
ATOM 6415 C CA . GLN B 1 207 ? 8.711 -7.652 6.262 1 87.19 207 GLN B CA 1
ATOM 6416 C C . GLN B 1 207 ? 9.023 -6.621 7.34 1 87.19 207 GLN B C 1
ATOM 6418 O O . GLN B 1 207 ? 8.945 -5.414 7.094 1 87.19 207 GLN B O 1
ATOM 6423 N N . ARG B 1 208 ? 9.406 -7.031 8.445 1 89.31 208 ARG B N 1
ATOM 6424 C CA . ARG B 1 208 ? 9.805 -6.133 9.523 1 89.31 208 ARG B CA 1
ATOM 6425 C C . ARG B 1 208 ? 11.055 -5.348 9.148 1 89.31 208 ARG B C 1
ATOM 6427 O O . ARG B 1 208 ? 11.148 -4.152 9.43 1 89.31 208 ARG B O 1
ATOM 6434 N N . SER B 1 209 ? 11.922 -6.051 8.523 1 91.19 209 SER B N 1
ATOM 6435 C CA . SER B 1 209 ? 13.156 -5.391 8.094 1 91.19 209 SER B CA 1
ATOM 6436 C C . SER B 1 209 ? 12.875 -4.355 7.008 1 91.19 209 SER B C 1
ATOM 6438 O O . SER B 1 209 ? 13.5 -3.291 6.984 1 91.19 209 SER B O 1
ATOM 6440 N N . LEU B 1 210 ? 11.984 -4.684 6.191 1 88.88 210 LEU B N 1
ATOM 6441 C CA . LEU B 1 210 ? 11.609 -3.756 5.133 1 88.88 210 LEU B CA 1
ATOM 6442 C C . LEU B 1 210 ? 10.914 -2.523 5.711 1 88.88 210 LEU B C 1
ATOM 6444 O O . LEU B 1 210 ? 11.148 -1.404 5.25 1 88.88 210 LEU B O 1
ATOM 6448 N N . SER B 1 211 ? 10.148 -2.744 6.656 1 85.69 211 SER B N 1
ATOM 6449 C CA . SER B 1 211 ? 9.5 -1.634 7.34 1 85.69 211 SER B CA 1
ATOM 6450 C C . SER B 1 211 ? 10.516 -0.731 8.031 1 85.69 211 SER B C 1
ATOM 6452 O O . SER B 1 211 ? 10.398 0.495 7.98 1 85.69 211 SER B O 1
ATOM 6454 N N . GLY B 1 212 ? 11.406 -1.32 8.633 1 88.19 212 GLY B N 1
ATOM 6455 C CA . GLY B 1 212 ? 12.484 -0.556 9.242 1 88.19 212 GLY B CA 1
ATOM 6456 C C . GLY B 1 212 ? 13.281 0.26 8.242 1 88.19 212 GLY B C 1
ATOM 6457 O O . GLY B 1 212 ? 13.594 1.425 8.492 1 88.19 212 GLY B O 1
ATOM 6458 N N . LEU B 1 213 ? 13.539 -0.332 7.164 1 89 213 LEU B N 1
ATOM 6459 C CA . LEU B 1 213 ? 14.258 0.352 6.098 1 89 213 LEU B CA 1
ATOM 6460 C C . LEU B 1 213 ? 13.453 1.526 5.559 1 89 213 LEU B C 1
ATOM 6462 O O . LEU B 1 213 ? 14 2.604 5.316 1 89 213 LEU B O 1
ATOM 6466 N N . SER B 1 214 ? 12.258 1.286 5.402 1 86.88 214 SER B N 1
ATOM 6467 C CA . SER B 1 214 ? 11.367 2.332 4.91 1 86.88 214 SER B CA 1
ATOM 6468 C C . SER B 1 214 ? 11.289 3.5 5.887 1 86.88 214 SER B C 1
ATOM 6470 O O . SER B 1 214 ? 11.312 4.66 5.473 1 86.88 214 SER B O 1
ATOM 6472 N N . THR B 1 215 ? 11.242 3.207 7.07 1 86.69 215 THR B N 1
ATOM 6473 C CA . THR B 1 215 ? 11.203 4.234 8.102 1 86.69 215 THR B CA 1
ATOM 6474 C C . THR B 1 215 ? 12.508 5.023 8.125 1 86.69 215 THR B C 1
ATOM 6476 O O . THR B 1 215 ? 12.5 6.25 8.273 1 86.69 215 THR B O 1
ATOM 6479 N N . PHE B 1 216 ? 13.516 4.34 8.031 1 89.31 216 PHE B N 1
ATOM 6480 C CA . PHE B 1 216 ? 14.828 4.98 8.016 1 89.31 216 PHE B CA 1
ATOM 6481 C C . PHE B 1 216 ? 14.93 5.957 6.848 1 89.31 216 PHE B C 1
ATOM 6483 O O . PHE B 1 216 ? 15.391 7.09 7.02 1 89.31 216 PHE B O 1
ATOM 6490 N N . VAL B 1 217 ? 14.555 5.531 5.754 1 90.06 217 VAL B N 1
ATOM 6491 C CA . VAL B 1 217 ? 14.641 6.355 4.551 1 90.06 217 VAL B CA 1
ATOM 6492 C C . VAL B 1 217 ? 13.719 7.566 4.688 1 90.06 217 VAL B C 1
ATOM 6494 O O . VAL B 1 217 ? 14.094 8.68 4.324 1 90.06 217 VAL B O 1
ATOM 6497 N N . GLN B 1 218 ? 12.609 7.309 5.164 1 88.75 218 GLN B N 1
ATOM 6498 C CA . GLN B 1 218 ? 11.656 8.398 5.363 1 88.75 218 GLN B CA 1
ATOM 6499 C C . GLN B 1 218 ? 12.211 9.453 6.312 1 88.75 218 GLN B C 1
ATOM 6501 O O . GLN B 1 218 ? 12.117 10.648 6.043 1 88.75 218 GLN B O 1
ATOM 6506 N N . GLU B 1 219 ? 12.789 9.062 7.344 1 88.62 219 GLU B N 1
ATOM 6507 C CA . GLU B 1 219 ? 13.391 9.977 8.312 1 88.62 219 GLU B CA 1
ATOM 6508 C C . GLU B 1 219 ? 14.578 10.719 7.703 1 88.62 219 GLU B C 1
ATOM 6510 O O . GLU B 1 219 ? 14.75 11.914 7.926 1 88.62 219 GLU B O 1
ATOM 6515 N N . ALA B 1 220 ? 15.344 10.008 7.027 1 91.06 220 ALA B N 1
ATOM 6516 C CA . ALA B 1 220 ? 16.531 10.602 6.41 1 91.06 220 ALA B CA 1
ATOM 6517 C C . ALA B 1 220 ? 16.156 11.695 5.418 1 91.06 220 ALA B C 1
ATOM 6519 O O . ALA B 1 220 ? 16.781 12.758 5.383 1 91.06 220 ALA B O 1
ATOM 6520 N N . PHE B 1 221 ? 15.117 11.5 4.766 1 89.69 221 PHE B N 1
ATOM 6521 C CA . PHE B 1 221 ? 14.734 12.469 3.742 1 89.69 221 PHE B CA 1
ATOM 6522 C C . PHE B 1 221 ? 13.953 13.625 4.355 1 89.69 221 PHE B C 1
ATOM 6524 O O . PHE B 1 221 ? 14.062 14.766 3.896 1 89.69 221 PHE B O 1
ATOM 6531 N N . SER B 1 222 ? 13.258 13.281 5.371 1 87.56 222 SER B N 1
ATOM 6532 C CA . SER B 1 222 ? 12.609 14.367 6.109 1 87.56 222 SER B CA 1
ATOM 6533 C C . SER B 1 222 ? 13.641 15.266 6.785 1 87.56 222 SER B C 1
ATOM 6535 O O . SER B 1 222 ? 13.422 16.469 6.914 1 87.56 222 SER B O 1
ATOM 6537 N N . GLY B 1 223 ? 14.68 14.68 7.199 1 90.31 223 GLY B N 1
ATOM 6538 C CA . GLY B 1 223 ? 15.75 15.422 7.848 1 90.31 223 GLY B CA 1
ATOM 6539 C C . GLY B 1 223 ? 16.938 15.68 6.938 1 90.31 223 GLY B C 1
ATOM 6540 O O . GLY B 1 223 ? 18.062 15.828 7.406 1 90.31 223 GLY B O 1
ATOM 6541 N N . ILE B 1 224 ? 16.734 15.75 5.672 1 91.62 224 ILE B N 1
ATOM 6542 C CA . ILE B 1 224 ? 17.828 15.828 4.707 1 91.62 224 ILE B CA 1
ATOM 6543 C C . ILE B 1 224 ? 18.609 17.125 4.914 1 91.62 224 ILE B C 1
ATOM 6545 O O . ILE B 1 224 ? 19.828 17.156 4.738 1 91.62 224 ILE B O 1
ATOM 6549 N N . ARG B 1 225 ? 17.922 18.203 5.254 1 89.12 225 ARG B N 1
ATOM 6550 C CA . ARG B 1 225 ? 18.562 19.484 5.512 1 89.12 225 ARG B CA 1
ATOM 6551 C C . ARG B 1 225 ? 19.562 19.375 6.664 1 89.12 225 ARG B C 1
ATOM 6553 O O . ARG B 1 225 ? 20.656 19.953 6.605 1 89.12 225 ARG B O 1
ATOM 6560 N N . VAL B 1 226 ? 19.172 18.703 7.645 1 90.38 226 VAL B N 1
ATOM 6561 C CA . VAL B 1 226 ? 20.031 18.516 8.812 1 90.38 226 VAL B CA 1
ATOM 6562 C C . VAL B 1 226 ? 21.203 17.625 8.438 1 90.38 226 VAL B C 1
ATOM 6564 O O . VAL B 1 226 ? 22.359 17.922 8.797 1 90.38 226 VAL B O 1
ATOM 6567 N N . ILE B 1 227 ? 20.984 16.625 7.723 1 92.44 227 ILE B N 1
ATOM 6568 C CA . ILE B 1 227 ? 22.031 15.695 7.328 1 92.44 227 ILE B CA 1
ATOM 6569 C C . ILE B 1 227 ? 23.078 16.422 6.5 1 92.44 227 ILE B C 1
ATOM 6571 O O . ILE B 1 227 ? 24.281 16.25 6.719 1 92.44 227 ILE B O 1
ATOM 6575 N N . LYS B 1 228 ? 22.625 17.281 5.668 1 90.94 228 LYS B N 1
ATOM 6576 C CA . LYS B 1 228 ? 23.547 18 4.797 1 90.94 228 LYS B CA 1
ATOM 6577 C C . LYS B 1 228 ? 24.266 19.109 5.555 1 90.94 228 LYS B C 1
ATOM 6579 O O . LYS B 1 228 ? 25.469 19.328 5.359 1 90.94 228 LYS B O 1
ATOM 6584 N N . SER B 1 229 ? 23.547 19.766 6.367 1 90.56 229 SER B N 1
ATOM 6585 C CA . SER B 1 229 ? 24.125 20.891 7.098 1 90.56 229 SER B CA 1
ATOM 6586 C C . SER B 1 229 ? 25.188 20.422 8.086 1 90.56 229 SER B C 1
ATOM 6588 O O . SER B 1 229 ? 26.125 21.156 8.383 1 90.56 229 SER B O 1
ATOM 6590 N N . PHE B 1 230 ? 25.078 19.219 8.484 1 90.69 230 PHE B N 1
ATOM 6591 C CA . PHE B 1 230 ? 26.031 18.719 9.469 1 90.69 230 PHE B CA 1
ATOM 6592 C C . PHE B 1 230 ? 26.969 17.703 8.836 1 90.69 230 PHE B C 1
ATOM 6594 O O . PHE B 1 230 ? 27.719 17.031 9.547 1 90.69 230 PHE B O 1
ATOM 6601 N N . VAL B 1 231 ? 26.953 17.5 7.578 1 89.44 231 VAL B N 1
ATOM 6602 C CA . VAL B 1 231 ? 27.875 16.703 6.789 1 89.44 231 VAL B CA 1
ATOM 6603 C C . VAL B 1 231 ? 27.859 15.258 7.285 1 89.44 231 VAL B C 1
ATOM 6605 O O . VAL B 1 231 ? 28.906 14.688 7.598 1 89.44 231 VAL B O 1
ATOM 6608 N N . ARG B 1 232 ? 26.656 14.727 7.395 1 90.19 232 ARG B N 1
ATOM 6609 C CA . ARG B 1 232 ? 26.516 13.367 7.898 1 90.19 232 ARG B CA 1
ATOM 6610 C C . ARG B 1 232 ? 25.969 12.438 6.82 1 90.19 232 ARG B C 1
ATOM 6612 O O . ARG B 1 232 ? 25.344 11.422 7.129 1 90.19 232 ARG B O 1
ATOM 6619 N N . GLU B 1 233 ? 26.234 12.719 5.617 1 91.44 233 GLU B N 1
ATOM 6620 C CA . GLU B 1 233 ? 25.734 11.914 4.504 1 91.44 233 GLU B CA 1
ATOM 6621 C C . GLU B 1 233 ? 26.359 10.523 4.504 1 91.44 233 GLU B C 1
ATOM 6623 O O . GLU B 1 233 ? 25.672 9.523 4.297 1 91.44 233 GLU B O 1
ATOM 6628 N N . LYS B 1 234 ? 27.641 10.492 4.789 1 89.94 234 LYS B N 1
ATOM 6629 C CA . LYS B 1 234 ? 28.344 9.211 4.785 1 89.94 234 LYS B CA 1
ATOM 6630 C C . LYS B 1 234 ? 27.859 8.312 5.922 1 89.94 234 LYS B C 1
ATOM 6632 O O . LYS B 1 234 ? 27.719 7.102 5.742 1 89.94 234 LYS B O 1
ATOM 6637 N N . ASP B 1 235 ? 27.609 8.938 7.035 1 89.94 235 ASP B N 1
ATOM 6638 C CA . ASP B 1 235 ? 27.094 8.172 8.164 1 89.94 235 ASP B CA 1
ATOM 6639 C C . ASP B 1 235 ? 25.703 7.621 7.863 1 89.94 235 ASP B C 1
ATOM 6641 O O . ASP B 1 235 ? 25.406 6.477 8.203 1 89.94 235 ASP B O 1
ATOM 6645 N N . SER B 1 236 ? 24.953 8.477 7.332 1 92.06 236 SER B N 1
ATOM 6646 C CA . SER B 1 236 ? 23.609 8.055 6.949 1 92.06 236 SER B CA 1
ATOM 6647 C C . SER B 1 236 ? 23.656 6.926 5.93 1 92.06 236 SER B C 1
ATOM 6649 O O . SER B 1 236 ? 22.891 5.957 6.035 1 92.06 236 SER B O 1
ATOM 6651 N N . ALA B 1 237 ? 24.547 7.02 5.023 1 92.94 237 ALA B N 1
ATOM 6652 C CA . ALA B 1 237 ? 24.703 5.984 4.008 1 92.94 237 ALA B CA 1
ATOM 6653 C C . ALA B 1 237 ? 25.188 4.672 4.629 1 92.94 237 ALA B C 1
ATOM 6655 O O . ALA B 1 237 ? 24.734 3.594 4.238 1 92.94 237 ALA B O 1
ATOM 6656 N N . ASN B 1 238 ? 26.062 4.777 5.543 1 92.5 238 ASN B N 1
ATOM 6657 C CA . ASN B 1 238 ? 26.562 3.59 6.219 1 92.5 238 ASN B CA 1
ATOM 6658 C C . ASN B 1 238 ? 25.484 2.902 7.039 1 92.5 238 ASN B C 1
ATOM 6660 O O . ASN B 1 238 ? 25.422 1.672 7.082 1 92.5 238 ASN B O 1
ATOM 6664 N N . GLN B 1 239 ? 24.719 3.699 7.68 1 91.56 239 GLN B N 1
ATOM 6665 C CA . GLN B 1 239 ? 23.609 3.129 8.453 1 91.56 239 GLN B CA 1
ATOM 6666 C C . GLN B 1 239 ? 22.594 2.439 7.547 1 91.56 239 GLN B C 1
ATOM 6668 O O . GLN B 1 239 ? 22.062 1.391 7.898 1 91.56 239 GLN B O 1
ATOM 6673 N N . PHE B 1 240 ? 22.406 3.025 6.43 1 93.88 240 PHE B N 1
ATOM 6674 C CA . PHE B 1 240 ? 21.5 2.406 5.461 1 93.88 240 PHE B CA 1
ATOM 6675 C C . PHE B 1 240 ? 22.078 1.089 4.953 1 93.88 240 PHE B C 1
ATOM 6677 O O . PHE B 1 240 ? 21.344 0.11 4.793 1 93.88 240 PHE B O 1
ATOM 6684 N N . GLN B 1 241 ? 23.312 1.158 4.695 1 94.44 241 GLN B N 1
ATOM 6685 C CA . GLN B 1 241 ? 23.969 -0.05 4.219 1 94.44 241 GLN B CA 1
ATOM 6686 C C . GLN B 1 241 ? 23.859 -1.181 5.238 1 94.44 241 GLN B C 1
ATOM 6688 O O . GLN B 1 241 ? 23.625 -2.336 4.871 1 94.44 241 GLN B O 1
ATOM 6693 N N . LYS B 1 242 ? 24 -0.831 6.434 1 93.56 242 LYS B N 1
ATOM 6694 C CA . LYS B 1 242 ? 23.875 -1.835 7.488 1 93.56 242 LYS B CA 1
ATOM 6695 C C . LYS B 1 242 ? 22.453 -2.393 7.547 1 93.56 242 LYS B C 1
ATOM 6697 O O . LYS B 1 242 ? 22.266 -3.605 7.668 1 93.56 242 LYS B O 1
ATOM 6702 N N . ALA B 1 243 ? 21.5 -1.54 7.473 1 92.69 243 ALA B N 1
ATOM 6703 C CA . ALA B 1 243 ? 20.109 -1.97 7.477 1 92.69 243 ALA B CA 1
ATOM 6704 C C . ALA B 1 243 ? 19.781 -2.811 6.242 1 92.69 243 ALA B C 1
ATOM 6706 O O . ALA B 1 243 ? 19.062 -3.807 6.332 1 92.69 243 ALA B O 1
ATOM 6707 N N . SER B 1 244 ? 20.312 -2.416 5.184 1 94.38 244 SER B N 1
ATOM 6708 C CA . SER B 1 244 ? 20.109 -3.135 3.93 1 94.38 244 SER B CA 1
ATOM 6709 C C . SER B 1 244 ? 20.781 -4.504 3.963 1 94.38 244 SER B C 1
ATOM 6711 O O . SER B 1 244 ? 20.297 -5.453 3.346 1 94.38 244 SER B O 1
ATOM 6713 N N . GLU B 1 245 ? 21.906 -4.59 4.637 1 95.31 245 GLU B N 1
ATOM 6714 C CA . GLU B 1 245 ? 22.609 -5.867 4.777 1 95.31 245 GLU B CA 1
ATOM 6715 C C . GLU B 1 245 ? 21.766 -6.867 5.574 1 95.31 245 GLU B C 1
ATOM 6717 O O . GLU B 1 245 ? 21.719 -8.047 5.227 1 95.31 245 GLU B O 1
ATOM 6722 N N . ASP B 1 246 ? 21.188 -6.383 6.543 1 94.12 246 ASP B N 1
ATOM 6723 C CA . ASP B 1 246 ? 20.297 -7.23 7.332 1 94.12 246 ASP B CA 1
ATOM 6724 C C . ASP B 1 246 ? 19.125 -7.742 6.492 1 94.12 246 ASP B C 1
ATOM 6726 O O . ASP B 1 246 ? 18.781 -8.922 6.551 1 94.12 246 ASP B O 1
ATOM 6730 N N . TYR B 1 247 ? 18.531 -6.91 5.758 1 94.25 247 TYR B N 1
ATOM 6731 C CA . TYR B 1 247 ? 17.453 -7.273 4.848 1 94.25 247 TYR B CA 1
ATOM 6732 C C . TYR B 1 247 ? 17.906 -8.328 3.846 1 94.25 247 TYR B C 1
ATOM 6734 O O . TYR B 1 247 ? 17.203 -9.312 3.602 1 94.25 247 TYR B O 1
ATOM 6742 N N . LYS B 1 248 ? 19.078 -8.07 3.32 1 94.62 248 LYS B N 1
ATOM 6743 C CA . LYS B 1 248 ? 19.641 -8.992 2.348 1 94.62 248 LYS B CA 1
ATOM 6744 C C . LYS B 1 248 ? 19.844 -10.375 2.955 1 94.62 248 LYS B C 1
ATOM 6746 O O . LYS B 1 248 ? 19.438 -11.383 2.367 1 94.62 248 LYS B O 1
ATOM 6751 N N . THR B 1 249 ? 20.422 -10.453 4.082 1 95.69 249 THR B N 1
ATOM 6752 C CA . THR B 1 249 ? 20.719 -11.727 4.73 1 95.69 249 THR B CA 1
ATOM 6753 C C . THR B 1 249 ? 19.438 -12.5 5.02 1 95.69 249 THR B C 1
ATOM 6755 O O . THR B 1 249 ? 19.375 -13.711 4.793 1 95.69 249 THR B O 1
ATOM 6758 N N . LYS B 1 250 ? 18.469 -11.805 5.473 1 94.94 250 LYS B N 1
ATOM 6759 C CA . LYS B 1 250 ? 17.188 -12.43 5.75 1 94.94 250 LYS B CA 1
ATOM 6760 C C . LYS B 1 250 ? 16.5 -12.875 4.461 1 94.94 250 LYS B C 1
ATOM 6762 O O . LYS B 1 250 ? 15.875 -13.938 4.422 1 94.94 250 LYS B O 1
ATOM 6767 N N . SER B 1 251 ? 16.609 -12.117 3.432 1 94.19 251 SER B N 1
ATOM 6768 C CA . SER B 1 251 ? 16.016 -12.453 2.139 1 94.19 251 SER B CA 1
ATOM 6769 C C . SER B 1 251 ? 16.672 -13.695 1.542 1 94.19 251 SER B C 1
ATOM 6771 O O . SER B 1 251 ? 15.984 -14.547 0.976 1 94.19 251 SER B O 1
ATOM 6773 N N . ILE B 1 252 ? 17.984 -13.758 1.693 1 93.88 252 ILE B N 1
ATOM 6774 C CA . ILE B 1 252 ? 18.703 -14.914 1.179 1 93.88 252 ILE B CA 1
ATOM 6775 C C . ILE B 1 252 ? 18.328 -16.156 1.979 1 93.88 252 ILE B C 1
ATOM 6777 O O . ILE B 1 252 ? 18.203 -17.25 1.415 1 93.88 252 ILE B O 1
ATOM 6781 N N . SER B 1 253 ? 18.109 -15.992 3.232 1 93.88 253 SER B N 1
ATOM 6782 C CA . SER B 1 253 ? 17.703 -17.109 4.078 1 93.88 253 SER B CA 1
ATOM 6783 C C . SER B 1 253 ? 16.328 -17.641 3.658 1 93.88 253 SER B C 1
ATOM 6785 O O . SER B 1 253 ? 16.109 -18.859 3.678 1 93.88 253 SER B O 1
ATOM 6787 N N . LEU B 1 254 ? 15.461 -16.75 3.299 1 91.94 254 LEU B N 1
ATOM 6788 C CA . LEU B 1 254 ? 14.148 -17.172 2.816 1 91.94 254 LEU B CA 1
ATOM 6789 C C . LEU B 1 254 ? 14.266 -17.938 1.51 1 91.94 254 LEU B C 1
ATOM 6791 O O . LEU B 1 254 ? 13.578 -18.953 1.315 1 91.94 254 LEU B O 1
ATOM 6795 N N . THR B 1 255 ? 15.164 -17.484 0.702 1 90.69 255 THR B N 1
ATOM 6796 C CA . THR B 1 255 ? 15.352 -18.141 -0.589 1 90.69 255 THR B CA 1
ATOM 6797 C C . THR B 1 255 ? 15.844 -19.578 -0.403 1 90.69 255 THR B C 1
ATOM 6799 O O . THR B 1 255 ? 15.438 -20.469 -1.145 1 90.69 255 THR B O 1
ATOM 6802 N N . LYS B 1 256 ? 16.609 -19.812 0.553 1 93 256 LYS B N 1
ATOM 6803 C CA . LYS B 1 256 ? 17.125 -21.156 0.838 1 93 256 LYS B CA 1
ATOM 6804 C C . LYS B 1 256 ? 15.992 -22.109 1.207 1 93 256 LYS B C 1
ATOM 6806 O O . LYS B 1 256 ? 15.93 -23.234 0.709 1 93 256 LYS B O 1
ATOM 6811 N N . VAL B 1 257 ? 15.109 -21.578 1.975 1 91.06 257 VAL B N 1
ATOM 6812 C CA . VAL B 1 257 ? 14.008 -22.422 2.43 1 91.06 257 VAL B CA 1
ATOM 6813 C C . VAL B 1 257 ? 13.016 -22.625 1.286 1 91.06 257 VAL B C 1
ATOM 6815 O O . VAL B 1 257 ? 12.508 -23.734 1.098 1 91.06 257 VAL B O 1
ATOM 6818 N N . GLN B 1 258 ? 12.766 -21.641 0.512 1 89.75 258 GLN B N 1
ATOM 6819 C CA . GLN B 1 258 ? 11.836 -21.719 -0.609 1 89.75 258 GLN B CA 1
ATOM 6820 C C . GLN B 1 258 ? 12.328 -22.703 -1.668 1 89.75 258 GLN B C 1
ATOM 6822 O O . GLN B 1 258 ? 11.523 -23.344 -2.35 1 89.75 258 GLN B O 1
ATOM 6827 N N . SER B 1 259 ? 13.641 -22.781 -1.767 1 90 259 SER B N 1
ATOM 6828 C CA . SER B 1 259 ? 14.234 -23.625 -2.807 1 90 259 SER B CA 1
ATOM 6829 C C . SER B 1 259 ? 14.047 -25.109 -2.502 1 90 259 SER B C 1
ATOM 6831 O O . SER B 1 259 ? 14.219 -25.953 -3.383 1 90 259 SER B O 1
ATOM 6833 N N . LEU B 1 260 ? 13.562 -25.359 -1.35 1 88.19 260 LEU B N 1
ATOM 6834 C CA . LEU B 1 260 ? 13.398 -26.75 -0.943 1 88.19 260 LEU B CA 1
ATOM 6835 C C . LEU B 1 260 ? 12.047 -27.297 -1.398 1 88.19 260 LEU B C 1
ATOM 6837 O O . LEU B 1 260 ? 11.852 -28.516 -1.438 1 88.19 260 LEU B O 1
ATOM 6841 N N . PHE B 1 261 ? 11.164 -26.5 -1.779 1 84.5 261 PHE B N 1
ATOM 6842 C CA . PHE B 1 261 ? 9.781 -26.875 -2.037 1 84.5 261 PHE B CA 1
ATOM 6843 C C . PHE B 1 261 ? 9.688 -27.844 -3.211 1 84.5 261 PHE B C 1
ATOM 6845 O O . PHE B 1 261 ? 9.195 -28.953 -3.061 1 84.5 261 PHE B O 1
ATOM 6852 N N . PHE B 1 262 ? 10.219 -27.516 -4.316 1 82.81 262 PHE B N 1
ATOM 6853 C CA . PHE B 1 262 ? 10.062 -28.297 -5.543 1 82.81 262 PHE B CA 1
ATOM 6854 C C . PHE B 1 262 ? 10.867 -29.578 -5.473 1 82.81 262 PHE B C 1
ATOM 6856 O O . PHE B 1 262 ? 10.367 -30.656 -5.82 1 82.81 262 PHE B O 1
ATOM 6863 N N . PRO B 1 263 ? 12.109 -29.5 -4.934 1 82.31 263 PRO B N 1
ATOM 6864 C CA . PRO B 1 263 ? 12.859 -30.75 -4.793 1 82.31 263 PRO B CA 1
ATOM 6865 C C . PRO B 1 263 ? 12.156 -31.766 -3.904 1 82.31 263 PRO B C 1
ATOM 6867 O O . PRO B 1 263 ? 12.203 -32.969 -4.18 1 82.31 263 PRO B O 1
ATOM 6870 N N . LEU B 1 264 ? 11.508 -31.266 -2.943 1 84.69 264 LEU B N 1
ATOM 6871 C CA . LEU B 1 264 ? 10.797 -32.156 -2.045 1 84.69 264 LEU B CA 1
ATOM 6872 C C . LEU B 1 264 ? 9.617 -32.812 -2.756 1 84.69 264 LEU B C 1
ATOM 6874 O O . LEU B 1 264 ? 9.375 -34.031 -2.588 1 84.69 264 LEU B O 1
ATOM 6878 N N . ILE B 1 265 ? 8.945 -32.125 -3.557 1 85.69 265 ILE B N 1
ATOM 6879 C CA . ILE B 1 265 ? 7.812 -32.625 -4.312 1 85.69 265 ILE B CA 1
ATOM 6880 C C . ILE B 1 265 ? 8.297 -33.688 -5.32 1 85.69 265 ILE B C 1
ATOM 6882 O O . ILE B 1 265 ? 7.734 -34.781 -5.41 1 85.69 265 ILE B O 1
ATOM 6886 N N . MET B 1 266 ? 9.344 -33.406 -5.945 1 82.19 266 MET B N 1
ATOM 6887 C CA . MET B 1 266 ? 9.883 -34.312 -6.953 1 82.19 266 MET B CA 1
ATOM 6888 C C . MET B 1 266 ? 10.383 -35.625 -6.309 1 82.19 266 MET B C 1
ATOM 6890 O O . MET B 1 266 ? 10.18 -36.688 -6.848 1 82.19 266 MET B O 1
ATOM 6894 N N . ALA B 1 267 ? 11.039 -35.406 -5.172 1 82.81 267 ALA B N 1
ATOM 6895 C CA . ALA B 1 267 ? 11.562 -36.594 -4.461 1 82.81 267 ALA B CA 1
ATOM 6896 C C . ALA B 1 267 ? 10.438 -37.531 -4.035 1 82.81 267 ALA B C 1
ATOM 6898 O O . ALA B 1 267 ? 10.547 -38.75 -4.188 1 82.81 267 ALA B O 1
ATOM 6899 N N . LEU B 1 268 ? 9.43 -36.969 -3.627 1 84.19 268 LEU B N 1
ATOM 6900 C CA . LEU B 1 268 ? 8.344 -37.812 -3.109 1 84.19 268 LEU B CA 1
ATOM 6901 C C . LEU B 1 268 ? 7.547 -38.438 -4.25 1 84.19 268 LEU B C 1
ATOM 6903 O O . LEU B 1 268 ? 7.117 -39.594 -4.152 1 84.19 268 LEU B O 1
ATOM 6907 N N . ILE B 1 269 ? 7.332 -37.719 -5.344 1 83.38 269 ILE B N 1
ATOM 6908 C CA . ILE B 1 269 ? 6.695 -38.281 -6.531 1 83.38 269 ILE B CA 1
ATOM 6909 C C . ILE B 1 269 ? 7.562 -39.406 -7.102 1 83.38 269 ILE B C 1
ATOM 6911 O O . ILE B 1 269 ? 7.047 -40.438 -7.473 1 83.38 269 ILE B O 1
ATOM 6915 N N . GLY B 1 270 ? 8.867 -39.094 -7.094 1 78.44 270 GLY B N 1
ATOM 6916 C CA . GLY B 1 270 ? 9.789 -40.125 -7.547 1 78.44 270 GLY B CA 1
ATOM 6917 C C . GLY B 1 270 ? 9.727 -41.406 -6.707 1 78.44 270 GLY B C 1
ATOM 6918 O O . GLY B 1 270 ? 9.68 -42.5 -7.242 1 78.44 270 GLY B O 1
ATOM 6919 N N . LEU B 1 271 ? 9.68 -41.156 -5.488 1 83.31 271 LEU B N 1
ATOM 6920 C CA . LEU B 1 271 ? 9.602 -42.312 -4.578 1 83.31 271 LEU B CA 1
ATOM 6921 C C . LEU B 1 271 ? 8.312 -43.094 -4.789 1 83.31 271 LEU B C 1
ATOM 6923 O O . LEU B 1 271 ? 8.328 -44.312 -4.801 1 83.31 271 LEU B O 1
ATOM 6927 N N . SER B 1 272 ? 7.242 -42.406 -4.93 1 87.25 272 SER B N 1
ATOM 6928 C CA . SER B 1 272 ? 5.965 -43.062 -5.18 1 87.25 272 SER B CA 1
ATOM 6929 C C . SER B 1 272 ? 5.992 -43.844 -6.492 1 87.25 272 SER B C 1
ATOM 6931 O O . SER B 1 272 ? 5.438 -44.938 -6.578 1 87.25 272 SER B O 1
ATOM 6933 N N . THR B 1 273 ? 6.586 -43.281 -7.426 1 79.31 273 THR B N 1
ATOM 6934 C CA . THR B 1 273 ? 6.691 -43.906 -8.734 1 79.31 273 THR B CA 1
ATOM 6935 C C . THR B 1 273 ? 7.52 -45.188 -8.641 1 79.31 273 THR B C 1
ATOM 6937 O O . THR B 1 273 ? 7.137 -46.219 -9.188 1 79.31 273 THR B O 1
ATOM 6940 N N . ILE B 1 274 ? 8.602 -45.125 -7.922 1 77.19 274 ILE B N 1
ATOM 6941 C CA . ILE B 1 274 ? 9.477 -46.281 -7.766 1 77.19 274 ILE B CA 1
ATOM 6942 C C . ILE B 1 274 ? 8.727 -47.406 -7.039 1 77.19 274 ILE B C 1
ATOM 6944 O O . ILE B 1 274 ? 8.797 -48.562 -7.441 1 77.19 274 ILE B O 1
ATOM 6948 N N . ILE B 1 275 ? 8.047 -47.031 -6.09 1 84.31 275 ILE B N 1
ATOM 6949 C CA . ILE B 1 275 ? 7.305 -48 -5.309 1 84.31 275 ILE B CA 1
ATOM 6950 C C . ILE B 1 275 ? 6.207 -48.625 -6.168 1 84.31 275 ILE B C 1
ATOM 6952 O O . ILE B 1 275 ? 6 -49.844 -6.145 1 84.31 275 ILE B O 1
ATOM 6956 N N . THR B 1 276 ? 5.562 -47.844 -6.957 1 85.25 276 THR B N 1
ATOM 6957 C CA . THR B 1 276 ? 4.473 -48.312 -7.805 1 85.25 276 THR B CA 1
ATOM 6958 C C . THR B 1 276 ? 4.992 -49.25 -8.875 1 85.25 276 THR B C 1
ATOM 6960 O O . THR B 1 276 ? 4.383 -50.312 -9.133 1 85.25 276 THR B O 1
ATOM 6963 N N . VAL B 1 277 ? 6.059 -48.875 -9.414 1 76.19 277 VAL B N 1
ATOM 6964 C CA . VAL B 1 277 ? 6.625 -49.719 -10.477 1 76.19 277 VAL B CA 1
ATOM 6965 C C . VAL B 1 277 ? 7.133 -51.031 -9.891 1 76.19 277 VAL B C 1
ATOM 6967 O O . VAL B 1 277 ? 6.938 -52.094 -10.477 1 76.19 277 VAL B O 1
ATOM 6970 N N . TYR B 1 278 ? 7.797 -50.906 -8.75 1 76.56 278 TYR B N 1
ATOM 6971 C CA . TYR B 1 278 ? 8.352 -52.094 -8.117 1 76.56 278 TYR B CA 1
ATOM 6972 C C . TYR B 1 278 ? 7.246 -53.062 -7.684 1 76.56 278 TYR B C 1
ATOM 6974 O O . TYR B 1 278 ? 7.227 -54.219 -8.086 1 76.56 278 TYR B O 1
ATOM 6982 N N . VAL B 1 279 ? 6.359 -52.594 -6.953 1 83.88 279 VAL B N 1
ATOM 6983 C CA . VAL B 1 279 ? 5.281 -53.406 -6.43 1 83.88 279 VAL B CA 1
ATOM 6984 C C . VAL B 1 279 ? 4.348 -53.812 -7.562 1 83.88 279 VAL B C 1
ATOM 6986 O O . VAL B 1 279 ? 3.889 -54.969 -7.617 1 83.88 279 VAL B O 1
ATOM 6989 N N . GLY B 1 280 ? 4.023 -52.875 -8.398 1 82.25 280 GLY B N 1
ATOM 6990 C CA . GLY B 1 280 ? 3.205 -53.188 -9.555 1 82.25 280 GLY B CA 1
ATOM 6991 C C . GLY B 1 280 ? 3.84 -54.219 -10.461 1 82.25 280 GLY B C 1
ATOM 6992 O O . GLY B 1 280 ? 3.146 -55.094 -11.008 1 82.25 280 GLY B O 1
ATOM 6993 N N . GLY B 1 281 ? 5.133 -54.125 -10.625 1 75.44 281 GLY B N 1
ATOM 6994 C CA . GLY B 1 281 ? 5.848 -55.094 -11.414 1 75.44 281 GLY B CA 1
ATOM 6995 C C . GLY B 1 281 ? 5.73 -56.5 -10.859 1 75.44 281 GLY B C 1
ATOM 6996 O O . GLY B 1 281 ? 5.523 -57.469 -11.617 1 75.44 281 GLY B O 1
ATOM 6997 N N . ILE B 1 282 ? 5.844 -56.625 -9.617 1 77.62 282 ILE B N 1
ATOM 6998 C CA . ILE B 1 282 ? 5.715 -57.938 -8.961 1 77.62 282 ILE B CA 1
ATOM 6999 C C . ILE B 1 282 ? 4.309 -58.5 -9.188 1 77.62 282 ILE B C 1
ATOM 7001 O O . ILE B 1 282 ? 4.141 -59.656 -9.492 1 77.62 282 ILE B O 1
ATOM 7005 N N . GLN B 1 283 ? 3.373 -57.625 -9.133 1 84.94 283 GLN B N 1
ATOM 7006 C CA . GLN B 1 283 ? 1.989 -58.062 -9.289 1 84.94 283 GLN B CA 1
ATOM 7007 C C . GLN B 1 283 ? 1.688 -58.438 -10.742 1 84.94 283 GLN B C 1
ATOM 7009 O O . GLN B 1 283 ? 0.875 -59.312 -11.008 1 84.94 283 GLN B O 1
ATOM 7014 N N . VAL B 1 284 ? 2.291 -57.781 -11.602 1 76.69 284 VAL B N 1
ATOM 7015 C CA . VAL B 1 284 ? 2.129 -58.125 -13.016 1 76.69 284 VAL B CA 1
ATOM 7016 C C . VAL B 1 284 ? 2.699 -59.5 -13.289 1 76.69 284 VAL B C 1
ATOM 7018 O O . VAL B 1 284 ? 2.092 -60.312 -14.008 1 76.69 284 VAL B O 1
ATOM 7021 N N . ILE B 1 285 ? 3.84 -59.812 -12.688 1 72.69 285 ILE B N 1
ATOM 7022 C CA . ILE B 1 285 ? 4.5 -61.094 -12.867 1 72.69 285 ILE B CA 1
ATOM 7023 C C . ILE B 1 285 ? 3.639 -62.219 -12.266 1 72.69 285 ILE B C 1
ATOM 7025 O O . ILE B 1 285 ? 3.551 -63.312 -12.828 1 72.69 285 ILE B O 1
ATOM 7029 N N . GLU B 1 286 ? 3.066 -61.844 -11.25 1 77.62 286 GLU B N 1
ATOM 7030 C CA . GLU B 1 286 ? 2.193 -62.812 -10.602 1 77.62 286 GLU B CA 1
ATOM 7031 C C . GLU B 1 286 ? 0.862 -62.938 -11.336 1 77.62 286 GLU B C 1
ATOM 7033 O O . GLU B 1 286 ? 0.073 -63.844 -11.055 1 77.62 286 GLU B O 1
ATOM 7038 N N . GLY B 1 287 ? 0.601 -62.062 -12.344 1 76.5 287 GLY B N 1
ATOM 7039 C CA . GLY B 1 287 ? -0.604 -62.125 -13.156 1 76.5 287 GLY B CA 1
ATOM 7040 C C . GLY B 1 287 ? -1.796 -61.438 -12.492 1 76.5 287 GLY B C 1
ATOM 7041 O O . GLY B 1 287 ? -2.934 -61.625 -12.938 1 76.5 287 GLY B O 1
ATOM 7042 N N . ALA B 1 288 ? -1.498 -60.781 -11.492 1 80.88 288 ALA B N 1
ATOM 7043 C CA . ALA B 1 288 ? -2.584 -60.188 -10.727 1 80.88 288 ALA B CA 1
ATOM 7044 C C . ALA B 1 288 ? -3.102 -58.938 -11.406 1 80.88 288 ALA B C 1
ATOM 7046 O O . ALA B 1 288 ? -4.277 -58.594 -11.281 1 80.88 288 ALA B O 1
ATOM 7047 N N . ILE B 1 289 ? -2.229 -58.156 -12.047 1 84.25 289 ILE B N 1
ATOM 7048 C CA . ILE B 1 289 ? -2.639 -56.938 -12.719 1 84.25 289 ILE B CA 1
ATOM 7049 C C . ILE B 1 289 ? -1.963 -56.844 -14.086 1 84.25 289 ILE B C 1
ATOM 7051 O O . ILE B 1 289 ? -1.015 -57.562 -14.367 1 84.25 289 ILE B O 1
ATOM 7055 N N . GLY B 1 290 ? -2.611 -56 -14.859 1 75.62 290 GLY B N 1
ATOM 7056 C CA . GLY B 1 290 ? -2.012 -55.719 -16.156 1 75.62 290 GLY B CA 1
ATOM 7057 C C . GLY B 1 290 ? -0.936 -54.656 -16.109 1 75.62 290 GLY B C 1
ATOM 7058 O O . GLY B 1 290 ? -0.8 -53.938 -15.109 1 75.62 290 GLY B O 1
ATOM 7059 N N . TYR B 1 291 ? -0.129 -54.594 -17.156 1 70.44 291 TYR B N 1
ATOM 7060 C CA . TYR B 1 291 ? 0.922 -53.594 -17.266 1 70.44 291 TYR B CA 1
ATOM 7061 C C . TYR B 1 291 ? 0.335 -52.188 -17.25 1 70.44 291 TYR B C 1
ATOM 7063 O O . TYR B 1 291 ? 0.938 -51.25 -16.703 1 70.44 291 TYR B O 1
ATOM 7071 N N . GLY B 1 292 ? -0.775 -52.031 -17.766 1 76.06 292 GLY B N 1
ATOM 7072 C CA . GLY B 1 292 ? -1.423 -50.75 -17.859 1 76.06 292 GLY B CA 1
ATOM 7073 C C . GLY B 1 292 ? -1.811 -50.156 -16.516 1 76.06 292 GLY B C 1
ATOM 7074 O O . GLY B 1 292 ? -1.883 -48.938 -16.344 1 76.06 292 GLY B O 1
ATOM 7075 N N . VAL B 1 293 ? -1.9 -51.062 -15.57 1 85.5 293 VAL B N 1
ATOM 7076 C CA . VAL B 1 293 ? -2.299 -50.625 -14.234 1 85.5 293 VAL B CA 1
ATOM 7077 C C . VAL B 1 293 ? -1.171 -49.844 -13.586 1 85.5 293 VAL B C 1
ATOM 7079 O O . VAL B 1 293 ? -1.422 -48.906 -12.828 1 85.5 293 VAL B O 1
ATOM 7082 N N . ILE B 1 294 ? 0.016 -50.156 -13.875 1 80.81 294 ILE B N 1
ATOM 7083 C CA . ILE B 1 294 ? 1.161 -49.438 -13.328 1 80.81 294 ILE B CA 1
ATOM 7084 C C . ILE B 1 294 ? 1.15 -47.969 -13.836 1 80.81 294 ILE B C 1
ATOM 7086 O O . ILE B 1 294 ? 1.302 -47.031 -13.055 1 80.81 294 ILE B O 1
ATOM 7090 N N . ALA B 1 295 ? 0.943 -47.812 -15.141 1 75.94 295 ALA B N 1
ATOM 7091 C CA . ALA B 1 295 ? 0.88 -46.5 -15.734 1 75.94 295 ALA B CA 1
ATOM 7092 C C . ALA B 1 295 ? -0.283 -45.688 -15.156 1 75.94 295 ALA B C 1
ATOM 7094 O O . ALA B 1 295 ? -0.141 -44.5 -14.867 1 75.94 295 ALA B O 1
ATOM 7095 N N . GLU B 1 296 ? -1.292 -46.375 -14.984 1 85 296 GLU B N 1
ATOM 7096 C CA . GLU B 1 296 ? -2.482 -45.75 -14.414 1 85 296 GLU B CA 1
ATOM 7097 C C . GLU B 1 296 ? -2.213 -45.25 -13.008 1 85 296 GLU B C 1
ATOM 7099 O O . GLU B 1 296 ? -2.605 -44.125 -12.672 1 85 296 GLU B O 1
ATOM 7104 N N . PHE B 1 297 ? -1.592 -45.969 -12.242 1 87.75 297 PHE B N 1
ATOM 7105 C CA . PHE B 1 297 ? -1.341 -45.625 -10.852 1 87.75 297 PHE B CA 1
ATOM 7106 C C . PHE B 1 297 ? -0.349 -44.469 -10.758 1 87.75 297 PHE B C 1
ATOM 7108 O O . PHE B 1 297 ? -0.461 -43.625 -9.875 1 87.75 297 PHE B O 1
ATOM 7115 N N . ILE B 1 298 ? 0.595 -44.406 -11.633 1 82.94 298 ILE B N 1
ATOM 7116 C CA . ILE B 1 298 ? 1.548 -43.312 -11.664 1 82.94 298 ILE B CA 1
ATOM 7117 C C . ILE B 1 298 ? 0.816 -42 -11.969 1 82.94 298 ILE B C 1
ATOM 7119 O O . ILE B 1 298 ? 1.076 -40.969 -11.336 1 82.94 298 ILE B O 1
ATOM 7123 N N . LEU B 1 299 ? -0.076 -42.031 -12.891 1 85 299 LEU B N 1
ATOM 7124 C CA . LEU B 1 299 ? -0.855 -40.875 -13.258 1 85 299 LEU B CA 1
ATOM 7125 C C . LEU B 1 299 ? -1.737 -40.406 -12.094 1 85 299 LEU B C 1
ATOM 7127 O O . LEU B 1 299 ? -1.881 -39.219 -11.852 1 85 299 LEU B O 1
ATOM 7131 N N . TYR B 1 300 ? -2.258 -41.406 -11.383 1 89.62 300 TYR B N 1
ATOM 7132 C CA . TYR B 1 300 ? -3.107 -41.094 -10.242 1 89.62 300 TYR B CA 1
ATOM 7133 C C . TYR B 1 300 ? -2.307 -40.406 -9.148 1 89.62 300 TYR B C 1
ATOM 7135 O O . TYR B 1 300 ? -2.771 -39.438 -8.555 1 89.62 300 TYR B O 1
ATOM 7143 N N . VAL B 1 301 ? -1.184 -40.906 -8.898 1 87.81 301 VAL B N 1
ATOM 7144 C CA . VAL B 1 301 ? -0.335 -40.281 -7.871 1 87.81 301 VAL B CA 1
ATOM 7145 C C . VAL B 1 301 ? -0.005 -38.844 -8.242 1 87.81 301 VAL B C 1
ATOM 7147 O O . VAL B 1 301 ? -0.028 -37.969 -7.391 1 87.81 301 VAL B O 1
ATOM 7150 N N . ASN B 1 302 ? 0.271 -38.594 -9.492 1 84.56 302 ASN B N 1
ATOM 7151 C CA . ASN B 1 302 ? 0.571 -37.219 -9.961 1 84.56 302 ASN B CA 1
ATOM 7152 C C . ASN B 1 302 ? -0.625 -36.312 -9.797 1 84.56 302 ASN B C 1
ATOM 7154 O O . ASN B 1 302 ? -0.46 -35.125 -9.469 1 84.56 302 ASN B O 1
ATOM 7158 N N . MET B 1 303 ? -1.733 -36.844 -10.031 1 88.12 303 MET B N 1
ATOM 7159 C CA . MET B 1 303 ? -2.959 -36.062 -9.906 1 88.12 303 MET B CA 1
ATOM 7160 C C . MET B 1 303 ? -3.188 -35.625 -8.461 1 88.12 303 MET B C 1
ATOM 7162 O O . MET B 1 303 ? -3.783 -34.562 -8.211 1 88.12 303 MET B O 1
ATOM 7166 N N . LEU B 1 304 ? -2.709 -36.406 -7.523 1 89.81 304 LEU B N 1
ATOM 7167 C CA . LEU B 1 304 ? -2.973 -36.156 -6.113 1 89.81 304 LEU B CA 1
ATOM 7168 C C . LEU B 1 304 ? -1.902 -35.25 -5.512 1 89.81 304 LEU B C 1
ATOM 7170 O O . LEU B 1 304 ? -2.08 -34.719 -4.414 1 89.81 304 LEU B O 1
ATOM 7174 N N . THR B 1 305 ? -0.865 -35 -6.199 1 86.25 305 THR B N 1
ATOM 7175 C CA . THR B 1 305 ? 0.278 -34.281 -5.66 1 86.25 305 THR B CA 1
ATOM 7176 C C . THR B 1 305 ? -0.069 -32.812 -5.441 1 86.25 305 THR B C 1
ATOM 7178 O O . THR B 1 305 ? 0.193 -32.25 -4.371 1 86.25 305 THR B O 1
ATOM 7181 N N . TRP B 1 306 ? -0.692 -32.188 -6.402 1 83.81 306 TRP B N 1
ATOM 7182 C CA . TRP B 1 306 ? -0.97 -30.766 -6.309 1 83.81 306 TRP B CA 1
ATOM 7183 C C . TRP B 1 306 ? -1.989 -30.469 -5.211 1 83.81 306 TRP B C 1
ATOM 7185 O O . TRP B 1 306 ? -1.78 -29.594 -4.375 1 83.81 306 TRP B O 1
ATOM 7195 N N . PRO B 1 307 ? -3.039 -31.203 -5.152 1 86.56 307 PRO B N 1
ATOM 7196 C CA . PRO B 1 307 ? -3.994 -30.953 -4.07 1 86.56 307 PRO B CA 1
ATOM 7197 C C . PRO B 1 307 ? -3.357 -31.062 -2.686 1 86.56 307 PRO B C 1
ATOM 7199 O O . PRO B 1 307 ? -3.715 -30.297 -1.781 1 86.56 307 PRO B O 1
ATOM 7202 N N . VAL B 1 308 ? -2.426 -31.891 -2.582 1 83.81 308 VAL B N 1
ATOM 7203 C CA . VAL B 1 308 ? -1.767 -32.062 -1.292 1 83.81 308 VAL B CA 1
ATOM 7204 C C . VAL B 1 308 ? -0.822 -30.875 -1.041 1 83.81 308 VAL B C 1
ATOM 7206 O O . VAL B 1 308 ? -0.759 -30.359 0.072 1 83.81 308 VAL B O 1
ATOM 7209 N N . THR B 1 309 ? -0.159 -30.438 -2.039 1 84.38 309 THR B N 1
ATOM 7210 C CA . THR B 1 309 ? 0.811 -29.359 -1.906 1 84.38 309 THR B CA 1
ATOM 7211 C C . THR B 1 309 ? 0.105 -28.016 -1.682 1 84.38 309 THR B C 1
ATOM 7213 O O . THR B 1 309 ? 0.625 -27.141 -0.985 1 84.38 309 THR B O 1
ATOM 7216 N N . SER B 1 310 ? -1.057 -27.891 -2.23 1 86.5 310 SER B N 1
ATOM 7217 C CA . SER B 1 310 ? -1.784 -26.641 -2.133 1 86.5 310 SER B CA 1
ATOM 7218 C C . SER B 1 310 ? -2.373 -26.438 -0.739 1 86.5 310 SER B C 1
ATOM 7220 O O . SER B 1 310 ? -2.777 -25.328 -0.377 1 86.5 310 SER B O 1
ATOM 7222 N N . LEU B 1 311 ? -2.369 -27.469 0.009 1 83.31 311 LEU B N 1
ATOM 7223 C CA . LEU B 1 311 ? -2.967 -27.422 1.339 1 83.31 311 LEU B CA 1
ATOM 7224 C C . LEU B 1 311 ? -2.264 -26.391 2.211 1 83.31 311 LEU B C 1
ATOM 7226 O O . LEU B 1 311 ? -2.908 -25.703 3 1 83.31 311 LEU B O 1
ATOM 7230 N N . GLY B 1 312 ? -1.018 -26.312 2.08 1 77.56 312 GLY B N 1
ATOM 7231 C CA . GLY B 1 312 ? -0.283 -25.328 2.852 1 77.56 312 GLY B CA 1
ATOM 7232 C C . GLY B 1 312 ? -0.695 -23.891 2.537 1 77.56 312 GLY B C 1
ATOM 7233 O O . GLY B 1 312 ? -0.91 -23.094 3.445 1 77.56 312 GLY B O 1
ATOM 7234 N N . TRP B 1 313 ? -0.822 -23.625 1.337 1 82.62 313 TRP B N 1
ATOM 7235 C CA . TRP B 1 313 ? -1.197 -22.297 0.889 1 82.62 313 TRP B CA 1
ATOM 7236 C C . TRP B 1 313 ? -2.646 -21.984 1.251 1 82.62 313 TRP B C 1
ATOM 7238 O O . TRP B 1 313 ? -2.965 -20.875 1.668 1 82.62 313 TRP B O 1
ATOM 7248 N N . VAL B 1 314 ? -3.504 -22.953 1.128 1 88.88 314 VAL B N 1
ATOM 7249 C CA . VAL B 1 314 ? -4.914 -22.781 1.465 1 88.88 314 VAL B CA 1
ATOM 7250 C C . VAL B 1 314 ? -5.055 -22.469 2.951 1 88.88 314 VAL B C 1
ATOM 7252 O O . VAL B 1 314 ? -5.84 -21.594 3.336 1 88.88 314 VAL B O 1
ATOM 7255 N N . THR B 1 315 ? -4.281 -23.109 3.727 1 86.12 315 THR B N 1
ATOM 7256 C CA . THR B 1 315 ? -4.328 -22.875 5.164 1 86.12 315 THR B CA 1
ATOM 7257 C C . THR B 1 315 ? -3.916 -21.438 5.488 1 86.12 315 THR B C 1
ATOM 7259 O O . THR B 1 315 ? -4.516 -20.797 6.348 1 86.12 315 THR B O 1
ATOM 7262 N N . SER B 1 316 ? -2.975 -20.984 4.773 1 83.75 316 SER B N 1
ATOM 7263 C CA . SER B 1 316 ? -2.523 -19.609 4.988 1 83.75 316 SER B CA 1
ATOM 7264 C C . SER B 1 316 ? -3.604 -18.609 4.594 1 83.75 316 SER B C 1
ATOM 7266 O O . SER B 1 316 ? -3.818 -17.609 5.293 1 83.75 316 SER B O 1
ATOM 7268 N N . ILE B 1 317 ? -4.277 -18.875 3.539 1 90.81 317 ILE B N 1
ATOM 7269 C CA . ILE B 1 317 ? -5.352 -18 3.082 1 90.81 317 ILE B CA 1
ATOM 7270 C C . ILE B 1 317 ? -6.473 -17.969 4.121 1 90.81 317 ILE B C 1
ATOM 7272 O O . ILE B 1 317 ? -6.98 -16.906 4.473 1 90.81 317 ILE B O 1
ATOM 7276 N N . VAL B 1 318 ? -6.719 -19.094 4.68 1 92.31 318 VAL B N 1
ATOM 7277 C CA . VAL B 1 318 ? -7.805 -19.219 5.648 1 92.31 318 VAL B CA 1
ATOM 7278 C C . VAL B 1 318 ? -7.438 -18.469 6.93 1 92.31 318 VAL B C 1
ATOM 7280 O O . VAL B 1 318 ? -8.273 -17.766 7.504 1 92.31 318 VAL B O 1
ATOM 7283 N N . GLN B 1 319 ? -6.297 -18.625 7.297 1 87.62 319 GLN B N 1
ATOM 7284 C CA . GLN B 1 319 ? -5.852 -17.969 8.516 1 87.62 319 GLN B CA 1
ATOM 7285 C C . GLN B 1 319 ? -5.875 -16.453 8.359 1 87.62 319 GLN B C 1
ATOM 7287 O O . GLN B 1 319 ? -6.344 -15.734 9.242 1 87.62 319 GLN B O 1
ATOM 7292 N N . ARG B 1 320 ? -5.441 -16.016 7.25 1 87.94 320 ARG B N 1
ATOM 7293 C CA . ARG B 1 320 ? -5.441 -14.578 6.988 1 87.94 320 ARG B CA 1
ATOM 7294 C C . ARG B 1 320 ? -6.867 -14.047 6.887 1 87.94 320 ARG B C 1
ATOM 7296 O O . ARG B 1 320 ? -7.164 -12.961 7.391 1 87.94 320 ARG B O 1
ATOM 7303 N N . ALA B 1 321 ? -7.66 -14.781 6.258 1 94.44 321 ALA B N 1
ATOM 7304 C CA . ALA B 1 321 ? -9.062 -14.391 6.129 1 94.44 321 ALA B CA 1
ATOM 7305 C C . ALA B 1 321 ? -9.75 -14.359 7.492 1 94.44 321 ALA B C 1
ATOM 7307 O O . ALA B 1 321 ? -10.578 -13.477 7.754 1 94.44 321 ALA B O 1
ATOM 7308 N N . ALA B 1 322 ? -9.383 -15.297 8.32 1 94.56 322 ALA B N 1
ATOM 7309 C CA . ALA B 1 322 ? -9.969 -15.344 9.656 1 94.56 322 ALA B CA 1
ATOM 7310 C C . ALA B 1 322 ? -9.555 -14.117 10.469 1 94.56 322 ALA B C 1
ATOM 7312 O O . ALA B 1 322 ? -10.383 -13.531 11.18 1 94.56 322 ALA B O 1
ATOM 7313 N N . ALA B 1 323 ? -8.398 -13.781 10.383 1 91.69 323 ALA B N 1
ATOM 7314 C CA . ALA B 1 323 ? -7.914 -12.602 11.086 1 91.69 323 ALA B CA 1
ATOM 7315 C C . ALA B 1 323 ? -8.602 -11.336 10.57 1 91.69 323 ALA B C 1
ATOM 7317 O O . ALA B 1 323 ? -9.031 -10.492 11.352 1 91.69 323 ALA B O 1
ATOM 7318 N N . SER B 1 324 ? -8.688 -11.219 9.273 1 94.56 324 SER B N 1
ATOM 7319 C CA . SER B 1 324 ? -9.336 -10.062 8.664 1 94.56 324 SER B CA 1
ATOM 7320 C C . SER B 1 324 ? -10.82 -10.016 9 1 94.56 324 SER B C 1
ATOM 7322 O O . SER B 1 324 ? -11.367 -8.938 9.266 1 94.56 324 SER B O 1
ATOM 7324 N N . GLN B 1 325 ? -11.398 -11.125 8.992 1 95.38 325 GLN B N 1
ATOM 7325 C CA . GLN B 1 325 ? -12.812 -11.18 9.312 1 95.38 325 GLN B CA 1
ATOM 7326 C C . GLN B 1 325 ? -13.062 -10.797 10.773 1 95.38 325 GLN B C 1
ATOM 7328 O O . GLN B 1 325 ? -14.086 -10.188 11.094 1 95.38 325 GLN B O 1
ATOM 7333 N N . ALA B 1 326 ? -12.172 -11.164 11.586 1 94.56 326 ALA B N 1
ATOM 7334 C CA . ALA B 1 326 ? -12.289 -10.773 12.984 1 94.56 326 ALA B CA 1
ATOM 7335 C C . ALA B 1 326 ? -12.281 -9.258 13.133 1 94.56 326 ALA B C 1
ATOM 7337 O O . ALA B 1 326 ? -13.047 -8.703 13.93 1 94.56 326 ALA B O 1
ATOM 7338 N N . ARG B 1 327 ? -11.484 -8.641 12.367 1 92.62 327 ARG B N 1
ATOM 7339 C CA . ARG B 1 327 ? -11.422 -7.18 12.383 1 92.62 327 ARG B CA 1
ATOM 7340 C C . ARG B 1 327 ? -12.711 -6.57 11.836 1 92.62 327 ARG B C 1
ATOM 7342 O O . ARG B 1 327 ? -13.227 -5.602 12.398 1 92.62 327 ARG B O 1
ATOM 7349 N N . ILE B 1 328 ? -13.164 -7.121 10.852 1 94.88 328 ILE B N 1
ATOM 7350 C CA . ILE B 1 328 ? -14.406 -6.656 10.25 1 94.88 328 ILE B CA 1
ATOM 7351 C C . ILE B 1 328 ? -15.555 -6.836 11.234 1 94.88 328 ILE B C 1
ATOM 7353 O O . ILE B 1 328 ? -16.375 -5.926 11.422 1 94.88 328 ILE B O 1
ATOM 7357 N N . ASN B 1 329 ? -15.562 -7.988 11.945 1 94.94 329 ASN B N 1
ATOM 7358 C CA . ASN B 1 329 ? -16.625 -8.289 12.898 1 94.94 329 ASN B CA 1
ATOM 7359 C C . ASN B 1 329 ? -16.609 -7.309 14.07 1 94.94 329 ASN B C 1
ATOM 7361 O O . ASN B 1 329 ? -17.672 -6.957 14.594 1 94.94 329 ASN B O 1
ATOM 7365 N N . GLU B 1 330 ? -15.469 -6.918 14.406 1 93 330 GLU B N 1
ATOM 7366 C CA . GLU B 1 330 ? -15.344 -5.961 15.5 1 93 330 GLU B CA 1
ATOM 7367 C C . GLU B 1 330 ? -16.141 -4.695 15.227 1 93 330 GLU B C 1
ATOM 7369 O O . GLU B 1 330 ? -16.906 -4.238 16.078 1 93 330 GLU B O 1
ATOM 7374 N N . PHE B 1 331 ? -16.047 -4.23 14.039 1 91.38 331 PHE B N 1
ATOM 7375 C CA . PHE B 1 331 ? -16.734 -2.994 13.688 1 91.38 331 PHE B CA 1
ATOM 7376 C C . PHE B 1 331 ? -18.203 -3.26 13.375 1 91.38 331 PHE B C 1
ATOM 7378 O O . PHE B 1 331 ? -19.062 -2.414 13.641 1 91.38 331 PHE B O 1
ATOM 7385 N N . LEU B 1 332 ? -18.516 -4.414 12.859 1 93 332 LEU B N 1
ATOM 7386 C CA . LEU B 1 332 ? -19.906 -4.758 12.539 1 93 332 LEU B CA 1
ATOM 7387 C C . LEU B 1 332 ? -20.703 -4.992 13.805 1 93 332 LEU B C 1
ATOM 7389 O O . LEU B 1 332 ? -21.938 -4.859 13.805 1 93 332 LEU B O 1
ATOM 7393 N N . ASP B 1 333 ? -20.016 -5.289 14.852 1 93 333 ASP B N 1
ATOM 7394 C CA . ASP B 1 333 ? -20.688 -5.559 16.125 1 93 333 ASP B CA 1
ATOM 7395 C C . ASP B 1 333 ? -20.891 -4.273 16.922 1 93 333 ASP B C 1
ATOM 7397 O O . ASP B 1 333 ? -21.609 -4.266 17.922 1 93 333 ASP B O 1
ATOM 7401 N N . GLU B 1 334 ? -20.25 -3.23 16.391 1 92.25 334 GLU B N 1
ATOM 7402 C CA . GLU B 1 334 ? -20.484 -1.942 17.047 1 92.25 334 GLU B CA 1
ATOM 7403 C C . GLU B 1 334 ? -21.922 -1.48 16.859 1 92.25 334 GLU B C 1
ATOM 7405 O O . GLU B 1 334 ? -22.5 -1.636 15.789 1 92.25 334 GLU B O 1
ATOM 7410 N N . LYS B 1 335 ? -22.469 -0.992 17.984 1 91.31 335 LYS B N 1
ATOM 7411 C CA . LYS B 1 335 ? -23.859 -0.554 17.938 1 91.31 335 LYS B CA 1
ATOM 7412 C C . LYS B 1 335 ? -23.969 0.962 18.078 1 91.31 335 LYS B C 1
ATOM 7414 O O . LYS B 1 335 ? -23.047 1.605 18.594 1 91.31 335 LYS B O 1
ATOM 7419 N N . ASN B 1 336 ? -24.969 1.444 17.453 1 90.69 336 ASN B N 1
ATOM 7420 C CA . ASN B 1 336 ? -25.312 2.855 17.594 1 90.69 336 ASN B CA 1
ATOM 7421 C C . ASN B 1 336 ? -26.141 3.105 18.859 1 90.69 336 ASN B C 1
ATOM 7423 O O . ASN B 1 336 ? -27.25 2.596 18.984 1 90.69 336 ASN B O 1
ATOM 7427 N N . ASP B 1 337 ? -25.625 3.916 19.766 1 87.5 337 ASP B N 1
ATOM 7428 C CA . ASP B 1 337 ? -26.297 4.18 21.031 1 87.5 337 ASP B CA 1
ATOM 7429 C C . ASP B 1 337 ? -27.203 5.398 20.922 1 87.5 337 ASP B C 1
ATOM 7431 O O . ASP B 1 337 ? -27.953 5.707 21.844 1 87.5 337 ASP B O 1
ATOM 7435 N N . ILE B 1 338 ? -27.203 6.062 19.828 1 92.19 338 ILE B N 1
ATOM 7436 C CA . ILE B 1 338 ? -28.047 7.23 19.641 1 92.19 338 ILE B CA 1
ATOM 7437 C C . ILE B 1 338 ? -29.359 6.812 18.984 1 92.19 338 ILE B C 1
ATOM 7439 O O . ILE B 1 338 ? -29.453 6.758 17.75 1 92.19 338 ILE B O 1
ATOM 7443 N N . LEU B 1 339 ? -30.344 6.586 19.828 1 92 339 LEU B N 1
ATOM 7444 C CA . LEU B 1 339 ? -31.625 6.129 19.328 1 92 339 LEU B CA 1
ATOM 7445 C C . LEU B 1 339 ? -32.75 7.066 19.781 1 92 339 LEU B C 1
ATOM 7447 O O . LEU B 1 339 ? -32.688 7.645 20.859 1 92 339 LEU B O 1
ATOM 7451 N N . SER B 1 340 ? -33.688 7.148 18.859 1 93.62 340 SER B N 1
ATOM 7452 C CA . SER B 1 340 ? -34.875 7.918 19.219 1 93.62 340 SER B CA 1
ATOM 7453 C C . SER B 1 340 ? -35.812 7.113 20.125 1 93.62 340 SER B C 1
ATOM 7455 O O . SER B 1 340 ? -36 5.918 19.891 1 93.62 340 SER B O 1
ATOM 7457 N N . THR B 1 341 ? -36.344 7.703 21.109 1 92.31 341 THR B N 1
ATOM 7458 C CA . THR B 1 341 ? -37.25 7.012 22.047 1 92.31 341 THR B CA 1
ATOM 7459 C C . THR B 1 341 ? -38.625 6.855 21.438 1 92.31 341 THR B C 1
ATOM 7461 O O . THR B 1 341 ? -39.312 5.836 21.656 1 92.31 341 THR B O 1
ATOM 7464 N N . GLU B 1 342 ? -39.062 7.844 20.734 1 95.19 342 GLU B N 1
ATOM 7465 C CA . GLU B 1 342 ? -40.438 7.801 20.219 1 95.19 342 GLU B CA 1
ATOM 7466 C C . GLU B 1 342 ? -40.469 8.031 18.703 1 95.19 342 GLU B C 1
ATOM 7468 O O . GLU B 1 342 ? -41.5 7.84 18.062 1 95.19 342 GLU B O 1
ATOM 7473 N N . ASN B 1 343 ? -39.469 8.375 18.094 1 94.5 343 ASN B N 1
ATOM 7474 C CA . ASN B 1 343 ? -39.406 8.656 16.672 1 94.5 343 ASN B CA 1
ATOM 7475 C C . ASN B 1 343 ? -40.438 9.672 16.234 1 94.5 343 ASN B C 1
ATOM 7477 O O . ASN B 1 343 ? -41.156 9.453 15.258 1 94.5 343 ASN B O 1
ATOM 7481 N N . LEU B 1 344 ? -40.531 10.719 16.922 1 95.06 344 LEU B N 1
ATOM 7482 C CA . LEU B 1 344 ? -41.5 11.758 16.656 1 95.06 344 LEU B CA 1
ATOM 7483 C C . LEU B 1 344 ? -41.125 12.578 15.43 1 95.06 344 LEU B C 1
ATOM 7485 O O . LEU B 1 344 ? -40.031 13.133 15.367 1 95.06 344 LEU B O 1
ATOM 7489 N N . VAL B 1 345 ? -42.094 12.586 14.469 1 95.44 345 VAL B N 1
ATOM 7490 C CA . VAL B 1 345 ? -41.938 13.43 13.289 1 95.44 345 VAL B CA 1
ATOM 7491 C C . VAL B 1 345 ? -42.844 14.656 13.398 1 95.44 345 VAL B C 1
ATOM 7493 O O . VAL B 1 345 ? -44.031 14.57 13.18 1 95.44 345 VAL B O 1
ATOM 7496 N N . LYS B 1 346 ? -42.219 15.727 13.844 1 93.44 346 LYS B N 1
ATOM 7497 C CA . LYS B 1 346 ? -42.938 16.969 14.062 1 93.44 346 LYS B CA 1
ATOM 7498 C C . LYS B 1 346 ? -42.156 18.172 13.609 1 93.44 346 LYS B C 1
ATOM 7500 O O . LYS B 1 346 ? -40.906 18.172 13.664 1 93.44 346 LYS B O 1
ATOM 7505 N N . ASP B 1 347 ? -42.875 19.188 13.109 1 94.19 347 ASP B N 1
ATOM 7506 C CA . ASP B 1 347 ? -42.25 20.453 12.766 1 94.19 347 ASP B CA 1
ATOM 7507 C C . ASP B 1 347 ? -41.812 21.203 14.031 1 94.19 347 ASP B C 1
ATOM 7509 O O . ASP B 1 347 ? -42.562 21.25 15.008 1 94.19 347 ASP B O 1
ATOM 7513 N N . ILE B 1 348 ? -40.656 21.719 13.922 1 94.19 348 ILE B N 1
ATOM 7514 C CA . ILE B 1 348 ? -40.094 22.406 15.078 1 94.19 348 ILE B CA 1
ATOM 7515 C C . ILE B 1 348 ? -40.375 23.906 14.977 1 94.19 348 ILE B C 1
ATOM 7517 O O . ILE B 1 348 ? -40.312 24.484 13.883 1 94.19 348 ILE B O 1
ATOM 7521 N N . GLU B 1 349 ? -40.625 24.5 16.094 1 94.19 349 GLU B N 1
ATOM 7522 C CA . GLU B 1 349 ? -40.812 25.953 16.156 1 94.19 349 GLU B CA 1
ATOM 7523 C C . GLU B 1 349 ? -39.531 26.672 16.453 1 94.19 349 GLU B C 1
ATOM 7525 O O . GLU B 1 349 ? -39.312 27.797 16 1 94.19 349 GLU B O 1
ATOM 7530 N N . GLY B 1 350 ? -38.656 26.031 17.203 1 95.56 350 GLY B N 1
ATOM 7531 C CA . GLY B 1 350 ? -37.344 26.578 17.391 1 95.56 350 GLY B CA 1
ATOM 7532 C C . GLY B 1 350 ? -37.062 27.016 18.828 1 95.56 350 GLY B C 1
ATOM 7533 O O . GLY B 1 350 ? -36.062 27.656 19.094 1 95.56 350 GLY B O 1
ATOM 7534 N N . HIS B 1 351 ? -38 26.734 19.797 1 97.19 351 HIS B N 1
ATOM 7535 C CA . HIS B 1 351 ? -37.75 27.016 21.203 1 97.19 351 HIS B CA 1
ATOM 7536 C C . HIS B 1 351 ? -36.812 25.984 21.828 1 97.19 351 HIS B C 1
ATOM 7538 O O . HIS B 1 351 ? -37.094 24.797 21.797 1 97.19 351 HIS B O 1
ATOM 7544 N N . ILE B 1 352 ? -35.656 26.406 22.375 1 97.62 352 ILE B N 1
ATOM 7545 C CA . ILE B 1 352 ? -34.656 25.5 22.953 1 97.62 352 ILE B CA 1
ATOM 7546 C C . ILE B 1 352 ? -34.469 25.812 24.438 1 97.62 352 ILE B C 1
ATOM 7548 O O . ILE B 1 352 ? -34.25 26.969 24.797 1 97.62 352 ILE B O 1
ATOM 7552 N N . LYS B 1 353 ? -34.562 24.875 25.219 1 97.75 353 LYS B N 1
ATOM 7553 C CA . LYS B 1 353 ? -34.312 24.984 26.641 1 97.75 353 LYS B CA 1
ATOM 7554 C C . LYS B 1 353 ? -33.344 23.922 27.125 1 97.75 353 LYS B C 1
ATOM 7556 O O . LYS B 1 353 ? -33.594 22.719 26.938 1 97.75 353 LYS B O 1
ATOM 7561 N N . VAL B 1 354 ? -32.219 24.328 27.641 1 97.44 354 VAL B N 1
ATOM 7562 C CA . VAL B 1 354 ? -31.203 23.422 28.203 1 97.44 354 VAL B CA 1
ATOM 7563 C C . VAL B 1 354 ? -31.234 23.484 29.719 1 97.44 354 VAL B C 1
ATOM 7565 O O . VAL B 1 354 ? -31.141 24.562 30.312 1 97.44 354 VAL B O 1
ATOM 7568 N N . GLU B 1 355 ? -31.328 22.328 30.312 1 97.25 355 GLU B N 1
ATOM 7569 C CA . GLU B 1 355 ? -31.469 22.266 31.75 1 97.25 355 GLU B CA 1
ATOM 7570 C C . GLU B 1 355 ? -30.375 21.391 32.375 1 97.25 355 GLU B C 1
ATOM 7572 O O . GLU B 1 355 ? -30.406 20.172 32.25 1 97.25 355 GLU B O 1
ATOM 7577 N N . ASN B 1 356 ? -29.469 22 33.156 1 96.38 356 ASN B N 1
ATOM 7578 C CA . ASN B 1 356 ? -28.422 21.344 33.938 1 96.38 356 ASN B CA 1
ATOM 7579 C C . ASN B 1 356 ? -27.703 20.297 33.125 1 96.38 356 ASN B C 1
ATOM 7581 O O . ASN B 1 356 ? -27.594 19.141 33.531 1 96.38 356 ASN B O 1
ATOM 7585 N N . LEU B 1 357 ? -27.297 20.688 32.062 1 96.06 357 LEU B N 1
ATOM 7586 C CA . LEU B 1 357 ? -26.703 19.781 31.078 1 96.06 357 LEU B CA 1
ATOM 7587 C C . LEU B 1 357 ? -25.234 19.516 31.406 1 96.06 357 LEU B C 1
ATOM 7589 O O . LEU B 1 357 ? -24.469 20.453 31.609 1 96.06 357 LEU B O 1
ATOM 7593 N N . THR B 1 358 ? -24.859 18.25 31.516 1 96.62 358 THR B N 1
ATOM 7594 C CA . THR B 1 358 ? -23.484 17.812 31.703 1 96.62 358 THR B CA 1
ATOM 7595 C C . THR B 1 358 ? -23.094 16.781 30.641 1 96.62 358 THR B C 1
ATOM 7597 O O . THR B 1 358 ? -23.906 15.914 30.297 1 96.62 358 THR B O 1
ATOM 7600 N N . PHE B 1 359 ? -21.938 16.922 30.094 1 95.44 359 PHE B N 1
ATOM 7601 C CA . PHE B 1 359 ? -21.516 16 29.047 1 95.44 359 PHE B CA 1
ATOM 7602 C C . PHE B 1 359 ? -20.016 15.711 29.156 1 95.44 359 PHE B C 1
ATOM 7604 O O . PHE B 1 359 ? -19.203 16.625 29.25 1 95.44 359 PHE B O 1
ATOM 7611 N N . VAL B 1 360 ? -19.734 14.445 29.109 1 93.81 360 VAL B N 1
ATOM 7612 C CA . VAL B 1 360 ? -18.359 13.961 29.078 1 93.81 360 VAL B CA 1
ATOM 7613 C C . VAL B 1 360 ? -18.109 13.188 27.781 1 93.81 360 VAL B C 1
ATOM 7615 O O . VAL B 1 360 ? -18.859 12.266 27.453 1 93.81 360 VAL B O 1
ATOM 7618 N N . TYR B 1 361 ? -17.172 13.641 27.016 1 89.75 361 TYR B N 1
ATOM 7619 C CA . TYR B 1 361 ? -16.828 12.922 25.781 1 89.75 361 TYR B CA 1
ATOM 7620 C C . TYR B 1 361 ? -16.375 11.5 26.094 1 89.75 361 TYR B C 1
ATOM 7622 O O . TYR B 1 361 ? -15.43 11.305 26.859 1 89.75 361 TYR B O 1
ATOM 7630 N N . PRO B 1 362 ? -16.953 10.617 25.531 1 83.75 362 PRO B N 1
ATOM 7631 C CA . PRO B 1 362 ? -16.609 9.227 25.844 1 83.75 362 PRO B CA 1
ATOM 7632 C C . PRO B 1 362 ? -15.227 8.836 25.359 1 83.75 362 PRO B C 1
ATOM 7634 O O . PRO B 1 362 ? -14.594 7.945 25.938 1 83.75 362 PRO B O 1
ATOM 7637 N N . ASP B 1 363 ? -14.75 9.391 24.328 1 76.56 363 ASP B N 1
ATOM 7638 C CA . ASP B 1 363 ? -13.469 9.023 23.734 1 76.56 363 ASP B CA 1
ATOM 7639 C C . ASP B 1 363 ? -12.305 9.609 24.516 1 76.56 363 ASP B C 1
ATOM 7641 O O . ASP B 1 363 ? -11.305 8.922 24.766 1 76.56 363 ASP B O 1
ATOM 7645 N N . SER B 1 364 ? -12.477 10.844 25.016 1 77.56 364 SER B N 1
ATOM 7646 C CA . SER B 1 364 ? -11.367 11.516 25.703 1 77.56 364 SER B CA 1
ATOM 7647 C C . SER B 1 364 ? -11.57 11.539 27.203 1 77.56 364 SER B C 1
ATOM 7649 O O . SER B 1 364 ? -10.609 11.664 27.969 1 77.56 364 SER B O 1
ATOM 7651 N N . GLY B 1 365 ? -12.766 11.422 27.656 1 84.12 365 GLY B N 1
ATOM 7652 C CA . GLY B 1 365 ? -13.07 11.516 29.078 1 84.12 365 GLY B CA 1
ATOM 7653 C C . GLY B 1 365 ? -13.133 12.945 29.578 1 84.12 365 GLY B C 1
ATOM 7654 O O . GLY B 1 365 ? -13.398 13.18 30.766 1 84.12 365 GLY B O 1
ATOM 7655 N N . ILE B 1 366 ? -12.953 13.867 28.734 1 86.81 366 ILE B N 1
ATOM 7656 C CA . ILE B 1 366 ? -12.969 15.281 29.078 1 86.81 366 ILE B CA 1
ATOM 7657 C C . ILE B 1 366 ? -14.406 15.727 29.359 1 86.81 366 ILE B C 1
ATOM 7659 O O . ILE B 1 366 ? -15.297 15.492 28.531 1 86.81 366 ILE B O 1
ATOM 7663 N N . LYS B 1 367 ? -14.586 16.266 30.609 1 92.38 367 LYS B N 1
ATOM 7664 C CA . LYS B 1 367 ? -15.875 16.891 30.891 1 92.38 367 LYS B CA 1
ATOM 7665 C C . LYS B 1 367 ? -16.016 18.234 30.172 1 92.38 367 LYS B C 1
ATOM 7667 O O . LYS B 1 367 ? -15.547 19.266 30.672 1 92.38 367 LYS B O 1
ATOM 7672 N N . ALA B 1 368 ? -16.688 18.25 29.047 1 92.81 368 ALA B N 1
ATOM 7673 C CA . ALA B 1 368 ? -16.766 19.422 28.172 1 92.81 368 ALA B CA 1
ATOM 7674 C C . ALA B 1 368 ? -17.781 20.422 28.688 1 92.81 368 ALA B C 1
ATOM 7676 O O . ALA B 1 368 ? -17.641 21.625 28.5 1 92.81 368 ALA B O 1
ATOM 7677 N N . LEU B 1 369 ? -18.922 19.953 29.266 1 95.5 369 LEU B N 1
ATOM 7678 C CA . LEU B 1 369 ? -19.969 20.797 29.844 1 95.5 369 LEU B CA 1
ATOM 7679 C C . LEU B 1 369 ? -20.328 20.328 31.25 1 95.5 369 LEU B C 1
ATOM 7681 O O . LEU B 1 369 ? -20.375 19.125 31.516 1 95.5 369 LEU B O 1
ATOM 7685 N N . ASN B 1 370 ? -20.516 21.344 32.094 1 95.75 370 ASN B N 1
ATOM 7686 C CA . ASN B 1 370 ? -20.812 21.062 33.5 1 95.75 370 ASN B CA 1
ATOM 7687 C C . ASN B 1 370 ? -22.031 21.828 33.969 1 95.75 370 ASN B C 1
ATOM 7689 O O . ASN B 1 370 ? -21.922 22.984 34.375 1 95.75 370 ASN B O 1
ATOM 7693 N N . HIS B 1 371 ? -23.125 21.234 34.062 1 94.81 371 HIS B N 1
ATOM 7694 C CA . HIS B 1 371 ? -24.406 21.719 34.594 1 94.81 371 HIS B CA 1
ATOM 7695 C C . HIS B 1 371 ? -24.75 23.078 34.031 1 94.81 371 HIS B C 1
ATOM 7697 O O . HIS B 1 371 ? -25.047 24.016 34.75 1 94.81 371 HIS B O 1
ATOM 7703 N N . ILE B 1 372 ? -24.781 23.156 32.75 1 95.31 372 ILE B N 1
ATOM 7704 C CA . ILE B 1 372 ? -25.109 24.438 32.094 1 95.31 372 ILE B CA 1
ATOM 7705 C C . ILE B 1 372 ? -26.609 24.5 31.828 1 95.31 372 ILE B C 1
ATOM 7707 O O . ILE B 1 372 ? -27.234 23.484 31.5 1 95.31 372 ILE B O 1
ATOM 7711 N N . SER B 1 373 ? -27.188 25.688 32.031 1 96.88 373 SER B N 1
ATOM 7712 C CA . SER B 1 373 ? -28.594 25.922 31.766 1 96.88 373 SER B CA 1
ATOM 7713 C C . SER B 1 373 ? -28.812 27.25 31.031 1 96.88 373 SER B C 1
ATOM 7715 O O . SER B 1 373 ? -28.203 28.25 31.391 1 96.88 373 SER B O 1
ATOM 7717 N N . PHE B 1 374 ? -29.594 27.203 29.953 1 96.19 374 PHE B N 1
ATOM 7718 C CA . PHE B 1 374 ? -29.969 28.422 29.25 1 96.19 374 PHE B CA 1
ATOM 7719 C C . PHE B 1 374 ? -31.219 28.188 28.406 1 96.19 374 PHE B C 1
ATOM 7721 O O . PHE B 1 374 ? -31.688 27.047 28.266 1 96.19 374 PHE B O 1
ATOM 7728 N N . GLU B 1 375 ? -31.781 29.25 27.938 1 96.12 375 GLU B N 1
ATOM 7729 C CA . GLU B 1 375 ? -33 29.172 27.156 1 96.12 375 GLU B CA 1
ATOM 7730 C C . GLU B 1 375 ? -33 30.172 26 1 96.12 375 GLU B C 1
ATOM 7732 O O . GLU B 1 375 ? -32.5 31.281 26.141 1 96.12 375 GLU B O 1
ATOM 7737 N N . ILE B 1 376 ? -33.469 29.672 24.859 1 95.62 376 ILE B N 1
ATOM 7738 C CA . ILE B 1 376 ? -33.594 30.516 23.688 1 95.62 376 ILE B CA 1
ATOM 7739 C C . ILE B 1 376 ? -35.031 30.422 23.156 1 95.62 376 ILE B C 1
ATOM 7741 O O . ILE B 1 376 ? -35.531 29.328 22.859 1 95.62 376 ILE B O 1
ATOM 7745 N N . LYS B 1 377 ? -35.625 31.578 23.031 1 95.25 377 LYS B N 1
ATOM 7746 C CA . LYS B 1 377 ? -37 31.609 22.484 1 95.25 377 LYS B CA 1
ATOM 7747 C C . LYS B 1 377 ? -36.969 31.453 20.969 1 95.25 377 LYS B C 1
ATOM 7749 O O . LYS B 1 377 ? -35.969 31.734 20.312 1 95.25 377 LYS B O 1
ATOM 7754 N N . ALA B 1 378 ? -38.156 30.984 20.453 1 96.25 378 ALA B N 1
ATOM 7755 C CA . ALA B 1 378 ? -38.281 30.781 19.016 1 96.25 378 ALA B CA 1
ATOM 7756 C C . ALA B 1 378 ? -38.062 32.094 18.25 1 96.25 378 ALA B C 1
ATOM 7758 O O . ALA B 1 378 ? -38.594 33.125 18.625 1 96.25 378 ALA B O 1
ATOM 7759 N N . GLY B 1 379 ? -37.125 32.031 17.297 1 94.12 379 GLY B N 1
ATOM 7760 C CA . GLY B 1 379 ? -36.875 33.188 16.438 1 94.12 379 GLY B CA 1
ATOM 7761 C C . GLY B 1 379 ? -35.812 34.094 16.984 1 94.12 379 GLY B C 1
ATOM 7762 O O . GLY B 1 379 ? -35.438 35.094 16.328 1 94.12 379 GLY B O 1
ATOM 7763 N N . LYS B 1 380 ? -35.312 33.812 18.125 1 94.81 380 LYS B N 1
ATOM 7764 C CA . LYS B 1 380 ? -34.281 34.625 18.734 1 94.81 380 LYS B CA 1
ATOM 7765 C C . LYS B 1 380 ? -32.906 34.062 18.516 1 94.81 380 LYS B C 1
ATOM 7767 O O . LYS B 1 380 ? -32.75 32.906 18.094 1 94.81 380 LYS B O 1
ATOM 7772 N N . SER B 1 381 ? -31.922 34.875 18.734 1 94.88 381 SER B N 1
ATOM 7773 C CA . SER B 1 381 ? -30.547 34.469 18.5 1 94.88 381 SER B CA 1
ATOM 7774 C C . SER B 1 381 ? -29.734 34.469 19.797 1 94.88 381 SER B C 1
ATOM 7776 O O . SER B 1 381 ? -29.953 35.312 20.656 1 94.88 381 SER B O 1
ATOM 7778 N N . LEU B 1 382 ? -28.875 33.469 19.922 1 95 382 LEU B N 1
ATOM 7779 C CA . LEU B 1 382 ? -27.984 33.312 21.062 1 95 382 LEU B CA 1
ATOM 7780 C C . LEU B 1 382 ? -26.531 33.188 20.609 1 95 382 LEU B C 1
ATOM 7782 O O . LEU B 1 382 ? -26.219 32.406 19.688 1 95 382 LEU B O 1
ATOM 7786 N N . ALA B 1 383 ? -25.641 33.969 21.172 1 94.5 383 ALA B N 1
ATOM 7787 C CA . ALA B 1 383 ? -24.203 33.844 20.922 1 94.5 383 ALA B CA 1
ATOM 7788 C C . ALA B 1 383 ? -23.516 33.188 22.094 1 94.5 383 ALA B C 1
ATOM 7790 O O . ALA B 1 383 ? -23.75 33.531 23.25 1 94.5 383 ALA B O 1
ATOM 7791 N N . ILE B 1 384 ? -22.766 32.25 21.75 1 94.19 384 ILE B N 1
ATOM 7792 C CA . ILE B 1 384 ? -21.938 31.562 22.75 1 94.19 384 ILE B CA 1
ATOM 7793 C C . ILE B 1 384 ? -20.469 31.906 22.5 1 94.19 384 ILE B C 1
ATOM 7795 O O . ILE B 1 384 ? -19.906 31.578 21.453 1 94.19 384 ILE B O 1
ATOM 7799 N N . ILE B 1 385 ? -19.859 32.562 23.469 1 91 385 ILE B N 1
ATOM 7800 C CA . ILE B 1 385 ? -18.469 32.969 23.328 1 91 385 ILE B CA 1
ATOM 7801 C C . ILE B 1 385 ? -17.625 32.375 24.453 1 91 385 ILE B C 1
ATOM 7803 O O . ILE B 1 385 ? -18.156 32.062 25.516 1 91 385 ILE B O 1
ATOM 7807 N N . GLY B 1 386 ? -16.422 32.156 24.172 1 85.81 386 GLY B N 1
ATOM 7808 C CA . GLY B 1 386 ? -15.477 31.609 25.125 1 85.81 386 GLY B CA 1
ATOM 7809 C C . GLY B 1 386 ? -14.141 31.234 24.5 1 85.81 386 GLY B C 1
ATOM 7810 O O . GLY B 1 386 ? -13.961 31.359 23.281 1 85.81 386 GLY B O 1
ATOM 7811 N N . THR B 1 387 ? -13.289 30.812 25.328 1 78.31 387 THR B N 1
ATOM 7812 C CA . THR B 1 387 ? -11.969 30.422 24.859 1 78.31 387 THR B CA 1
ATOM 7813 C C . THR B 1 387 ? -12.023 29.047 24.188 1 78.31 387 THR B C 1
ATOM 7815 O O . THR B 1 387 ? -13.031 28.344 24.281 1 78.31 387 THR B O 1
ATOM 7818 N N . THR B 1 388 ? -11.039 28.781 23.438 1 75.12 388 THR B N 1
ATOM 7819 C CA . THR B 1 388 ? -10.953 27.469 22.797 1 75.12 388 THR B CA 1
ATOM 7820 C C . THR B 1 388 ? -10.953 26.359 23.828 1 75.12 388 THR B C 1
ATOM 7822 O O . THR B 1 388 ? -10.273 26.438 24.844 1 75.12 388 THR B O 1
ATOM 7825 N N . GLY B 1 389 ? -11.75 25.391 23.609 1 78.38 389 GLY B N 1
ATOM 7826 C CA . GLY B 1 389 ? -11.82 24.266 24.531 1 78.38 389 GLY B CA 1
ATOM 7827 C C . GLY B 1 389 ? -12.82 24.469 25.641 1 78.38 389 GLY B C 1
ATOM 7828 O O . GLY B 1 389 ? -12.945 23.641 26.547 1 78.38 389 GLY B O 1
ATOM 7829 N N . SER B 1 390 ? -13.539 25.547 25.562 1 83.69 390 SER B N 1
ATOM 7830 C CA . SER B 1 390 ? -14.461 25.859 26.656 1 83.69 390 SER B CA 1
ATOM 7831 C C . SER B 1 390 ? -15.758 25.078 26.531 1 83.69 390 SER B C 1
ATOM 7833 O O . SER B 1 390 ? -16.609 25.141 27.406 1 83.69 390 SER B O 1
ATOM 7835 N N . GLY B 1 391 ? -15.945 24.328 25.484 1 87.75 391 GLY B N 1
ATOM 7836 C CA . GLY B 1 391 ? -17.125 23.484 25.344 1 87.75 391 GLY B CA 1
ATOM 7837 C C . GLY B 1 391 ? -18.156 24.047 24.375 1 87.75 391 GLY B C 1
ATOM 7838 O O . GLY B 1 391 ? -19.25 23.5 24.234 1 87.75 391 GLY B O 1
ATOM 7839 N N . LYS B 1 392 ? -17.859 25.062 23.703 1 89.31 392 LYS B N 1
ATOM 7840 C CA . LYS B 1 392 ? -18.797 25.75 22.812 1 89.31 392 LYS B CA 1
ATOM 7841 C C . LYS B 1 392 ? -19.297 24.812 21.719 1 89.31 392 LYS B C 1
ATOM 7843 O O . LYS B 1 392 ? -20.516 24.672 21.531 1 89.31 392 LYS B O 1
ATOM 7848 N N . SER B 1 393 ? -18.422 24.109 21.062 1 90.56 393 SER B N 1
ATOM 7849 C CA . SER B 1 393 ? -18.781 23.219 19.953 1 90.56 393 SER B CA 1
ATOM 7850 C C . SER B 1 393 ? -19.562 22.016 20.438 1 90.56 393 SER B C 1
ATOM 7852 O O . SER B 1 393 ? -20.344 21.422 19.688 1 90.56 393 SER B O 1
ATOM 7854 N N . THR B 1 394 ? -19.406 21.688 21.688 1 93.44 394 THR B N 1
ATOM 7855 C CA . THR B 1 394 ? -20.109 20.562 22.297 1 93.44 394 THR B CA 1
ATOM 7856 C C . THR B 1 394 ? -21.609 20.828 22.328 1 93.44 394 THR B C 1
ATOM 7858 O O . THR B 1 394 ? -22.406 19.906 22.141 1 93.44 394 THR B O 1
ATOM 7861 N N . VAL B 1 395 ? -21.922 22.078 22.547 1 94.25 395 VAL B N 1
ATOM 7862 C CA . VAL B 1 395 ? -23.344 22.438 22.578 1 94.25 395 VAL B CA 1
ATOM 7863 C C . VAL B 1 395 ? -23.969 22.141 21.219 1 94.25 395 VAL B C 1
ATOM 7865 O O . VAL B 1 395 ? -25.062 21.578 21.141 1 94.25 395 VAL B O 1
ATOM 7868 N N . ALA B 1 396 ? -23.281 22.5 20.172 1 93.56 396 ALA B N 1
ATOM 7869 C CA . ALA B 1 396 ? -23.781 22.25 18.812 1 93.56 396 ALA B CA 1
ATOM 7870 C C . ALA B 1 396 ? -23.906 20.75 18.562 1 93.56 396 ALA B C 1
ATOM 7872 O O . ALA B 1 396 ? -24.906 20.312 17.969 1 93.56 396 ALA B O 1
ATOM 7873 N N . ASN B 1 397 ? -23 19.984 19 1 93.31 397 ASN B N 1
ATOM 7874 C CA . ASN B 1 397 ? -23.016 18.531 18.797 1 93.31 397 ASN B CA 1
ATOM 7875 C C . ASN B 1 397 ? -24.188 17.875 19.5 1 93.31 397 ASN B C 1
ATOM 7877 O O . ASN B 1 397 ? -24.781 16.922 18.984 1 93.31 397 ASN B O 1
ATOM 7881 N N . LEU B 1 398 ? -24.484 18.406 20.641 1 95.19 398 LEU B N 1
ATOM 7882 C CA . LEU B 1 398 ? -25.578 17.844 21.422 1 95.19 398 LEU B CA 1
ATOM 7883 C C . LEU B 1 398 ? -26.922 18.234 20.844 1 95.19 398 LEU B C 1
ATOM 7885 O O . LEU B 1 398 ? -27.859 17.422 20.844 1 95.19 398 LEU B O 1
ATOM 7889 N N . LEU B 1 399 ? -26.953 19.438 20.344 1 95.38 399 LEU B N 1
ATOM 7890 C CA . LEU B 1 399 ? -28.203 19.891 19.734 1 95.38 399 LEU B CA 1
ATOM 7891 C C . LEU B 1 399 ? -28.5 19.125 18.453 1 95.38 399 LEU B C 1
ATOM 7893 O O . LEU B 1 399 ? -29.672 18.891 18.125 1 95.38 399 LEU B O 1
ATOM 7897 N N . MET B 1 400 ? -27.453 18.688 17.797 1 94.5 400 MET B N 1
ATOM 7898 C CA . MET B 1 400 ? -27.594 17.891 16.578 1 94.5 400 MET B CA 1
ATOM 7899 C C . MET B 1 400 ? -27.719 16.406 16.891 1 94.5 400 MET B C 1
ATOM 7901 O O . MET B 1 400 ? -27.859 15.594 15.984 1 94.5 400 MET B O 1
ATOM 7905 N N . ARG B 1 401 ? -27.625 16.109 18.125 1 94.69 401 ARG B N 1
ATOM 7906 C CA . ARG B 1 401 ? -27.672 14.734 18.609 1 94.69 401 ARG B CA 1
ATOM 7907 C C . ARG B 1 401 ? -26.609 13.875 17.938 1 94.69 401 ARG B C 1
ATOM 7909 O O . ARG B 1 401 ? -26.891 12.742 17.547 1 94.69 401 ARG B O 1
ATOM 7916 N N . LEU B 1 402 ? -25.547 14.508 17.688 1 92.44 402 LEU B N 1
ATOM 7917 C CA . LEU B 1 402 ? -24.375 13.719 17.328 1 92.44 402 LEU B CA 1
ATOM 7918 C C . LEU B 1 402 ? -23.828 12.969 18.531 1 92.44 402 LEU B C 1
ATOM 7920 O O . LEU B 1 402 ? -23.141 11.961 18.375 1 92.44 402 LEU B O 1
ATOM 7924 N N . TYR B 1 403 ? -24.109 13.578 19.656 1 92.38 403 TYR B N 1
ATOM 7925 C CA . TYR B 1 403 ? -23.922 12.984 20.984 1 92.38 403 TYR B CA 1
ATOM 7926 C C . TYR B 1 403 ? -25.156 13.156 21.844 1 92.38 403 TYR B C 1
ATOM 7928 O O . TYR B 1 403 ? -25.984 14.039 21.578 1 92.38 403 TYR B O 1
ATOM 7936 N N . ASP B 1 404 ? -25.234 12.266 22.75 1 93.69 404 ASP B N 1
ATOM 7937 C CA . ASP B 1 404 ? -26.281 12.43 23.75 1 93.69 404 ASP B CA 1
ATOM 7938 C C . ASP B 1 404 ? -25.688 12.812 25.109 1 93.69 404 ASP B C 1
ATOM 7940 O O . ASP B 1 404 ? -24.625 12.32 25.484 1 93.69 404 ASP B O 1
ATOM 7944 N N . ALA B 1 405 ? -26.391 13.672 25.703 1 93 405 ALA B N 1
ATOM 7945 C CA . ALA B 1 405 ? -25.906 14.148 27 1 93 405 ALA B CA 1
ATOM 7946 C C . ALA B 1 405 ? -26 13.055 28.047 1 93 405 ALA B C 1
ATOM 7948 O O . ALA B 1 405 ? -26.875 12.18 27.984 1 93 405 ALA B O 1
ATOM 7949 N N . ASP B 1 406 ? -25.188 13.109 29.062 1 90 406 ASP B N 1
ATOM 7950 C CA . ASP B 1 406 ? -25.141 12.148 30.156 1 90 406 ASP B CA 1
ATOM 7951 C C . ASP B 1 406 ? -26.141 12.5 31.25 1 90 406 ASP B C 1
ATOM 7953 O O . ASP B 1 406 ? -26.828 11.625 31.781 1 90 406 ASP B O 1
ATOM 7957 N N . GLU B 1 407 ? -26.031 13.758 31.625 1 94.12 407 GLU B N 1
ATOM 7958 C CA . GLU B 1 407 ? -26.922 14.305 32.656 1 94.12 407 GLU B CA 1
ATOM 7959 C C . GLU B 1 407 ? -27.625 15.562 32.156 1 94.12 407 GLU B C 1
ATOM 7961 O O . GLU B 1 407 ? -27.094 16.281 31.297 1 94.12 407 GLU B O 1
ATOM 7966 N N . GLY B 1 408 ? -28.812 15.727 32.688 1 95.5 408 GLY B N 1
ATOM 7967 C CA . GLY B 1 408 ? -29.594 16.875 32.25 1 95.5 408 GLY B CA 1
ATOM 7968 C C . GLY B 1 408 ? -30.438 16.594 31 1 95.5 408 GLY B C 1
ATOM 7969 O O . GLY B 1 408 ? -30.609 15.43 30.625 1 95.5 408 GLY B O 1
ATOM 7970 N N . GLN B 1 409 ? -31.062 17.656 30.484 1 96.38 409 GLN B N 1
ATOM 7971 C CA . GLN B 1 409 ? -31.891 17.422 29.312 1 96.38 409 GLN B CA 1
ATOM 7972 C C . GLN B 1 409 ? -31.969 18.672 28.438 1 96.38 409 GLN B C 1
ATOM 7974 O O . GLN B 1 409 ? -31.703 19.781 28.891 1 96.38 409 GLN B O 1
ATOM 7979 N N . ILE B 1 410 ? -32.219 18.438 27.234 1 97.19 410 ILE B N 1
ATOM 7980 C CA . ILE B 1 410 ? -32.469 19.469 26.234 1 97.19 410 ILE B CA 1
ATOM 7981 C C . ILE B 1 410 ? -33.938 19.359 25.766 1 97.19 410 ILE B C 1
ATOM 7983 O O . ILE B 1 410 ? -34.375 18.281 25.344 1 97.19 410 ILE B O 1
ATOM 7987 N N . LEU B 1 411 ? -34.562 20.469 25.953 1 97.5 411 LEU B N 1
ATOM 7988 C CA . LEU B 1 411 ? -35.969 20.516 25.484 1 97.5 411 LEU B CA 1
ATOM 7989 C C . LEU B 1 411 ? -36.094 21.359 24.234 1 97.5 411 LEU B C 1
ATOM 7991 O O . LEU B 1 411 ? -35.562 22.484 24.188 1 97.5 411 LEU B O 1
ATOM 7995 N N . LEU B 1 412 ? -36.75 20.812 23.25 1 97.06 412 LEU B N 1
ATOM 7996 C CA . LEU B 1 412 ? -37.062 21.516 22.016 1 97.06 412 LEU B CA 1
ATOM 7997 C C . LEU B 1 412 ? -38.594 21.672 21.875 1 97.06 412 LEU B C 1
ATOM 7999 O O . LEU B 1 412 ? -39.312 20.688 21.734 1 97.06 412 LEU B O 1
ATOM 8003 N N . ASP B 1 413 ? -39.031 22.891 21.953 1 96.75 413 ASP B N 1
ATOM 8004 C CA . ASP B 1 413 ? -40.469 23.203 21.922 1 96.75 413 ASP B CA 1
ATOM 8005 C C . ASP B 1 413 ? -41.188 22.438 23.031 1 96.75 413 ASP B C 1
ATOM 8007 O O . ASP B 1 413 ? -42.25 21.859 22.781 1 96.75 413 ASP B O 1
ATOM 8011 N N . GLY B 1 414 ? -40.5 22.297 24.078 1 95.31 414 GLY B N 1
ATOM 8012 C CA . GLY B 1 414 ? -41.125 21.719 25.266 1 95.31 414 GLY B CA 1
ATOM 8013 C C . GLY B 1 414 ? -40.938 20.219 25.359 1 95.31 414 GLY B C 1
ATOM 8014 O O . GLY B 1 414 ? -41.25 19.625 26.391 1 95.31 414 GLY B O 1
ATOM 8015 N N . LEU B 1 415 ? -40.469 19.609 24.422 1 96.31 415 LEU B N 1
ATOM 8016 C CA . LEU B 1 415 ? -40.281 18.156 24.422 1 96.31 415 LEU B CA 1
ATOM 8017 C C . LEU B 1 415 ? -38.781 17.812 24.484 1 96.31 415 LEU B C 1
ATOM 8019 O O . LEU B 1 415 ? -37.969 18.516 23.906 1 96.31 415 LEU B O 1
ATOM 8023 N N . ASN B 1 416 ? -38.594 16.672 25.141 1 96.69 416 ASN B N 1
ATOM 8024 C CA . ASN B 1 416 ? -37.219 16.203 25.172 1 96.69 416 ASN B CA 1
ATOM 8025 C C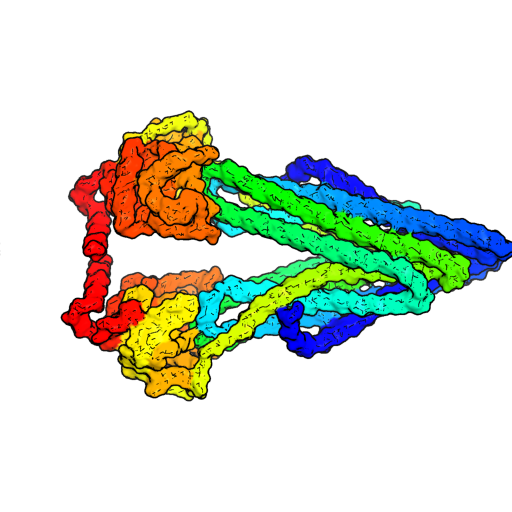 . ASN B 1 416 ? -36.688 15.891 23.781 1 96.69 416 ASN B C 1
ATOM 8027 O O . ASN B 1 416 ? -37.375 15.242 22.984 1 96.69 416 ASN B O 1
ATOM 8031 N N . ILE B 1 417 ? -35.5 16.312 23.484 1 96.62 417 ILE B N 1
ATOM 8032 C CA . ILE B 1 417 ? -34.906 16.219 22.156 1 96.62 417 ILE B CA 1
ATOM 8033 C C . ILE B 1 417 ? -34.75 14.75 21.766 1 96.62 417 ILE B C 1
ATOM 8035 O O . ILE B 1 417 ? -34.75 14.414 20.578 1 96.62 417 ILE B O 1
ATOM 8039 N N . LYS B 1 418 ? -34.656 13.805 22.719 1 96 418 LYS B N 1
ATOM 8040 C CA . LYS B 1 418 ? -34.469 12.375 22.469 1 96 418 LYS B CA 1
ATOM 8041 C C . LYS B 1 418 ? -35.75 11.734 21.922 1 96 418 LYS B C 1
ATOM 8043 O O . LYS B 1 418 ? -35.688 10.625 21.375 1 96 418 LYS B O 1
ATOM 8048 N N . ARG B 1 419 ? -36.812 12.469 22.031 1 95.81 419 ARG B N 1
ATOM 8049 C CA . ARG B 1 419 ? -38.094 11.938 21.562 1 95.81 419 ARG B CA 1
ATOM 8050 C C . ARG B 1 419 ? -38.219 12.109 20.062 1 95.81 419 ARG B C 1
ATOM 8052 O O . ARG B 1 419 ? -38.938 11.344 19.406 1 95.81 419 ARG B O 1
ATOM 8059 N N . TYR B 1 420 ? -37.562 13.016 19.469 1 96.12 420 TYR B N 1
ATOM 8060 C CA . TYR B 1 420 ? -37.656 13.32 18.047 1 96.12 420 TYR B CA 1
ATOM 8061 C C . TYR B 1 420 ? -36.938 12.266 17.219 1 96.12 420 TYR B C 1
ATOM 8063 O O . TYR B 1 420 ? -35.938 11.695 17.656 1 96.12 420 TYR B O 1
ATOM 8071 N N . ASP B 1 421 ? -37.562 12.047 16.094 1 95.75 421 ASP B N 1
ATOM 8072 C CA . ASP B 1 421 ? -36.812 11.289 15.102 1 95.75 421 ASP B CA 1
ATOM 8073 C C . ASP B 1 421 ? -35.531 12.023 14.688 1 95.75 421 ASP B C 1
ATOM 8075 O O . ASP B 1 421 ? -35.562 13.227 14.398 1 95.75 421 ASP B O 1
ATOM 8079 N N . ILE B 1 422 ? -34.5 11.328 14.648 1 94.06 422 ILE B N 1
ATOM 8080 C CA . ILE B 1 422 ? -33.188 11.953 14.477 1 94.06 422 ILE B CA 1
ATOM 8081 C C . ILE B 1 422 ? -33.094 12.609 13.102 1 94.06 422 ILE B C 1
ATOM 8083 O O . ILE B 1 422 ? -32.625 13.734 12.969 1 94.06 422 ILE B O 1
ATOM 8087 N N . ALA B 1 423 ? -33.531 11.945 12.102 1 91.88 423 ALA B N 1
ATOM 8088 C CA . ALA B 1 423 ? -33.5 12.477 10.742 1 91.88 423 ALA B CA 1
ATOM 8089 C C . ALA B 1 423 ? -34.375 13.727 10.617 1 91.88 423 ALA B C 1
ATOM 8091 O O . ALA B 1 423 ? -33.969 14.727 10.023 1 91.88 423 ALA B O 1
ATOM 8092 N N . CYS B 1 424 ? -35.5 13.602 11.203 1 92.94 424 CYS B N 1
ATOM 8093 C CA . CYS B 1 424 ? -36.438 14.727 11.164 1 92.94 424 CYS B CA 1
ATOM 8094 C C . CYS B 1 424 ? -35.875 15.938 11.898 1 92.94 424 CYS B C 1
ATOM 8096 O O . CYS B 1 424 ? -35.969 17.062 11.414 1 92.94 424 CYS B O 1
ATOM 8098 N N . LEU B 1 425 ? -35.312 15.68 12.961 1 94.94 425 LEU B N 1
ATOM 8099 C CA . LEU B 1 425 ? -34.688 16.734 13.75 1 94.94 425 LEU B CA 1
ATOM 8100 C C . LEU B 1 425 ? -33.594 17.422 12.969 1 94.94 425 LEU B C 1
ATOM 8102 O O . LEU B 1 425 ? -33.594 18.656 12.82 1 94.94 425 LEU B O 1
ATOM 8106 N N . ARG B 1 426 ? -32.719 16.672 12.406 1 93.5 426 ARG B N 1
ATOM 8107 C CA . ARG B 1 426 ? -31.531 17.203 11.727 1 93.5 426 ARG B CA 1
ATOM 8108 C C . ARG B 1 426 ? -31.906 17.891 10.422 1 93.5 426 ARG B C 1
ATOM 8110 O O . ARG B 1 426 ? -31.266 18.859 10.008 1 93.5 426 ARG B O 1
ATOM 8117 N N . GLU B 1 427 ? -32.969 17.5 9.836 1 91.69 427 GLU B N 1
ATOM 8118 C CA . GLU B 1 427 ? -33.406 18.109 8.594 1 91.69 427 GLU B CA 1
ATOM 8119 C C . GLU B 1 427 ? -33.875 19.547 8.82 1 91.69 427 GLU B C 1
ATOM 8121 O O . GLU B 1 427 ? -33.875 20.359 7.906 1 91.69 427 GLU B O 1
ATOM 8126 N N . GLN B 1 428 ? -34.188 19.797 10 1 93.25 428 GLN B N 1
ATOM 8127 C CA . GLN B 1 428 ? -34.781 21.109 10.305 1 93.25 428 GLN B CA 1
ATOM 8128 C C . GLN B 1 428 ? -33.719 22.016 10.953 1 93.25 428 GLN B C 1
ATOM 8130 O O . GLN B 1 428 ? -34.031 23.156 11.32 1 93.25 428 GLN B O 1
ATOM 8135 N N . ILE B 1 429 ? -32.594 21.484 11.047 1 94.75 429 ILE B N 1
ATOM 8136 C CA . ILE B 1 429 ? -31.516 22.266 11.633 1 94.75 429 ILE B CA 1
ATOM 8137 C C . ILE B 1 429 ? -30.422 22.5 10.594 1 94.75 429 ILE B C 1
ATOM 8139 O O . ILE B 1 429 ? -29.984 21.562 9.922 1 94.75 429 ILE B O 1
ATOM 8143 N N . GLY B 1 430 ? -30.062 23.719 10.305 1 93.38 430 GLY B N 1
ATOM 8144 C CA . GLY B 1 430 ? -28.891 24.047 9.508 1 93.38 430 GLY B CA 1
ATOM 8145 C C . GLY B 1 430 ? -27.625 24.172 10.336 1 93.38 430 GLY B C 1
ATOM 8146 O O . GLY B 1 430 ? -27.609 24.828 11.375 1 93.38 430 GLY B O 1
ATOM 8147 N N . TYR B 1 431 ? -26.594 23.469 9.891 1 93.19 431 TYR B N 1
ATOM 8148 C CA . TYR B 1 431 ? -25.375 23.406 10.695 1 93.19 431 TYR B CA 1
ATOM 8149 C C . TYR B 1 431 ? -24.156 23.781 9.867 1 93.19 431 TYR B C 1
ATOM 8151 O O . TYR B 1 431 ? -23.953 23.266 8.766 1 93.19 431 TYR B O 1
ATOM 8159 N N . VAL B 1 432 ? -23.375 24.719 10.359 1 92.12 432 VAL B N 1
ATOM 8160 C CA . VAL B 1 432 ? -22.078 25.078 9.805 1 92.12 432 VAL B CA 1
ATOM 8161 C C . VAL B 1 432 ? -20.969 24.75 10.805 1 92.12 432 VAL B C 1
ATOM 8163 O O . VAL B 1 432 ? -20.75 25.484 11.773 1 92.12 432 VAL B O 1
ATOM 8166 N N . PRO B 1 433 ? -20.203 23.734 10.492 1 90.12 433 PRO B N 1
ATOM 8167 C CA . PRO B 1 433 ? -19.172 23.312 11.445 1 90.12 433 PRO B CA 1
ATOM 8168 C C . PRO B 1 433 ? -17.953 24.219 11.422 1 90.12 433 PRO B C 1
ATOM 8170 O O . PRO B 1 433 ? -17.766 24.984 10.484 1 90.12 433 PRO B O 1
ATOM 8173 N N . GLN B 1 434 ? -17.203 24.016 12.523 1 84.44 434 GLN B N 1
ATOM 8174 C CA . GLN B 1 434 ? -15.961 24.75 12.648 1 84.44 434 GLN B CA 1
ATOM 8175 C C . GLN B 1 434 ? -14.977 24.359 11.555 1 84.44 434 GLN B C 1
ATOM 8177 O O . GLN B 1 434 ? -14.391 25.219 10.891 1 84.44 434 GLN B O 1
ATOM 8182 N N . ASP B 1 435 ? -14.844 23.047 11.391 1 83.19 435 ASP B N 1
ATOM 8183 C CA . ASP B 1 435 ? -14.023 22.531 10.297 1 83.19 435 ASP B CA 1
ATOM 8184 C C . ASP B 1 435 ? -14.859 22.266 9.047 1 83.19 435 ASP B C 1
ATOM 8186 O O . ASP B 1 435 ? -15.477 21.219 8.914 1 83.19 435 ASP B O 1
ATOM 8190 N N . VAL B 1 436 ? -14.68 23.281 8.156 1 86.88 436 VAL B N 1
ATOM 8191 C CA . VAL B 1 436 ? -15.516 23.234 6.965 1 86.88 436 VAL B CA 1
ATOM 8192 C C . VAL B 1 436 ? -15.023 22.125 6.031 1 86.88 436 VAL B C 1
ATOM 8194 O O . VAL B 1 436 ? -13.82 22.047 5.754 1 86.88 436 VAL B O 1
ATOM 8197 N N . PHE B 1 437 ? -15.953 21.328 5.648 1 89.31 437 PHE B N 1
ATOM 8198 C CA . PHE B 1 437 ? -15.656 20.25 4.707 1 89.31 437 PHE B CA 1
ATOM 8199 C C . PHE B 1 437 ? -16.562 20.344 3.482 1 89.31 437 PHE B C 1
ATOM 8201 O O . PHE B 1 437 ? -17.781 20.422 3.611 1 89.31 437 PHE B O 1
ATOM 8208 N N . LEU B 1 438 ? -15.898 20.375 2.35 1 90.56 438 LEU B N 1
ATOM 8209 C CA . LEU B 1 438 ? -16.625 20.328 1.09 1 90.56 438 LEU B CA 1
ATOM 8210 C C . LEU B 1 438 ? -16.281 19.078 0.304 1 90.56 438 LEU B C 1
ATOM 8212 O O . LEU B 1 438 ? -15.109 18.672 0.252 1 90.56 438 LEU B O 1
ATOM 8216 N N . PHE B 1 439 ? -17.266 18.469 -0.266 1 90.31 439 PHE B N 1
ATOM 8217 C CA . PHE B 1 439 ? -17.047 17.25 -1.035 1 90.31 439 PHE B CA 1
ATOM 8218 C C . PHE B 1 439 ? -16.422 17.562 -2.389 1 90.31 439 PHE B C 1
ATOM 8220 O O . PHE B 1 439 ? -16.578 18.672 -2.904 1 90.31 439 PHE B O 1
ATOM 8227 N N . SER B 1 440 ? -15.734 16.516 -2.938 1 88.44 440 SER B N 1
ATOM 8228 C CA . SER B 1 440 ? -15.195 16.641 -4.289 1 88.44 440 SER B CA 1
ATOM 8229 C C . SER B 1 440 ? -16.297 16.516 -5.336 1 88.44 440 SER B C 1
ATOM 8231 O O . SER B 1 440 ? -16.406 15.484 -6 1 88.44 440 SER B O 1
ATOM 8233 N N . ASP B 1 441 ? -16.984 17.547 -5.453 1 89.38 441 ASP B N 1
ATOM 8234 C CA . ASP B 1 441 ? -18.141 17.609 -6.34 1 89.38 441 ASP B CA 1
ATOM 8235 C C . ASP B 1 441 ? -18.375 19.047 -6.801 1 89.38 441 ASP B C 1
ATOM 8237 O O . ASP B 1 441 ? -17.594 19.953 -6.504 1 89.38 441 ASP B O 1
ATOM 8241 N N . SER B 1 442 ? -19.422 19.266 -7.543 1 91.44 442 SER B N 1
ATOM 8242 C CA . SER B 1 442 ? -19.75 20.594 -8.023 1 91.44 442 SER B CA 1
ATOM 8243 C C . SER B 1 442 ? -20.203 21.5 -6.875 1 91.44 442 SER B C 1
ATOM 8245 O O . SER B 1 442 ? -20.625 21.016 -5.828 1 91.44 442 SER B O 1
ATOM 8247 N N . ILE B 1 443 ? -20.094 22.781 -7.105 1 93.75 443 ILE B N 1
ATOM 8248 C CA . ILE B 1 443 ? -20.547 23.75 -6.109 1 93.75 443 ILE B CA 1
ATOM 8249 C C . ILE B 1 443 ? -22.047 23.609 -5.891 1 93.75 443 ILE B C 1
ATOM 8251 O O . ILE B 1 443 ? -22.516 23.672 -4.758 1 93.75 443 ILE B O 1
ATOM 8255 N N . SER B 1 444 ? -22.719 23.344 -6.957 1 93.62 444 SER B N 1
ATOM 8256 C CA . SER B 1 444 ? -24.156 23.172 -6.859 1 93.62 444 SER B CA 1
ATOM 8257 C C . SER B 1 444 ? -24.5 21.969 -5.988 1 93.62 444 SER B C 1
ATOM 8259 O O . SER B 1 444 ? -25.406 22.047 -5.148 1 93.62 444 SER B O 1
ATOM 8261 N N . ASN B 1 445 ? -23.797 20.922 -6.141 1 91 445 ASN B N 1
ATOM 8262 C CA . ASN B 1 445 ? -24.047 19.719 -5.355 1 91 445 ASN B CA 1
ATOM 8263 C C . ASN B 1 445 ? -23.672 19.922 -3.891 1 91 445 ASN B C 1
ATOM 8265 O O . ASN B 1 445 ? -24.297 19.359 -3 1 91 445 ASN B O 1
ATOM 8269 N N . ASN B 1 446 ? -22.641 20.656 -3.695 1 92.88 446 ASN B N 1
ATOM 8270 C CA . ASN B 1 446 ? -22.234 20.953 -2.326 1 92.88 446 ASN B CA 1
ATOM 8271 C C . ASN B 1 446 ? -23.266 21.797 -1.598 1 92.88 446 ASN B C 1
ATOM 8273 O O . ASN B 1 446 ? -23.609 21.516 -0.449 1 92.88 446 ASN B O 1
ATOM 8277 N N . ILE B 1 447 ? -23.75 22.766 -2.299 1 93.5 447 ILE B N 1
ATOM 8278 C CA . ILE B 1 447 ? -24.766 23.609 -1.7 1 93.5 447 ILE B CA 1
ATOM 8279 C C . ILE B 1 447 ? -26.078 22.844 -1.572 1 93.5 447 ILE B C 1
ATOM 8281 O O . ILE B 1 447 ? -26.75 22.906 -0.537 1 93.5 447 ILE B O 1
ATOM 8285 N N . GLY B 1 448 ? -26.344 22.109 -2.578 1 91.12 448 GLY B N 1
ATOM 8286 C CA . GLY B 1 448 ? -27.594 21.359 -2.625 1 91.12 448 GLY B CA 1
ATOM 8287 C C . GLY B 1 448 ? -27.594 20.125 -1.753 1 91.12 448 GLY B C 1
ATOM 8288 O O . GLY B 1 448 ? -28.609 19.438 -1.617 1 91.12 448 GLY B O 1
ATOM 8289 N N . PHE B 1 449 ? -26.516 19.859 -1.186 1 85.44 449 PHE B N 1
ATOM 8290 C CA . PHE B 1 449 ? -26.375 18.688 -0.323 1 85.44 449 PHE B CA 1
ATOM 8291 C C . PHE B 1 449 ? -27.438 18.703 0.775 1 85.44 449 PHE B C 1
ATOM 8293 O O . PHE B 1 449 ? -27.875 17.641 1.235 1 85.44 449 PHE B O 1
ATOM 8300 N N . GLY B 1 450 ? -27.922 19.828 1.083 1 78.06 450 GLY B N 1
ATOM 8301 C CA . GLY B 1 450 ? -28.922 20.016 2.127 1 78.06 450 GLY B CA 1
ATOM 8302 C C . GLY B 1 450 ? -30.328 19.656 1.68 1 78.06 450 GLY B C 1
ATOM 8303 O O . GLY B 1 450 ? -31.203 19.438 2.51 1 78.06 450 GLY B O 1
ATOM 8304 N N . LEU B 1 451 ? -30.641 19.719 0.437 1 77.31 451 LEU B N 1
ATOM 8305 C CA . LEU B 1 451 ? -32 19.578 -0.091 1 77.31 451 LEU B CA 1
ATOM 8306 C C . LEU B 1 451 ? -32.344 18.109 -0.272 1 77.31 451 LEU B C 1
ATOM 8308 O O . LEU B 1 451 ? -33.531 17.75 -0.329 1 77.31 451 LEU B O 1
ATOM 8312 N N . GLY B 1 452 ? -31.422 17.219 -0.03 1 62.28 452 GLY B N 1
ATOM 8313 C CA . GLY B 1 452 ? -31.688 15.797 -0.198 1 62.28 452 GLY B CA 1
ATOM 8314 C C . GLY B 1 452 ? -31.781 15.375 -1.652 1 62.28 452 GLY B C 1
ATOM 8315 O O . GLY B 1 452 ? -30.859 15.633 -2.436 1 62.28 452 GLY B O 1
ATOM 8316 N N . LYS B 1 453 ? -33.125 15.023 -2.195 1 61.81 453 LYS B N 1
ATOM 8317 C CA . LYS B 1 453 ? -33.375 14.25 -3.41 1 61.81 453 LYS B CA 1
ATOM 8318 C C . LYS B 1 453 ? -33.344 15.141 -4.645 1 61.81 453 LYS B C 1
ATOM 8320 O O . LYS B 1 453 ? -32.812 14.758 -5.688 1 61.81 453 LYS B O 1
ATOM 8325 N N . SER B 1 454 ? -33.938 16.297 -4.633 1 71.56 454 SER B N 1
ATOM 8326 C CA . SER B 1 454 ? -34.062 17.109 -5.84 1 71.56 454 SER B CA 1
ATOM 8327 C C . SER B 1 454 ? -33.375 18.453 -5.684 1 71.56 454 SER B C 1
ATOM 8329 O O . SER B 1 454 ? -33.688 19.203 -4.758 1 71.56 454 SER B O 1
ATOM 8331 N N . LEU B 1 455 ? -32.438 18.547 -6.562 1 75.25 455 LEU B N 1
ATOM 8332 C CA . LEU B 1 455 ? -31.719 19.828 -6.574 1 75.25 455 LEU B CA 1
ATOM 8333 C C . LEU B 1 455 ? -32.562 20.906 -7.219 1 75.25 455 LEU B C 1
ATOM 8335 O O . LEU B 1 455 ? -33 20.781 -8.367 1 75.25 455 LEU B O 1
ATOM 8339 N N . ASP B 1 456 ? -32.938 21.812 -6.488 1 87.25 456 ASP B N 1
ATOM 8340 C CA . ASP B 1 456 ? -33.562 23.016 -7.012 1 87.25 456 ASP B CA 1
ATOM 8341 C C . ASP B 1 456 ? -32.562 24.141 -7.219 1 87.25 456 ASP B C 1
ATOM 8343 O O . ASP B 1 456 ? -32.125 24.766 -6.254 1 87.25 456 ASP B O 1
ATOM 8347 N N . MET B 1 457 ? -32.312 24.391 -8.445 1 91.69 457 MET B N 1
ATOM 8348 C CA . MET B 1 457 ? -31.266 25.344 -8.781 1 91.69 457 MET B CA 1
ATOM 8349 C C . MET B 1 457 ? -31.641 26.75 -8.32 1 91.69 457 MET B C 1
ATOM 8351 O O . MET B 1 457 ? -30.766 27.547 -7.969 1 91.69 457 MET B O 1
ATOM 8355 N N . GLU B 1 458 ? -32.844 27 -8.305 1 91.75 458 GLU B N 1
ATOM 8356 C CA . GLU B 1 458 ? -33.25 28.328 -7.852 1 91.75 458 GLU B CA 1
ATOM 8357 C C . GLU B 1 458 ? -33 28.516 -6.363 1 91.75 458 GLU B C 1
ATOM 8359 O O . GLU B 1 458 ? -32.531 29.578 -5.941 1 91.75 458 GLU B O 1
ATOM 8364 N N . GLN B 1 459 ? -33.25 27.531 -5.648 1 92.31 459 GLN B N 1
ATOM 8365 C CA . GLN B 1 459 ? -33 27.578 -4.215 1 92.31 459 GLN B CA 1
ATOM 8366 C C . GLN B 1 459 ? -31.5 27.656 -3.934 1 92.31 459 GLN B C 1
ATOM 8368 O O . GLN B 1 459 ? -31.078 28.359 -3.018 1 92.31 459 GLN B O 1
ATOM 8373 N N . ILE B 1 460 ? -30.781 26.984 -4.75 1 94.69 460 ILE B N 1
ATOM 8374 C CA . ILE B 1 460 ? -29.328 26.969 -4.602 1 94.69 460 ILE B CA 1
ATOM 8375 C C . ILE B 1 460 ? -28.766 28.344 -4.906 1 94.69 460 ILE B C 1
ATOM 8377 O O . ILE B 1 460 ? -27.922 28.859 -4.168 1 94.69 460 ILE B O 1
ATOM 8381 N N . LYS B 1 461 ? -29.266 28.953 -5.934 1 95 461 LYS B N 1
ATOM 8382 C CA . LYS B 1 461 ? -28.812 30.281 -6.305 1 95 461 LYS B CA 1
ATOM 8383 C C . LYS B 1 461 ? -29.172 31.312 -5.23 1 95 461 LYS B C 1
ATOM 8385 O O . LYS B 1 461 ? -28.359 32.188 -4.902 1 95 461 LYS B O 1
ATOM 8390 N N . GLN B 1 462 ? -30.312 31.156 -4.699 1 92.94 462 GLN B N 1
ATOM 8391 C CA . GLN B 1 462 ? -30.75 32.062 -3.648 1 92.94 462 GLN B CA 1
ATOM 8392 C C . GLN B 1 462 ? -29.891 31.922 -2.396 1 92.94 462 GLN B C 1
ATOM 8394 O O . GLN B 1 462 ? -29.516 32.906 -1.776 1 92.94 462 GLN B O 1
ATOM 8399 N N . ALA B 1 463 ? -29.688 30.672 -2.039 1 92.81 463 ALA B N 1
ATOM 8400 C CA . ALA B 1 463 ? -28.844 30.422 -0.874 1 92.81 463 ALA B CA 1
ATOM 8401 C C . ALA B 1 463 ? -27.438 31 -1.077 1 92.81 463 ALA B C 1
ATOM 8403 O O . ALA B 1 463 ? -26.844 31.547 -0.144 1 92.81 463 ALA B O 1
ATOM 8404 N N . ALA B 1 464 ? -26.938 30.922 -2.293 1 94.56 464 ALA B N 1
ATOM 8405 C CA . ALA B 1 464 ? -25.625 31.469 -2.619 1 94.56 464 ALA B CA 1
ATOM 8406 C C . ALA B 1 464 ? -25.625 33 -2.506 1 94.56 464 ALA B C 1
ATOM 8408 O O . ALA B 1 464 ? -24.641 33.594 -2.057 1 94.56 464 ALA B O 1
ATOM 8409 N N . LYS B 1 465 ? -26.672 33.562 -2.926 1 92.88 465 LYS B N 1
ATOM 8410 C CA . LYS B 1 465 ? -26.812 35.031 -2.809 1 92.88 465 LYS B CA 1
ATOM 8411 C C . LYS B 1 465 ? -26.875 35.438 -1.348 1 92.88 465 LYS B C 1
ATOM 8413 O O . LYS B 1 465 ? -26.219 36.406 -0.942 1 92.88 465 LYS B O 1
ATOM 8418 N N . ASP B 1 466 ? -27.625 34.688 -0.62 1 89.5 466 ASP B N 1
ATOM 8419 C CA . ASP B 1 466 ? -27.797 35 0.795 1 89.5 466 ASP B CA 1
ATOM 8420 C C . ASP B 1 466 ? -26.469 34.875 1.549 1 89.5 466 ASP B C 1
ATOM 8422 O O . ASP B 1 466 ? -26.203 35.625 2.486 1 89.5 466 ASP B O 1
ATOM 8426 N N . ALA B 1 467 ? -25.719 33.938 1.152 1 89.88 467 ALA B N 1
ATOM 8427 C CA . ALA B 1 467 ? -24.453 33.688 1.818 1 89.88 467 ALA B CA 1
ATOM 8428 C C . ALA B 1 467 ? -23.328 34.531 1.203 1 89.88 467 ALA B C 1
ATOM 8430 O O . ALA B 1 467 ? -22.156 34.375 1.546 1 89.88 467 ALA B O 1
ATOM 8431 N N . ASP B 1 468 ? -23.609 35.344 0.228 1 88.44 468 ASP B N 1
ATOM 8432 C CA . ASP B 1 468 ? -22.703 36.281 -0.413 1 88.44 468 ASP B CA 1
ATOM 8433 C C . ASP B 1 468 ? -21.578 35.562 -1.14 1 88.44 468 ASP B C 1
ATOM 8435 O O . ASP B 1 468 ? -20.406 35.906 -1 1 88.44 468 ASP B O 1
ATOM 8439 N N . VAL B 1 469 ? -21.875 34.469 -1.799 1 90.75 469 VAL B N 1
ATOM 8440 C CA . VAL B 1 469 ? -20.844 33.75 -2.525 1 90.75 469 VAL B CA 1
ATOM 8441 C C . VAL B 1 469 ? -21.25 33.594 -3.99 1 90.75 469 VAL B C 1
ATOM 8443 O O . VAL B 1 469 ? -20.469 33.125 -4.812 1 90.75 469 VAL B O 1
ATOM 8446 N N . TYR B 1 470 ? -22.391 34.125 -4.348 1 93.25 470 TYR B N 1
ATOM 8447 C CA . TYR B 1 470 ? -22.938 33.969 -5.691 1 93.25 470 TYR B CA 1
ATOM 8448 C C . TYR B 1 470 ? -22 34.594 -6.73 1 93.25 470 TYR B C 1
ATOM 8450 O O . TYR B 1 470 ? -21.688 33.938 -7.742 1 93.25 470 TYR B O 1
ATOM 8458 N N . GLU B 1 471 ? -21.594 35.75 -6.48 1 91.44 471 GLU B N 1
ATOM 8459 C CA . GLU B 1 471 ? -20.75 36.469 -7.445 1 91.44 471 GLU B CA 1
ATOM 8460 C C . GLU B 1 471 ? -19.438 35.719 -7.66 1 91.44 471 GLU B C 1
ATOM 8462 O O . GLU B 1 471 ? -18.922 35.656 -8.781 1 91.44 471 GLU B O 1
ATOM 8467 N N . ASN B 1 472 ? -18.875 35.219 -6.598 1 90.12 472 ASN B N 1
ATOM 8468 C CA . ASN B 1 472 ? -17.656 34.438 -6.723 1 90.12 472 ASN B CA 1
ATOM 8469 C C . ASN B 1 472 ? -17.859 33.188 -7.605 1 90.12 472 ASN B C 1
ATOM 8471 O O . ASN B 1 472 ? -16.953 32.812 -8.352 1 90.12 472 ASN B O 1
ATOM 8475 N N . ILE B 1 473 ? -19.016 32.594 -7.484 1 93.62 473 ILE B N 1
ATOM 8476 C CA . ILE B 1 473 ? -19.312 31.344 -8.188 1 93.62 473 ILE B CA 1
ATOM 8477 C C . ILE B 1 473 ? -19.484 31.609 -9.68 1 93.62 473 ILE B C 1
ATOM 8479 O O . ILE B 1 473 ? -18.969 30.875 -10.516 1 93.62 473 ILE B O 1
ATOM 8483 N N . ILE B 1 474 ? -20.109 32.688 -9.938 1 92.69 474 ILE B N 1
ATOM 8484 C CA . ILE B 1 474 ? -20.406 33.031 -11.328 1 92.69 474 ILE B CA 1
ATOM 8485 C C . ILE B 1 474 ? -19.109 33.406 -12.055 1 92.69 474 ILE B C 1
ATOM 8487 O O . ILE B 1 474 ? -19 33.25 -13.273 1 92.69 474 ILE B O 1
ATOM 8491 N N . GLU B 1 475 ? -18.156 33.844 -11.336 1 91.12 475 GLU B N 1
ATOM 8492 C CA . GLU B 1 475 ? -16.875 34.25 -11.914 1 91.12 475 GLU B CA 1
ATOM 8493 C C . GLU B 1 475 ? -16.031 33.031 -12.305 1 91.12 475 GLU B C 1
ATOM 8495 O O . GLU B 1 475 ? -15.109 33.125 -13.109 1 91.12 475 GLU B O 1
ATOM 8500 N N . PHE B 1 476 ? -16.359 31.953 -11.758 1 91.88 476 PHE B N 1
ATOM 8501 C CA . PHE B 1 476 ? -15.656 30.75 -12.18 1 91.88 476 PHE B CA 1
ATOM 8502 C C . PHE B 1 476 ? -16.062 30.359 -13.594 1 91.88 476 PHE B C 1
ATOM 8504 O O . PHE B 1 476 ? -17.219 30.516 -13.984 1 91.88 476 PHE B O 1
ATOM 8511 N N . PRO B 1 477 ? -15.234 29.734 -14.312 1 89.25 477 PRO B N 1
ATOM 8512 C CA . PRO B 1 477 ? -15.531 29.359 -15.703 1 89.25 477 PRO B CA 1
ATOM 8513 C C . PRO B 1 477 ? -16.734 28.438 -15.82 1 89.25 477 PRO B C 1
ATOM 8515 O O . PRO B 1 477 ? -17.531 28.562 -16.766 1 89.25 477 PRO B O 1
ATOM 8518 N N . GLN B 1 478 ? -16.984 27.609 -14.906 1 92.38 478 GLN B N 1
ATOM 8519 C CA . GLN B 1 478 ? -18.078 26.656 -14.984 1 92.38 478 GLN B CA 1
ATOM 8520 C C . GLN B 1 478 ? -19.188 27 -14 1 92.38 478 GLN B C 1
ATOM 8522 O O . GLN B 1 478 ? -20.109 26.219 -13.766 1 92.38 478 GLN B O 1
ATOM 8527 N N . GLY B 1 479 ? -18.969 28.141 -13.383 1 93.12 479 GLY B N 1
ATOM 8528 C CA . GLY B 1 479 ? -20 28.594 -12.461 1 93.12 479 GLY B CA 1
ATOM 8529 C C . GLY B 1 479 ? -20.328 27.578 -11.375 1 93.12 479 GLY B C 1
ATOM 8530 O O . GLY B 1 479 ? -19.422 27.078 -10.703 1 93.12 479 GLY B O 1
ATOM 8531 N N . PHE B 1 480 ? -21.641 27.234 -11.359 1 93.19 480 PHE B N 1
ATOM 8532 C CA . PHE B 1 480 ? -22.125 26.344 -10.32 1 93.19 480 PHE B CA 1
ATOM 8533 C C . PHE B 1 480 ? -21.688 24.906 -10.602 1 93.19 480 PHE B C 1
ATOM 8535 O O . PHE B 1 480 ? -21.719 24.062 -9.711 1 93.19 480 PHE B O 1
ATOM 8542 N N . GLU B 1 481 ? -21.25 24.703 -11.727 1 91.81 481 GLU B N 1
ATOM 8543 C CA . GLU B 1 481 ? -20.828 23.344 -12.102 1 91.81 481 GLU B CA 1
ATOM 8544 C C . GLU B 1 481 ? -19.344 23.141 -11.844 1 91.81 481 GLU B C 1
ATOM 8546 O O . GLU B 1 481 ? -18.828 22.047 -12.039 1 91.81 481 GLU B O 1
ATOM 8551 N N . THR B 1 482 ? -18.797 24.156 -11.305 1 91.12 482 THR B N 1
ATOM 8552 C CA . THR B 1 482 ? -17.375 24.047 -10.984 1 91.12 482 THR B CA 1
ATOM 8553 C C . THR B 1 482 ? -17.125 22.938 -9.969 1 91.12 482 THR B C 1
ATOM 8555 O O . THR B 1 482 ? -17.797 22.875 -8.93 1 91.12 482 THR B O 1
ATOM 8558 N N . ARG B 1 483 ? -16.219 22.078 -10.234 1 90.12 483 ARG B N 1
ATOM 8559 C CA . ARG B 1 483 ? -15.891 20.969 -9.344 1 90.12 483 ARG B CA 1
ATOM 8560 C C . ARG B 1 483 ? -14.844 21.375 -8.312 1 90.12 483 ARG B C 1
ATOM 8562 O O . ARG B 1 483 ? -13.898 22.109 -8.633 1 90.12 483 ARG B O 1
ATOM 8569 N N . LEU B 1 484 ? -15.062 20.875 -7.055 1 87 484 LEU B N 1
ATOM 8570 C CA . LEU B 1 484 ? -14.148 21.156 -5.953 1 87 484 LEU B CA 1
ATOM 8571 C C . LEU B 1 484 ? -13.297 19.938 -5.621 1 87 484 LEU B C 1
ATOM 8573 O O . LEU B 1 484 ? -13.594 18.828 -6.07 1 87 484 LEU B O 1
ATOM 8577 N N . GLY B 1 485 ? -12.164 20.125 -4.812 1 72.75 485 GLY B N 1
ATOM 8578 C CA . GLY B 1 485 ? -11.375 19.016 -4.266 1 72.75 485 GLY B CA 1
ATOM 8579 C C . GLY B 1 485 ? -10.156 18.688 -5.105 1 72.75 485 GLY B C 1
ATOM 8580 O O . GLY B 1 485 ? -9.594 19.562 -5.77 1 72.75 485 GLY B O 1
ATOM 8581 N N . GLU B 1 486 ? -9.633 17.453 -4.887 1 59.75 486 GLU B N 1
ATOM 8582 C CA . GLU B 1 486 ? -8.352 17.047 -5.449 1 59.75 486 GLU B CA 1
ATOM 8583 C C . GLU B 1 486 ? -8.312 17.266 -6.957 1 59.75 486 GLU B C 1
ATOM 8585 O O . GLU B 1 486 ? -7.266 17.609 -7.512 1 59.75 486 GLU B O 1
ATOM 8590 N N . ARG B 1 487 ? -9.516 17.109 -7.59 1 54.16 487 ARG B N 1
ATOM 8591 C CA . ARG B 1 487 ? -9.523 17.25 -9.039 1 54.16 487 ARG B CA 1
ATOM 8592 C C . ARG B 1 487 ? -10.109 18.594 -9.469 1 54.16 487 ARG B C 1
ATOM 8594 O O . ARG B 1 487 ? -10.391 18.797 -10.648 1 54.16 487 ARG B O 1
ATOM 8601 N N . GLY B 1 488 ? -10.383 19.438 -8.492 1 62.06 488 GLY B N 1
ATOM 8602 C CA . GLY B 1 488 ? -10.992 20.703 -8.844 1 62.06 488 GLY B CA 1
ATOM 8603 C C . GLY B 1 488 ? -10.25 21.906 -8.281 1 62.06 488 GLY B C 1
ATOM 8604 O O . GLY B 1 488 ? -9.031 21.875 -8.125 1 62.06 488 GLY B O 1
ATOM 8605 N N . ILE B 1 489 ? -10.969 22.938 -8.273 1 66.94 489 ILE B N 1
ATOM 8606 C CA . ILE B 1 489 ? -10.383 24.156 -7.75 1 66.94 489 ILE B CA 1
ATOM 8607 C C . ILE B 1 489 ? -10.461 24.156 -6.227 1 66.94 489 ILE B C 1
ATOM 8609 O O . ILE B 1 489 ? -11.297 23.469 -5.641 1 66.94 489 ILE B O 1
ATOM 8613 N N . THR B 1 490 ? -9.461 24.734 -5.711 1 75.81 490 THR B N 1
ATOM 8614 C CA . THR B 1 490 ? -9.469 24.953 -4.266 1 75.81 490 THR B CA 1
ATOM 8615 C C . THR B 1 490 ? -10.023 26.328 -3.922 1 75.81 490 THR B C 1
ATOM 8617 O O . THR B 1 490 ? -9.586 27.328 -4.473 1 75.81 490 THR B O 1
ATOM 8620 N N . LEU B 1 491 ? -11.148 26.375 -3.23 1 82.94 491 LEU B N 1
ATOM 8621 C CA . LEU B 1 491 ? -11.727 27.625 -2.76 1 82.94 491 LEU B CA 1
ATOM 8622 C C . LEU B 1 491 ? -10.875 28.234 -1.655 1 82.94 491 LEU B C 1
ATOM 8624 O O . LEU B 1 491 ? -10.164 27.531 -0.943 1 82.94 491 LEU B O 1
ATOM 8628 N N . SER B 1 492 ? -10.953 29.547 -1.657 1 79.75 492 SER B N 1
ATOM 8629 C CA . SER B 1 492 ? -10.328 30.219 -0.521 1 79.75 492 SER B CA 1
ATOM 8630 C C . SER B 1 492 ? -11.047 29.875 0.782 1 79.75 492 SER B C 1
ATOM 8632 O O . SER B 1 492 ? -12.156 29.344 0.765 1 79.75 492 SER B O 1
ATOM 8634 N N . GLY B 1 493 ? -10.359 30.062 1.885 1 78.5 493 GLY B N 1
ATOM 8635 C CA . GLY B 1 493 ? -10.969 29.797 3.18 1 78.5 493 GLY B CA 1
ATOM 8636 C C . GLY B 1 493 ? -12.32 30.469 3.352 1 78.5 493 GLY B C 1
ATOM 8637 O O . GLY B 1 493 ? -13.281 29.859 3.809 1 78.5 493 GLY B O 1
ATOM 8638 N N . GLY B 1 494 ? -12.367 31.703 2.957 1 81.62 494 GLY B N 1
ATOM 8639 C CA . GLY B 1 494 ? -13.609 32.469 3.059 1 81.62 494 GLY B CA 1
ATOM 8640 C C . GLY B 1 494 ? -14.695 31.938 2.137 1 81.62 494 GLY B C 1
ATOM 8641 O O . GLY B 1 494 ? -15.867 31.891 2.516 1 81.62 494 GLY B O 1
ATOM 8642 N N . GLN B 1 495 ? -14.312 31.641 0.927 1 86.31 495 GLN B N 1
ATOM 8643 C CA . GLN B 1 495 ? -15.266 31.078 -0.023 1 86.31 495 GLN B CA 1
ATOM 8644 C C . GLN B 1 495 ? -15.82 29.75 0.472 1 86.31 495 GLN B C 1
ATOM 8646 O O . GLN B 1 495 ? -17.016 29.484 0.348 1 86.31 495 GLN B O 1
ATOM 8651 N N . LYS B 1 496 ? -14.969 28.938 1.035 1 89.25 496 LYS B N 1
ATOM 8652 C CA . LYS B 1 496 ? -15.375 27.641 1.577 1 89.25 496 LYS B CA 1
ATOM 8653 C C . LYS B 1 496 ? -16.422 27.812 2.68 1 89.25 496 LYS B C 1
ATOM 8655 O O . LYS B 1 496 ? -17.391 27.062 2.736 1 89.25 496 LYS B O 1
ATOM 8660 N N . GLN B 1 497 ? -16.188 28.781 3.461 1 88.69 497 GLN B N 1
ATOM 8661 C CA . GLN B 1 497 ? -17.094 29.047 4.566 1 88.69 497 GLN B CA 1
ATOM 8662 C C . GLN B 1 497 ? -18.469 29.516 4.055 1 88.69 497 GLN B C 1
ATOM 8664 O O . GLN B 1 497 ? -19.5 29.078 4.551 1 88.69 497 GLN B O 1
ATOM 8669 N N . ARG B 1 498 ? -18.406 30.391 3.137 1 90.31 498 ARG B N 1
ATOM 8670 C CA . ARG B 1 498 ? -19.641 30.938 2.605 1 90.31 498 ARG B CA 1
ATOM 8671 C C . ARG B 1 498 ? -20.438 29.859 1.862 1 90.31 498 ARG B C 1
ATOM 8673 O O . ARG B 1 498 ? -21.672 29.859 1.909 1 90.31 498 ARG B O 1
ATOM 8680 N N . VAL B 1 499 ? -19.75 29 1.2 1 92.12 499 VAL B N 1
ATOM 8681 C CA . VAL B 1 499 ? -20.422 27.875 0.546 1 92.12 499 VAL B CA 1
ATOM 8682 C C . VAL B 1 499 ? -21.047 26.969 1.597 1 92.12 499 VAL B C 1
ATOM 8684 O O . VAL B 1 499 ? -22.156 26.438 1.401 1 92.12 499 VAL B O 1
ATOM 8687 N N . SER B 1 500 ? -20.375 26.75 2.676 1 92.56 500 SER B N 1
ATOM 8688 C CA . SER B 1 500 ? -20.891 25.938 3.773 1 92.56 500 SER B CA 1
ATOM 8689 C C . SER B 1 500 ? -22.125 26.578 4.391 1 92.56 500 SER B C 1
ATOM 8691 O O . SER B 1 500 ? -23.078 25.875 4.762 1 92.56 500 SER B O 1
ATOM 8693 N N . ILE B 1 501 ? -22.062 27.875 4.488 1 91.75 501 ILE B N 1
ATOM 8694 C CA . ILE B 1 501 ? -23.219 28.594 5 1 91.75 501 ILE B CA 1
ATOM 8695 C C . ILE B 1 501 ? -24.391 28.438 4.039 1 91.75 501 ILE B C 1
ATOM 8697 O O . ILE B 1 501 ? -25.531 28.188 4.465 1 91.75 501 ILE B O 1
ATOM 8701 N N . ALA B 1 502 ? -24.078 28.594 2.76 1 93.19 502 ALA B N 1
ATOM 8702 C CA . ALA B 1 502 ? -25.125 28.406 1.749 1 93.19 502 ALA B CA 1
ATOM 8703 C C . ALA B 1 502 ? -25.75 27.016 1.865 1 93.19 502 ALA B C 1
ATOM 8705 O O . ALA B 1 502 ? -26.969 26.875 1.737 1 93.19 502 ALA B O 1
ATOM 8706 N N . ARG B 1 503 ? -24.953 26.047 2.092 1 93.62 503 ARG B N 1
ATOM 8707 C CA . ARG B 1 503 ? -25.422 24.688 2.262 1 93.62 503 ARG B CA 1
ATOM 8708 C C . ARG B 1 503 ? -26.359 24.562 3.461 1 93.62 503 ARG B C 1
ATOM 8710 O O . ARG B 1 503 ? -27.375 23.875 3.398 1 93.62 503 ARG B O 1
ATOM 8717 N N . ALA B 1 504 ? -26.047 25.234 4.496 1 92.81 504 ALA B N 1
ATOM 8718 C CA . ALA B 1 504 ? -26.812 25.156 5.734 1 92.81 504 ALA B CA 1
ATOM 8719 C C . ALA B 1 504 ? -28.172 25.828 5.578 1 92.81 504 ALA B C 1
ATOM 8721 O O . ALA B 1 504 ? -29.156 25.406 6.195 1 92.81 504 ALA B O 1
ATOM 8722 N N . ILE B 1 505 ? -28.312 26.812 4.727 1 92.5 505 ILE B N 1
ATOM 8723 C CA . ILE B 1 505 ? -29.547 27.609 4.719 1 92.5 505 ILE B CA 1
ATOM 8724 C C . ILE B 1 505 ? -30.406 27.219 3.531 1 92.5 505 ILE B C 1
ATOM 8726 O O . ILE B 1 505 ? -31.578 27.609 3.447 1 92.5 505 ILE B O 1
ATOM 8730 N N . VAL B 1 506 ? -29.844 26.484 2.643 1 92.31 506 VAL B N 1
ATOM 8731 C CA . VAL B 1 506 ? -30.562 26.156 1.411 1 92.31 506 VAL B CA 1
ATOM 8732 C C . VAL B 1 506 ? -31.875 25.453 1.747 1 92.31 506 VAL B C 1
ATOM 8734 O O . VAL B 1 506 ? -32.875 25.609 1.037 1 92.31 506 VAL B O 1
ATOM 8737 N N . LYS B 1 507 ? -31.953 24.703 2.795 1 88.56 507 LYS B N 1
ATOM 8738 C CA . LYS B 1 507 ? -33.156 23.984 3.172 1 88.56 507 LYS B CA 1
ATOM 8739 C C . LYS B 1 507 ? -34.062 24.844 4.035 1 88.56 507 LYS B C 1
ATOM 8741 O O . LYS B 1 507 ? -35.094 24.375 4.52 1 88.56 507 LYS B O 1
ATOM 8746 N N . SER B 1 508 ? -33.75 26.062 4.23 1 88.31 508 SER B N 1
ATOM 8747 C CA . SER B 1 508 ? -34.531 27 5.027 1 88.31 508 SER B CA 1
ATOM 8748 C C . SER B 1 508 ? -34.844 26.438 6.406 1 88.31 508 SER B C 1
ATOM 8750 O O . SER B 1 508 ? -36 26.281 6.777 1 88.31 508 SER B O 1
ATOM 8752 N N . PRO B 1 509 ? -33.844 26.172 7.184 1 93 509 PRO B N 1
ATOM 8753 C CA . PRO B 1 509 ? -34.031 25.562 8.5 1 93 509 PRO B CA 1
ATOM 8754 C C . PRO B 1 509 ? -34.688 26.5 9.5 1 93 509 PRO B C 1
ATOM 8756 O O . PRO B 1 509 ? -34.656 27.734 9.336 1 93 509 PRO B O 1
ATOM 8759 N N . LYS B 1 510 ? -35.281 25.922 10.516 1 93.75 510 LYS B N 1
ATOM 8760 C CA . LYS B 1 510 ? -35.875 26.688 11.602 1 93.75 510 LYS B CA 1
ATOM 8761 C C . LYS B 1 510 ? -34.844 27.078 12.648 1 93.75 510 LYS B C 1
ATOM 8763 O O . LYS B 1 510 ? -34.969 28.109 13.305 1 93.75 510 LYS B O 1
ATOM 8768 N N . ILE B 1 511 ? -33.938 26.234 12.727 1 96.12 511 ILE B N 1
ATOM 8769 C CA . ILE B 1 511 ? -32.844 26.469 13.656 1 96.12 511 ILE B CA 1
ATOM 8770 C C . ILE B 1 511 ? -31.5 26.531 12.898 1 96.12 511 ILE B C 1
ATOM 8772 O O . ILE B 1 511 ? -31.25 25.703 12.023 1 96.12 511 ILE B O 1
ATOM 8776 N N . LEU B 1 512 ? -30.719 27.5 13.18 1 95.38 512 LEU B N 1
ATOM 8777 C CA . LEU B 1 512 ? -29.422 27.672 12.539 1 95.38 512 LEU B CA 1
ATOM 8778 C C . LEU B 1 512 ? -28.297 27.609 13.57 1 95.38 512 LEU B C 1
ATOM 8780 O O . LEU B 1 512 ? -28.312 28.359 14.555 1 95.38 512 LEU B O 1
ATOM 8784 N N . LEU B 1 513 ? -27.406 26.672 13.359 1 95.31 513 LEU B N 1
ATOM 8785 C CA . LEU B 1 513 ? -26.234 26.531 14.219 1 95.31 513 LEU B CA 1
ATOM 8786 C C . LEU B 1 513 ? -24.953 26.922 13.477 1 95.31 513 LEU B C 1
ATOM 8788 O O . LEU B 1 513 ? -24.578 26.266 12.508 1 95.31 513 LEU B O 1
ATOM 8792 N N . LEU B 1 514 ? -24.266 27.953 13.93 1 93.12 514 LEU B N 1
ATOM 8793 C CA . LEU B 1 514 ? -23.031 28.438 13.336 1 93.12 514 LEU B CA 1
ATOM 8794 C C . LEU B 1 514 ? -21.844 28.25 14.289 1 93.12 514 LEU B C 1
ATOM 8796 O O . LEU B 1 514 ? -21.656 29.031 15.219 1 93.12 514 LEU B O 1
ATOM 8800 N N . ASP B 1 515 ? -21.062 27.281 14.008 1 91.44 515 ASP B N 1
ATOM 8801 C CA . ASP B 1 515 ? -19.969 26.922 14.898 1 91.44 515 ASP B CA 1
ATOM 8802 C C . ASP B 1 515 ? -18.641 27.5 14.406 1 91.44 515 ASP B C 1
ATOM 8804 O O . ASP B 1 515 ? -17.922 26.859 13.633 1 91.44 515 ASP B O 1
ATOM 8808 N N . ASP B 1 516 ? -18.234 28.625 14.891 1 85.75 516 ASP B N 1
ATOM 8809 C CA . ASP B 1 516 ? -17 29.344 14.609 1 85.75 516 ASP B CA 1
ATOM 8810 C C . ASP B 1 516 ? -16.766 29.469 13.102 1 85.75 516 ASP B C 1
ATOM 8812 O O . ASP B 1 516 ? -15.688 29.156 12.602 1 85.75 516 ASP B O 1
ATOM 8816 N N . CYS B 1 517 ? -17.75 29.938 12.453 1 77.69 517 CYS B N 1
ATOM 8817 C CA . CYS B 1 517 ? -17.734 29.891 10.992 1 77.69 517 CYS B CA 1
ATOM 8818 C C . CYS B 1 517 ? -16.984 31.078 10.414 1 77.69 517 CYS B C 1
ATOM 8820 O O . CYS B 1 517 ? -16.875 31.219 9.195 1 77.69 517 CYS B O 1
ATOM 8822 N N . LEU B 1 518 ? -16.406 31.938 11.258 1 74.38 518 LEU B N 1
ATOM 8823 C CA . LEU B 1 518 ? -15.68 33.094 10.758 1 74.38 518 LEU B CA 1
ATOM 8824 C C . LEU B 1 518 ? -14.203 33 11.125 1 74.38 518 LEU B C 1
ATOM 8826 O O . LEU B 1 518 ? -13.445 33.938 10.922 1 74.38 518 LEU B O 1
ATOM 8830 N N . SER B 1 519 ? -13.812 31.938 11.672 1 66.69 519 SER B N 1
ATOM 8831 C CA . SER B 1 519 ? -12.461 31.797 12.219 1 66.69 519 SER B CA 1
ATOM 8832 C C . SER B 1 519 ? -11.414 31.922 11.125 1 66.69 519 SER B C 1
ATOM 8834 O O . SER B 1 519 ? -10.312 32.438 11.359 1 66.69 519 SER B O 1
ATOM 8836 N N . ALA B 1 520 ? -11.672 31.547 9.93 1 63.03 520 ALA B N 1
ATOM 8837 C CA . ALA B 1 520 ? -10.641 31.5 8.898 1 63.03 520 ALA B CA 1
ATOM 8838 C C . ALA B 1 520 ? -10.852 32.625 7.867 1 63.03 520 ALA B C 1
ATOM 8840 O O . ALA B 1 520 ? -10.367 32.531 6.738 1 63.03 520 ALA B O 1
ATOM 8841 N N . VAL B 1 521 ? -11.531 33.656 8.305 1 68.06 521 VAL B N 1
ATOM 8842 C CA . VAL B 1 521 ? -11.867 34.688 7.328 1 68.06 521 VAL B CA 1
ATOM 8843 C C . VAL B 1 521 ? -11.188 36 7.707 1 68.06 521 VAL B C 1
ATOM 8845 O O . VAL B 1 521 ? -11.031 36.312 8.891 1 68.06 521 VAL B O 1
ATOM 8848 N N . ASP B 1 522 ? -10.734 36.594 6.707 1 63.62 522 ASP B N 1
ATOM 8849 C CA . ASP B 1 522 ? -10.148 37.906 6.918 1 63.62 522 ASP B CA 1
ATOM 8850 C C . ASP B 1 522 ? -11.203 38.938 7.336 1 63.62 522 ASP B C 1
ATOM 8852 O O . ASP B 1 522 ? -12.398 38.719 7.141 1 63.62 522 ASP B O 1
ATOM 8856 N N . THR B 1 523 ? -10.766 40.062 7.895 1 63.09 523 THR B N 1
ATOM 8857 C CA . THR B 1 523 ? -11.625 41.062 8.5 1 63.09 523 THR B CA 1
ATOM 8858 C C . THR B 1 523 ? -12.594 41.625 7.473 1 63.09 523 THR B C 1
ATOM 8860 O O . THR B 1 523 ? -13.773 41.844 7.766 1 63.09 523 THR B O 1
ATOM 8863 N N . LYS B 1 524 ? -12.07 41.875 6.324 1 64.12 524 LYS B N 1
ATOM 8864 C CA . LYS B 1 524 ? -12.938 42.438 5.301 1 64.12 524 LYS B CA 1
ATOM 8865 C C . LYS B 1 524 ? -14.062 41.469 4.934 1 64.12 524 LYS B C 1
ATOM 8867 O O . LYS B 1 524 ? -15.227 41.875 4.863 1 64.12 524 LYS B O 1
ATOM 8872 N N . THR B 1 525 ? -13.719 40.375 4.703 1 73.19 525 THR B N 1
ATOM 8873 C CA . THR B 1 525 ? -14.688 39.344 4.348 1 73.19 525 THR B CA 1
ATOM 8874 C C . THR B 1 525 ? -15.617 39.031 5.523 1 73.19 525 THR B C 1
ATOM 8876 O O . THR B 1 525 ? -16.781 38.719 5.332 1 73.19 525 THR B O 1
ATOM 8879 N N . GLU B 1 526 ? -15.039 39.25 6.645 1 77.38 526 GLU B N 1
ATOM 8880 C CA . GLU B 1 526 ? -15.82 39 7.852 1 77.38 526 GLU B CA 1
ATOM 8881 C C . GLU B 1 526 ? -17.047 39.906 7.91 1 77.38 526 GLU B C 1
ATOM 8883 O O . GLU B 1 526 ? -18.141 39.469 8.258 1 77.38 526 GLU B O 1
ATOM 8888 N N . ASN B 1 527 ? -16.844 41.156 7.602 1 76.19 527 ASN B N 1
ATOM 8889 C CA . ASN B 1 527 ? -17.953 42.094 7.652 1 76.19 527 ASN B CA 1
ATOM 8890 C C . ASN B 1 527 ? -19.047 41.719 6.664 1 76.19 527 ASN B C 1
ATOM 8892 O O . ASN B 1 527 ? -20.234 41.844 6.969 1 76.19 527 ASN B O 1
ATOM 8896 N N . ALA B 1 528 ? -18.641 41.312 5.543 1 76 528 ALA B N 1
ATOM 8897 C CA . ALA B 1 528 ? -19.609 40.875 4.535 1 76 528 ALA B CA 1
ATOM 8898 C C . ALA B 1 528 ? -20.422 39.688 5.016 1 76 528 ALA B C 1
ATOM 8900 O O . ALA B 1 528 ? -21.641 39.625 4.828 1 76 528 ALA B O 1
ATOM 8901 N N . ILE B 1 529 ? -19.781 38.812 5.621 1 80.94 529 ILE B N 1
ATOM 8902 C CA . ILE B 1 529 ? -20.422 37.594 6.105 1 80.94 529 ILE B CA 1
ATOM 8903 C C . ILE B 1 529 ? -21.344 37.938 7.273 1 80.94 529 ILE B C 1
ATOM 8905 O O . ILE B 1 529 ? -22.453 37.375 7.375 1 80.94 529 ILE B O 1
ATOM 8909 N N . LEU B 1 530 ? -20.844 38.844 8.086 1 83 530 LEU B N 1
ATOM 8910 C CA . LEU B 1 530 ? -21.641 39.25 9.234 1 83 530 LEU B CA 1
ATOM 8911 C C . LEU B 1 530 ? -22.953 39.875 8.789 1 83 530 LEU B C 1
ATOM 8913 O O . LEU B 1 530 ? -24 39.625 9.367 1 83 530 LEU B O 1
ATOM 8917 N N . ASN B 1 531 ? -22.828 40.656 7.809 1 81.62 531 ASN B N 1
ATOM 8918 C CA . ASN B 1 531 ? -24.016 41.312 7.266 1 81.62 531 ASN B CA 1
ATOM 8919 C C . ASN B 1 531 ? -24.984 40.281 6.684 1 81.62 531 ASN B C 1
ATOM 8921 O O . ASN B 1 531 ? -26.203 40.375 6.863 1 81.62 531 ASN B O 1
ATOM 8925 N N . ALA B 1 532 ? -24.469 39.406 6.008 1 82.75 532 ALA B N 1
ATOM 8926 C CA . ALA B 1 532 ? -25.281 38.312 5.445 1 82.75 532 ALA B CA 1
ATOM 8927 C C . ALA B 1 532 ? -25.938 37.5 6.547 1 82.75 532 ALA B C 1
ATOM 8929 O O . ALA B 1 532 ? -27.094 37.094 6.43 1 82.75 532 ALA B O 1
ATOM 8930 N N . LEU B 1 533 ? -25.234 37.25 7.559 1 86.25 533 LEU B N 1
ATOM 8931 C CA . LEU B 1 533 ? -25.719 36.469 8.68 1 86.25 533 LEU B CA 1
ATOM 8932 C C . LEU B 1 533 ? -26.891 37.156 9.359 1 86.25 533 LEU B C 1
ATOM 8934 O O . LEU B 1 533 ? -27.844 36.5 9.789 1 86.25 533 LEU B O 1
ATOM 8938 N N . GLU B 1 534 ? -26.719 38.438 9.469 1 87.06 534 GLU B N 1
ATOM 8939 C CA . GLU B 1 534 ? -27.797 39.219 10.094 1 87.06 534 GLU B CA 1
ATOM 8940 C C . GLU B 1 534 ? -29.125 39 9.359 1 87.06 534 GLU B C 1
ATOM 8942 O O . GLU B 1 534 ? -30.172 38.875 9.992 1 87.06 534 GLU B O 1
ATOM 8947 N N . LYS B 1 535 ? -28.984 38.906 8.078 1 87 535 LYS B N 1
ATOM 8948 C CA . LYS B 1 535 ? -30.172 38.719 7.25 1 87 535 LYS B CA 1
ATOM 8949 C C . LYS B 1 535 ? -30.703 37.281 7.352 1 87 535 LYS B C 1
ATOM 8951 O O . LYS B 1 535 ? -31.906 37.062 7.438 1 87 535 LYS B O 1
ATOM 8956 N N . ILE B 1 536 ? -29.828 36.344 7.367 1 88.88 536 ILE B N 1
ATOM 8957 C CA . ILE B 1 536 ? -30.188 34.938 7.324 1 88.88 536 ILE B CA 1
ATOM 8958 C C . ILE B 1 536 ? -30.766 34.531 8.672 1 88.88 536 ILE B C 1
ATOM 8960 O O . ILE B 1 536 ? -31.625 33.625 8.727 1 88.88 536 ILE B O 1
ATOM 8964 N N . MET B 1 537 ? -30.375 35.125 9.695 1 90 537 MET B N 1
ATOM 8965 C CA . MET B 1 537 ? -30.781 34.75 11.047 1 90 537 MET B CA 1
ATOM 8966 C C . MET B 1 537 ? -32.188 35.281 11.367 1 90 537 MET B C 1
ATOM 8968 O O . MET B 1 537 ? -32.812 34.844 12.336 1 90 537 MET B O 1
ATOM 8972 N N . LYS B 1 538 ? -32.625 36.188 10.555 1 86.94 538 LYS B N 1
ATOM 8973 C CA . LYS B 1 538 ? -33.906 36.812 10.836 1 86.94 538 LYS B CA 1
ATOM 8974 C C . LYS B 1 538 ? -35.031 35.75 10.828 1 86.94 538 LYS B C 1
ATOM 8976 O O . LYS B 1 538 ? -35.125 34.969 9.891 1 86.94 538 LYS B O 1
ATOM 8981 N N . ASN B 1 539 ? -35.844 35.719 11.844 1 87.25 539 ASN B N 1
ATOM 8982 C CA . ASN B 1 539 ? -37 34.844 12.023 1 87.25 539 ASN B CA 1
ATOM 8983 C C . ASN B 1 539 ? -36.594 33.406 12.188 1 87.25 539 ASN B C 1
ATOM 8985 O O . ASN B 1 539 ? -37.344 32.5 11.852 1 87.25 539 ASN B O 1
ATOM 8989 N N . ARG B 1 540 ? -35.344 33.094 12.5 1 93.06 540 ARG B N 1
ATOM 8990 C CA . ARG B 1 540 ? -34.844 31.766 12.812 1 93.06 540 ARG B CA 1
ATOM 8991 C C . ARG B 1 540 ? -34.188 31.734 14.188 1 93.06 540 ARG B C 1
ATOM 8993 O O . ARG B 1 540 ? -33.562 32.719 14.609 1 93.06 540 ARG B O 1
ATOM 9000 N N . THR B 1 541 ? -34.438 30.672 14.875 1 96.25 541 THR B N 1
ATOM 9001 C CA . THR B 1 541 ? -33.656 30.484 16.094 1 96.25 541 THR B CA 1
ATOM 9002 C C . THR B 1 541 ? -32.188 30.203 15.758 1 96.25 541 THR B C 1
ATOM 9004 O O . THR B 1 541 ? -31.891 29.219 15.086 1 96.25 541 THR B O 1
ATOM 9007 N N . SER B 1 542 ? -31.297 31.078 16.109 1 95.44 542 SER B N 1
ATOM 9008 C CA . SER B 1 542 ? -29.906 30.953 15.672 1 95.44 542 SER B CA 1
ATOM 9009 C C . SER B 1 542 ? -28.953 30.922 16.859 1 95.44 542 SER B C 1
ATOM 9011 O O . SER B 1 542 ? -29.125 31.672 17.828 1 95.44 542 SER B O 1
ATOM 9013 N N . ILE B 1 543 ? -28.062 29.969 16.797 1 95.12 543 ILE B N 1
ATOM 9014 C CA . ILE B 1 543 ? -26.984 29.891 17.781 1 95.12 543 ILE B CA 1
ATOM 9015 C C . ILE B 1 543 ? -25.641 30.125 17.094 1 95.12 543 ILE B C 1
ATOM 9017 O O . ILE B 1 543 ? -25.25 29.391 16.188 1 95.12 543 ILE B O 1
ATOM 9021 N N . ILE B 1 544 ? -24.922 31.141 17.547 1 93.38 544 ILE B N 1
ATOM 9022 C CA . ILE B 1 544 ? -23.625 31.484 16.984 1 93.38 544 ILE B CA 1
ATOM 9023 C C . ILE B 1 544 ? -22.516 31.203 18 1 93.38 544 ILE B C 1
ATOM 9025 O O . ILE B 1 544 ? -22.484 31.828 19.078 1 93.38 544 ILE B O 1
ATOM 9029 N N . ILE B 1 545 ? -21.797 30.25 17.672 1 92.31 545 ILE B N 1
ATOM 9030 C CA . ILE B 1 545 ? -20.625 29.953 18.484 1 92.31 545 ILE B CA 1
ATOM 9031 C C . ILE B 1 545 ? -19.391 30.625 17.906 1 92.31 545 ILE B C 1
ATOM 9033 O O . ILE B 1 545 ? -19.078 30.422 16.719 1 92.31 545 ILE B O 1
ATOM 9037 N N . SER B 1 546 ? -18.734 31.438 18.641 1 86.19 546 SER B N 1
ATOM 9038 C CA . SER B 1 546 ? -17.578 32.156 18.125 1 86.19 546 SER B CA 1
ATOM 9039 C C . SER B 1 546 ? -16.594 32.5 19.25 1 86.19 546 SER B C 1
ATOM 9041 O O . SER B 1 546 ? -16.969 32.5 20.422 1 86.19 546 SER B O 1
ATOM 9043 N N . HIS B 1 547 ? -15.461 32.719 18.859 1 79.25 547 HIS B N 1
ATOM 9044 C CA . HIS B 1 547 ? -14.484 33.281 19.797 1 79.25 547 HIS B CA 1
ATOM 9045 C C . HIS B 1 547 ? -14.32 34.781 19.578 1 79.25 547 HIS B C 1
ATOM 9047 O O . HIS B 1 547 ? -13.641 35.438 20.359 1 79.25 547 HIS B O 1
ATOM 9053 N N . ARG B 1 548 ? -15.031 35.25 18.609 1 76.12 548 ARG B N 1
ATOM 9054 C CA . ARG B 1 548 ? -14.922 36.688 18.281 1 76.12 548 ARG B CA 1
ATOM 9055 C C . ARG B 1 548 ? -16.125 37.469 18.812 1 76.12 548 ARG B C 1
ATOM 9057 O O . ARG B 1 548 ? -17.281 37.031 18.609 1 76.12 548 ARG B O 1
ATOM 9064 N N . VAL B 1 549 ? -15.859 38.594 19.328 1 79.19 549 VAL B N 1
ATOM 9065 C CA . VAL B 1 549 ? -16.906 39.406 19.953 1 79.19 549 VAL B CA 1
ATOM 9066 C C . VAL B 1 549 ? -17.734 40.094 18.859 1 79.19 549 VAL B C 1
ATOM 9068 O O . VAL B 1 549 ? -18.922 40.375 19.062 1 79.19 549 VAL B O 1
ATOM 9071 N N . SER B 1 550 ? -17.172 40.312 17.688 1 77.56 550 SER B N 1
ATOM 9072 C CA . SER B 1 550 ? -17.875 40.969 16.594 1 77.56 550 SER B CA 1
ATOM 9073 C C . SER B 1 550 ? -19.109 40.156 16.172 1 77.56 550 SER B C 1
ATOM 9075 O O . SER B 1 550 ? -20.141 40.75 15.836 1 77.56 550 SER B O 1
ATOM 9077 N N . SER B 1 551 ? -19.078 38.906 16.281 1 81.81 551 SER B N 1
ATOM 9078 C CA . SER B 1 551 ? -20.188 38.031 15.938 1 81.81 551 SER B CA 1
ATOM 9079 C C . SER B 1 551 ? -21.219 37.969 17.062 1 81.81 551 SER B C 1
ATOM 9081 O O . SER B 1 551 ? -22.422 37.812 16.797 1 81.81 551 SER B O 1
ATOM 9083 N N . ALA B 1 552 ? -20.734 38.125 18.188 1 82.69 552 ALA B N 1
ATOM 9084 C CA . ALA B 1 552 ? -21.609 38.031 19.359 1 82.69 552 ALA B CA 1
ATOM 9085 C C . ALA B 1 552 ? -22.578 39.219 19.406 1 82.69 552 ALA B C 1
ATOM 9087 O O . ALA B 1 552 ? -23.703 39.094 19.922 1 82.69 552 ALA B O 1
ATOM 9088 N N . LYS B 1 553 ? -22.172 40.312 18.828 1 81.94 553 LYS B N 1
ATOM 9089 C CA . LYS B 1 553 ? -22.969 41.531 18.844 1 81.94 553 LYS B CA 1
ATOM 9090 C C . LYS B 1 553 ? -24.266 41.344 18.047 1 81.94 553 LYS B C 1
ATOM 9092 O O . LYS B 1 553 ? -25.234 42.062 18.266 1 81.94 553 LYS B O 1
ATOM 9097 N N . LEU B 1 554 ? -24.312 40.406 17.219 1 84.38 554 LEU B N 1
ATOM 9098 C CA . LEU B 1 554 ? -25.469 40.188 16.344 1 84.38 554 LEU B CA 1
ATOM 9099 C C . LEU B 1 554 ? -26.594 39.469 17.109 1 84.38 554 LEU B C 1
ATOM 9101 O O . LEU B 1 554 ? -27.734 39.469 16.656 1 84.38 554 LEU B O 1
ATOM 9105 N N . ALA B 1 555 ? -26.328 38.938 18.219 1 91.19 555 ALA B N 1
ATOM 9106 C CA . ALA B 1 555 ? -27.281 38.062 18.906 1 91.19 555 ALA B CA 1
ATOM 9107 C C . ALA B 1 555 ? -28.109 38.844 19.922 1 91.19 555 ALA B C 1
ATOM 9109 O O . ALA B 1 555 ? -27.656 39.875 20.422 1 91.19 555 ALA B O 1
ATOM 9110 N N . ASP B 1 556 ? -29.266 38.281 20.234 1 91.88 556 ASP B N 1
ATOM 9111 C CA . ASP B 1 556 ? -30.156 38.844 21.234 1 91.88 556 ASP B CA 1
ATOM 9112 C C . ASP B 1 556 ? -29.625 38.625 22.641 1 91.88 556 ASP B C 1
ATOM 9114 O O . ASP B 1 556 ? -29.844 39.438 23.547 1 91.88 556 ASP B O 1
ATOM 9118 N N . GLN B 1 557 ? -29.031 37.5 22.766 1 93.75 557 GLN B N 1
ATOM 9119 C CA . GLN B 1 557 ? -28.453 37.094 24.047 1 93.75 557 GLN B CA 1
ATOM 9120 C C . GLN B 1 557 ? -27.047 36.531 23.859 1 93.75 557 GLN B C 1
ATOM 9122 O O . GLN B 1 557 ? -26.75 35.938 22.828 1 93.75 557 GLN B O 1
ATOM 9127 N N . ILE B 1 558 ? -26.266 36.75 24.875 1 94.94 558 ILE B N 1
ATOM 9128 C CA . ILE B 1 558 ? -24.891 36.281 24.828 1 94.94 558 ILE B CA 1
ATOM 9129 C C . ILE B 1 558 ? -24.594 35.438 26.047 1 94.94 558 ILE B C 1
ATOM 9131 O O . ILE B 1 558 ? -24.969 35.781 27.172 1 94.94 558 ILE B O 1
ATOM 9135 N N . LEU B 1 559 ? -23.984 34.312 25.766 1 94.44 559 LEU B N 1
ATOM 9136 C CA . LEU B 1 559 ? -23.516 33.406 26.812 1 94.44 559 LEU B CA 1
ATOM 9137 C C . LEU B 1 559 ? -22 33.281 26.781 1 94.44 559 LEU B C 1
ATOM 9139 O O . LEU B 1 559 ? -21.406 33 25.719 1 94.44 559 LEU B O 1
ATOM 9143 N N . VAL B 1 560 ? -21.375 33.531 27.922 1 94.06 560 VAL B N 1
ATOM 9144 C CA . VAL B 1 560 ? -19.922 33.375 28.016 1 94.06 560 VAL B CA 1
ATOM 9145 C C . VAL B 1 560 ? -19.609 32.062 28.719 1 94.06 560 VAL B C 1
ATOM 9147 O O . VAL B 1 560 ? -19.984 31.859 29.875 1 94.06 560 VAL B O 1
ATOM 9150 N N . LEU B 1 561 ? -18.969 31.234 27.938 1 93.31 561 LEU B N 1
ATOM 9151 C CA . LEU B 1 561 ? -18.594 29.922 28.469 1 93.31 561 LEU B CA 1
ATOM 9152 C C . LEU B 1 561 ? -17.109 29.891 28.844 1 93.31 561 LEU B C 1
ATOM 9154 O O . LEU B 1 561 ? -16.266 30.391 28.094 1 93.31 561 LEU B O 1
ATOM 9158 N N . ASP B 1 562 ? -16.828 29.375 30 1 90.56 562 ASP B N 1
ATOM 9159 C CA . ASP B 1 562 ? -15.453 29.172 30.469 1 90.56 562 ASP B CA 1
ATOM 9160 C C . ASP B 1 562 ? -15.305 27.828 31.172 1 90.56 562 ASP B C 1
ATOM 9162 O O . ASP B 1 562 ? -15.984 27.562 32.156 1 90.56 562 ASP B O 1
ATOM 9166 N N . ASP B 1 563 ? -14.445 27.016 30.641 1 90.38 563 ASP B N 1
ATOM 9167 C CA . ASP B 1 563 ? -14.133 25.688 31.188 1 90.38 563 ASP B CA 1
ATOM 9168 C C . ASP B 1 563 ? -15.398 24.875 31.422 1 90.38 563 ASP B C 1
ATOM 9170 O O . ASP B 1 563 ? -15.586 24.297 32.5 1 90.38 563 ASP B O 1
ATOM 9174 N N . GLY B 1 564 ? -16.328 24.984 30.562 1 92.38 564 GLY B N 1
ATOM 9175 C CA . GLY B 1 564 ? -17.5 24.141 30.562 1 92.38 564 GLY B CA 1
ATOM 9176 C C . GLY B 1 564 ? -18.641 24.703 31.375 1 92.38 564 GLY B C 1
ATOM 9177 O O . GLY B 1 564 ? -19.703 24.078 31.516 1 92.38 564 GLY B O 1
ATOM 9178 N N . GLU B 1 565 ? -18.438 25.891 31.953 1 94.5 565 GLU B N 1
ATOM 9179 C CA . GLU B 1 565 ? -19.469 26.516 32.75 1 94.5 565 GLU B CA 1
ATOM 9180 C C . GLU B 1 565 ? -19.844 27.906 32.219 1 94.5 565 GLU B C 1
ATOM 9182 O O . GLU B 1 565 ? -19.016 28.562 31.594 1 94.5 565 GLU B O 1
ATOM 9187 N N . ILE B 1 566 ? -21.094 28.281 32.469 1 94.44 566 ILE B N 1
ATOM 9188 C CA . ILE B 1 566 ? -21.531 29.625 32.094 1 94.44 566 ILE B CA 1
ATOM 9189 C C . ILE B 1 566 ? -21.094 30.641 33.125 1 94.44 566 ILE B C 1
ATOM 9191 O O . ILE B 1 566 ? -21.531 30.562 34.281 1 94.44 566 ILE B O 1
ATOM 9195 N N . VAL B 1 567 ? -20.359 31.609 32.75 1 93.31 567 VAL B N 1
ATOM 9196 C CA . VAL B 1 567 ? -19.812 32.562 33.688 1 93.31 567 VAL B CA 1
ATOM 9197 C C . VAL B 1 567 ? -20.594 33.875 33.625 1 93.31 567 VAL B C 1
ATOM 9199 O O . VAL B 1 567 ? -20.625 34.656 34.562 1 93.31 567 VAL B O 1
ATOM 9202 N N . GLU B 1 568 ? -20.984 34.188 32.406 1 93.69 568 GLU B N 1
ATOM 9203 C CA . GLU B 1 568 ? -21.766 35.406 32.188 1 93.69 568 GLU B CA 1
ATOM 9204 C C . GLU B 1 568 ? -22.891 35.188 31.188 1 93.69 568 GLU B C 1
ATOM 9206 O O . GLU B 1 568 ? -22.766 34.344 30.297 1 93.69 568 GLU B O 1
ATOM 9211 N N . GLN B 1 569 ? -24.047 35.875 31.406 1 93.56 569 GLN B N 1
ATOM 9212 C CA . GLN B 1 569 ? -25.172 35.812 30.484 1 93.56 569 GLN B CA 1
ATOM 9213 C C . GLN B 1 569 ? -25.906 37.156 30.438 1 93.56 569 GLN B C 1
ATOM 9215 O O . GLN B 1 569 ? -26.109 37.812 31.469 1 93.56 569 GLN B O 1
ATOM 9220 N N . GLY B 1 570 ? -26.203 37.594 29.25 1 92.12 570 GLY B N 1
ATOM 9221 C CA . GLY B 1 570 ? -26.938 38.844 29.125 1 92.12 570 GLY B CA 1
ATOM 9222 C C . GLY B 1 570 ? -26.812 39.469 27.734 1 92.12 570 GLY B C 1
ATOM 9223 O O . GLY B 1 570 ? -26.484 38.781 26.766 1 92.12 570 GLY B O 1
ATOM 9224 N N . LYS B 1 571 ? -27.219 40.688 27.609 1 92.31 571 LYS B N 1
ATOM 9225 C CA . LYS B 1 571 ? -27.094 41.438 26.359 1 92.31 571 LYS B CA 1
ATOM 9226 C C . LYS B 1 571 ? -25.734 42.125 26.266 1 92.31 571 LYS B C 1
ATOM 9228 O O . LYS B 1 571 ? -25.047 42.281 27.281 1 92.31 571 LYS B O 1
ATOM 9233 N N . HIS B 1 572 ? -25.391 42.5 25.094 1 90.25 572 HIS B N 1
ATOM 9234 C CA . HIS B 1 572 ? -24.109 43.125 24.844 1 90.25 572 HIS B CA 1
ATOM 9235 C C . HIS B 1 572 ? -23.891 44.312 25.766 1 90.25 572 HIS B C 1
ATOM 9237 O O . HIS B 1 572 ? -22.859 44.375 26.453 1 90.25 572 HIS B O 1
ATOM 9243 N N . ALA B 1 573 ? -24.891 45.156 25.844 1 87.81 573 ALA B N 1
ATOM 9244 C CA . ALA B 1 573 ? -24.781 46.406 26.625 1 87.81 573 ALA B CA 1
ATOM 9245 C C . ALA B 1 573 ? -24.641 46.094 28.109 1 87.81 573 ALA B C 1
ATOM 9247 O O . ALA B 1 573 ? -23.828 46.719 28.7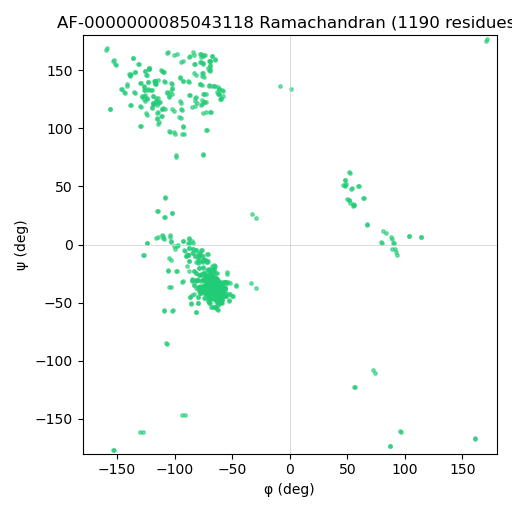97 1 87.81 573 ALA B O 1
ATOM 9248 N N . ASP B 1 574 ? -25.359 45.094 28.516 1 91 574 ASP B N 1
ATOM 9249 C CA . ASP B 1 574 ? -25.344 44.75 29.938 1 91 574 ASP B CA 1
ATOM 9250 C C . ASP B 1 574 ? -24.016 44.094 30.328 1 91 574 ASP B C 1
ATOM 9252 O O . ASP B 1 574 ? -23.484 44.344 31.406 1 91 574 ASP B O 1
ATOM 9256 N N . LEU B 1 575 ? -23.516 43.312 29.438 1 90.69 575 LEU B N 1
ATOM 9257 C CA . LEU B 1 575 ? -22.281 42.594 29.75 1 90.69 575 LEU B CA 1
ATOM 9258 C C . LEU B 1 575 ? -21.078 43.531 29.688 1 90.69 575 LEU B C 1
ATOM 9260 O O . LEU B 1 575 ? -20.109 43.344 30.422 1 90.69 575 LEU B O 1
ATOM 9264 N N . MET B 1 576 ? -21.156 44.531 28.859 1 89.25 576 MET B N 1
ATOM 9265 C CA . MET B 1 576 ? -20.094 45.531 28.797 1 89.25 576 MET B CA 1
ATOM 9266 C C . MET B 1 576 ? -20.062 46.344 30.062 1 89.25 576 MET B C 1
ATOM 9268 O O . MET B 1 576 ? -18.984 46.719 30.547 1 89.25 576 MET B O 1
ATOM 9272 N N . ALA B 1 577 ? -21.234 46.594 30.547 1 88.38 577 ALA B N 1
ATOM 9273 C CA . ALA B 1 577 ? -21.359 47.438 31.734 1 88.38 577 ALA B CA 1
ATOM 9274 C C . ALA B 1 577 ? -20.875 46.688 32.969 1 88.38 577 ALA B C 1
ATOM 9276 O O . ALA B 1 577 ? -20.359 47.281 33.906 1 88.38 577 ALA B O 1
ATOM 9277 N N . SER B 1 578 ? -21 45.469 32.938 1 89.5 578 SER B N 1
ATOM 9278 C CA . SER B 1 578 ? -20.641 44.656 34.094 1 89.5 578 SER B CA 1
ATOM 9279 C C . SER B 1 578 ? -19.141 44.438 34.188 1 89.5 578 SER B C 1
ATOM 9281 O O . SER B 1 578 ? -18.625 44.031 35.25 1 89.5 578 SER B O 1
ATOM 9283 N N . LYS B 1 579 ? -18.328 44.781 33.156 1 84.62 579 LYS B N 1
ATOM 9284 C CA . LYS B 1 579 ? -16.875 44.719 33.094 1 84.62 579 LYS B CA 1
ATOM 9285 C C . LYS B 1 579 ? -16.344 43.375 33.531 1 84.62 579 LYS B C 1
ATOM 9287 O O . LYS B 1 579 ? -15.383 43.281 34.281 1 84.62 579 LYS B O 1
ATOM 9292 N N . GLY B 1 580 ? -17.016 42.375 33.156 1 88.19 580 GLY B N 1
ATOM 9293 C CA . GLY B 1 580 ? -16.594 41.031 33.5 1 88.19 580 GLY B CA 1
ATOM 9294 C C . GLY B 1 580 ? -15.75 40.406 32.406 1 88.19 580 GLY B C 1
ATOM 9295 O O . GLY B 1 580 ? -14.93 41.062 31.766 1 88.19 580 GLY B O 1
ATOM 9296 N N . THR B 1 581 ? -15.891 39.062 32.25 1 86.75 581 THR B N 1
ATOM 9297 C CA . THR B 1 581 ? -15.102 38.281 31.328 1 86.75 581 THR B CA 1
ATOM 9298 C C . THR B 1 581 ? -15.375 38.719 29.891 1 86.75 581 THR B C 1
ATOM 9300 O O . THR B 1 581 ? -14.453 38.812 29.062 1 86.75 581 THR B O 1
ATOM 9303 N N . TYR B 1 582 ? -16.531 39 29.609 1 89.25 582 TYR B N 1
ATOM 9304 C CA . TYR B 1 582 ? -16.938 39.438 28.281 1 89.25 582 TYR B CA 1
ATOM 9305 C C . TYR B 1 582 ? -16.266 40.75 27.906 1 89.25 582 TYR B C 1
ATOM 9307 O O . TYR B 1 582 ? -15.742 40.906 26.797 1 89.25 582 TYR B O 1
ATOM 9315 N N . ALA B 1 583 ? -16.391 41.656 28.734 1 87.25 583 ALA B N 1
ATOM 9316 C CA . ALA B 1 583 ? -15.789 42.969 28.516 1 87.25 583 ALA B CA 1
ATOM 9317 C C . ALA B 1 583 ? -14.281 42.844 28.328 1 87.25 583 ALA B C 1
ATOM 9319 O O . ALA B 1 583 ? -13.695 43.562 27.5 1 87.25 583 ALA B O 1
ATOM 9320 N N . ALA B 1 584 ? -13.75 42 29.078 1 83.62 584 ALA B N 1
ATOM 9321 C CA . ALA B 1 584 ? -12.312 41.781 28.953 1 83.62 584 ALA B CA 1
ATOM 9322 C C . ALA B 1 584 ? -11.953 41.219 27.578 1 83.62 584 ALA B C 1
ATOM 9324 O O . ALA B 1 584 ? -10.953 41.625 26.984 1 83.62 584 ALA B O 1
ATOM 9325 N N . LEU B 1 585 ? -12.75 40.312 27.188 1 82.12 585 LEU B N 1
ATOM 9326 C CA . LEU B 1 585 ? -12.531 39.719 25.875 1 82.12 585 LEU B CA 1
ATOM 9327 C C . LEU B 1 585 ? -12.719 40.75 24.766 1 82.12 585 LEU B C 1
ATOM 9329 O O . LEU B 1 585 ? -11.961 40.75 23.797 1 82.12 585 LEU B O 1
ATOM 9333 N N . TYR B 1 586 ? -13.734 41.531 24.922 1 81.06 586 TYR B N 1
ATOM 9334 C CA . TYR B 1 586 ? -14.047 42.594 23.953 1 81.06 586 TYR B CA 1
ATOM 9335 C C . TYR B 1 586 ? -12.891 43.594 23.844 1 81.06 586 TYR B C 1
ATOM 9337 O O . TYR B 1 586 ? -12.5 43.969 22.734 1 81.06 586 TYR B O 1
ATOM 9345 N N . GLU B 1 587 ? -12.492 44 24.875 1 76.31 587 GLU B N 1
ATOM 9346 C CA . GLU B 1 587 ? -11.406 44.969 24.906 1 76.31 587 GLU B CA 1
ATOM 9347 C C . GLU B 1 587 ? -10.133 44.375 24.297 1 76.31 587 GLU B C 1
ATOM 9349 O O . GLU B 1 587 ? -9.414 45.062 23.562 1 76.31 587 GLU B O 1
ATOM 9354 N N . LYS B 1 588 ? -10.008 43.219 24.625 1 71.25 588 LYS B N 1
ATOM 9355 C CA . LYS B 1 588 ? -8.828 42.531 24.094 1 71.25 588 LYS B CA 1
ATOM 9356 C C . LYS B 1 588 ? -8.883 42.438 22.578 1 71.25 588 LYS B C 1
ATOM 9358 O O . LYS B 1 588 ? -7.871 42.656 21.906 1 71.25 588 LYS B O 1
ATOM 9363 N N . GLN B 1 589 ? -10 42.188 22.031 1 72.44 589 GLN B N 1
ATOM 9364 C CA . GLN B 1 589 ? -10.164 42 20.594 1 72.44 589 GLN B CA 1
ATOM 9365 C C . GLN B 1 589 ? -10.203 43.344 19.859 1 72.44 589 GLN B C 1
ATOM 9367 O O . GLN B 1 589 ? -9.75 43.438 18.719 1 72.44 589 GLN B O 1
ATOM 9372 N N . THR B 1 590 ? -10.945 44.344 20.328 1 62.41 590 THR B N 1
ATOM 9373 C CA . THR B 1 590 ? -11 45.688 19.719 1 62.41 590 THR B CA 1
ATOM 9374 C C . THR B 1 590 ? -9.625 46.344 19.703 1 62.41 590 THR B C 1
ATOM 9376 O O . THR B 1 590 ? -9.266 47.031 18.766 1 62.41 590 THR B O 1
ATOM 9379 N N . GLN B 1 591 ? -9.125 46.125 20.703 1 52.16 591 GLN B N 1
ATOM 9380 C CA . GLN B 1 591 ? -7.766 46.656 20.75 1 52.16 591 GLN B CA 1
ATOM 9381 C C . GLN B 1 591 ? -6.871 45.969 19.719 1 52.16 591 GLN B C 1
ATOM 9383 O O . GLN B 1 591 ? -5.996 46.594 19.125 1 52.16 591 GLN B O 1
ATOM 9388 N N . GLN B 1 592 ? -7.266 44.75 19.5 1 49.84 592 GLN B N 1
ATOM 9389 C CA . GLN B 1 592 ? -6.512 44.031 18.484 1 49.84 592 GLN B CA 1
ATOM 9390 C C . GLN B 1 592 ? -6.934 44.469 17.078 1 49.84 592 GLN B C 1
ATOM 9392 O O . GLN B 1 592 ? -6.105 44.531 16.172 1 49.84 592 GLN B O 1
ATOM 9397 N N . ALA B 1 593 ? -8.211 44.688 16.688 1 52.81 593 ALA B N 1
ATOM 9398 C CA . ALA B 1 593 ? -8.742 45.125 15.391 1 52.81 593 ALA B CA 1
ATOM 9399 C C . ALA B 1 593 ? -8.336 46.562 15.086 1 52.81 593 ALA B C 1
ATOM 9401 O O . ALA B 1 593 ? -8.102 46.906 13.93 1 52.81 593 ALA B O 1
ATOM 9402 N N . GLY B 1 594 ? -8.609 47.438 15.945 1 38.56 594 GLY B N 1
ATOM 9403 C CA . GLY B 1 594 ? -8.172 48.812 15.711 1 38.56 594 GLY B CA 1
ATOM 9404 C C . GLY B 1 594 ? -6.723 48.906 15.273 1 38.56 594 GLY B C 1
ATOM 9405 O O . GLY B 1 594 ? -6.312 49.906 14.672 1 38.56 594 GLY B O 1
ATOM 9406 N N . GLU B 1 595 ? -5.961 48.156 15.727 1 36.28 595 GLU B N 1
ATOM 9407 C CA . GLU B 1 595 ? -4.539 48.219 15.398 1 36.28 595 GLU B CA 1
ATOM 9408 C C . GLU B 1 595 ? -4.273 47.719 13.984 1 36.28 595 GLU B C 1
ATOM 9410 O O . GLU B 1 595 ? -3.217 47.969 13.406 1 36.28 595 GLU B O 1
ATOM 9415 N N . VAL B 1 596 ? -5.07 46.875 13.43 1 39.44 596 VAL B N 1
ATOM 9416 C CA . VAL B 1 596 ? -4.922 46.5 12.031 1 39.44 596 VAL B CA 1
ATOM 9417 C C . VAL B 1 596 ? -5.707 47.5 11.156 1 39.44 596 VAL B C 1
ATOM 9419 O O . VAL B 1 596 ? -5.641 47.406 9.922 1 39.44 596 VAL B O 1
ATOM 9422 N N . GLU B 1 597 ? -6.695 48.25 11.5 1 31.33 597 GLU B N 1
ATOM 9423 C CA . GLU B 1 597 ? -7.156 49.281 10.594 1 31.33 597 GLU B CA 1
ATOM 9424 C C . GLU B 1 597 ? -6.105 50.375 10.43 1 31.33 597 GLU B C 1
ATOM 9426 O O . GLU B 1 597 ? -5.52 50.844 11.406 1 31.33 597 GLU B O 1
#

InterPro domains:
  IPR003439 ABC transporter-like, ATP-binding domain [PF00005] (369-518)
  IPR003439 ABC transporter-like, ATP-binding domain [PS50893] (352-588)
  IPR003593 AAA+ ATPase domain [SM00382] (378-565)
  IPR011527 ABC transporter type 1, transmembrane domain [PF00664] (18-308)
  IPR011527 ABC transporter type 1, transmembrane domain [PS50929] (19-320)
  IPR017871 ABC transporter-like, conserved site [PS00211] (491-505)
  IPR027417 P-loop containing nucleoside triphosphate hydrolase [G3DSA:3.40.50.300] (342-596)
  IPR027417 P-loop containing nucleoside triphosphate hydrolase [SSF52540] (345-589)
  IPR036640 ABC transporter type 1, transmembrane domain superfamily [G3DSA:1.20.1560.10] (1-335)
  IPR036640 ABC transporter type 1, transmembrane domain superfamily [SSF90123] (6-337)
  IPR039421 Type 1 protein exporter [PTHR43394] (4-592)

Solvent-accessible surface area (backbone atoms only — not comparable to full-atom values): 59750 Å² total; per-residue (Å²): 110,68,50,48,58,73,53,50,64,54,51,60,73,44,38,66,35,50,50,50,21,53,51,30,46,52,52,24,48,48,36,59,52,48,44,35,52,50,52,14,49,49,47,42,48,51,42,49,49,48,34,50,52,71,64,47,81,50,58,77,66,54,47,51,51,53,44,51,54,48,47,50,50,52,44,51,50,34,50,50,41,30,51,29,34,41,51,22,21,51,27,52,26,46,26,42,64,20,32,43,39,45,18,45,53,47,43,45,49,50,43,48,49,52,51,47,50,58,61,61,43,45,56,65,56,59,73,72,40,56,68,66,59,58,48,40,46,56,53,54,30,40,48,39,37,26,42,30,54,13,60,35,44,53,55,48,50,46,36,66,50,44,48,58,53,54,52,52,52,38,45,72,75,40,52,70,55,38,56,56,33,49,55,40,50,63,55,46,42,53,52,47,43,53,50,48,52,51,48,51,56,43,48,51,52,38,50,53,42,50,50,50,49,52,49,49,52,51,49,48,60,73,36,39,68,58,34,58,49,41,62,36,51,67,59,53,43,49,52,47,44,52,54,43,48,53,37,38,55,45,49,47,53,40,49,58,58,60,32,46,54,62,28,50,52,41,40,38,52,28,50,21,42,33,44,28,48,46,55,37,44,53,34,33,72,70,63,74,44,59,72,12,53,41,57,25,50,47,50,51,52,58,64,50,46,54,53,49,61,45,47,48,58,38,50,50,40,44,53,50,16,27,56,32,36,42,55,49,46,56,62,70,67,57,76,56,84,85,63,51,78,63,52,38,82,70,88,73,70,33,26,39,37,37,43,46,29,24,32,57,43,83,86,77,63,49,67,37,32,52,58,33,66,54,75,44,56,56,39,39,31,37,14,40,33,40,58,90,84,14,29,66,67,54,54,55,34,44,75,63,55,56,43,77,69,78,39,61,49,47,26,47,67,82,35,56,57,54,35,32,19,64,60,58,53,28,63,37,38,16,62,29,55,59,77,75,76,78,64,75,37,27,48,47,55,53,25,30,49,43,55,66,89,62,79,50,65,66,49,42,52,48,21,24,50,52,34,69,38,38,69,65,36,61,68,36,95,54,26,52,63,32,42,27,43,96,90,35,51,80,68,52,62,49,55,47,40,25,46,41,45,14,16,25,47,43,55,63,34,37,27,38,40,35,30,35,62,61,75,71,38,54,71,72,59,40,54,56,47,50,54,30,46,60,61,68,39,59,81,16,14,27,39,39,30,32,75,50,59,79,65,36,66,75,30,68,29,35,36,34,31,52,80,15,28,74,78,47,76,40,37,69,70,59,38,49,70,65,60,43,72,61,28,51,50,41,50,55,48,50,58,52,50,60,68,72,103,111,68,50,50,58,72,51,48,64,54,51,58,73,44,36,65,35,50,52,50,19,53,50,31,45,51,52,25,48,50,35,57,53,48,45,36,50,50,52,14,50,51,48,42,48,52,42,51,49,48,30,49,52,70,63,46,82,50,58,78,66,54,48,51,52,52,45,51,52,48,47,50,49,51,42,51,52,33,51,49,41,28,51,29,34,41,50,25,21,51,27,50,28,47,25,41,64,20,31,42,37,45,18,45,54,46,41,44,49,48,42,47,50,52,49,48,50,58,62,61,43,47,57,65,55,59,74,71,39,56,70,65,58,58,48,39,46,56,54,55,30,42,49,40,36,26,43,30,53,14,60,34,42,53,55,49,50,45,38,65,50,45,48,57,52,53,52,52,51,38,46,73,74,39,52,71,56,38,57,55,32,48,57,40,49,62,56,47,41,53,52,48,43,53,50,48,52,51,48,51,56,43,49,51,53,37,50,53,42,50,49,50,48,51,50,50,52,52,50,48,60,74,36,39,67,58,33,58,48,42,61,35,49,66,58,53,43,51,53,47,45,53,54,43,48,54,38,38,55,46,50,48,53,39,49,58,58,58,34,45,54,62,28,50,52,40,40,38,52,28,49,22,43,32,43,29,49,47,53,37,45,53,34,33,72,72,64,74,44,58,73,13,51,42,58,23,50,47,50,51,52,58,65,51,45,55,53,48,61,46,46,48,56,37,51,52,40,44,52,50,15,28,55,32,35,40,56,49,46,57,61,69,67,57,74,55,85,84,64,51,76,64,51,39,83,71,89,73,70,33,26,39,37,38,42,45,28,23,33,58,43,82,87,78,62,47,67,36,33,51,57,32,65,52,75,42,55,55,39,38,30,36,12,40,33,41,58,90,82,13,29,66,68,54,53,56,35,43,75,63,56,55,42,79,68,78,40,62,48,46,25,48,67,82,36,55,56,55,35,32,19,63,61,56,51,27,64,37,37,16,60,29,55,61,78,77,76,76,64,74,36,27,49,48,54,53,24,32,50,42,55,64,89,61,79,50,65,67,48,43,52,48,21,24,50,51,35,71,37,38,69,66,35,61,67,37,95,53,26,54,63,33,43,27,43,97,88,35,52,79,68,52,63,50,54,47,40,26,46,41,44,13,16,24,46,43,52,63,34,36,27,39,40,36,30,34,63,60,74,71,38,55,71,71,58,40,52,56,46,49,55,29,45,59,61,65,40,59,80,15,15,26,39,38,30,31,75,51,60,79,65,38,66,76,30,68,30,35,36,34,32,52,78,14,27,72,76,47,74,40,37,69,71,59,38,50,70,64,61,44,72,62,29,51,52,39,52,55,48,50,58,52,50,59,67,72,101